Protein AF-A0A2P4XG79-F1 (afdb_monomer_lite)

Structure (mmCIF, N/CA/C/O backbone):
data_AF-A0A2P4XG79-F1
#
_entry.id   AF-A0A2P4XG79-F1
#
loop_
_atom_site.group_PDB
_atom_site.id
_atom_site.type_symbol
_atom_site.label_atom_id
_atom_site.label_alt_id
_atom_site.label_comp_id
_atom_site.label_asym_id
_atom_site.label_entity_id
_atom_site.label_seq_id
_atom_site.pdbx_PDB_ins_code
_atom_site.Cartn_x
_atom_site.Cartn_y
_atom_site.Cartn_z
_atom_site.occupancy
_atom_site.B_iso_or_equiv
_atom_site.auth_seq_id
_atom_site.auth_comp_id
_atom_site.auth_asym_id
_atom_site.auth_atom_id
_atom_site.pdbx_PDB_model_num
ATOM 1 N N . MET A 1 1 ? -3.242 -30.220 -2.449 1.00 25.08 1 MET A N 1
ATOM 2 C CA . MET A 1 1 ? -3.967 -30.212 -3.731 1.00 25.08 1 MET A CA 1
ATOM 3 C C . MET A 1 1 ? -5.156 -29.301 -3.514 1.00 25.08 1 MET A C 1
ATOM 5 O O . MET A 1 1 ? -6.070 -29.704 -2.811 1.00 25.08 1 MET A O 1
ATOM 9 N N . ALA A 1 2 ? -5.052 -28.040 -3.925 1.00 27.78 2 ALA A N 1
ATOM 10 C CA . ALA A 1 2 ? -6.202 -27.147 -3.954 1.00 27.78 2 ALA A CA 1
ATOM 11 C C . ALA A 1 2 ? -6.843 -27.362 -5.325 1.00 27.78 2 ALA A C 1
ATOM 13 O O . ALA A 1 2 ? -6.155 -27.193 -6.330 1.00 27.78 2 ALA A O 1
ATOM 14 N N . ASP A 1 3 ? -8.083 -27.846 -5.364 1.00 34.84 3 ASP A N 1
ATOM 15 C CA . ASP A 1 3 ? -8.841 -27.911 -6.612 1.00 34.84 3 ASP A CA 1
ATOM 16 C C . ASP A 1 3 ? -8.908 -26.494 -7.196 1.00 34.84 3 ASP A C 1
ATOM 18 O O . ASP A 1 3 ? -9.234 -25.538 -6.491 1.00 34.84 3 ASP A O 1
ATOM 22 N N . ALA A 1 4 ? -8.489 -26.351 -8.454 1.00 43.00 4 ALA A N 1
ATOM 23 C CA . ALA A 1 4 ? -8.434 -25.067 -9.138 1.00 43.00 4 ALA A CA 1
ATOM 24 C C . ALA A 1 4 ? -9.844 -24.464 -9.207 1.00 43.00 4 ALA A C 1
ATOM 26 O O . ALA A 1 4 ? -10.765 -25.119 -9.701 1.00 43.00 4 ALA A O 1
ATOM 27 N N . SER A 1 5 ? -10.004 -23.231 -8.717 1.00 53.38 5 SER A N 1
ATOM 28 C CA . SER A 1 5 ? -11.285 -22.523 -8.762 1.00 53.38 5 SER A CA 1
ATOM 29 C C . SER A 1 5 ? -11.792 -22.435 -10.217 1.00 53.38 5 SER A C 1
ATOM 31 O O . SER A 1 5 ? -10.999 -22.201 -11.141 1.00 53.38 5 SER A O 1
ATOM 33 N N . PRO A 1 6 ? -13.110 -22.580 -10.460 1.00 52.94 6 PRO A N 1
ATOM 34 C CA . PRO A 1 6 ? -13.722 -22.338 -11.770 1.00 52.94 6 PRO A CA 1
ATOM 35 C C . PRO A 1 6 ? -13.435 -20.934 -12.329 1.00 52.94 6 PRO A C 1
ATOM 37 O O . PRO A 1 6 ? -13.559 -20.706 -13.535 1.00 52.94 6 PRO A O 1
ATOM 40 N N . VAL A 1 7 ? -13.056 -19.990 -11.463 1.00 62.22 7 VAL A N 1
ATOM 41 C CA . VAL A 1 7 ? -12.706 -18.611 -11.814 1.00 62.22 7 VAL A CA 1
ATOM 42 C C . VAL A 1 7 ? -11.246 -18.501 -12.267 1.00 62.22 7 VAL A C 1
ATOM 44 O O . VAL A 1 7 ? -10.981 -17.816 -13.256 1.00 62.22 7 VAL A O 1
ATOM 47 N N . THR A 1 8 ? -10.325 -19.241 -11.634 1.00 62.41 8 THR A N 1
ATOM 48 C CA . THR A 1 8 ? -8.873 -19.192 -11.914 1.00 62.41 8 THR A CA 1
ATOM 49 C C . THR A 1 8 ? -8.403 -20.144 -13.004 1.00 62.41 8 THR A C 1
ATOM 51 O O . THR A 1 8 ? -7.348 -19.926 -13.604 1.00 62.41 8 THR A O 1
ATOM 54 N N . ASN A 1 9 ? -9.175 -21.184 -13.335 1.00 71.62 9 ASN A N 1
ATOM 55 C CA . ASN A 1 9 ? -8.841 -22.106 -14.426 1.00 71.62 9 ASN A CA 1
ATOM 56 C C . ASN A 1 9 ? -9.218 -21.539 -15.810 1.00 71.62 9 ASN A C 1
ATOM 58 O O . ASN A 1 9 ? -9.887 -22.184 -16.623 1.00 71.62 9 ASN A O 1
ATOM 62 N N . ARG A 1 10 ? -8.800 -20.298 -16.071 1.00 81.06 10 ARG A N 1
ATOM 63 C CA . ARG A 1 10 ? -8.982 -19.591 -17.341 1.00 81.06 10 ARG A CA 1
ATOM 64 C C . ARG A 1 10 ? -7.660 -19.479 -18.087 1.00 81.06 10 ARG A C 1
ATOM 66 O O . ARG A 1 10 ? -6.574 -19.563 -17.512 1.00 81.06 10 ARG A O 1
ATOM 73 N N . LYS A 1 11 ? -7.764 -19.263 -19.398 1.00 89.50 11 LYS A N 1
ATOM 74 C CA . LYS A 1 11 ? -6.614 -18.849 -20.200 1.00 89.50 11 LYS A CA 1
ATOM 75 C C . LYS A 1 11 ? -6.128 -17.493 -19.711 1.00 89.50 11 LYS A C 1
ATOM 77 O O . LYS A 1 11 ? -6.941 -16.578 -19.596 1.00 89.50 11 LYS A O 1
ATOM 82 N N . GLN A 1 12 ? -4.835 -17.372 -19.436 1.00 91.31 12 GLN A N 1
ATOM 83 C CA . GLN A 1 12 ? -4.330 -16.221 -18.701 1.00 91.31 12 GLN A CA 1
ATOM 84 C C . GLN A 1 12 ? -2.966 -15.719 -19.160 1.00 91.31 12 GLN A C 1
ATOM 86 O O . GLN A 1 12 ? -2.131 -16.479 -19.653 1.00 91.31 12 GLN A O 1
ATOM 91 N N . VAL A 1 13 ? -2.729 -14.428 -18.933 1.00 96.38 13 VAL A N 1
ATOM 92 C CA . VAL A 1 13 ? -1.397 -13.822 -19.025 1.00 96.38 13 VAL A CA 1
ATOM 93 C C . VAL A 1 13 ? -0.741 -13.850 -17.645 1.00 96.38 13 VAL A C 1
ATOM 95 O O . VAL A 1 13 ? -1.297 -13.301 -16.695 1.00 96.38 13 VAL A O 1
ATOM 98 N N . ALA A 1 14 ? 0.450 -14.441 -17.538 1.00 95.88 14 ALA A N 1
ATOM 99 C CA . ALA A 1 14 ? 1.232 -14.413 -16.302 1.00 95.88 14 ALA A CA 1
ATOM 100 C C . ALA A 1 14 ? 2.112 -13.157 -16.253 1.00 95.88 14 ALA A C 1
ATOM 102 O O . ALA A 1 14 ? 2.848 -12.868 -17.198 1.00 95.88 14 ALA A O 1
ATOM 103 N N . ILE A 1 15 ? 2.058 -12.409 -15.153 1.00 95.81 15 ILE A N 1
ATOM 104 C CA . ILE A 1 15 ? 2.887 -11.220 -14.927 1.00 95.81 15 ILE A CA 1
ATOM 105 C C . ILE A 1 15 ? 3.924 -11.563 -13.860 1.00 95.81 15 ILE A C 1
ATOM 107 O O . ILE A 1 15 ? 3.564 -11.760 -12.706 1.00 95.81 15 ILE A O 1
ATOM 111 N N . LEU A 1 16 ? 5.201 -11.639 -14.232 1.00 95.06 16 LEU A N 1
ATOM 112 C CA . LEU A 1 16 ? 6.293 -11.938 -13.306 1.00 95.06 16 LEU A CA 1
ATOM 113 C C . LEU A 1 16 ? 6.845 -10.640 -12.712 1.00 95.06 16 LEU A C 1
ATOM 115 O O . LEU A 1 16 ? 7.353 -9.786 -13.444 1.00 95.06 16 LEU A O 1
ATOM 119 N N . ASP A 1 17 ? 6.734 -10.503 -11.393 1.00 91.00 17 ASP A N 1
ATOM 120 C CA . ASP A 1 17 ? 7.102 -9.307 -10.644 1.00 91.00 17 ASP A CA 1
ATOM 121 C C . ASP A 1 17 ? 8.540 -9.366 -10.103 1.00 91.00 17 ASP A C 1
ATOM 123 O O . ASP A 1 17 ? 8.885 -10.216 -9.276 1.00 91.00 17 ASP A O 1
ATOM 127 N N . PHE A 1 18 ? 9.363 -8.412 -10.540 1.00 87.25 18 PHE A N 1
ATOM 128 C CA . PHE A 1 18 ? 10.739 -8.171 -10.077 1.00 87.25 18 PHE A CA 1
ATOM 129 C C . PHE A 1 18 ? 10.813 -7.079 -8.991 1.00 87.25 18 PHE A C 1
ATOM 131 O O . PHE A 1 18 ? 11.879 -6.535 -8.696 1.00 87.25 18 PHE A O 1
ATOM 138 N N . GLY A 1 19 ? 9.673 -6.724 -8.390 1.00 78.38 19 GLY A N 1
ATOM 139 C CA . GLY A 1 19 ? 9.556 -5.735 -7.320 1.00 78.38 19 GLY A CA 1
ATOM 140 C C . GLY A 1 19 ? 9.383 -4.303 -7.813 1.00 78.38 19 GLY A C 1
ATOM 141 O O . GLY A 1 19 ? 9.798 -3.364 -7.126 1.00 78.38 19 GLY A O 1
ATOM 142 N N . SER A 1 20 ? 8.794 -4.110 -8.995 1.00 76.00 20 SER A N 1
ATOM 143 C CA . SER A 1 20 ? 8.408 -2.771 -9.443 1.00 76.00 20 SER A CA 1
ATOM 144 C C . SER A 1 20 ? 7.226 -2.256 -8.631 1.00 76.00 20 SER A C 1
ATOM 146 O O . SER A 1 20 ? 6.219 -2.932 -8.436 1.00 76.00 20 SER A O 1
ATOM 148 N N . GLN A 1 21 ? 7.299 -0.982 -8.251 1.00 68.50 21 GLN A N 1
ATOM 149 C CA . GLN A 1 21 ? 6.168 -0.263 -7.664 1.00 68.50 21 GLN A CA 1
ATOM 150 C C . GLN A 1 21 ? 4.936 -0.205 -8.591 1.00 68.50 21 GLN A C 1
ATOM 152 O O . GLN A 1 21 ? 3.844 0.096 -8.124 1.00 68.50 21 GLN A O 1
ATOM 157 N N . TYR A 1 22 ? 5.089 -0.501 -9.887 1.00 76.44 22 TYR A N 1
ATOM 158 C CA . TYR A 1 22 ? 4.033 -0.436 -10.901 1.00 76.44 22 TYR A CA 1
ATOM 159 C C . TYR A 1 22 ? 3.485 -1.804 -11.338 1.00 76.44 22 TYR A C 1
ATOM 161 O O . TYR A 1 22 ? 2.579 -1.842 -12.166 1.00 76.44 22 TYR A O 1
ATOM 169 N N . SER A 1 23 ? 3.975 -2.931 -10.807 1.00 83.44 23 SER A N 1
ATOM 170 C CA . SER A 1 23 ? 3.573 -4.267 -11.290 1.00 83.44 23 SER A CA 1
ATOM 171 C C . SER A 1 23 ? 2.062 -4.519 -11.185 1.00 83.44 23 SER A C 1
ATOM 173 O O . SER A 1 23 ? 1.446 -5.046 -12.110 1.00 83.44 23 SER A O 1
ATOM 175 N N . HIS A 1 24 ? 1.425 -4.026 -10.119 1.00 81.56 24 HIS A N 1
ATOM 176 C CA . HIS A 1 24 ? -0.030 -4.083 -9.952 1.00 81.56 24 HIS A CA 1
ATOM 177 C C . HIS A 1 24 ? -0.798 -3.265 -11.011 1.00 81.56 24 HIS A C 1
ATOM 179 O O . HIS A 1 24 ? -1.916 -3.628 -11.381 1.00 81.56 24 HIS A O 1
ATOM 185 N N . LEU A 1 25 ? -0.208 -2.183 -11.539 1.00 85.62 25 LEU A N 1
ATOM 186 C CA . LEU A 1 25 ? -0.809 -1.399 -12.620 1.00 85.62 25 LEU A CA 1
ATOM 187 C C . LEU A 1 25 ? -0.797 -2.172 -13.939 1.00 85.62 25 LEU A C 1
ATOM 189 O O . LEU A 1 25 ? -1.752 -2.046 -14.700 1.00 85.62 25 LEU A O 1
ATOM 193 N N . ILE A 1 26 ? 0.227 -2.996 -14.202 1.00 91.69 26 ILE A N 1
ATOM 194 C CA . ILE A 1 26 ? 0.252 -3.878 -15.381 1.00 91.69 26 ILE A CA 1
ATOM 195 C C . ILE A 1 26 ? -0.964 -4.805 -15.333 1.00 91.69 26 ILE A C 1
ATOM 197 O O . ILE A 1 26 ? -1.758 -4.810 -16.272 1.00 91.69 26 ILE A O 1
ATOM 201 N N . ALA A 1 27 ? -1.152 -5.516 -14.215 1.00 90.69 27 ALA A N 1
ATOM 202 C CA . ALA A 1 27 ? -2.290 -6.414 -14.023 1.00 90.69 27 ALA A CA 1
ATOM 203 C C . ALA A 1 27 ? -3.618 -5.679 -14.231 1.00 90.69 27 ALA A C 1
ATOM 205 O O . ALA A 1 27 ? -4.449 -6.103 -15.033 1.00 90.69 27 ALA A O 1
ATOM 206 N N . ARG A 1 28 ? -3.776 -4.504 -13.615 1.00 87.31 28 ARG A N 1
ATOM 207 C CA . ARG A 1 28 ? -4.966 -3.668 -13.800 1.00 87.31 28 ARG A CA 1
ATOM 208 C C . ARG A 1 28 ? -5.218 -3.305 -15.268 1.00 87.31 28 ARG A C 1
ATOM 210 O O . ARG A 1 28 ? -6.340 -3.438 -15.744 1.00 87.31 28 ARG A O 1
ATOM 217 N N . ARG A 1 29 ? -4.196 -2.869 -16.014 1.00 90.06 29 ARG A N 1
ATOM 218 C CA . ARG A 1 29 ? -4.350 -2.501 -17.434 1.00 90.06 29 ARG A CA 1
ATOM 219 C C . ARG A 1 29 ? -4.697 -3.685 -18.326 1.00 90.06 29 ARG A C 1
ATOM 221 O O . ARG A 1 29 ? -5.415 -3.492 -19.303 1.00 90.06 29 ARG A O 1
ATOM 228 N N . VAL A 1 30 ? -4.210 -4.880 -18.002 1.00 93.12 30 VAL A N 1
ATOM 229 C CA . VAL A 1 30 ? -4.591 -6.110 -18.709 1.00 93.12 30 VAL A CA 1
ATOM 230 C C . VAL A 1 30 ? -6.056 -6.462 -18.419 1.00 93.12 30 VAL A C 1
ATOM 232 O O . VAL A 1 30 ? -6.813 -6.703 -19.361 1.00 93.12 30 VAL A O 1
ATOM 235 N N . ARG A 1 31 ? -6.501 -6.361 -17.159 1.00 89.31 31 ARG A N 1
ATOM 236 C CA . ARG A 1 31 ? -7.913 -6.561 -16.779 1.00 89.31 31 ARG A CA 1
ATOM 237 C C . ARG A 1 31 ? -8.864 -5.546 -17.425 1.00 89.31 31 ARG A C 1
ATOM 239 O O . ARG A 1 31 ? -9.925 -5.928 -17.903 1.00 89.31 31 ARG A O 1
ATOM 246 N N . GLU A 1 32 ? -8.458 -4.281 -17.564 1.00 88.62 32 GLU A N 1
ATOM 247 C CA . GLU A 1 32 ? -9.214 -3.246 -18.301 1.00 88.62 32 GLU A CA 1
ATOM 248 C C . GLU A 1 32 ? -9.403 -3.542 -19.804 1.00 88.62 32 GLU A C 1
ATOM 250 O O . GLU A 1 32 ? -10.140 -2.829 -20.495 1.00 88.62 32 GLU A O 1
ATOM 255 N N . LEU A 1 33 ? -8.668 -4.514 -20.345 1.00 91.94 33 LEU A N 1
ATOM 256 C CA . LEU A 1 33 ? -8.818 -5.014 -21.712 1.00 91.94 33 LEU A CA 1
ATOM 257 C C . LEU A 1 33 ? -9.677 -6.286 -21.762 1.00 91.94 33 LEU A C 1
ATOM 259 O O . LEU A 1 33 ? -9.745 -6.931 -22.806 1.00 91.94 33 LEU A O 1
ATOM 263 N N . HIS A 1 34 ? -10.337 -6.621 -20.650 1.00 90.69 34 HIS A N 1
ATOM 264 C CA . HIS A 1 34 ? -11.144 -7.820 -20.448 1.00 90.69 34 HIS A CA 1
ATOM 265 C C . HIS A 1 34 ? -10.364 -9.131 -20.612 1.00 90.69 34 HIS A C 1
ATOM 267 O O . HIS A 1 34 ? -10.954 -10.157 -20.941 1.00 90.69 34 HIS A O 1
ATOM 273 N N . VAL A 1 35 ? -9.050 -9.110 -20.370 1.00 92.12 35 VAL A N 1
ATOM 274 C CA . VAL A 1 35 ? -8.187 -10.298 -20.396 1.00 92.12 35 VAL A CA 1
ATOM 275 C C . VAL A 1 35 ? -7.839 -10.694 -18.966 1.00 92.12 35 VAL A C 1
ATOM 277 O O . VAL A 1 35 ? -7.390 -9.852 -18.189 1.00 92.12 35 VAL A O 1
ATOM 280 N N . PHE A 1 36 ? -8.013 -11.971 -18.621 1.00 90.88 36 PHE A N 1
ATOM 281 C CA . PHE A 1 36 ? -7.607 -12.483 -17.313 1.00 90.88 36 PHE A CA 1
ATOM 282 C C . PHE A 1 36 ? -6.079 -12.581 -17.202 1.00 90.88 36 PHE A C 1
ATOM 284 O O . PHE A 1 36 ? -5.375 -12.969 -18.139 1.00 90.88 36 PHE A O 1
ATOM 291 N N . CYS A 1 37 ? -5.564 -12.217 -16.034 1.00 92.12 37 CYS A N 1
ATOM 292 C CA . CYS A 1 37 ? -4.143 -12.264 -15.723 1.00 92.12 37 CYS A CA 1
ATOM 293 C C . CYS A 1 37 ? -3.926 -12.440 -14.227 1.00 92.12 37 CYS A C 1
ATOM 295 O O . CYS A 1 37 ? -4.733 -11.950 -13.427 1.00 92.12 37 CYS A O 1
ATOM 297 N N . GLU A 1 38 ? -2.795 -13.035 -13.871 1.00 89.75 38 GLU A N 1
ATOM 298 C CA . GLU A 1 38 ? -2.332 -13.152 -12.493 1.00 89.75 38 GLU A CA 1
ATOM 299 C C . GLU A 1 38 ? -0.892 -12.649 -12.362 1.00 89.75 38 GLU A C 1
ATOM 301 O O . GLU A 1 38 ? -0.089 -12.708 -13.298 1.00 89.75 38 GLU A O 1
ATOM 306 N N . LEU A 1 39 ? -0.586 -12.101 -11.190 1.00 89.44 39 LEU A N 1
ATOM 307 C CA . LEU A 1 39 ? 0.726 -11.604 -10.818 1.00 89.44 39 LEU A CA 1
ATOM 308 C C . LEU A 1 39 ? 1.440 -12.656 -9.966 1.00 89.44 39 LEU A C 1
ATOM 310 O O . LEU A 1 39 ? 0.925 -13.091 -8.939 1.00 89.44 39 LEU A O 1
ATOM 314 N N . TYR A 1 40 ? 2.635 -13.033 -10.399 1.00 90.31 40 TYR A N 1
ATOM 315 C CA . TYR A 1 40 ? 3.494 -14.031 -9.777 1.00 90.31 40 TYR A CA 1
ATOM 316 C C . TYR A 1 40 ? 4.815 -13.387 -9.365 1.00 90.31 40 TYR A C 1
ATOM 318 O O . TYR A 1 40 ? 5.276 -12.430 -9.985 1.00 90.31 40 TYR A O 1
ATOM 326 N N . SER A 1 41 ? 5.476 -13.949 -8.356 1.00 89.19 41 SER A N 1
ATOM 327 C CA . SER A 1 41 ? 6.882 -13.629 -8.096 1.00 89.19 41 SER A CA 1
ATOM 328 C C . SER A 1 41 ? 7.743 -14.010 -9.308 1.00 89.19 41 SER A C 1
ATOM 330 O O . SER A 1 41 ? 7.517 -15.049 -9.927 1.00 89.19 41 SER A O 1
ATOM 332 N N . CYS A 1 42 ? 8.778 -13.228 -9.624 1.00 88.75 42 CYS A N 1
ATOM 333 C CA . CYS A 1 42 ? 9.787 -13.619 -10.621 1.00 88.75 42 CYS A CA 1
ATOM 334 C C . CYS A 1 42 ? 10.492 -14.954 -10.298 1.00 88.75 42 CYS A C 1
ATOM 336 O O . CYS A 1 42 ? 11.014 -15.604 -11.202 1.00 88.75 42 CYS A O 1
ATOM 338 N N . LEU A 1 43 ? 10.455 -15.390 -9.032 1.00 88.75 43 LEU A N 1
ATOM 339 C CA . LEU A 1 43 ? 11.012 -16.661 -8.558 1.00 88.75 43 LEU A CA 1
ATOM 340 C C . LEU A 1 43 ? 10.027 -17.842 -8.664 1.00 88.75 43 LEU A C 1
ATOM 342 O O . LEU A 1 43 ? 10.310 -18.918 -8.134 1.00 88.75 43 LEU A O 1
ATOM 346 N N . VAL A 1 44 ? 8.865 -17.648 -9.298 1.00 91.00 44 VAL A N 1
ATOM 347 C CA . VAL A 1 44 ? 7.854 -18.697 -9.487 1.00 91.00 44 VAL A CA 1
ATOM 348 C C . VAL A 1 44 ? 8.455 -19.934 -10.156 1.00 91.00 44 VAL A C 1
ATOM 350 O O . VAL A 1 44 ? 9.295 -19.850 -11.057 1.00 91.00 44 VAL A O 1
ATOM 353 N N . SER A 1 45 ? 8.024 -21.113 -9.711 1.00 92.69 45 SER A N 1
ATOM 354 C CA . SER A 1 45 ? 8.484 -22.370 -10.299 1.00 92.69 45 SER A CA 1
ATOM 355 C C . SER A 1 45 ? 7.776 -22.661 -11.626 1.00 92.69 45 SER A C 1
ATOM 357 O O . SER A 1 45 ? 6.611 -22.318 -11.828 1.00 92.69 45 SER A O 1
ATOM 359 N N . ALA A 1 46 ? 8.452 -23.374 -12.528 1.00 92.94 46 ALA A N 1
ATOM 360 C CA . ALA A 1 46 ? 7.827 -23.826 -13.771 1.00 92.94 46 ALA A CA 1
ATOM 361 C C . ALA A 1 46 ? 6.641 -24.779 -13.519 1.00 92.94 46 ALA A C 1
ATOM 363 O O . ALA A 1 46 ? 5.692 -24.789 -14.296 1.00 92.94 46 ALA A O 1
ATOM 364 N N . ASP A 1 47 ? 6.674 -25.562 -12.437 1.00 91.62 47 ASP A N 1
ATOM 365 C CA . ASP A 1 47 ? 5.603 -26.505 -12.090 1.00 91.62 47 ASP A CA 1
ATOM 366 C C . ASP A 1 47 ? 4.333 -25.812 -11.600 1.00 91.62 47 ASP A C 1
ATOM 368 O O . ASP A 1 47 ? 3.236 -26.319 -11.821 1.00 91.62 47 ASP A O 1
ATOM 372 N N . GLU A 1 48 ? 4.468 -24.652 -10.965 1.00 89.44 48 GLU A N 1
ATOM 373 C CA . GLU A 1 48 ? 3.336 -23.803 -10.602 1.00 89.44 48 GLU A CA 1
ATOM 374 C C . GLU A 1 48 ? 2.704 -23.192 -11.854 1.00 89.44 48 GLU A C 1
ATOM 376 O O . GLU A 1 48 ? 1.517 -23.381 -12.099 1.00 89.44 48 GLU A O 1
ATOM 381 N N . LEU A 1 49 ? 3.509 -22.593 -12.738 1.00 91.00 49 LEU A N 1
ATOM 382 C CA . LEU A 1 49 ? 3.017 -22.037 -14.004 1.00 91.00 49 LEU A CA 1
ATOM 383 C C . LEU A 1 49 ? 2.364 -23.089 -14.920 1.00 91.00 49 LEU A C 1
ATOM 385 O O . LEU A 1 49 ? 1.387 -22.788 -15.604 1.00 91.00 49 LEU A O 1
ATOM 389 N N . ARG A 1 50 ? 2.852 -24.339 -14.913 1.00 90.75 50 ARG A N 1
ATOM 390 C CA . ARG A 1 50 ? 2.264 -25.461 -15.676 1.00 90.75 50 ARG A CA 1
ATOM 391 C C . ARG A 1 50 ? 0.847 -25.833 -15.243 1.00 90.75 50 ARG A C 1
ATOM 393 O O . ARG A 1 50 ? 0.150 -26.486 -16.017 1.00 90.75 50 ARG A O 1
ATOM 400 N N . GLN A 1 51 ? 0.428 -25.460 -14.034 1.00 88.00 51 GLN A N 1
ATOM 401 C CA . GLN A 1 51 ? -0.929 -25.734 -13.548 1.00 88.00 51 GLN A CA 1
ATOM 402 C C . GLN A 1 51 ? -1.977 -24.846 -14.229 1.00 88.00 51 GLN A C 1
ATOM 404 O O . GLN A 1 51 ? -3.170 -25.127 -14.129 1.00 88.00 51 GLN A O 1
ATOM 409 N N . HIS A 1 52 ? -1.542 -23.819 -14.963 1.00 88.56 52 HIS A N 1
ATOM 410 C CA . HIS A 1 52 ? -2.406 -22.834 -15.593 1.00 88.56 52 HIS A CA 1
ATOM 411 C C . HIS A 1 52 ? -2.303 -22.859 -17.124 1.00 88.56 52 HIS A C 1
ATOM 413 O O . HIS A 1 52 ? -1.305 -23.277 -17.715 1.00 88.56 52 HIS A O 1
ATOM 419 N N . GLN A 1 53 ? -3.353 -22.379 -17.795 1.00 91.19 53 GLN A N 1
ATOM 420 C CA . GLN A 1 53 ? -3.387 -22.261 -19.255 1.00 91.19 53 GLN A CA 1
ATOM 421 C C . GLN A 1 53 ? -2.820 -20.905 -19.695 1.00 91.19 53 GLN A C 1
ATOM 423 O O . GLN A 1 53 ? -3.565 -19.951 -19.918 1.00 91.19 53 GLN A O 1
ATOM 428 N N . LEU A 1 54 ? -1.498 -20.804 -19.818 1.00 95.31 54 LEU A N 1
ATOM 429 C CA . LEU A 1 54 ? -0.843 -19.546 -20.181 1.00 95.31 54 LEU A CA 1
ATOM 430 C C . LEU A 1 54 ? -1.039 -19.189 -21.666 1.00 95.31 54 LEU A C 1
ATOM 432 O O . LEU A 1 54 ? -0.914 -20.039 -22.547 1.00 95.31 54 LEU A O 1
ATOM 436 N N . THR A 1 55 ? -1.318 -17.916 -21.951 1.00 97.00 55 THR A N 1
ATOM 437 C CA . THR A 1 55 ? -1.377 -17.349 -23.315 1.00 97.00 55 THR A CA 1
ATOM 438 C C . THR A 1 55 ? -0.199 -16.431 -23.626 1.00 97.00 55 THR A C 1
ATOM 440 O O . THR A 1 55 ? 0.111 -16.210 -24.795 1.00 97.00 55 THR A O 1
ATOM 443 N N . GLY A 1 56 ? 0.478 -15.913 -22.600 1.00 97.38 56 GLY A N 1
ATOM 444 C CA . GLY A 1 56 ? 1.675 -15.087 -22.718 1.00 97.38 56 GLY A CA 1
ATOM 445 C C . GLY A 1 56 ? 2.227 -14.679 -21.355 1.00 97.38 56 GLY A C 1
ATOM 446 O O . GLY A 1 56 ? 1.580 -14.892 -20.327 1.00 97.38 56 GLY A O 1
ATOM 447 N N . ILE A 1 57 ? 3.423 -14.093 -21.355 1.00 98.12 57 ILE A N 1
ATOM 448 C CA . ILE A 1 57 ? 4.124 -13.657 -20.143 1.00 98.12 57 ILE A CA 1
ATOM 449 C C . ILE A 1 57 ? 4.519 -12.183 -20.247 1.00 98.12 57 ILE A C 1
ATOM 451 O O . ILE A 1 57 ? 5.015 -11.731 -21.279 1.00 98.12 57 ILE A O 1
ATOM 455 N N . ILE A 1 58 ? 4.328 -11.431 -19.164 1.00 98.25 58 ILE A N 1
ATOM 456 C CA . ILE A 1 58 ? 4.861 -10.075 -19.003 1.00 98.25 58 ILE A CA 1
ATOM 457 C C . ILE A 1 58 ? 5.887 -10.091 -17.871 1.00 98.25 58 ILE A C 1
ATOM 459 O O . ILE A 1 58 ? 5.580 -10.512 -16.763 1.00 98.25 58 ILE A O 1
ATOM 463 N N . LEU A 1 59 ? 7.098 -9.611 -18.135 1.00 97.00 59 LEU A N 1
ATOM 464 C CA . LEU A 1 59 ? 8.146 -9.412 -17.137 1.00 97.00 59 LEU A CA 1
ATOM 465 C C . LEU A 1 59 ? 8.118 -7.946 -16.701 1.00 97.00 59 LEU A C 1
ATOM 467 O O . LEU A 1 59 ? 8.297 -7.051 -17.534 1.00 97.00 59 LEU A O 1
ATOM 471 N N . SER A 1 60 ? 7.852 -7.688 -15.420 1.00 93.75 60 SER A N 1
ATOM 472 C CA . SER A 1 60 ? 7.726 -6.325 -14.900 1.00 93.75 60 SER A CA 1
ATOM 473 C C . SER A 1 60 ? 9.069 -5.591 -14.832 1.00 93.75 60 SER A C 1
ATOM 475 O O . SER A 1 60 ? 10.142 -6.165 -15.012 1.00 93.75 60 SER A O 1
ATOM 477 N N . GLY A 1 61 ? 9.013 -4.304 -14.483 1.00 85.00 61 GLY A N 1
ATOM 478 C CA . GLY A 1 61 ? 10.198 -3.574 -14.035 1.00 85.00 61 GLY A CA 1
ATOM 479 C C . GLY A 1 61 ? 10.693 -4.037 -12.657 1.00 85.00 61 GLY A C 1
ATOM 480 O O . GLY A 1 61 ? 10.029 -4.825 -11.982 1.00 85.00 61 GLY A O 1
ATOM 481 N N . GLY A 1 62 ? 11.798 -3.447 -12.206 1.00 80.44 62 GLY A N 1
ATOM 482 C CA . GLY A 1 62 ? 12.413 -3.675 -10.901 1.00 80.44 62 GLY A CA 1
ATOM 483 C C . GLY A 1 62 ? 13.402 -2.545 -10.571 1.00 80.44 62 GLY A C 1
ATOM 484 O O . GLY A 1 62 ? 13.835 -1.841 -11.486 1.00 80.44 62 GLY A O 1
ATOM 485 N N . PRO A 1 63 ? 13.718 -2.306 -9.285 1.00 69.81 63 PRO A N 1
ATOM 486 C CA . PRO A 1 63 ? 14.594 -1.209 -8.865 1.00 69.81 63 PRO A CA 1
ATOM 487 C C . PRO A 1 63 ? 16.096 -1.534 -8.946 1.00 69.81 63 PRO A C 1
ATOM 489 O O . PRO A 1 63 ? 16.907 -0.624 -8.802 1.00 69.81 63 PRO A O 1
ATOM 492 N N . GLN A 1 64 ? 16.464 -2.807 -9.110 1.00 75.06 64 GLN A N 1
ATOM 493 C CA . GLN A 1 64 ? 17.854 -3.283 -9.135 1.00 75.06 64 GLN A CA 1
ATOM 494 C C . GLN A 1 64 ? 18.447 -3.243 -10.548 1.00 75.06 64 GLN A C 1
ATOM 496 O O . GLN A 1 64 ? 17.701 -3.162 -11.524 1.00 75.06 64 GLN A O 1
ATOM 501 N N . SER A 1 65 ? 19.774 -3.337 -10.667 1.00 80.31 65 SER A N 1
ATOM 502 C CA . SER A 1 65 ? 20.408 -3.695 -11.938 1.00 80.31 65 SER A CA 1
ATOM 503 C C . SER A 1 65 ? 20.299 -5.202 -12.164 1.00 80.31 65 SER A C 1
ATOM 505 O O . SER A 1 65 ? 20.392 -5.988 -11.222 1.00 80.31 65 SER A O 1
ATOM 507 N N . VAL A 1 66 ? 20.139 -5.632 -13.417 1.00 83.19 66 VAL A N 1
ATOM 508 C CA . VAL A 1 66 ? 20.139 -7.064 -13.775 1.00 83.19 66 VAL A CA 1
ATOM 509 C C . VAL A 1 66 ? 21.489 -7.747 -13.515 1.00 83.19 66 VAL A C 1
ATOM 511 O O . VAL A 1 66 ? 21.551 -8.965 -13.434 1.00 83.19 66 VAL A O 1
ATOM 514 N N . PHE A 1 67 ? 22.577 -6.986 -13.372 1.00 76.44 67 PHE A N 1
ATOM 515 C CA . PHE A 1 67 ? 23.918 -7.531 -13.128 1.00 76.44 67 PHE A CA 1
ATOM 516 C C . PHE A 1 67 ? 24.372 -7.453 -11.665 1.00 76.44 67 PHE A C 1
ATOM 518 O O . PHE A 1 67 ? 25.487 -7.887 -11.364 1.00 76.44 67 PHE A O 1
ATOM 525 N N . ASP A 1 68 ? 23.550 -6.902 -10.768 1.00 79.56 68 ASP A N 1
ATOM 526 C CA . ASP A 1 68 ? 23.892 -6.820 -9.348 1.00 79.56 68 ASP A CA 1
ATOM 527 C C . ASP A 1 68 ? 23.995 -8.226 -8.727 1.00 79.56 68 ASP A C 1
ATOM 529 O O . ASP A 1 68 ? 23.248 -9.147 -9.068 1.00 79.56 68 ASP A O 1
ATOM 533 N N . GLU A 1 69 ? 24.911 -8.409 -7.772 1.00 73.06 69 GLU A N 1
ATOM 534 C CA . GLU A 1 69 ? 25.030 -9.676 -7.045 1.00 73.06 69 GLU A CA 1
ATOM 535 C C . GLU A 1 69 ? 23.745 -9.937 -6.236 1.00 73.06 69 GLU A C 1
ATOM 537 O O . GLU A 1 69 ? 23.378 -9.162 -5.352 1.00 73.06 69 GLU A O 1
ATOM 542 N N . GLY A 1 70 ? 23.042 -11.031 -6.551 1.00 79.94 70 GLY A N 1
ATOM 543 C CA . GLY A 1 70 ? 21.749 -11.367 -5.942 1.00 79.94 70 GLY A CA 1
ATOM 544 C C . GLY A 1 70 ? 20.532 -10.716 -6.610 1.00 79.94 70 GLY A C 1
ATOM 545 O O . GLY A 1 70 ? 19.451 -10.718 -6.016 1.00 79.94 70 GLY A O 1
ATOM 546 N N . ALA A 1 71 ? 20.685 -10.168 -7.819 1.00 82.81 71 ALA A N 1
ATOM 547 C CA . ALA A 1 71 ? 19.569 -9.687 -8.622 1.00 82.81 71 ALA A CA 1
ATOM 548 C C . ALA A 1 71 ? 18.548 -10.816 -8.931 1.00 82.81 71 ALA A C 1
ATOM 550 O O . ALA A 1 71 ? 18.932 -11.978 -9.103 1.00 82.81 71 ALA A O 1
ATOM 551 N N . PRO A 1 72 ? 17.236 -10.515 -8.951 1.00 84.69 72 PRO A N 1
ATOM 552 C CA . PRO A 1 72 ? 16.189 -11.490 -9.203 1.00 84.69 72 PRO A CA 1
ATOM 553 C C . PRO A 1 72 ? 16.163 -11.889 -10.675 1.00 84.69 72 PRO A C 1
ATOM 555 O O . PRO A 1 72 ? 15.951 -11.055 -11.550 1.00 84.69 72 PRO A O 1
ATOM 558 N N . HIS A 1 73 ? 16.288 -13.186 -10.930 1.00 90.50 73 HIS A N 1
ATOM 559 C CA . HIS A 1 73 ? 16.232 -13.752 -12.273 1.00 90.50 73 HIS A CA 1
ATOM 560 C C . HIS A 1 73 ? 15.134 -14.798 -12.381 1.00 90.50 73 HIS A C 1
ATOM 562 O O . HIS A 1 73 ? 14.826 -15.510 -11.418 1.00 90.50 73 HIS A O 1
ATOM 568 N N . VAL A 1 74 ? 14.578 -14.924 -13.582 1.00 92.94 74 VAL A N 1
ATOM 569 C CA . VAL A 1 74 ? 13.595 -15.964 -13.885 1.00 92.94 74 VAL A CA 1
ATOM 570 C C . VAL A 1 74 ? 14.303 -17.311 -13.921 1.00 92.94 74 VAL A C 1
ATOM 572 O O . VAL A 1 74 ? 15.351 -17.477 -14.549 1.00 92.94 74 VAL A O 1
ATOM 575 N N . HIS A 1 75 ? 13.716 -18.305 -13.257 1.00 91.44 75 HIS A N 1
ATOM 576 C CA . HIS A 1 75 ? 14.318 -19.630 -13.173 1.00 91.44 75 HIS A CA 1
ATOM 577 C C . HIS A 1 75 ? 14.501 -20.250 -14.580 1.00 91.44 75 HIS A C 1
ATOM 579 O O . HIS A 1 75 ? 13.569 -20.202 -15.387 1.00 91.44 75 HIS A O 1
ATOM 585 N N . PRO A 1 76 ? 15.638 -20.905 -14.897 1.00 92.44 76 PRO A N 1
ATOM 586 C CA . PRO A 1 76 ? 15.891 -21.467 -16.233 1.00 92.44 76 PRO A CA 1
ATOM 587 C C . PRO A 1 76 ? 14.800 -22.418 -16.753 1.00 92.44 76 PRO A C 1
ATOM 589 O O . PRO A 1 76 ? 14.479 -22.428 -17.940 1.00 92.44 76 PRO A O 1
ATOM 592 N N . GLU A 1 77 ? 14.178 -23.191 -15.861 1.00 94.56 77 GLU A N 1
ATOM 593 C CA . GLU A 1 77 ? 13.057 -24.077 -16.216 1.00 94.56 77 GLU A CA 1
ATOM 594 C C . GLU A 1 77 ? 11.796 -23.320 -16.667 1.00 94.56 77 GLU A C 1
ATOM 596 O O . GLU A 1 77 ? 11.018 -23.854 -17.456 1.00 94.56 77 GLU A O 1
ATOM 601 N N . VAL A 1 78 ? 11.589 -22.079 -16.213 1.00 95.06 78 VAL A N 1
ATOM 602 C CA . VAL A 1 78 ? 10.488 -21.226 -16.687 1.00 95.06 78 VAL A CA 1
ATOM 603 C C . VAL A 1 78 ? 10.766 -20.764 -18.116 1.00 95.06 78 VAL A C 1
ATOM 605 O O . VAL A 1 78 ? 9.881 -20.843 -18.961 1.00 95.06 78 VAL A O 1
ATOM 608 N N . TRP A 1 79 ? 12.006 -20.384 -18.442 1.00 95.62 79 TRP A N 1
ATOM 609 C CA . TRP A 1 79 ? 12.395 -20.087 -19.827 1.00 95.62 79 TRP A CA 1
ATOM 610 C C . TRP A 1 79 ? 12.195 -21.279 -20.759 1.00 95.62 79 TRP A C 1
ATOM 612 O O . TRP A 1 79 ? 11.680 -21.133 -21.867 1.00 95.62 79 TRP A O 1
ATOM 622 N N . LYS A 1 80 ? 12.541 -22.478 -20.291 1.00 94.62 80 LYS A N 1
ATOM 623 C CA . LYS A 1 80 ? 12.291 -23.714 -21.031 1.00 94.62 80 LYS A CA 1
ATOM 624 C C . LYS A 1 80 ? 10.794 -23.949 -21.265 1.00 94.62 80 LYS A C 1
ATOM 626 O O . LYS A 1 80 ? 10.412 -24.270 -22.385 1.00 94.62 80 LYS A O 1
ATOM 631 N N . LEU A 1 81 ? 9.952 -23.729 -20.253 1.00 95.50 81 LEU A N 1
ATOM 632 C CA . LEU A 1 81 ? 8.493 -23.802 -20.384 1.00 95.50 81 LEU A CA 1
ATOM 633 C C . LEU A 1 81 ? 7.957 -22.814 -21.435 1.00 95.50 81 LEU A C 1
ATOM 635 O O . LEU A 1 81 ? 7.140 -23.200 -22.272 1.00 95.50 81 LEU A O 1
ATOM 639 N N . ILE A 1 82 ? 8.434 -21.563 -21.410 1.00 96.06 82 ILE A N 1
ATOM 640 C CA . ILE A 1 82 ? 8.068 -20.514 -22.376 1.00 96.06 82 ILE A CA 1
ATOM 641 C C . ILE A 1 82 ? 8.352 -20.975 -23.807 1.00 96.06 82 ILE A C 1
ATOM 643 O O . ILE A 1 82 ? 7.489 -20.854 -24.676 1.00 96.06 82 ILE A O 1
ATOM 647 N N . GLU A 1 83 ? 9.536 -21.538 -24.046 1.00 94.44 83 GLU A N 1
ATOM 648 C CA . GLU A 1 83 ? 9.947 -22.039 -25.361 1.00 94.44 83 GLU A CA 1
ATOM 649 C C . GLU A 1 83 ? 9.151 -23.282 -25.789 1.00 94.44 83 GLU A C 1
ATOM 651 O O . GLU A 1 83 ? 8.676 -23.358 -26.925 1.00 94.44 83 GLU A O 1
ATOM 656 N N . GLU A 1 84 ? 8.948 -24.244 -24.881 1.00 94.44 84 GLU A N 1
ATOM 657 C CA . GLU A 1 84 ? 8.172 -25.469 -25.132 1.00 94.44 84 GLU A CA 1
ATOM 658 C C . GLU A 1 84 ? 6.728 -25.156 -25.548 1.00 94.44 84 GLU A C 1
ATOM 660 O O . GLU A 1 84 ? 6.197 -25.765 -26.481 1.00 94.44 84 GLU A O 1
ATOM 665 N N . GLN A 1 85 ? 6.105 -24.181 -24.883 1.00 94.56 85 GLN A N 1
ATOM 666 C CA . GLN A 1 85 ? 4.734 -23.749 -25.155 1.00 94.56 85 GLN A CA 1
ATOM 667 C C . GLN A 1 85 ? 4.638 -22.631 -26.205 1.00 94.56 85 GLN A C 1
ATOM 669 O O . GLN A 1 85 ? 3.532 -22.283 -26.621 1.00 94.56 85 GLN A O 1
ATOM 674 N N . LYS A 1 86 ? 5.774 -22.097 -26.677 1.00 96.00 86 LYS A N 1
ATOM 675 C CA . LYS A 1 86 ? 5.859 -20.970 -27.624 1.00 96.00 86 LYS A CA 1
ATOM 676 C C . LYS A 1 86 ? 5.074 -19.739 -27.151 1.00 96.00 86 LYS A C 1
ATOM 678 O O . LYS A 1 86 ? 4.369 -19.102 -27.941 1.00 96.00 86 LYS A O 1
ATOM 683 N N . LEU A 1 87 ? 5.176 -19.432 -25.859 1.00 97.38 87 LEU A N 1
ATOM 684 C CA . LEU A 1 87 ? 4.485 -18.303 -25.239 1.00 97.38 87 LEU A CA 1
ATOM 685 C C . LEU A 1 87 ? 5.152 -16.978 -25.649 1.00 97.38 87 LEU A C 1
ATOM 687 O O . LEU A 1 87 ? 6.372 -16.859 -25.533 1.00 97.38 87 LEU A O 1
ATOM 691 N N . PRO A 1 88 ? 4.390 -15.961 -26.089 1.00 98.25 88 PRO A N 1
ATOM 692 C CA . PRO A 1 88 ? 4.924 -14.616 -26.281 1.00 98.25 88 PRO A CA 1
ATOM 693 C C . PRO A 1 88 ? 5.373 -13.992 -24.956 1.00 98.25 88 PRO A C 1
ATOM 695 O O . PRO A 1 88 ? 4.734 -14.203 -23.923 1.00 98.25 88 PRO A O 1
ATOM 698 N N . VAL A 1 89 ? 6.430 -13.175 -24.998 1.00 98.44 89 VAL A N 1
ATOM 699 C CA . VAL A 1 89 ? 6.995 -12.512 -23.809 1.00 98.44 89 VAL A CA 1
ATOM 700 C C . VAL A 1 89 ? 7.134 -11.011 -24.042 1.00 98.44 89 VAL A C 1
ATOM 702 O O . VAL A 1 89 ? 7.687 -10.603 -25.062 1.00 98.44 89 VAL A O 1
ATOM 705 N N . LEU A 1 90 ? 6.679 -10.193 -23.091 1.00 98.44 90 LEU A N 1
ATOM 706 C CA . LEU A 1 90 ? 6.912 -8.746 -23.056 1.00 98.44 90 LEU A CA 1
ATOM 707 C C . LEU A 1 90 ? 7.716 -8.372 -21.810 1.00 98.44 90 LEU A C 1
ATOM 709 O O . LEU A 1 90 ? 7.212 -8.482 -20.698 1.00 98.44 90 LEU A O 1
ATOM 713 N N . GLY A 1 91 ? 8.939 -7.884 -21.987 1.00 96.88 91 GLY A N 1
ATOM 714 C CA . GLY A 1 91 ? 9.753 -7.329 -20.910 1.00 96.88 91 GLY A CA 1
ATOM 715 C C . GLY A 1 91 ? 9.631 -5.815 -20.804 1.00 96.88 91 GLY A C 1
ATOM 716 O O . GLY A 1 91 ? 9.845 -5.107 -21.786 1.00 96.88 91 GLY A O 1
ATOM 717 N N . ILE A 1 92 ? 9.317 -5.314 -19.609 1.00 95.44 92 ILE A N 1
ATOM 718 C CA . ILE A 1 92 ? 9.158 -3.883 -19.321 1.00 95.44 92 ILE A CA 1
ATOM 719 C C . ILE A 1 92 ? 10.295 -3.427 -18.406 1.00 95.44 92 ILE A C 1
ATOM 721 O O . ILE A 1 92 ? 10.432 -3.921 -17.291 1.00 95.44 92 ILE A O 1
ATOM 725 N N . CYS A 1 93 ? 11.091 -2.453 -18.848 1.00 91.50 93 CYS A N 1
ATOM 726 C CA . CYS A 1 93 ? 12.218 -1.891 -18.101 1.00 91.50 93 CYS A CA 1
ATOM 727 C C . CYS A 1 93 ? 13.206 -2.980 -17.627 1.00 91.50 93 CYS A C 1
ATOM 729 O O . CYS A 1 93 ? 13.952 -3.505 -18.448 1.00 91.50 93 CYS A O 1
ATOM 731 N N . TYR A 1 94 ? 13.195 -3.380 -16.351 1.00 90.94 94 TYR A N 1
ATOM 732 C CA . TYR A 1 94 ? 13.990 -4.518 -15.867 1.00 90.94 94 TYR A CA 1
ATOM 733 C C . TYR A 1 94 ? 13.679 -5.813 -16.630 1.00 90.94 94 TYR A C 1
ATOM 735 O O . TYR A 1 94 ? 14.592 -6.536 -17.001 1.00 90.94 94 TYR A O 1
ATOM 743 N N . GLY A 1 95 ? 12.417 -6.078 -16.978 1.00 93.88 95 GLY A N 1
ATOM 744 C CA . GLY A 1 95 ? 12.056 -7.243 -17.786 1.00 93.88 95 GLY A CA 1
ATOM 745 C C . GLY A 1 95 ? 12.699 -7.250 -19.181 1.00 93.88 95 GLY A C 1
ATOM 746 O O . GLY A 1 95 ? 13.009 -8.314 -19.712 1.00 93.88 95 GLY A O 1
ATOM 747 N N . LEU A 1 96 ? 12.944 -6.074 -19.777 1.00 93.94 96 LEU A N 1
ATOM 748 C CA . LEU A 1 96 ? 13.739 -5.947 -21.008 1.00 93.94 96 LEU A CA 1
ATOM 749 C C . LEU A 1 96 ? 15.210 -6.312 -20.745 1.00 93.94 96 LEU A C 1
ATOM 751 O O . LEU A 1 96 ? 15.844 -6.958 -21.576 1.00 93.94 96 LEU A O 1
ATOM 755 N N . GLN A 1 97 ? 15.751 -5.900 -19.600 1.00 91.38 97 GLN A N 1
ATOM 756 C CA . GLN A 1 97 ? 17.126 -6.199 -19.205 1.00 91.38 97 GLN A CA 1
ATOM 757 C C . GLN A 1 97 ? 17.317 -7.689 -18.914 1.00 91.38 97 GLN A C 1
ATOM 759 O O . GLN A 1 97 ? 18.307 -8.256 -19.359 1.00 91.38 97 GLN A O 1
ATOM 764 N N . GLU A 1 98 ? 16.351 -8.333 -18.260 1.00 93.19 98 GLU A N 1
ATOM 765 C CA . GLU A 1 98 ? 16.328 -9.780 -18.038 1.00 93.19 98 GLU A CA 1
ATOM 766 C C . GLU A 1 98 ? 16.269 -10.537 -19.371 1.00 93.19 98 GLU A C 1
ATOM 768 O O . GLU A 1 98 ? 17.094 -11.415 -19.624 1.00 93.19 98 GLU A O 1
ATOM 773 N N . LEU A 1 99 ? 15.381 -10.131 -20.292 1.00 92.81 99 LEU A N 1
ATOM 774 C CA . LEU A 1 99 ? 15.367 -10.673 -21.656 1.00 92.81 99 LEU A CA 1
ATOM 775 C C . LEU A 1 99 ? 16.732 -10.537 -22.330 1.00 92.81 99 LEU A C 1
ATOM 777 O O . LEU A 1 99 ? 17.170 -11.455 -23.026 1.00 92.81 99 LEU A O 1
ATOM 781 N N . ALA A 1 100 ? 17.410 -9.408 -22.135 1.00 91.12 100 ALA A N 1
ATOM 782 C CA . ALA A 1 100 ? 18.726 -9.203 -22.702 1.00 91.12 100 ALA A CA 1
ATOM 783 C C . ALA A 1 100 ? 19.793 -10.084 -22.056 1.00 91.12 100 ALA A C 1
ATOM 785 O O . ALA A 1 100 ? 20.556 -10.728 -22.776 1.00 91.12 100 ALA A O 1
ATOM 786 N N . PHE A 1 101 ? 19.805 -10.166 -20.730 1.00 89.06 101 PHE A N 1
ATOM 787 C CA . PHE A 1 101 ? 20.729 -10.978 -19.951 1.00 89.06 101 PHE A CA 1
ATOM 788 C C . PHE A 1 101 ? 20.665 -12.456 -20.354 1.00 89.06 101 PHE A C 1
ATOM 790 O O . PHE A 1 101 ? 21.691 -13.057 -20.672 1.00 89.06 101 PHE A O 1
ATOM 797 N N . THR A 1 102 ? 19.461 -13.027 -20.449 1.00 88.50 102 THR A N 1
ATOM 798 C CA . THR A 1 102 ? 19.272 -14.440 -20.816 1.00 88.50 102 THR A CA 1
ATOM 799 C C . THR A 1 102 ? 19.650 -14.744 -22.275 1.00 88.50 102 THR A C 1
ATOM 801 O O . THR A 1 102 ? 19.899 -15.897 -22.619 1.00 88.50 102 THR A O 1
ATOM 804 N N . ASN A 1 103 ? 19.706 -13.733 -23.152 1.00 88.44 103 ASN A N 1
ATOM 805 C CA . ASN A 1 103 ? 19.920 -13.901 -24.596 1.00 88.44 103 ASN A CA 1
ATOM 806 C C . ASN A 1 103 ? 21.211 -13.220 -25.102 1.00 88.44 103 ASN A C 1
ATOM 808 O O . ASN A 1 103 ? 21.259 -12.759 -26.243 1.00 88.44 103 ASN A O 1
ATOM 812 N N . ASN A 1 104 ? 22.256 -13.160 -24.266 1.00 84.88 104 ASN A N 1
ATOM 813 C CA . ASN A 1 104 ? 23.592 -12.618 -24.585 1.00 84.88 104 ASN A CA 1
ATOM 814 C C . ASN A 1 104 ? 23.635 -11.126 -24.987 1.00 84.88 104 ASN A C 1
ATOM 816 O O . ASN A 1 104 ? 24.582 -10.679 -25.638 1.00 84.88 104 ASN A O 1
ATOM 820 N N . GLY A 1 105 ? 22.634 -10.336 -24.603 1.00 83.06 105 GLY A N 1
ATOM 821 C CA . GLY A 1 105 ? 22.678 -8.879 -24.718 1.00 83.06 105 GLY A CA 1
ATOM 822 C C . GLY A 1 105 ? 23.622 -8.247 -23.689 1.00 83.06 105 GLY A C 1
ATOM 823 O O . GLY A 1 105 ? 24.089 -8.900 -22.755 1.00 83.06 105 GLY A O 1
ATOM 824 N N . LYS A 1 106 ? 23.892 -6.944 -23.834 1.00 82.06 106 LYS A N 1
ATOM 825 C CA . LYS A 1 106 ? 24.648 -6.173 -22.829 1.00 82.06 106 LYS A CA 1
ATOM 826 C C . LYS A 1 106 ? 23.822 -5.011 -22.316 1.00 82.06 106 LYS A C 1
ATOM 828 O O . LYS A 1 106 ? 23.450 -4.129 -23.090 1.00 82.06 106 LYS A O 1
ATOM 833 N N . VAL A 1 107 ? 23.596 -4.987 -21.010 1.00 81.38 107 VAL A N 1
ATOM 834 C CA . VAL A 1 107 ? 23.016 -3.849 -20.286 1.00 81.38 107 VAL A CA 1
ATOM 835 C C . VAL A 1 107 ? 24.161 -3.081 -19.621 1.00 81.38 107 VAL A C 1
ATOM 837 O O . VAL A 1 107 ? 25.149 -3.674 -19.191 1.00 81.38 107 VAL A O 1
ATOM 840 N N . ALA A 1 108 ? 24.080 -1.756 -19.605 1.00 77.31 108 ALA A N 1
ATOM 841 C CA . ALA A 1 108 ? 25.075 -0.919 -18.950 1.00 77.31 108 ALA A CA 1
ATOM 842 C C . ALA A 1 108 ? 24.389 0.209 -18.166 1.00 77.31 108 ALA A C 1
ATOM 844 O O . ALA A 1 108 ? 23.347 0.714 -18.609 1.00 77.31 108 ALA A O 1
ATOM 845 N N . PRO A 1 109 ? 24.984 0.655 -17.047 1.00 69.12 109 PRO A N 1
ATOM 846 C CA . PRO A 1 109 ? 24.535 1.858 -16.363 1.00 69.12 109 PRO A CA 1
ATOM 847 C C . PRO A 1 109 ? 24.620 3.070 -17.293 1.00 69.12 109 PRO A C 1
ATOM 849 O O . PRO A 1 109 ? 25.629 3.280 -17.974 1.00 69.12 109 PRO A O 1
ATOM 852 N N . SER A 1 110 ? 23.572 3.890 -17.336 1.00 65.06 110 SER A N 1
ATOM 853 C CA . SER A 1 110 ? 23.593 5.135 -18.108 1.00 65.06 110 SER A CA 1
ATOM 854 C C . SER A 1 110 ? 24.215 6.268 -17.284 1.00 65.06 110 SER A C 1
ATOM 856 O O . SER A 1 110 ? 23.851 6.470 -16.128 1.00 65.06 110 SER A O 1
ATOM 858 N N . GLN A 1 111 ? 25.110 7.067 -17.885 1.00 49.75 111 GLN A N 1
ATOM 859 C CA . GLN A 1 111 ? 25.632 8.298 -17.257 1.00 49.75 111 GLN A CA 1
ATOM 860 C C . GLN A 1 111 ? 24.540 9.367 -17.063 1.00 49.75 111 GLN A C 1
ATOM 862 O O . GLN A 1 111 ? 24.637 10.201 -16.166 1.00 49.75 111 GLN A O 1
ATOM 867 N N . HIS A 1 112 ? 23.485 9.316 -17.883 1.00 56.97 112 HIS A N 1
ATOM 868 C CA . HIS A 1 112 ? 22.298 10.159 -17.777 1.00 56.97 112 HIS A CA 1
ATOM 869 C C . HIS A 1 112 ? 21.100 9.276 -17.436 1.00 56.97 112 HIS A C 1
ATOM 871 O O . HIS A 1 112 ? 20.704 8.432 -18.244 1.00 56.97 112 HIS A O 1
ATOM 877 N N . ARG A 1 113 ? 20.540 9.441 -16.236 1.00 58.22 113 ARG A N 1
ATOM 878 C CA . ARG A 1 113 ? 19.301 8.759 -15.851 1.00 58.22 113 ARG A CA 1
ATOM 879 C C . ARG A 1 113 ? 18.115 9.509 -16.462 1.00 58.22 113 ARG A C 1
ATOM 881 O O . ARG A 1 113 ? 17.990 10.715 -16.256 1.00 58.22 113 ARG A O 1
ATOM 888 N N . GLU A 1 114 ? 17.264 8.809 -17.210 1.00 62.84 114 GLU A N 1
ATOM 889 C CA . GLU A 1 114 ? 16.064 9.385 -17.826 1.00 62.84 114 GLU A CA 1
ATOM 890 C C . GLU A 1 114 ? 14.846 9.034 -16.962 1.00 62.84 114 GLU A C 1
ATOM 892 O O . GLU A 1 114 ? 14.342 7.907 -16.969 1.00 62.84 114 GLU A O 1
ATOM 897 N N . TYR A 1 115 ? 14.395 10.017 -16.182 1.00 66.56 115 TYR A N 1
ATOM 898 C CA . TYR A 1 115 ? 13.165 9.938 -15.400 1.00 66.56 115 TYR A CA 1
ATOM 899 C C . TYR A 1 115 ? 12.188 10.983 -15.922 1.00 66.56 115 TYR A C 1
ATOM 901 O O . TYR A 1 115 ? 12.435 12.184 -15.801 1.00 66.56 115 TYR A O 1
ATOM 909 N N . GLY A 1 116 ? 11.071 10.537 -16.490 1.00 75.25 116 GLY A N 1
ATOM 910 C CA . GLY A 1 116 ? 10.003 11.430 -16.918 1.00 75.25 116 GLY A CA 1
ATOM 911 C C . GLY A 1 116 ? 9.446 11.133 -18.302 1.00 75.25 116 GLY A C 1
ATOM 912 O O . GLY A 1 116 ? 9.512 10.017 -18.812 1.00 75.25 116 GLY A O 1
ATOM 913 N N . LYS A 1 117 ? 8.836 12.158 -18.900 1.00 81.38 117 LYS A N 1
ATOM 914 C CA . LYS A 1 117 ? 8.231 12.073 -20.233 1.00 81.38 117 LYS A CA 1
ATOM 915 C C . LYS A 1 117 ? 9.325 12.009 -21.296 1.00 81.38 117 LYS A C 1
ATOM 917 O O . LYS A 1 117 ? 10.184 12.882 -21.320 1.00 81.38 117 LYS A O 1
ATOM 922 N N . ALA A 1 118 ? 9.219 11.048 -22.205 1.00 87.19 118 ALA A N 1
ATOM 923 C CA . ALA A 1 118 ? 10.076 10.935 -23.379 1.00 87.19 118 ALA A CA 1
ATOM 924 C C . ALA A 1 118 ? 9.234 10.719 -24.642 1.00 87.19 118 ALA A C 1
ATOM 926 O O . ALA A 1 118 ? 8.135 10.157 -24.584 1.00 87.19 118 ALA A O 1
ATOM 927 N N . ILE A 1 119 ? 9.757 11.161 -25.786 1.00 93.62 119 ILE A N 1
ATOM 928 C CA . ILE A 1 119 ? 9.177 10.868 -27.098 1.00 93.62 119 ILE A CA 1
ATOM 929 C C . ILE A 1 119 ? 9.861 9.624 -27.657 1.00 93.62 119 ILE A C 1
ATOM 931 O O . ILE A 1 119 ? 11.075 9.597 -27.859 1.00 93.62 119 ILE A O 1
ATOM 935 N N . VAL A 1 120 ? 9.065 8.585 -27.884 1.00 95.12 120 VAL A N 1
ATOM 936 C CA . VAL A 1 120 ? 9.486 7.340 -28.520 1.00 95.12 120 VAL A CA 1
ATOM 937 C C . VAL A 1 120 ? 9.297 7.495 -30.022 1.00 95.12 120 VAL A C 1
ATOM 939 O O . VAL A 1 120 ? 8.187 7.768 -30.475 1.00 95.12 120 VAL A O 1
ATOM 942 N N . THR A 1 121 ? 10.377 7.311 -30.778 1.00 96.19 121 THR A N 1
ATOM 943 C CA . THR A 1 121 ? 10.399 7.377 -32.245 1.00 96.19 121 THR A CA 1
ATOM 944 C C . THR A 1 121 ? 10.552 5.973 -32.813 1.00 96.19 121 THR A C 1
ATOM 946 O O . THR A 1 121 ? 11.504 5.262 -32.483 1.00 96.19 121 THR A O 1
ATOM 949 N N . ARG A 1 122 ? 9.620 5.548 -33.666 1.00 94.38 122 ARG A N 1
ATOM 950 C CA . ARG A 1 122 ? 9.656 4.236 -34.326 1.00 94.38 122 ARG A CA 1
ATOM 951 C C . ARG A 1 122 ? 10.752 4.196 -35.391 1.00 94.38 122 ARG A C 1
ATOM 953 O O . ARG A 1 122 ? 10.940 5.153 -36.139 1.00 94.38 122 ARG A O 1
ATOM 960 N N . LYS A 1 123 ? 11.457 3.066 -35.508 1.00 91.81 123 LYS A N 1
ATOM 961 C CA . LYS A 1 123 ? 12.418 2.857 -36.602 1.00 91.81 123 LYS A CA 1
ATOM 962 C C . LYS A 1 123 ? 11.672 2.515 -37.897 1.00 91.81 123 LYS A C 1
ATOM 964 O O . LYS A 1 123 ? 10.930 1.537 -37.969 1.00 91.81 123 LYS A O 1
ATOM 969 N N . ASN A 1 124 ? 11.895 3.320 -38.934 1.00 86.81 124 ASN A N 1
ATOM 970 C CA . ASN A 1 124 ? 11.272 3.134 -40.244 1.00 86.81 124 ASN A CA 1
ATOM 971 C C . ASN A 1 124 ? 11.739 1.842 -40.927 1.00 86.81 124 ASN A C 1
ATOM 973 O O . ASN A 1 124 ? 12.926 1.525 -40.930 1.00 86.81 124 ASN A O 1
ATOM 977 N N . GLY A 1 125 ? 10.804 1.127 -41.562 1.00 84.44 125 GLY A N 1
ATOM 978 C CA . GLY A 1 125 ? 11.100 -0.074 -42.352 1.00 84.44 125 GLY A CA 1
ATOM 979 C C . GLY A 1 125 ? 11.452 -1.326 -41.539 1.00 84.44 125 GLY A C 1
ATOM 980 O O . GLY A 1 125 ? 11.874 -2.314 -42.135 1.00 84.44 125 GLY A O 1
ATOM 981 N N . VAL A 1 126 ? 11.278 -1.304 -40.212 1.00 89.12 126 VAL A N 1
ATOM 982 C CA . VAL A 1 126 ? 11.509 -2.461 -39.334 1.00 89.12 126 VAL A CA 1
ATOM 983 C C . VAL A 1 126 ? 10.179 -3.100 -38.934 1.00 89.12 126 VAL A C 1
ATOM 985 O O . VAL A 1 126 ? 9.244 -2.412 -38.518 1.00 89.12 126 VAL A O 1
ATOM 988 N N . ASP A 1 127 ? 10.095 -4.427 -39.041 1.00 90.56 127 ASP A N 1
ATOM 989 C CA . ASP A 1 127 ? 8.940 -5.180 -38.556 1.00 90.56 127 ASP A CA 1
ATOM 990 C C . ASP A 1 127 ? 8.885 -5.142 -37.022 1.00 90.56 127 ASP A C 1
ATOM 992 O O . ASP A 1 127 ? 9.760 -5.664 -36.333 1.00 90.56 127 ASP A O 1
ATOM 996 N N . CYS A 1 128 ? 7.837 -4.513 -36.489 1.00 91.88 128 CYS A N 1
ATOM 997 C CA . CYS A 1 128 ? 7.601 -4.393 -35.052 1.00 91.88 128 CYS A CA 1
ATOM 998 C C . CYS A 1 128 ? 6.881 -5.615 -34.453 1.00 91.88 128 CYS A C 1
ATOM 1000 O O . CYS A 1 128 ? 6.495 -5.577 -33.283 1.00 91.88 128 CYS A O 1
ATOM 1002 N N . GLY A 1 129 ? 6.611 -6.659 -35.248 1.00 91.44 129 GLY A N 1
ATOM 1003 C CA . GLY A 1 129 ? 5.902 -7.860 -34.808 1.00 91.44 129 GLY A CA 1
ATOM 1004 C C . GLY A 1 129 ? 4.510 -7.565 -34.240 1.00 91.44 129 GLY A C 1
ATOM 1005 O O . GLY A 1 129 ? 4.091 -8.235 -33.302 1.00 91.44 129 GLY A O 1
ATOM 1006 N N . GLY A 1 130 ? 3.835 -6.522 -34.737 1.00 94.31 130 GLY A N 1
ATOM 1007 C CA . GLY A 1 130 ? 2.501 -6.089 -34.294 1.00 94.31 130 GLY A CA 1
ATOM 1008 C C . GLY A 1 130 ? 2.445 -5.234 -33.017 1.00 94.31 130 GLY A C 1
ATOM 1009 O O . GLY A 1 130 ? 1.408 -4.637 -32.747 1.00 94.31 130 GLY A O 1
ATOM 1010 N N . LEU A 1 131 ? 3.535 -5.088 -32.247 1.00 96.62 131 LEU A N 1
ATOM 1011 C CA . LEU A 1 131 ? 3.488 -4.401 -30.941 1.00 96.62 131 LEU A CA 1
ATOM 1012 C C . LEU A 1 131 ? 3.056 -2.923 -31.042 1.00 96.62 131 LEU A C 1
ATOM 1014 O O . LEU A 1 131 ? 2.324 -2.424 -30.188 1.00 96.62 131 LEU A O 1
ATOM 1018 N N . PHE A 1 132 ? 3.476 -2.227 -32.103 1.00 96.25 132 PHE A N 1
ATOM 1019 C CA . PHE A 1 132 ? 3.168 -0.809 -32.356 1.00 96.25 132 PHE A CA 1
ATOM 1020 C C . PHE A 1 132 ? 2.095 -0.588 -33.430 1.00 96.25 132 PHE A C 1
ATOM 1022 O O . PHE A 1 132 ? 2.014 0.487 -34.028 1.00 96.25 132 PHE A O 1
ATOM 1029 N N . GLU A 1 133 ? 1.268 -1.596 -33.704 1.00 94.56 133 GLU A N 1
ATOM 1030 C CA . GLU A 1 133 ? 0.157 -1.458 -34.643 1.00 94.56 133 GLU A CA 1
ATOM 1031 C C . GLU A 1 133 ? -0.821 -0.355 -34.191 1.00 94.56 133 GLU A C 1
ATOM 1033 O O . GLU A 1 133 ? -1.162 -0.244 -33.013 1.00 94.56 133 GLU A O 1
ATOM 1038 N N . GLY A 1 134 ? -1.228 0.516 -35.123 1.00 92.88 134 GLY A N 1
ATOM 1039 C CA . GLY A 1 134 ? -2.119 1.652 -34.843 1.00 92.88 134 GLY A CA 1
ATOM 1040 C C . GLY A 1 134 ? -1.487 2.829 -34.077 1.00 92.88 134 GLY A C 1
ATOM 1041 O O . GLY A 1 134 ? -2.184 3.802 -33.763 1.00 92.88 134 GLY A O 1
ATOM 1042 N N . LEU A 1 135 ? -0.185 2.782 -33.775 1.00 94.44 135 LEU A N 1
ATOM 1043 C CA . LEU A 1 135 ? 0.545 3.901 -33.172 1.00 94.44 135 LEU A CA 1
ATOM 1044 C C . LEU A 1 135 ? 1.155 4.823 -34.246 1.00 94.44 135 LEU A C 1
ATOM 1046 O O . LEU A 1 135 ? 1.572 4.334 -35.297 1.00 94.44 135 LEU A O 1
ATOM 1050 N N . PRO A 1 136 ? 1.238 6.144 -34.003 1.00 93.62 136 PRO A N 1
ATOM 1051 C CA . PRO A 1 136 ? 1.975 7.075 -34.858 1.00 93.62 136 PRO A CA 1
ATOM 1052 C C . PRO A 1 136 ? 3.483 6.782 -34.834 1.00 93.62 136 PRO A C 1
ATOM 1054 O O . PRO A 1 136 ? 3.958 6.021 -33.990 1.00 93.62 136 PRO A O 1
ATOM 1057 N N . ASP A 1 137 ? 4.229 7.409 -35.745 1.00 92.44 137 ASP A N 1
ATOM 1058 C CA . ASP A 1 137 ? 5.692 7.271 -35.830 1.00 92.44 137 ASP A CA 1
ATOM 1059 C C . ASP A 1 137 ? 6.405 7.805 -34.579 1.00 92.44 137 ASP A C 1
ATOM 1061 O O . ASP A 1 137 ? 7.410 7.240 -34.156 1.00 92.44 137 ASP A O 1
ATOM 1065 N N . GLU A 1 138 ? 5.836 8.830 -33.942 1.00 95.44 138 GLU A N 1
ATOM 1066 C CA . GLU A 1 138 ? 6.297 9.385 -32.670 1.00 95.44 138 GLU A CA 1
ATOM 1067 C C . GLU A 1 138 ? 5.159 9.432 -31.647 1.00 95.44 138 GLU A C 1
ATOM 1069 O O . GLU A 1 138 ? 4.044 9.868 -31.951 1.00 95.44 138 GLU A O 1
ATOM 1074 N N . PHE A 1 139 ? 5.427 9.005 -30.413 1.00 95.44 139 PHE A N 1
ATOM 1075 C CA . PHE A 1 139 ? 4.456 9.062 -29.319 1.00 95.44 139 PHE A CA 1
ATOM 1076 C C . PHE A 1 139 ? 5.123 9.264 -27.957 1.00 95.44 139 PHE A C 1
ATOM 1078 O O . PHE A 1 139 ? 6.248 8.839 -27.716 1.00 95.44 139 PHE A O 1
ATOM 1085 N N . GLN A 1 140 ? 4.405 9.913 -27.038 1.00 92.56 140 GLN A N 1
ATOM 1086 C CA . GLN A 1 140 ? 4.887 10.163 -25.679 1.00 92.56 140 GLN A CA 1
ATOM 1087 C C . GLN A 1 140 ? 4.727 8.920 -24.795 1.00 92.56 140 GLN A C 1
ATOM 1089 O O . GLN A 1 140 ? 3.632 8.360 -24.721 1.00 92.56 140 GLN A O 1
ATOM 1094 N N . MET A 1 141 ? 5.779 8.571 -24.054 1.00 93.06 141 MET A N 1
ATOM 1095 C CA . MET A 1 141 ? 5.776 7.536 -23.015 1.00 93.06 141 MET A CA 1
ATOM 1096 C C . MET A 1 141 ? 6.492 8.014 -21.746 1.00 93.06 141 MET A C 1
ATOM 1098 O O . MET A 1 141 ? 7.155 9.053 -21.736 1.00 93.06 141 MET A O 1
ATOM 1102 N N . TRP A 1 142 ? 6.345 7.253 -20.664 1.00 87.06 142 TRP A N 1
ATOM 1103 C CA . TRP A 1 142 ? 7.036 7.481 -19.399 1.00 87.06 142 TRP A CA 1
ATOM 1104 C C . TRP A 1 142 ? 8.266 6.579 -19.249 1.00 87.06 142 TRP A C 1
ATOM 1106 O O . TRP A 1 142 ? 8.152 5.351 -19.274 1.00 87.06 142 TRP A O 1
ATOM 1116 N N . MET A 1 143 ? 9.426 7.201 -19.054 1.00 82.75 143 MET A N 1
ATOM 1117 C CA . MET A 1 143 ? 10.719 6.562 -18.809 1.00 82.75 143 MET A CA 1
ATOM 1118 C C . MET A 1 143 ? 11.063 6.638 -17.320 1.00 82.75 143 MET A C 1
ATOM 1120 O O . MET A 1 143 ? 10.804 7.643 -16.655 1.00 82.75 143 MET A O 1
ATOM 1124 N N . SER A 1 144 ? 11.627 5.560 -16.779 1.00 68.81 144 SER A N 1
ATOM 1125 C CA . SER A 1 144 ? 12.066 5.507 -15.383 1.00 68.81 144 SER A CA 1
ATOM 1126 C C . SER A 1 144 ? 13.168 4.465 -15.214 1.00 68.81 144 SER A C 1
ATOM 1128 O O . SER A 1 144 ? 12.959 3.441 -14.564 1.00 68.81 144 SER A O 1
ATOM 1130 N N . HIS A 1 145 ? 14.331 4.697 -15.822 1.00 66.19 145 HIS A N 1
ATOM 1131 C CA . HIS A 1 145 ? 15.422 3.724 -15.780 1.00 66.19 145 HIS A CA 1
ATOM 1132 C C . HIS A 1 145 ? 16.780 4.369 -15.471 1.00 66.19 145 HIS A C 1
ATOM 1134 O O . HIS A 1 145 ? 17.100 5.465 -15.933 1.00 66.19 145 HIS A O 1
ATOM 1140 N N . GLY A 1 146 ? 17.573 3.671 -14.652 1.00 64.00 146 GLY A N 1
ATOM 1141 C CA . GLY A 1 146 ? 18.988 3.984 -14.426 1.00 64.00 146 GLY A CA 1
ATOM 1142 C C . GLY A 1 146 ? 19.890 3.285 -15.444 1.00 64.00 146 GLY A C 1
ATOM 1143 O O . GLY A 1 146 ? 20.776 3.906 -16.031 1.00 64.00 146 GLY A O 1
ATOM 1144 N N . ASP A 1 147 ? 19.588 2.018 -15.714 1.00 76.06 147 ASP A N 1
ATOM 1145 C CA . ASP A 1 147 ? 20.320 1.181 -16.658 1.00 76.06 147 ASP A CA 1
ATOM 1146 C C . ASP A 1 147 ? 19.615 1.136 -18.006 1.00 76.06 147 ASP A C 1
ATOM 1148 O O . ASP A 1 147 ? 18.387 1.234 -18.084 1.00 76.06 147 ASP A O 1
ATOM 1152 N N . LYS A 1 148 ? 20.388 0.990 -19.081 1.00 80.81 148 LYS A N 1
ATOM 1153 C CA . LYS A 1 148 ? 19.853 0.880 -20.438 1.00 80.81 148 LYS A CA 1
ATOM 1154 C C . LYS A 1 148 ? 20.510 -0.256 -21.200 1.00 80.81 148 LYS A C 1
ATOM 1156 O O . LYS A 1 148 ? 21.664 -0.614 -20.954 1.00 80.81 148 LYS A O 1
ATOM 1161 N N . LEU A 1 149 ? 19.772 -0.809 -22.154 1.00 84.69 149 LEU A N 1
ATOM 1162 C CA . LEU A 1 149 ? 20.325 -1.760 -23.104 1.00 84.69 149 LEU A CA 1
ATOM 1163 C C . LEU A 1 149 ? 21.374 -1.048 -23.974 1.00 84.69 149 LEU A C 1
ATOM 1165 O O . LEU A 1 149 ? 21.104 0.022 -24.515 1.00 84.69 149 LEU A O 1
ATOM 1169 N N . HIS A 1 150 ? 22.577 -1.617 -24.065 1.00 84.25 150 HIS A N 1
ATOM 1170 C CA . HIS A 1 150 ? 23.699 -1.076 -24.840 1.00 84.25 150 HIS A CA 1
ATOM 1171 C C . HIS A 1 150 ? 24.019 -1.920 -26.078 1.00 84.25 150 HIS A C 1
ATOM 1173 O O . HIS A 1 150 ? 24.533 -1.408 -27.065 1.00 84.25 150 HIS A O 1
ATOM 1179 N N . GLN A 1 151 ? 23.731 -3.221 -26.022 1.00 86.69 151 GLN A N 1
ATOM 1180 C CA . GLN A 1 151 ? 23.855 -4.121 -27.161 1.00 86.69 151 GLN A CA 1
ATOM 1181 C C . GLN A 1 151 ? 22.635 -5.031 -27.216 1.00 86.69 151 GLN A C 1
ATOM 1183 O O . GLN A 1 151 ? 22.302 -5.673 -26.215 1.00 86.69 151 GLN A O 1
ATOM 1188 N N . ASN A 1 152 ? 22.025 -5.122 -28.398 1.00 88.56 152 ASN A N 1
ATOM 1189 C CA . ASN A 1 152 ? 20.889 -6.005 -28.615 1.00 88.56 152 ASN A CA 1
ATOM 1190 C C . ASN A 1 152 ? 21.231 -7.476 -28.350 1.00 88.56 152 ASN A C 1
ATOM 1192 O O . ASN A 1 152 ? 22.331 -7.912 -28.700 1.00 88.56 152 ASN A O 1
ATOM 1196 N N . PRO A 1 153 ? 20.289 -8.242 -27.776 1.00 89.62 153 PRO A N 1
ATOM 1197 C CA . PRO A 1 153 ? 20.444 -9.680 -27.600 1.00 89.62 153 PRO A CA 1
ATOM 1198 C C . PRO A 1 153 ? 20.377 -10.421 -28.939 1.00 89.62 153 PRO A C 1
ATOM 1200 O O . PRO A 1 153 ? 19.867 -9.899 -29.938 1.00 89.62 153 PRO A O 1
ATOM 1203 N N . ASP A 1 154 ? 20.850 -11.664 -28.958 1.00 87.19 154 ASP A N 1
ATOM 1204 C CA . ASP A 1 154 ? 20.927 -12.458 -30.183 1.00 87.19 154 ASP A CA 1
ATOM 1205 C C . ASP A 1 154 ? 19.539 -12.652 -30.827 1.00 87.19 154 ASP A C 1
ATOM 1207 O O . ASP A 1 154 ? 18.576 -13.112 -30.207 1.00 87.19 154 ASP A O 1
ATOM 1211 N N . GLY A 1 155 ? 19.432 -12.296 -32.110 1.00 89.62 155 GLY A N 1
ATOM 1212 C CA . GLY A 1 155 ? 18.195 -12.418 -32.888 1.00 89.62 155 GLY A CA 1
ATOM 1213 C C . GLY A 1 155 ? 17.142 -11.333 -32.628 1.00 89.62 155 GLY A C 1
ATOM 1214 O O . GLY A 1 155 ? 16.042 -11.439 -33.171 1.00 89.62 155 GLY A O 1
ATOM 1215 N N . PHE A 1 156 ? 17.452 -10.304 -31.834 1.00 94.50 156 PHE A N 1
ATOM 1216 C CA . PHE A 1 156 ? 16.581 -9.142 -31.644 1.00 94.50 156 PHE A CA 1
ATOM 1217 C C . PHE A 1 156 ? 16.944 -7.989 -32.586 1.00 94.50 156 PHE A C 1
ATOM 1219 O O . PHE A 1 156 ? 18.110 -7.762 -32.913 1.00 94.50 156 PHE A O 1
ATOM 1226 N N . VAL A 1 157 ? 15.929 -7.225 -32.988 1.00 94.62 157 VAL A N 1
ATOM 1227 C CA . VAL A 1 157 ? 16.062 -5.996 -33.778 1.00 94.62 157 VAL A CA 1
ATOM 1228 C C . VAL A 1 157 ? 15.447 -4.815 -33.037 1.00 94.62 157 VAL A C 1
ATOM 1230 O O . VAL A 1 157 ? 14.443 -4.965 -32.343 1.00 94.62 157 VAL A O 1
ATOM 1233 N N . ASP A 1 158 ? 16.036 -3.631 -33.200 1.00 94.56 158 ASP A N 1
ATOM 1234 C CA . ASP A 1 158 ? 15.480 -2.396 -32.644 1.00 94.56 158 ASP A CA 1
ATOM 1235 C C . ASP A 1 158 ? 14.265 -1.929 -33.422 1.00 94.56 158 ASP A C 1
ATOM 1237 O O . ASP A 1 158 ? 14.319 -1.802 -34.645 1.00 94.56 158 ASP A O 1
ATOM 1241 N N . ILE A 1 159 ? 13.220 -1.545 -32.700 1.00 95.81 159 ILE A N 1
ATOM 1242 C CA . ILE A 1 159 ? 11.974 -1.051 -33.292 1.00 95.81 159 ILE A CA 1
ATOM 1243 C C . ILE A 1 159 ? 11.634 0.377 -32.870 1.00 95.81 159 ILE A C 1
ATOM 1245 O O . ILE A 1 159 ? 10.839 1.028 -33.548 1.00 95.81 159 ILE A O 1
ATOM 1249 N N . ALA A 1 160 ? 12.250 0.901 -31.807 1.00 95.25 160 ALA A N 1
ATOM 1250 C CA . ALA A 1 160 ? 12.132 2.311 -31.444 1.00 95.25 160 ALA A CA 1
ATOM 1251 C C . ALA A 1 160 ? 13.334 2.844 -30.655 1.00 95.25 160 ALA A C 1
ATOM 1253 O O . ALA A 1 160 ? 14.063 2.084 -30.015 1.00 95.25 160 ALA A O 1
ATOM 1254 N N . THR A 1 161 ? 13.490 4.167 -30.678 1.00 93.94 161 THR A N 1
ATOM 1255 C CA . THR A 1 161 ? 14.522 4.933 -29.965 1.00 93.94 161 THR A CA 1
ATOM 1256 C C . THR A 1 161 ? 13.903 6.101 -29.192 1.00 93.94 161 THR A C 1
ATOM 1258 O O . THR A 1 161 ? 12.804 6.554 -29.515 1.00 93.94 161 THR A O 1
ATOM 1261 N N . THR A 1 162 ? 14.616 6.620 -28.196 1.00 90.81 162 THR A N 1
ATOM 1262 C CA . THR A 1 162 ? 14.373 7.944 -27.592 1.00 90.81 162 THR A CA 1
ATOM 1263 C C . THR A 1 162 ? 15.625 8.809 -27.744 1.00 90.81 162 THR A C 1
ATOM 1265 O O . THR A 1 162 ? 16.634 8.353 -28.279 1.00 90.81 162 THR A O 1
ATOM 1268 N N . GLU A 1 163 ? 15.581 10.053 -27.264 1.00 85.44 163 GLU A N 1
ATOM 1269 C CA . GLU A 1 163 ? 16.754 10.938 -27.226 1.00 85.44 163 GLU A CA 1
ATOM 1270 C C . GLU A 1 163 ? 17.917 10.338 -26.410 1.00 85.44 163 GLU A C 1
ATOM 1272 O O . GLU A 1 163 ? 19.074 10.459 -26.806 1.00 85.44 163 GLU A O 1
ATOM 1277 N N . ASN A 1 164 ? 17.619 9.635 -25.308 1.00 78.38 164 ASN A N 1
ATOM 1278 C CA . ASN A 1 164 ? 18.628 9.105 -24.381 1.00 78.38 164 ASN A CA 1
ATOM 1279 C C . ASN A 1 164 ? 18.835 7.575 -24.461 1.00 78.38 164 ASN A C 1
ATOM 1281 O O . ASN A 1 164 ? 19.784 7.043 -23.859 1.00 78.38 164 ASN A O 1
ATOM 1285 N N . SER A 1 165 ? 17.983 6.858 -25.206 1.00 83.25 165 SER A N 1
ATOM 1286 C CA . SER A 1 165 ? 18.024 5.399 -25.357 1.00 83.25 165 SER A CA 1
ATOM 1287 C C . SER A 1 165 ? 17.947 4.963 -26.825 1.00 83.25 165 SER A C 1
ATOM 1289 O O . SER A 1 165 ? 16.900 5.033 -27.472 1.00 83.25 165 SER A O 1
ATOM 1291 N N . GLU A 1 166 ? 19.068 4.454 -27.341 1.00 84.69 166 GLU A N 1
ATOM 1292 C CA . GLU A 1 166 ? 19.195 3.923 -28.710 1.00 84.69 166 GLU A CA 1
ATOM 1293 C C . GLU A 1 166 ? 18.396 2.627 -28.927 1.00 84.69 166 GLU A C 1
ATOM 1295 O O . GLU A 1 166 ? 18.024 2.303 -30.055 1.00 84.69 166 GLU A O 1
ATOM 1300 N N . HIS A 1 167 ? 18.109 1.916 -27.836 1.00 89.81 167 HIS A N 1
ATOM 1301 C CA . HIS A 1 167 ? 17.430 0.625 -27.801 1.00 89.81 167 HIS A CA 1
ATOM 1302 C C . HIS A 1 167 ? 16.175 0.720 -26.920 1.00 89.81 167 HIS A C 1
ATOM 1304 O O . HIS A 1 167 ? 15.997 -0.031 -25.960 1.00 89.81 167 HIS A O 1
ATOM 1310 N N . ALA A 1 168 ? 15.313 1.704 -27.198 1.00 92.06 168 ALA A N 1
ATOM 1311 C CA . ALA A 1 168 ? 14.128 1.969 -26.380 1.00 92.06 168 ALA A CA 1
ATOM 1312 C C . ALA A 1 168 ? 13.066 0.864 -26.489 1.00 92.06 168 ALA A C 1
ATOM 1314 O O . ALA A 1 168 ? 12.301 0.650 -25.546 1.00 92.06 168 ALA A O 1
ATOM 1315 N N . ALA A 1 169 ? 13.019 0.165 -27.624 1.00 95.69 169 ALA A N 1
ATOM 1316 C CA . ALA A 1 169 ? 12.246 -1.056 -27.784 1.00 95.69 169 ALA A CA 1
ATOM 1317 C C . ALA A 1 169 ? 12.906 -2.011 -28.785 1.00 95.69 169 ALA A C 1
ATOM 1319 O O . ALA A 1 169 ? 13.379 -1.577 -29.840 1.00 95.69 169 ALA A O 1
ATOM 1320 N N . ILE A 1 170 ? 12.870 -3.307 -28.474 1.00 96.31 170 ILE A N 1
ATOM 1321 C CA . ILE A 1 170 ? 13.440 -4.396 -29.275 1.00 96.31 170 ILE A CA 1
ATOM 1322 C C . ILE A 1 170 ? 12.418 -5.513 -29.495 1.00 96.31 170 ILE A C 1
ATOM 1324 O O . ILE A 1 170 ? 11.500 -5.703 -28.691 1.00 96.31 170 ILE A O 1
ATOM 1328 N N . VAL A 1 171 ? 12.599 -6.293 -30.559 1.00 97.19 171 VAL A N 1
ATOM 1329 C CA . VAL A 1 171 ? 11.754 -7.456 -30.855 1.00 97.19 171 VAL A CA 1
ATOM 1330 C C . VAL A 1 171 ? 12.546 -8.610 -31.459 1.00 97.19 171 VAL A C 1
ATOM 1332 O O . VAL A 1 171 ? 13.437 -8.407 -32.278 1.00 97.19 171 VAL A O 1
ATOM 1335 N N . ASN A 1 172 ? 12.165 -9.833 -31.108 1.00 96.81 172 ASN A N 1
ATOM 1336 C CA . ASN A 1 172 ? 12.460 -11.047 -31.856 1.00 96.81 172 ASN A CA 1
ATOM 1337 C C . ASN A 1 172 ? 11.133 -11.601 -32.392 1.00 96.81 172 ASN A C 1
ATOM 1339 O O . ASN A 1 172 ? 10.380 -12.255 -31.668 1.00 96.81 172 ASN A O 1
ATOM 1343 N N . VAL A 1 173 ? 10.832 -11.316 -33.663 1.00 94.75 173 VAL A N 1
ATOM 1344 C CA . VAL A 1 173 ? 9.536 -11.651 -34.285 1.00 94.75 173 VAL A CA 1
ATOM 1345 C C . VAL A 1 173 ? 9.312 -13.165 -34.344 1.00 94.75 173 VAL A C 1
ATOM 1347 O O . VAL A 1 173 ? 8.196 -13.630 -34.128 1.00 94.75 173 VAL A O 1
ATOM 1350 N N . ALA A 1 174 ? 10.371 -13.948 -34.576 1.00 93.50 174 ALA A N 1
ATOM 1351 C CA . ALA A 1 174 ? 10.277 -15.403 -34.684 1.00 93.50 174 ALA A CA 1
ATOM 1352 C C . ALA A 1 174 ? 9.869 -16.063 -33.357 1.00 93.50 174 ALA A C 1
ATOM 1354 O O . ALA A 1 174 ? 9.053 -16.984 -33.357 1.00 93.50 174 ALA A O 1
ATOM 1355 N N . ARG A 1 175 ? 10.413 -15.573 -32.234 1.00 95.00 175 ARG A N 1
ATOM 1356 C CA . ARG A 1 175 ? 10.092 -16.055 -30.878 1.00 95.00 175 ARG A CA 1
ATOM 1357 C C . ARG A 1 175 ? 8.920 -15.314 -30.232 1.00 95.00 175 ARG A C 1
ATOM 1359 O O . ARG A 1 175 ? 8.435 -15.752 -29.199 1.00 95.00 175 ARG A O 1
ATOM 1366 N N . LYS A 1 176 ? 8.449 -14.214 -30.834 1.00 97.00 176 LYS A N 1
ATOM 1367 C CA . LYS A 1 176 ? 7.465 -13.280 -30.253 1.00 97.00 176 LYS A CA 1
ATOM 1368 C C . LYS A 1 176 ? 7.913 -12.731 -28.893 1.00 97.00 176 LYS A C 1
ATOM 1370 O O . LYS A 1 176 ? 7.125 -12.653 -27.949 1.00 97.00 176 LYS A O 1
ATOM 1375 N N . PHE A 1 177 ? 9.194 -12.383 -28.789 1.00 97.94 177 PHE A N 1
ATOM 1376 C CA . PHE A 1 177 ? 9.753 -11.751 -27.595 1.00 97.94 177 PHE A CA 1
ATOM 1377 C C . PHE A 1 177 ? 9.915 -10.260 -27.854 1.00 97.94 177 PHE A C 1
ATOM 1379 O O . PHE A 1 177 ? 10.498 -9.857 -28.859 1.00 97.94 177 PHE A O 1
ATOM 1386 N N . TYR A 1 178 ? 9.408 -9.448 -26.941 1.00 98.19 178 TYR A N 1
ATOM 1387 C CA . TYR A 1 178 ? 9.359 -8.000 -27.045 1.00 98.19 178 TYR A CA 1
ATOM 1388 C C . TYR A 1 178 ? 9.961 -7.406 -25.783 1.00 98.19 178 TYR A C 1
ATOM 1390 O O . TYR A 1 178 ? 9.692 -7.883 -24.684 1.00 98.19 178 TYR A O 1
ATOM 1398 N N . GLY A 1 179 ? 10.750 -6.351 -25.921 1.00 96.81 179 GLY A N 1
ATOM 1399 C CA . GLY A 1 179 ? 11.297 -5.630 -24.782 1.00 96.81 179 GLY A CA 1
ATOM 1400 C C . GLY A 1 179 ? 11.130 -4.130 -24.973 1.00 96.81 179 GLY A C 1
ATOM 1401 O O . GLY A 1 179 ? 11.399 -3.621 -26.058 1.00 96.81 179 GLY A O 1
ATOM 1402 N N . ILE A 1 180 ? 10.676 -3.427 -23.939 1.00 95.94 180 ILE A N 1
ATOM 1403 C CA . ILE A 1 180 ? 10.466 -1.975 -23.944 1.00 95.94 180 ILE A CA 1
ATOM 1404 C C . ILE A 1 180 ? 11.091 -1.340 -22.702 1.00 95.94 180 ILE A C 1
ATOM 1406 O O . ILE A 1 180 ? 11.018 -1.887 -21.604 1.00 95.94 180 ILE A O 1
ATOM 1410 N N . GLN A 1 181 ? 11.707 -0.172 -22.867 1.00 92.12 181 GLN A N 1
ATOM 1411 C CA . GLN A 1 181 ? 12.399 0.533 -21.783 1.00 92.12 181 GLN A CA 1
ATOM 1412 C C . GLN A 1 181 ? 11.469 1.465 -20.980 1.00 92.12 181 GLN A C 1
ATOM 1414 O O . GLN A 1 181 ? 11.794 1.856 -19.859 1.00 92.12 181 GLN A O 1
ATOM 1419 N N . PHE A 1 182 ? 10.311 1.805 -21.546 1.00 91.69 182 PHE A N 1
ATOM 1420 C CA . PHE A 1 182 ? 9.287 2.671 -20.958 1.00 91.69 182 PHE A CA 1
ATOM 1421 C C . PHE A 1 182 ? 8.147 1.872 -20.314 1.00 91.69 182 PHE A C 1
ATOM 1423 O O . PHE A 1 182 ? 7.936 0.703 -20.626 1.00 91.69 182 PHE A O 1
ATOM 1430 N N . HIS A 1 183 ? 7.364 2.544 -19.467 1.00 92.06 183 HIS A N 1
ATOM 1431 C CA . HIS A 1 183 ? 6.242 1.964 -18.725 1.00 92.06 183 HIS A CA 1
ATOM 1432 C C . HIS A 1 183 ? 4.899 2.217 -19.438 1.00 92.06 183 HIS A C 1
ATOM 1434 O O . HIS A 1 183 ? 4.387 3.343 -19.388 1.00 92.06 183 HIS A O 1
ATOM 1440 N N . PRO A 1 184 ? 4.298 1.232 -20.133 1.00 94.25 184 PRO A N 1
ATOM 1441 C CA . PRO A 1 184 ? 2.977 1.382 -20.749 1.00 94.25 184 PRO A CA 1
ATOM 1442 C C . PRO A 1 184 ? 1.812 1.347 -19.743 1.00 94.25 184 PRO A C 1
ATOM 1444 O O . PRO A 1 184 ? 0.693 1.720 -20.085 1.00 94.25 184 PRO A O 1
ATOM 1447 N N . GLU A 1 185 ? 2.042 0.904 -18.512 1.00 91.44 185 GLU A N 1
ATOM 1448 C CA . GLU A 1 185 ? 1.011 0.714 -17.492 1.00 91.44 185 GLU A CA 1
ATOM 1449 C C . GLU A 1 185 ? 0.557 2.022 -16.816 1.00 91.44 185 GLU A C 1
ATOM 1451 O O . GLU A 1 185 ? -0.574 2.124 -16.319 1.00 91.44 185 GLU A O 1
ATOM 1456 N N . VAL A 1 186 ? 1.412 3.050 -16.832 1.00 84.62 186 VAL A N 1
ATOM 1457 C CA . VAL A 1 186 ? 1.170 4.331 -16.154 1.00 84.62 186 VAL A CA 1
ATOM 1458 C C . VAL A 1 186 ? 0.349 5.304 -17.006 1.00 84.62 186 VAL A C 1
ATOM 1460 O O . VAL A 1 186 ? 0.472 5.369 -18.226 1.00 84.62 186 VAL A O 1
ATOM 1463 N N . THR A 1 187 ? -0.456 6.144 -16.352 1.00 78.88 187 THR A N 1
ATOM 1464 C CA . THR A 1 187 ? -1.294 7.172 -17.006 1.00 78.88 187 THR A CA 1
ATOM 1465 C C . THR A 1 187 ? -0.491 8.229 -17.768 1.00 78.88 187 THR A C 1
ATOM 1467 O O . THR A 1 187 ? -1.001 8.832 -18.709 1.00 78.88 187 THR A O 1
ATOM 1470 N N . HIS A 1 188 ? 0.772 8.436 -17.393 1.00 80.38 188 HIS A N 1
ATOM 1471 C CA . HIS A 1 188 ? 1.695 9.348 -18.071 1.00 80.38 188 HIS A CA 1
ATOM 1472 C C . HIS A 1 188 ? 2.095 8.893 -19.486 1.00 80.38 188 HIS A C 1
ATOM 1474 O O . HIS A 1 188 ? 2.679 9.691 -20.224 1.00 80.38 188 HIS A O 1
ATOM 1480 N N . SER A 1 189 ? 1.767 7.650 -19.856 1.00 88.88 189 SER A N 1
ATOM 1481 C CA . SER A 1 189 ? 1.962 7.044 -21.174 1.00 88.88 189 SER A CA 1
ATOM 1482 C C . SER A 1 189 ? 0.619 6.962 -21.918 1.00 88.88 189 SER A C 1
ATOM 1484 O O . SER A 1 189 ? -0.062 5.937 -21.833 1.00 88.88 189 SER A O 1
ATOM 1486 N N . PRO A 1 190 ? 0.197 7.994 -22.680 1.00 87.50 190 PRO A N 1
ATOM 1487 C CA . PRO A 1 190 ? -1.157 8.061 -23.240 1.00 87.50 190 PRO A CA 1
ATOM 1488 C C . PRO A 1 190 ? -1.487 6.917 -24.207 1.00 87.50 190 PRO A C 1
ATOM 1490 O O . PRO A 1 190 ? -2.652 6.570 -24.375 1.00 87.50 190 PRO A O 1
ATOM 1493 N N . ARG A 1 191 ? -0.464 6.326 -24.840 1.00 93.94 191 ARG A N 1
ATOM 1494 C CA . ARG A 1 191 ? -0.585 5.193 -25.775 1.00 93.94 191 ARG A CA 1
ATOM 1495 C C . ARG A 1 191 ? -0.237 3.840 -25.147 1.00 93.94 191 ARG A C 1
ATOM 1497 O O . ARG A 1 191 ? -0.222 2.827 -25.839 1.00 93.94 191 ARG A O 1
ATOM 1504 N N . GLY A 1 192 ? 0.008 3.793 -23.838 1.00 93.81 192 GLY A N 1
ATOM 1505 C CA . GLY A 1 192 ? 0.396 2.566 -23.144 1.00 93.81 192 GLY A CA 1
ATOM 1506 C C . GLY A 1 192 ? -0.667 1.463 -23.199 1.00 93.81 192 GLY A C 1
ATOM 1507 O O . GLY A 1 192 ? -0.340 0.305 -23.457 1.00 93.81 192 GLY A O 1
ATOM 1508 N N . LYS A 1 193 ? -1.954 1.826 -23.089 1.00 94.12 193 LYS A N 1
ATOM 1509 C CA . LYS A 1 193 ? -3.077 0.880 -23.223 1.00 94.12 193 LYS A CA 1
ATOM 1510 C C . LYS A 1 193 ? -3.146 0.228 -24.609 1.00 94.12 193 LYS A C 1
ATOM 1512 O O . LYS A 1 193 ? -3.523 -0.935 -24.706 1.00 94.12 193 LYS A O 1
ATOM 1517 N N . ASP A 1 194 ? -2.765 0.946 -25.664 1.00 96.62 194 ASP A N 1
ATOM 1518 C CA . ASP A 1 194 ? -2.740 0.397 -27.024 1.00 96.62 194 ASP A CA 1
ATOM 1519 C C . ASP A 1 194 ? -1.613 -0.633 -27.186 1.00 96.62 194 ASP A C 1
ATOM 1521 O O . ASP A 1 194 ? -1.845 -1.703 -27.739 1.00 96.62 194 ASP A O 1
ATOM 1525 N N . ILE A 1 195 ? -0.425 -0.359 -26.630 1.00 97.38 195 ILE A N 1
ATOM 1526 C CA . ILE A 1 195 ? 0.712 -1.298 -26.629 1.00 97.38 195 ILE A CA 1
ATOM 1527 C C . ILE A 1 195 ? 0.350 -2.581 -25.880 1.00 97.38 195 ILE A C 1
ATOM 1529 O O . ILE A 1 195 ? 0.548 -3.681 -26.398 1.00 97.38 195 ILE A O 1
ATOM 1533 N N . LEU A 1 196 ? -0.221 -2.448 -24.677 1.00 97.69 196 LEU A N 1
ATOM 1534 C CA . LEU A 1 196 ? -0.658 -3.604 -23.897 1.00 97.69 196 LEU A CA 1
ATOM 1535 C C . LEU A 1 196 ? -1.752 -4.384 -24.627 1.00 97.69 196 LEU A C 1
ATOM 1537 O O . LEU A 1 196 ? -1.659 -5.605 -24.673 1.00 97.69 196 LEU A O 1
ATOM 1541 N N . ARG A 1 197 ? -2.722 -3.713 -25.269 1.00 97.62 197 ARG A N 1
ATOM 1542 C CA . ARG A 1 197 ? -3.748 -4.366 -26.103 1.00 97.62 197 ARG A CA 1
ATOM 1543 C C . ARG A 1 197 ? -3.128 -5.166 -27.243 1.00 97.62 197 ARG A C 1
ATOM 1545 O O . ARG A 1 197 ? -3.483 -6.329 -27.411 1.00 97.62 197 ARG A O 1
ATOM 1552 N N . ASN A 1 198 ? -2.204 -4.572 -27.994 1.00 97.94 198 ASN A N 1
ATOM 1553 C CA . ASN A 1 198 ? -1.526 -5.259 -29.090 1.00 97.94 198 ASN A CA 1
ATOM 1554 C C . ASN A 1 198 ? -0.814 -6.521 -28.589 1.00 97.94 198 ASN A C 1
ATOM 1556 O O . ASN A 1 198 ? -0.913 -7.572 -29.217 1.00 97.94 198 ASN A O 1
ATOM 1560 N N . PHE A 1 199 ? -0.163 -6.448 -27.425 1.00 98.44 199 PHE A N 1
ATOM 1561 C CA . PHE A 1 199 ? 0.480 -7.611 -26.826 1.00 98.44 199 PHE A CA 1
ATOM 1562 C C . PHE A 1 199 ? -0.530 -8.665 -26.343 1.00 98.44 199 PHE A C 1
ATOM 1564 O O . PHE A 1 199 ? -0.557 -9.778 -26.866 1.00 98.44 199 PHE A O 1
ATOM 1571 N N . VAL A 1 200 ? -1.398 -8.337 -25.383 1.00 97.69 200 VAL A N 1
ATOM 1572 C CA . VAL A 1 200 ? -2.229 -9.351 -24.709 1.00 97.69 200 VAL A CA 1
ATOM 1573 C C . VAL A 1 200 ? -3.381 -9.866 -25.568 1.00 97.69 200 VAL A C 1
ATOM 1575 O O . VAL A 1 200 ? -3.706 -11.051 -25.488 1.00 97.69 200 VAL A O 1
ATOM 1578 N N . VAL A 1 201 ? -3.978 -9.017 -26.410 1.00 96.88 201 VAL A N 1
ATOM 1579 C CA . VAL A 1 201 ? -5.110 -9.404 -27.264 1.00 96.88 201 VAL A CA 1
ATOM 1580 C C . VAL A 1 201 ? -4.611 -9.945 -28.599 1.00 96.88 201 VAL A C 1
ATOM 1582 O O . VAL A 1 201 ? -4.945 -11.068 -28.951 1.00 96.88 201 VAL A O 1
ATOM 1585 N N . ASN A 1 202 ? -3.780 -9.200 -29.332 1.00 96.69 202 ASN A N 1
ATOM 1586 C CA . ASN A 1 202 ? -3.460 -9.567 -30.720 1.00 96.69 202 ASN A CA 1
ATOM 1587 C C . ASN A 1 202 ? -2.303 -10.579 -30.811 1.00 96.69 202 ASN A C 1
ATOM 1589 O O . ASN A 1 202 ? -2.375 -11.553 -31.561 1.00 96.69 202 ASN A O 1
ATOM 1593 N N . ILE A 1 203 ? -1.225 -10.373 -30.048 1.00 97.56 203 ILE A N 1
ATOM 1594 C CA . ILE A 1 203 ? -0.021 -11.217 -30.114 1.00 97.56 203 ILE A CA 1
ATOM 1595 C C . ILE A 1 203 ? -0.215 -12.516 -29.319 1.00 97.56 203 ILE A C 1
ATOM 1597 O O . ILE A 1 203 ? 0.014 -13.607 -29.859 1.00 97.56 203 ILE A O 1
ATOM 1601 N N . CYS A 1 204 ? -0.668 -12.408 -28.066 1.00 97.25 204 CYS A N 1
ATOM 1602 C CA . CYS A 1 204 ? -0.961 -13.551 -27.196 1.00 97.25 204 CYS A CA 1
ATOM 1603 C C . CYS A 1 204 ? -2.262 -14.270 -27.573 1.00 97.25 204 CYS A C 1
ATOM 1605 O O . CYS A 1 204 ? -2.429 -15.433 -27.217 1.00 97.25 204 CYS A O 1
ATOM 1607 N N . ASN A 1 205 ? -3.166 -13.622 -28.323 1.00 95.56 205 ASN A N 1
ATOM 1608 C CA . ASN A 1 205 ? -4.497 -14.160 -28.639 1.00 95.56 205 ASN A CA 1
ATOM 1609 C C . ASN A 1 205 ? -5.268 -14.567 -27.373 1.00 95.56 205 ASN A C 1
ATOM 1611 O O . ASN A 1 205 ? -5.947 -15.598 -27.344 1.00 95.56 205 ASN A O 1
ATOM 1615 N N . SER A 1 206 ? -5.123 -13.776 -26.306 1.00 95.25 206 SER A N 1
ATOM 1616 C CA . SER A 1 206 ? -5.802 -14.055 -25.043 1.00 95.25 206 SER A CA 1
ATOM 1617 C C . SER A 1 206 ? -7.302 -13.787 -25.191 1.00 95.25 206 SER A C 1
ATOM 1619 O O . SER A 1 206 ? -7.674 -12.786 -25.810 1.00 95.25 206 SER A O 1
ATOM 1621 N N . PRO A 1 207 ? -8.176 -14.642 -24.631 1.00 91.25 207 PRO A N 1
ATOM 1622 C CA . PRO A 1 207 ? -9.610 -14.389 -24.640 1.00 91.25 207 PRO A CA 1
ATOM 1623 C C . PRO A 1 207 ? -9.950 -13.083 -23.923 1.00 91.25 207 PRO A C 1
ATOM 1625 O O . PRO A 1 207 ? -9.432 -12.807 -22.842 1.00 91.25 207 PRO A O 1
ATOM 1628 N N . THR A 1 208 ? -10.852 -12.301 -24.511 1.00 90.88 208 THR A N 1
ATOM 1629 C CA . THR A 1 208 ? -11.426 -11.107 -23.883 1.00 90.88 208 THR A CA 1
ATOM 1630 C C . THR A 1 208 ? -12.771 -11.452 -23.230 1.00 90.88 208 THR A C 1
ATOM 1632 O O . THR A 1 208 ? -13.798 -10.861 -23.566 1.00 90.88 208 THR A O 1
ATOM 1635 N N . ASP A 1 209 ? -12.796 -12.504 -22.407 1.00 84.50 209 ASP A N 1
ATOM 1636 C CA . ASP A 1 209 ? -14.002 -13.087 -21.793 1.00 84.50 209 ASP A CA 1
ATOM 1637 C C . ASP A 1 209 ? -14.111 -12.798 -20.285 1.00 84.50 209 ASP A C 1
ATOM 1639 O O . ASP A 1 209 ? -14.914 -13.404 -19.564 1.00 84.50 209 ASP A O 1
ATOM 1643 N N . TRP A 1 210 ? -13.315 -11.839 -19.808 1.00 84.06 210 TRP A N 1
ATOM 1644 C CA . TRP A 1 210 ? -13.370 -11.326 -18.448 1.00 84.06 210 TRP A CA 1
ATOM 1645 C C . TRP A 1 210 ? -14.539 -10.338 -18.285 1.00 84.06 210 TRP A C 1
ATOM 1647 O O . TRP A 1 210 ? -14.370 -9.115 -18.252 1.00 84.06 210 TRP A O 1
ATOM 1657 N N . ASP A 1 211 ? -15.753 -10.896 -18.250 1.00 83.38 211 ASP A N 1
ATOM 1658 C CA . ASP A 1 211 ? -17.023 -10.185 -18.070 1.00 83.38 211 ASP A CA 1
ATOM 1659 C C . ASP A 1 211 ? -17.599 -10.405 -16.662 1.00 83.38 211 ASP A C 1
ATOM 1661 O O . ASP A 1 211 ? -17.769 -11.543 -16.214 1.00 83.38 211 ASP A O 1
ATOM 1665 N N . MET A 1 212 ? -17.971 -9.313 -15.986 1.00 86.19 212 MET A N 1
ATOM 1666 C CA . MET A 1 212 ? -18.382 -9.329 -14.577 1.00 86.19 212 MET A CA 1
ATOM 1667 C C . MET A 1 212 ? -19.661 -10.125 -14.297 1.00 86.19 212 MET A C 1
ATOM 1669 O O . MET A 1 212 ? -19.823 -10.613 -13.180 1.00 86.19 212 MET A O 1
ATOM 1673 N N . ARG A 1 213 ? -20.566 -10.306 -15.271 1.00 84.44 213 ARG A N 1
ATOM 1674 C CA . ARG A 1 213 ? -21.752 -11.159 -15.061 1.00 84.44 213 ARG A CA 1
ATOM 1675 C C . ARG A 1 213 ? -21.351 -12.624 -15.021 1.00 84.44 213 ARG A C 1
ATOM 1677 O O . ARG A 1 213 ? -21.733 -13.327 -14.095 1.00 84.44 213 ARG A O 1
ATOM 1684 N N . SER A 1 214 ? -20.533 -13.053 -15.982 1.00 82.50 214 SER A N 1
ATOM 1685 C CA . SER A 1 214 ? -20.021 -14.428 -16.007 1.00 82.50 214 SER A CA 1
ATOM 1686 C C . SER A 1 214 ? -19.191 -14.760 -14.761 1.00 82.50 214 SER A C 1
ATOM 1688 O O . SER A 1 214 ? -19.273 -15.867 -14.234 1.00 82.50 214 SER A O 1
ATOM 1690 N N . ILE A 1 215 ? -18.426 -13.784 -14.262 1.00 83.81 215 ILE A N 1
ATOM 1691 C CA . ILE A 1 215 ? -17.619 -13.910 -13.044 1.00 83.81 215 ILE A CA 1
ATOM 1692 C C . ILE A 1 215 ? -18.517 -14.014 -11.806 1.00 83.81 215 ILE A C 1
ATOM 1694 O O . ILE A 1 215 ? -18.257 -14.845 -10.940 1.00 83.81 215 ILE A O 1
ATOM 1698 N N . ALA A 1 216 ? -19.597 -13.227 -11.734 1.00 88.00 216 ALA A N 1
ATOM 1699 C CA . ALA A 1 216 ? -20.567 -13.318 -10.644 1.00 88.00 216 ALA A CA 1
ATOM 1700 C C . ALA A 1 216 ? -21.157 -14.728 -10.516 1.00 88.00 216 ALA A C 1
ATOM 1702 O O . ALA A 1 216 ? -21.204 -15.274 -9.415 1.00 88.00 216 ALA A O 1
ATOM 1703 N N . ASP A 1 217 ? -21.587 -15.310 -11.640 1.00 87.31 217 ASP A N 1
ATOM 1704 C CA . ASP A 1 217 ? -22.167 -16.653 -11.673 1.00 87.31 217 ASP A CA 1
ATOM 1705 C C . ASP A 1 217 ? -21.131 -17.711 -11.261 1.00 87.31 217 ASP A C 1
ATOM 1707 O O . ASP A 1 217 ? -21.432 -18.585 -10.450 1.00 87.31 217 ASP A O 1
ATOM 1711 N N . ALA A 1 218 ? -19.886 -17.587 -11.735 1.00 85.56 218 ALA A N 1
ATOM 1712 C CA . ALA A 1 218 ? -18.801 -18.489 -11.355 1.00 85.56 218 ALA A CA 1
ATOM 1713 C C . ALA A 1 218 ? -18.472 -18.422 -9.850 1.00 85.56 218 ALA A C 1
ATOM 1715 O O . ALA A 1 218 ? -18.361 -19.466 -9.209 1.00 85.56 218 ALA A O 1
ATOM 1716 N N . PHE A 1 219 ? -18.405 -17.221 -9.257 1.00 87.94 219 PHE A N 1
ATOM 1717 C CA . PHE A 1 219 ? -18.215 -17.070 -7.808 1.00 87.94 219 PHE A CA 1
ATOM 1718 C C . PHE A 1 219 ? -19.377 -17.647 -7.000 1.00 87.94 219 PHE A C 1
ATOM 1720 O O . PHE A 1 219 ? -19.163 -18.210 -5.928 1.00 87.94 219 PHE A O 1
ATOM 1727 N N . ILE A 1 220 ? -20.612 -17.510 -7.488 1.00 90.69 220 ILE A N 1
ATOM 1728 C CA . ILE A 1 220 ? -21.789 -18.077 -6.822 1.00 90.69 220 ILE A CA 1
ATOM 1729 C C . ILE A 1 220 ? -21.681 -19.605 -6.744 1.00 90.69 220 ILE A C 1
ATOM 1731 O O . ILE A 1 220 ? -21.943 -20.168 -5.678 1.00 90.69 220 ILE A O 1
ATOM 1735 N N . GLU A 1 221 ? -21.284 -20.271 -7.830 1.00 89.81 221 GLU A N 1
ATOM 1736 C CA . GLU A 1 221 ? -21.087 -21.725 -7.817 1.00 89.81 221 GLU A CA 1
ATOM 1737 C C . GLU A 1 221 ? -19.893 -22.137 -6.946 1.00 89.81 221 GLU A C 1
ATOM 1739 O O . GLU A 1 221 ? -20.031 -23.043 -6.126 1.00 89.81 221 GLU A O 1
ATOM 1744 N N . GLU A 1 222 ? -18.766 -21.423 -7.013 1.00 87.50 222 GLU A N 1
ATOM 1745 C CA . GLU A 1 222 ? -17.594 -21.697 -6.165 1.00 87.50 222 GLU A CA 1
ATOM 1746 C C . GLU A 1 222 ? -17.930 -21.610 -4.667 1.00 87.50 222 GLU A C 1
ATOM 1748 O O . GLU A 1 222 ? -17.528 -22.466 -3.872 1.00 87.50 222 GLU A O 1
ATOM 1753 N N . VAL A 1 223 ? -18.716 -20.605 -4.267 1.00 90.62 223 VAL A N 1
ATOM 1754 C CA . VAL A 1 223 ? -19.191 -20.474 -2.883 1.00 90.62 223 VAL A CA 1
ATOM 1755 C C . VAL A 1 223 ? -20.081 -21.659 -2.500 1.00 90.62 223 VAL A C 1
ATOM 1757 O O . VAL A 1 223 ? -19.942 -22.182 -1.392 1.00 90.62 223 VAL A O 1
ATOM 1760 N N . ARG A 1 224 ? -20.974 -22.119 -3.387 1.00 91.94 224 ARG A N 1
ATOM 1761 C CA . ARG A 1 224 ? -21.830 -23.290 -3.119 1.00 91.94 224 ARG A CA 1
ATOM 1762 C C . ARG A 1 224 ? -21.020 -24.568 -2.947 1.00 91.94 224 ARG A C 1
ATOM 1764 O O . ARG A 1 224 ? -21.317 -25.338 -2.035 1.00 91.94 224 ARG A O 1
ATOM 1771 N N . GLU A 1 225 ? -20.010 -24.780 -3.783 1.00 90.56 225 GLU A N 1
ATOM 1772 C CA . GLU A 1 225 ? -19.122 -25.943 -3.705 1.00 90.56 225 GLU A CA 1
ATOM 1773 C C . GLU A 1 225 ? -18.272 -25.916 -2.430 1.00 90.56 225 GLU A C 1
ATOM 1775 O O . GLU A 1 225 ? -18.224 -26.904 -1.697 1.00 90.56 225 GLU A O 1
ATOM 1780 N N . THR A 1 226 ? -17.671 -24.765 -2.116 1.00 89.44 226 THR A N 1
ATOM 1781 C CA . THR A 1 226 ? -16.780 -24.596 -0.956 1.00 89.44 226 THR A CA 1
ATOM 1782 C C . THR A 1 226 ? -17.519 -24.748 0.374 1.00 89.44 226 THR A C 1
ATOM 1784 O O . THR A 1 226 ? -17.019 -25.391 1.299 1.00 89.44 226 THR A O 1
ATOM 1787 N N . VAL A 1 227 ? -18.712 -24.154 0.486 1.00 90.94 227 VAL A N 1
ATOM 1788 C CA . VAL A 1 227 ? -19.535 -24.209 1.708 1.00 90.94 227 VAL A CA 1
ATOM 1789 C C . VAL A 1 227 ? -20.271 -25.542 1.825 1.00 90.94 227 VAL A C 1
ATOM 1791 O O . VAL A 1 227 ? -20.557 -26.009 2.930 1.00 90.94 227 VAL A O 1
ATOM 1794 N N . GLY A 1 228 ? -20.580 -26.170 0.692 1.00 90.44 228 GLY A N 1
ATOM 1795 C CA . GLY A 1 228 ? -21.371 -27.386 0.633 1.00 90.44 228 GLY A CA 1
ATOM 1796 C C . GLY A 1 228 ? -22.860 -27.160 0.946 1.00 90.44 228 GLY A C 1
ATOM 1797 O O . GLY A 1 228 ? -23.326 -26.023 1.106 1.00 90.44 228 GLY A O 1
ATOM 1798 N N . PRO A 1 229 ? -23.643 -28.250 1.028 1.00 88.94 229 PRO A N 1
ATOM 1799 C CA . PRO A 1 229 ? -25.101 -28.183 1.150 1.00 88.94 229 PRO A CA 1
ATOM 1800 C C . PRO A 1 229 ? -25.596 -27.712 2.528 1.00 88.94 229 PRO A C 1
ATOM 1802 O O . PRO A 1 229 ? -26.617 -27.036 2.593 1.00 88.94 229 PRO A O 1
ATOM 1805 N N . GLU A 1 230 ? -24.859 -28.012 3.603 1.00 88.31 230 GLU A N 1
ATOM 1806 C CA . GLU A 1 230 ? -25.279 -27.750 4.994 1.00 88.31 230 GLU A CA 1
ATOM 1807 C C . GLU A 1 230 ? -24.479 -26.630 5.680 1.00 88.31 230 GLU A C 1
ATOM 1809 O O . GLU A 1 230 ? -24.831 -26.202 6.775 1.00 88.31 230 GLU A O 1
ATOM 1814 N N . GLY A 1 231 ? -23.390 -26.155 5.066 1.00 89.38 231 GLY A N 1
ATOM 1815 C CA . GLY A 1 231 ? -22.517 -25.160 5.687 1.00 89.38 231 GLY A CA 1
ATOM 1816 C C . GLY A 1 231 ? -23.198 -23.800 5.847 1.00 89.38 231 GLY A C 1
ATOM 1817 O O . GLY A 1 231 ? -24.005 -23.385 5.006 1.00 89.38 231 GLY A O 1
ATOM 1818 N N . HIS A 1 232 ? -22.840 -23.090 6.915 1.00 91.50 232 HIS A N 1
ATOM 1819 C CA . HIS A 1 232 ? -23.311 -21.735 7.196 1.00 91.50 232 HIS A CA 1
ATOM 1820 C C . HIS A 1 232 ? -22.161 -20.732 7.175 1.00 91.50 232 HIS A C 1
ATOM 1822 O O . HIS A 1 232 ? -21.049 -21.025 7.624 1.00 91.50 232 HIS A O 1
ATOM 1828 N N . VAL A 1 233 ? -22.457 -19.527 6.687 1.00 91.31 233 VAL A N 1
ATOM 1829 C CA . VAL A 1 233 ? -21.484 -18.436 6.589 1.00 91.31 233 VAL A CA 1
ATOM 1830 C C . VAL A 1 233 ? -22.007 -17.228 7.344 1.00 91.31 233 VAL A C 1
ATOM 1832 O O . VAL A 1 233 ? -23.144 -16.816 7.129 1.00 91.31 233 VAL A O 1
ATOM 1835 N N . ILE A 1 234 ? -21.174 -16.626 8.186 1.00 89.50 234 ILE A N 1
ATOM 1836 C CA . ILE A 1 234 ? -21.452 -15.328 8.806 1.00 89.50 234 ILE A CA 1
ATOM 1837 C C . ILE A 1 234 ? -20.589 -14.250 8.146 1.00 89.50 234 ILE A C 1
ATOM 1839 O O . ILE A 1 234 ? -19.444 -14.505 7.775 1.00 89.50 234 ILE A O 1
ATOM 1843 N N . GLY A 1 235 ? -21.114 -13.039 7.975 1.00 88.81 235 GLY A N 1
ATOM 1844 C CA . GLY A 1 235 ? -20.368 -11.947 7.352 1.00 88.81 235 GLY A CA 1
ATOM 1845 C C . GLY A 1 235 ? -20.626 -10.593 7.986 1.00 88.81 235 GLY A C 1
ATOM 1846 O O . GLY A 1 235 ? -21.770 -10.220 8.228 1.00 88.81 235 GLY A O 1
ATOM 1847 N N . ALA A 1 236 ? -19.555 -9.830 8.207 1.00 85.00 236 ALA A N 1
ATOM 1848 C CA . ALA A 1 236 ? -19.637 -8.435 8.620 1.00 85.00 236 ALA A CA 1
ATOM 1849 C C . ALA A 1 236 ? -19.965 -7.541 7.413 1.00 85.00 236 ALA A C 1
ATOM 1851 O O . ALA A 1 236 ? -19.126 -7.311 6.540 1.00 85.00 236 ALA A O 1
ATOM 1852 N N . VAL A 1 237 ? -21.186 -7.007 7.365 1.00 87.25 237 VAL A N 1
ATOM 1853 C CA . VAL A 1 237 ? -21.673 -6.196 6.244 1.00 87.25 237 VAL A CA 1
ATOM 1854 C C . VAL A 1 237 ? -21.786 -4.738 6.667 1.00 87.25 237 VAL A C 1
ATOM 1856 O O . VAL A 1 237 ? -22.830 -4.261 7.094 1.00 87.25 237 VAL A O 1
ATOM 1859 N N . SER A 1 238 ? -20.678 -4.011 6.522 1.00 81.38 238 SER A N 1
ATOM 1860 C CA . SER A 1 238 ? -20.551 -2.594 6.899 1.00 81.38 238 SER A CA 1
ATOM 1861 C C . SER A 1 238 ? -21.342 -1.612 6.023 1.00 81.38 238 SER A C 1
ATOM 1863 O O . SER A 1 238 ? -21.418 -0.429 6.338 1.00 81.38 238 SER A O 1
ATOM 1865 N N . GLY A 1 239 ? -21.874 -2.061 4.882 1.00 78.31 239 GLY A N 1
ATOM 1866 C CA . GLY A 1 239 ? -22.493 -1.189 3.880 1.00 78.31 239 GLY A CA 1
ATOM 1867 C C . GLY A 1 239 ? -21.500 -0.493 2.939 1.00 78.31 239 GLY A C 1
ATOM 1868 O O . GLY A 1 239 ? -21.918 0.262 2.054 1.00 78.31 239 GLY A O 1
ATOM 1869 N N . GLY A 1 240 ? -20.199 -0.767 3.074 1.00 83.88 240 GLY A N 1
ATOM 1870 C CA . GLY A 1 240 ? -19.212 -0.470 2.037 1.00 83.88 240 GLY A CA 1
ATOM 1871 C C . GLY A 1 240 ? -19.488 -1.259 0.752 1.00 83.88 240 GLY A C 1
ATOM 1872 O O . GLY A 1 240 ? -20.215 -2.251 0.766 1.00 83.88 240 GLY A O 1
ATOM 1873 N N . VAL A 1 241 ? -18.913 -0.815 -0.368 1.00 86.25 241 VAL A N 1
ATOM 1874 C CA . VAL A 1 241 ? -19.128 -1.449 -1.683 1.00 86.25 241 VAL A CA 1
ATOM 1875 C C . VAL A 1 241 ? -18.713 -2.921 -1.649 1.00 86.25 241 VAL A C 1
ATOM 1877 O O . VAL A 1 241 ? -19.516 -3.775 -1.996 1.00 86.25 241 VAL A O 1
ATOM 1880 N N . ASP A 1 242 ? -17.516 -3.222 -1.143 1.00 88.12 242 ASP A N 1
ATOM 1881 C CA . ASP A 1 242 ? -16.952 -4.581 -1.171 1.00 88.12 242 ASP A CA 1
ATOM 1882 C C . ASP A 1 242 ? -17.784 -5.547 -0.327 1.00 88.12 242 ASP A C 1
ATOM 1884 O O . ASP A 1 242 ? -18.198 -6.598 -0.805 1.00 88.12 242 ASP A O 1
ATOM 1888 N N . SER A 1 243 ? -18.105 -5.156 0.912 1.00 87.50 243 SER A N 1
ATOM 1889 C CA . SER A 1 243 ? -18.924 -5.977 1.807 1.00 87.50 243 SER A CA 1
ATOM 1890 C C . SER A 1 243 ? -20.353 -6.144 1.291 1.00 87.50 243 SER A C 1
ATOM 1892 O O . SER A 1 243 ? -20.930 -7.212 1.465 1.00 87.50 243 SER A O 1
ATOM 1894 N N . SER A 1 244 ? -20.913 -5.140 0.606 1.00 89.00 244 SER A N 1
ATOM 1895 C CA . SER A 1 244 ? -22.246 -5.242 -0.005 1.00 89.00 244 SER A CA 1
ATOM 1896 C C . SER A 1 244 ? -22.246 -6.169 -1.223 1.00 89.00 244 SER A C 1
ATOM 1898 O O . SER A 1 244 ? -23.124 -7.016 -1.334 1.00 89.00 244 SER A O 1
ATOM 1900 N N . VAL A 1 245 ? -21.259 -6.050 -2.119 1.00 91.25 245 VAL A N 1
ATOM 1901 C CA . VAL A 1 245 ? -21.117 -6.925 -3.298 1.00 91.25 245 VAL A CA 1
ATOM 1902 C C . VAL A 1 245 ? -20.914 -8.372 -2.862 1.00 91.25 245 VAL A C 1
ATOM 1904 O O . VAL A 1 245 ? -21.630 -9.261 -3.321 1.00 91.25 245 VAL A O 1
ATOM 1907 N N . ALA A 1 246 ? -20.004 -8.599 -1.914 1.00 91.69 246 ALA A N 1
ATOM 1908 C CA . ALA A 1 246 ? -19.756 -9.917 -1.350 1.00 91.69 246 ALA A CA 1
ATOM 1909 C C . ALA A 1 246 ? -21.013 -10.490 -0.668 1.00 91.69 246 ALA A C 1
ATOM 1911 O O . ALA A 1 246 ? -21.361 -11.648 -0.889 1.00 91.69 246 ALA A O 1
ATOM 1912 N N . ALA A 1 247 ? -21.754 -9.671 0.088 1.00 91.12 247 ALA A N 1
ATOM 1913 C CA . ALA A 1 247 ? -23.012 -10.086 0.705 1.00 91.12 247 ALA A CA 1
ATOM 1914 C C . ALA A 1 247 ? -24.085 -10.471 -0.327 1.00 91.12 247 ALA A C 1
ATOM 1916 O O . ALA A 1 247 ? -24.781 -11.463 -0.126 1.00 91.12 247 ALA A O 1
ATOM 1917 N N . VAL A 1 248 ? -24.207 -9.742 -1.444 1.00 91.62 248 VAL A N 1
ATOM 1918 C CA . VAL A 1 248 ? -25.145 -10.104 -2.524 1.00 91.62 248 VAL A CA 1
ATOM 1919 C C . VAL A 1 248 ? -24.757 -11.436 -3.170 1.00 91.62 248 VAL A C 1
ATOM 1921 O O . VAL A 1 248 ? -25.638 -12.261 -3.416 1.00 91.62 248 VAL A O 1
ATOM 1924 N N . LEU A 1 249 ? -23.463 -11.674 -3.419 1.00 92.44 249 LEU A N 1
ATOM 1925 C CA . LEU A 1 249 ? -22.985 -12.959 -3.943 1.00 92.44 249 LEU A CA 1
ATOM 1926 C C . LEU A 1 249 ? -23.351 -14.109 -2.998 1.00 92.44 249 LEU A C 1
ATOM 1928 O O . LEU A 1 249 ? -23.957 -15.088 -3.433 1.00 92.44 249 LEU A O 1
ATOM 1932 N N . LEU A 1 250 ? -23.062 -13.968 -1.701 1.00 93.06 250 LEU A N 1
ATOM 1933 C CA . LEU A 1 250 ? -23.356 -15.011 -0.717 1.00 93.06 250 LEU A CA 1
ATOM 1934 C C . LEU A 1 250 ? -24.859 -15.219 -0.511 1.00 93.06 250 LEU A C 1
ATOM 1936 O O . LEU A 1 250 ? -25.297 -16.364 -0.419 1.00 93.06 250 LEU A O 1
ATOM 1940 N N . GLN A 1 251 ? -25.665 -14.154 -0.513 1.00 92.88 251 GLN A N 1
ATOM 1941 C CA . GLN A 1 251 ? -27.125 -14.262 -0.439 1.00 92.88 251 GLN A CA 1
ATOM 1942 C C . GLN A 1 251 ? -27.690 -15.045 -1.636 1.00 92.88 251 GLN A C 1
ATOM 1944 O O . GLN A 1 251 ? -28.578 -15.877 -1.459 1.00 92.88 251 GLN A O 1
ATOM 1949 N N . ARG A 1 252 ? -27.166 -14.831 -2.853 1.00 92.25 252 ARG A N 1
ATOM 1950 C CA . ARG A 1 252 ? -27.569 -15.591 -4.055 1.00 92.25 252 ARG A CA 1
ATOM 1951 C C . ARG A 1 252 ? -27.054 -17.032 -4.055 1.00 92.25 252 ARG A C 1
ATOM 1953 O O . ARG A 1 252 ? -27.714 -17.924 -4.593 1.00 92.25 252 ARG A O 1
ATOM 1960 N N . ALA A 1 253 ? -25.877 -17.265 -3.482 1.00 92.69 253 ALA A N 1
ATOM 1961 C CA . ALA A 1 253 ? -25.279 -18.591 -3.400 1.00 92.69 253 ALA A CA 1
ATOM 1962 C C . ALA A 1 253 ? -25.963 -19.474 -2.349 1.00 92.69 253 ALA A C 1
ATOM 1964 O O . ALA A 1 253 ? -26.260 -20.635 -2.633 1.00 92.69 253 ALA A O 1
ATOM 1965 N N . LEU A 1 254 ? -26.240 -18.923 -1.165 1.00 93.31 254 LEU A N 1
ATOM 1966 C CA . LEU A 1 254 ? -26.566 -19.689 0.041 1.00 93.31 254 LEU A CA 1
ATOM 1967 C C . LEU A 1 254 ? -27.962 -19.404 0.614 1.00 93.31 254 LEU A C 1
ATOM 1969 O O . LEU A 1 254 ? -28.443 -20.191 1.432 1.00 93.31 254 LEU A O 1
ATOM 1973 N N . GLY A 1 255 ? -28.616 -18.313 0.203 1.00 91.94 255 GLY A N 1
ATOM 1974 C CA . GLY A 1 255 ? -29.909 -17.900 0.750 1.00 91.94 255 GLY A CA 1
ATOM 1975 C C . GLY A 1 255 ? -29.839 -17.663 2.261 1.00 91.94 255 GLY A C 1
ATOM 1976 O O . GLY A 1 255 ? -28.928 -16.998 2.749 1.00 91.94 255 GLY A O 1
ATOM 1977 N N . ASP A 1 256 ? -30.768 -18.263 3.006 1.00 90.06 256 ASP A N 1
ATOM 1978 C CA . ASP A 1 256 ? -30.892 -18.119 4.467 1.00 90.06 256 ASP A CA 1
ATOM 1979 C C . ASP A 1 256 ? -29.709 -18.701 5.264 1.00 90.06 256 ASP A C 1
ATOM 1981 O O . ASP A 1 256 ? -29.608 -18.488 6.473 1.00 90.06 256 ASP A O 1
ATOM 1985 N N . ARG A 1 257 ? -28.797 -19.437 4.612 1.00 92.00 257 ARG A N 1
ATOM 1986 C CA . ARG A 1 257 ? -27.576 -19.951 5.255 1.00 92.00 257 ARG A CA 1
ATOM 1987 C C . ARG A 1 257 ? -26.466 -18.905 5.367 1.00 92.00 257 ARG A C 1
ATOM 1989 O O . ARG A 1 257 ? -25.477 -19.154 6.061 1.00 92.00 257 ARG A O 1
ATOM 1996 N N . PHE A 1 258 ? -26.621 -17.760 4.703 1.00 93.25 258 PHE A N 1
ATOM 1997 C CA . PHE A 1 258 ? -25.752 -16.606 4.878 1.00 93.25 258 PHE A CA 1
ATOM 1998 C C . PHE A 1 258 ? -26.327 -15.648 5.929 1.00 93.25 258 PHE A C 1
ATOM 2000 O O . PHE A 1 258 ? -27.416 -15.099 5.775 1.00 93.25 258 PHE A O 1
ATOM 2007 N N . HIS A 1 259 ? -25.554 -15.420 6.987 1.00 91.25 259 HIS A N 1
ATOM 2008 C CA . HIS A 1 259 ? -25.909 -14.580 8.125 1.00 91.25 259 HIS A CA 1
ATOM 2009 C C . HIS A 1 259 ? -25.152 -13.255 8.043 1.00 91.25 259 HIS A C 1
ATOM 2011 O O . HIS A 1 259 ? -24.016 -13.129 8.510 1.00 91.25 259 HIS A O 1
ATOM 2017 N N . ALA A 1 260 ? -25.769 -12.256 7.416 1.00 91.94 260 ALA A N 1
ATOM 2018 C CA . ALA A 1 260 ? -25.200 -10.919 7.322 1.00 91.94 260 ALA A CA 1
ATOM 2019 C C . ALA A 1 260 ? -25.417 -10.147 8.631 1.00 91.94 260 ALA A C 1
ATOM 2021 O O . ALA A 1 260 ? -26.543 -10.032 9.117 1.00 91.94 260 ALA A O 1
ATOM 2022 N N . VAL A 1 261 ? -24.354 -9.561 9.180 1.00 90.94 261 VAL A N 1
ATOM 2023 C CA . VAL A 1 261 ? -24.391 -8.798 10.432 1.00 90.94 261 VAL A CA 1
ATOM 2024 C C . VAL A 1 261 ? -23.829 -7.394 10.217 1.00 90.94 261 VAL A C 1
ATOM 2026 O O . VAL A 1 261 ? -22.704 -7.228 9.747 1.00 90.94 261 VAL A O 1
ATOM 2029 N N . LEU A 1 262 ? -24.601 -6.377 10.598 1.00 91.31 262 LEU A N 1
ATOM 2030 C CA . LEU A 1 262 ? -24.158 -4.990 10.720 1.00 91.31 262 LEU A CA 1
ATOM 2031 C C . LEU A 1 262 ? -24.059 -4.636 12.206 1.00 91.31 262 LEU A C 1
ATOM 2033 O O . LEU A 1 262 ? -25.054 -4.686 12.925 1.00 91.31 262 LEU A O 1
ATOM 2037 N N . ILE A 1 263 ? -22.870 -4.244 12.658 1.00 91.06 263 ILE A N 1
ATOM 2038 C CA . ILE A 1 263 ? -22.656 -3.728 14.014 1.00 91.06 263 ILE A CA 1
ATOM 2039 C C . ILE A 1 263 ? -22.662 -2.201 13.942 1.00 91.06 263 ILE A C 1
ATOM 2041 O O . ILE A 1 263 ? -21.728 -1.599 13.410 1.00 91.06 263 ILE A O 1
ATOM 2045 N N . ASP A 1 264 ? -23.700 -1.576 14.495 1.00 93.38 264 ASP A N 1
ATOM 2046 C CA . ASP A 1 264 ? -23.700 -0.142 14.758 1.00 93.38 264 ASP A CA 1
ATOM 2047 C C . ASP A 1 264 ? -22.881 0.122 16.022 1.00 93.38 264 ASP A C 1
ATOM 2049 O O . ASP A 1 264 ? -23.318 -0.100 17.155 1.00 93.38 264 ASP A O 1
ATOM 2053 N N . ASN A 1 265 ? -21.644 0.551 15.797 1.00 92.19 265 ASN A N 1
ATOM 2054 C CA . ASN A 1 265 ? -20.671 0.860 16.834 1.00 92.19 265 ASN A CA 1
ATOM 2055 C C . ASN A 1 265 ? -20.813 2.289 17.384 1.00 92.19 265 ASN A C 1
ATOM 2057 O O . ASN A 1 265 ? -19.984 2.713 18.187 1.00 92.19 265 ASN A O 1
ATOM 2061 N N . GLY A 1 266 ? -21.812 3.060 16.942 1.00 93.19 266 GLY A N 1
ATOM 2062 C CA . GLY A 1 266 ? -21.990 4.448 17.360 1.00 93.19 266 GLY A CA 1
ATOM 2063 C C . GLY A 1 266 ? -20.931 5.403 16.805 1.00 93.19 266 GLY A C 1
ATOM 2064 O O . GLY A 1 266 ? -20.860 6.550 17.248 1.00 93.19 266 GLY A O 1
ATOM 2065 N N . LEU A 1 267 ? -20.121 4.969 15.832 1.00 94.62 267 LEU A N 1
ATOM 2066 C CA . LEU A 1 267 ? -19.058 5.738 15.167 1.00 94.62 267 LEU A CA 1
ATOM 2067 C C . LEU A 1 267 ? -19.309 5.881 13.658 1.00 94.62 267 LEU A C 1
ATOM 2069 O O . LEU A 1 267 ? -18.414 6.282 12.916 1.00 94.62 267 LEU A O 1
ATOM 2073 N N . LEU A 1 268 ? -20.512 5.547 13.192 1.00 93.81 268 LEU A N 1
ATOM 2074 C CA . LEU A 1 268 ? -20.928 5.691 11.798 1.00 93.81 268 LEU A CA 1
ATOM 2075 C C . LEU A 1 268 ? -21.351 7.136 11.478 1.00 93.81 268 LEU A C 1
ATOM 2077 O O . LEU A 1 268 ? -21.558 7.959 12.385 1.00 93.81 268 LEU A O 1
ATOM 2081 N N . ARG A 1 269 ? -21.486 7.447 10.182 1.00 94.19 269 ARG A N 1
ATOM 2082 C CA . ARG A 1 269 ? -22.055 8.715 9.698 1.00 94.19 269 ARG A CA 1
ATOM 2083 C C . ARG A 1 269 ? -23.508 8.863 10.145 1.00 94.19 269 ARG A C 1
ATOM 2085 O O . ARG A 1 269 ? -24.145 7.913 10.601 1.00 94.19 269 ARG A O 1
ATOM 2092 N N . LYS A 1 270 ? -24.030 10.082 10.007 1.00 94.00 270 LYS A N 1
ATOM 2093 C CA . LYS A 1 270 ? -25.429 10.384 10.305 1.00 94.00 270 LYS A CA 1
ATOM 2094 C C . LYS A 1 270 ? -26.352 9.423 9.547 1.00 94.00 270 LYS A C 1
ATOM 2096 O O . LYS A 1 270 ? -26.169 9.241 8.349 1.00 94.00 270 LYS A O 1
ATOM 2101 N N . ASP A 1 271 ? -27.274 8.798 10.278 1.00 91.81 271 ASP A N 1
ATOM 2102 C CA . ASP A 1 271 ? -28.292 7.863 9.778 1.00 91.81 271 ASP A CA 1
ATOM 2103 C C . ASP A 1 271 ? -27.756 6.640 8.996 1.00 91.81 271 ASP A C 1
ATOM 2105 O O . ASP A 1 271 ? -28.526 5.887 8.401 1.00 91.81 271 ASP A O 1
ATOM 2109 N N . GLU A 1 272 ? -26.444 6.374 9.040 1.00 90.31 272 GLU A N 1
ATOM 2110 C CA . GLU A 1 272 ? -25.796 5.379 8.179 1.00 90.31 272 GLU A CA 1
ATOM 2111 C C . GLU A 1 272 ? -26.267 3.949 8.442 1.00 90.31 272 GLU A C 1
ATOM 2113 O O . GLU A 1 272 ? -26.513 3.218 7.485 1.00 90.31 272 GLU A O 1
ATOM 2118 N N . ALA A 1 273 ? -26.429 3.543 9.705 1.00 91.00 273 ALA A N 1
ATOM 2119 C CA . ALA A 1 273 ? -26.927 2.205 10.021 1.00 91.00 273 ALA A CA 1
ATOM 2120 C C . ALA A 1 273 ? -28.323 1.979 9.419 1.00 91.00 273 ALA A C 1
ATOM 2122 O O . ALA A 1 273 ? -28.552 0.985 8.733 1.00 91.00 273 ALA A O 1
ATOM 2123 N N . THR A 1 274 ? -29.227 2.943 9.605 1.00 90.62 274 THR A N 1
ATOM 2124 C CA . THR A 1 274 ? -30.596 2.898 9.080 1.00 90.62 274 THR A CA 1
ATOM 2125 C C . THR A 1 274 ? -30.616 2.866 7.553 1.00 90.62 274 THR A C 1
ATOM 2127 O O . THR A 1 274 ? -31.312 2.038 6.969 1.00 90.62 274 THR A O 1
ATOM 2130 N N . GLU A 1 275 ? -29.818 3.713 6.894 1.00 88.56 275 GLU A N 1
ATOM 2131 C CA . GLU A 1 275 ? -29.697 3.725 5.431 1.00 88.56 275 GLU A CA 1
ATOM 2132 C C . GLU A 1 275 ? -29.154 2.402 4.877 1.00 88.56 275 GLU A C 1
ATOM 2134 O O . GLU A 1 275 ? -29.622 1.914 3.845 1.00 88.56 275 GLU A O 1
ATOM 2139 N N . VAL A 1 276 ? -28.147 1.818 5.536 1.00 88.25 276 VAL A N 1
ATOM 2140 C CA . VAL A 1 276 ? -27.563 0.536 5.123 1.00 88.25 276 VAL A CA 1
ATOM 2141 C C . VAL A 1 276 ? -28.584 -0.585 5.284 1.00 88.25 276 VAL A C 1
ATOM 2143 O O . VAL A 1 276 ? -28.718 -1.392 4.365 1.00 88.25 276 VAL A O 1
ATOM 2146 N N . VAL A 1 277 ? -29.322 -0.612 6.395 1.00 89.88 277 VAL A N 1
ATOM 2147 C CA . VAL A 1 277 ? -30.387 -1.593 6.639 1.00 89.88 277 VAL A CA 1
ATOM 2148 C C . VAL A 1 277 ? -31.479 -1.493 5.581 1.00 89.88 277 VAL A C 1
ATOM 2150 O O . VAL A 1 277 ? -31.737 -2.491 4.912 1.00 89.88 277 VAL A O 1
ATOM 2153 N N . ASP A 1 278 ? -32.055 -0.307 5.359 1.00 87.69 278 ASP A N 1
ATOM 2154 C CA . ASP A 1 278 ? -33.101 -0.122 4.344 1.00 87.69 278 ASP A CA 1
ATOM 2155 C C . ASP A 1 278 ? -32.609 -0.534 2.953 1.00 87.69 278 ASP A C 1
ATOM 2157 O O . ASP A 1 278 ? -33.262 -1.282 2.229 1.00 87.69 278 ASP A O 1
ATOM 2161 N N . ARG A 1 279 ? -31.401 -0.118 2.578 1.00 84.81 279 ARG A N 1
ATOM 2162 C CA . ARG A 1 279 ? -30.857 -0.469 1.270 1.00 84.81 279 ARG A CA 1
ATOM 2163 C C . ARG A 1 279 ? -30.641 -1.976 1.115 1.00 84.81 279 ARG A C 1
ATOM 2165 O O . ARG A 1 279 ? -31.055 -2.542 0.106 1.00 84.81 279 ARG A O 1
ATOM 2172 N N . LEU A 1 280 ? -29.943 -2.615 2.051 1.00 85.62 280 LEU A N 1
ATOM 2173 C CA . LEU A 1 280 ? -29.535 -4.012 1.892 1.00 85.62 280 LEU A CA 1
ATOM 2174 C C . LEU A 1 280 ? -30.708 -4.976 2.111 1.00 85.62 280 LEU A C 1
ATOM 2176 O O . LEU A 1 280 ? -30.844 -5.930 1.348 1.00 85.62 280 LEU A O 1
ATOM 2180 N N . GLN A 1 281 ? -31.587 -4.706 3.080 1.00 86.81 281 GLN A N 1
ATOM 2181 C CA . GLN A 1 281 ? -32.777 -5.528 3.309 1.00 86.81 281 GLN A CA 1
ATOM 2182 C C . GLN A 1 281 ? -33.872 -5.241 2.277 1.00 86.81 281 GLN A C 1
ATOM 2184 O O . GLN A 1 281 ? -34.297 -6.153 1.571 1.00 86.81 281 GLN A O 1
ATOM 2189 N N . THR A 1 282 ? -34.319 -3.986 2.150 1.00 79.56 282 THR A N 1
ATOM 2190 C CA . THR A 1 282 ? -35.503 -3.643 1.342 1.00 79.56 282 THR A CA 1
ATOM 2191 C C . THR A 1 282 ? -35.226 -3.738 -0.156 1.00 79.56 282 THR A C 1
ATOM 2193 O O . THR A 1 282 ? -36.075 -4.224 -0.903 1.00 79.56 282 THR A O 1
ATOM 2196 N N . LYS A 1 283 ? -34.058 -3.273 -0.627 1.00 78.06 283 LYS A N 1
ATOM 2197 C CA . LYS A 1 283 ? -33.767 -3.201 -2.075 1.00 78.06 283 LYS A CA 1
ATOM 2198 C C . LYS A 1 283 ? -33.037 -4.425 -2.617 1.00 78.06 283 LYS A C 1
ATOM 2200 O O . LYS A 1 283 ? -33.243 -4.768 -3.777 1.00 78.06 283 LYS A O 1
ATOM 2205 N N . LEU A 1 284 ? -32.183 -5.057 -1.809 1.00 80.44 284 LEU A N 1
ATOM 2206 C CA . LEU A 1 284 ? -31.349 -6.187 -2.241 1.00 80.44 284 LEU A CA 1
ATOM 2207 C C . LEU A 1 284 ? -31.770 -7.534 -1.638 1.00 80.44 284 LEU A C 1
ATOM 2209 O O . LEU A 1 284 ? -31.221 -8.559 -2.036 1.00 80.44 284 LEU A O 1
ATOM 2213 N N . GLY A 1 285 ? -32.743 -7.552 -0.720 1.00 81.94 285 GLY A N 1
ATOM 2214 C CA . GLY A 1 285 ? -33.270 -8.785 -0.132 1.00 81.94 285 GLY A CA 1
ATOM 2215 C C . GLY A 1 285 ? -32.263 -9.542 0.737 1.00 81.94 285 GLY A C 1
ATOM 2216 O O . GLY A 1 285 ? -32.391 -10.753 0.892 1.00 81.94 285 GLY A O 1
ATOM 2217 N N . ILE A 1 286 ? -31.244 -8.861 1.270 1.00 85.44 286 ILE A N 1
ATOM 2218 C CA . ILE A 1 286 ? -30.243 -9.476 2.148 1.00 85.44 286 ILE A CA 1
ATOM 2219 C C . ILE A 1 286 ? -30.833 -9.607 3.550 1.00 85.44 286 ILE A C 1
ATOM 2221 O O . ILE A 1 286 ? -31.318 -8.622 4.114 1.00 85.44 286 ILE A O 1
ATOM 2225 N N . ASN A 1 287 ? -30.732 -10.794 4.149 1.00 83.69 287 ASN A N 1
ATOM 2226 C CA . ASN A 1 287 ? -31.116 -11.011 5.543 1.00 83.69 287 ASN A CA 1
ATOM 2227 C C . ASN A 1 287 ? -30.066 -10.406 6.496 1.00 83.69 287 ASN A C 1
ATOM 2229 O O . ASN A 1 287 ? -29.203 -11.099 7.032 1.00 83.69 287 ASN A O 1
ATOM 2233 N N . LEU A 1 288 ? -30.099 -9.079 6.648 1.00 90.25 288 LEU A N 1
ATOM 2234 C CA . LEU A 1 288 ? -29.139 -8.323 7.450 1.00 90.25 288 LEU A CA 1
ATOM 2235 C C . LEU A 1 288 ? -29.620 -8.160 8.893 1.00 90.25 288 LEU A C 1
ATOM 2237 O O . LEU A 1 288 ? -30.630 -7.511 9.141 1.00 90.25 288 LEU A O 1
ATOM 2241 N N . LYS A 1 289 ? -28.859 -8.639 9.871 1.00 90.88 289 LYS A N 1
ATOM 2242 C CA . LYS A 1 289 ? -29.108 -8.356 11.286 1.00 90.88 289 LYS A CA 1
ATOM 2243 C C . LYS A 1 289 ? -28.333 -7.114 11.719 1.00 90.88 289 LYS A C 1
ATOM 2245 O O . LYS A 1 289 ? -27.106 -7.119 11.704 1.00 90.88 289 LYS A O 1
ATOM 2250 N N . CYS A 1 290 ? -29.037 -6.061 12.128 1.00 92.31 290 CYS A N 1
ATOM 2251 C CA . CYS A 1 290 ? -28.416 -4.859 12.687 1.00 92.31 290 CYS A CA 1
ATOM 2252 C C . CYS A 1 290 ? -28.358 -4.936 14.215 1.00 92.31 290 CYS A C 1
ATOM 2254 O O . CYS A 1 290 ? -29.379 -5.151 14.870 1.00 92.31 290 CYS A O 1
ATOM 2256 N N . ILE A 1 291 ? -27.174 -4.727 14.783 1.00 92.12 291 ILE A N 1
ATOM 2257 C CA . ILE A 1 291 ? -26.920 -4.782 16.223 1.00 92.12 291 ILE A CA 1
ATOM 2258 C C . ILE A 1 291 ? -26.480 -3.407 16.675 1.00 92.12 291 ILE A C 1
ATOM 2260 O O . ILE A 1 291 ? -25.427 -2.924 16.266 1.00 92.12 291 ILE A O 1
ATOM 2264 N N . ASN A 1 292 ? -27.271 -2.791 17.547 1.00 94.19 292 ASN A N 1
ATOM 2265 C CA . ASN A 1 292 ? -26.869 -1.549 18.182 1.00 94.19 292 ASN A CA 1
ATOM 2266 C C . ASN A 1 292 ? -25.956 -1.850 19.374 1.00 94.19 292 ASN A C 1
ATOM 2268 O O . ASN A 1 292 ? -26.409 -2.349 20.404 1.00 94.19 292 ASN A O 1
ATOM 2272 N N . ALA A 1 293 ? -24.672 -1.540 19.219 1.00 94.75 293 ALA A N 1
ATOM 2273 C CA . ALA A 1 293 ? -23.653 -1.661 20.252 1.00 94.75 293 ALA A CA 1
ATOM 2274 C C . ALA A 1 293 ? -23.037 -0.303 20.628 1.00 94.75 293 ALA A C 1
ATOM 2276 O O . ALA A 1 293 ? -22.023 -0.269 21.328 1.00 94.75 293 ALA A O 1
ATOM 2277 N N . SER A 1 294 ? -23.648 0.807 20.202 1.00 93.94 294 SER A N 1
ATOM 2278 C CA . SER A 1 294 ? -23.133 2.170 20.379 1.00 93.94 294 SER A CA 1
ATOM 2279 C C . SER A 1 294 ? -22.677 2.448 21.812 1.00 93.94 294 SER A C 1
ATOM 2281 O O . SER A 1 294 ? -21.541 2.862 22.029 1.00 93.94 294 SER A O 1
ATOM 2283 N N . ASP A 1 295 ? -23.508 2.129 22.808 1.00 95.12 295 ASP A N 1
ATOM 2284 C CA . ASP A 1 295 ? -23.187 2.375 24.220 1.00 95.12 295 ASP A CA 1
ATOM 2285 C C . ASP A 1 295 ? -21.957 1.588 24.699 1.00 95.12 295 ASP A C 1
ATOM 2287 O O . ASP A 1 295 ? -21.152 2.117 25.470 1.00 95.12 295 ASP A O 1
ATOM 2291 N N . ARG A 1 296 ? -21.766 0.347 24.221 1.00 95.12 296 ARG A N 1
ATOM 2292 C CA . ARG A 1 296 ? -20.593 -0.481 24.564 1.00 95.12 296 ARG A CA 1
ATOM 2293 C C . ARG A 1 296 ? -19.313 0.158 24.030 1.00 95.12 296 ARG A C 1
ATOM 2295 O O . ARG A 1 296 ? -18.356 0.323 24.785 1.00 95.12 296 ARG A O 1
ATOM 2302 N N . PHE A 1 297 ? -19.312 0.561 22.759 1.00 95.19 297 PHE A N 1
ATOM 2303 C CA . PHE A 1 297 ? -18.155 1.205 22.131 1.00 95.19 297 PHE A CA 1
ATOM 2304 C C . PHE A 1 297 ? -17.841 2.563 22.758 1.00 95.19 297 PHE A C 1
ATOM 2306 O O . PHE A 1 297 ? -16.692 2.816 23.118 1.00 95.19 297 PHE A O 1
ATOM 2313 N N . LEU A 1 298 ? -18.846 3.424 22.947 1.00 94.88 298 LEU A N 1
ATOM 2314 C CA . LEU A 1 298 ? -18.647 4.749 23.540 1.00 94.88 298 LEU A CA 1
ATOM 2315 C C . LEU A 1 298 ? -18.169 4.662 24.995 1.00 94.88 298 LEU A C 1
ATOM 2317 O O . LEU A 1 298 ? -17.319 5.449 25.407 1.00 94.88 298 LEU A O 1
ATOM 2321 N N . THR A 1 299 ? -18.652 3.678 25.759 1.00 95.56 299 THR A N 1
ATOM 2322 C CA . THR A 1 299 ? -18.165 3.431 27.125 1.00 95.56 299 THR A CA 1
ATOM 2323 C C . THR A 1 299 ? -16.697 3.013 27.127 1.00 95.56 299 THR A C 1
ATOM 2325 O O . THR A 1 299 ? -15.922 3.529 27.930 1.00 95.56 299 THR A O 1
ATOM 2328 N N . ALA A 1 300 ? -16.296 2.120 26.220 1.00 93.62 300 ALA A N 1
ATOM 2329 C CA . ALA A 1 300 ? -14.917 1.642 26.135 1.00 93.62 300 ALA A CA 1
ATOM 2330 C C . ALA A 1 300 ? -13.929 2.687 25.589 1.00 93.62 300 ALA A C 1
ATOM 2332 O O . ALA A 1 300 ? -12.743 2.637 25.905 1.00 93.62 300 ALA A O 1
ATOM 2333 N N . LEU A 1 301 ? -14.406 3.640 24.784 1.00 93.56 301 LEU A N 1
ATOM 2334 C CA . LEU A 1 301 ? -13.597 4.726 24.221 1.00 93.56 301 LEU A CA 1
ATOM 2335 C C . LEU A 1 301 ? -13.511 5.965 25.123 1.00 93.56 301 LEU A C 1
ATOM 2337 O O . LEU A 1 301 ? -12.777 6.904 24.809 1.00 93.56 301 LEU A O 1
ATOM 2341 N N . LYS A 1 302 ? -14.234 5.983 26.246 1.00 94.06 302 LYS A N 1
ATOM 2342 C CA . LYS A 1 302 ? -14.239 7.109 27.180 1.00 94.06 302 LYS A CA 1
ATOM 2343 C C . LYS A 1 302 ? -12.833 7.371 27.730 1.00 94.06 302 LYS A C 1
ATOM 2345 O O . LYS A 1 302 ? -12.200 6.473 28.278 1.00 94.06 302 LYS A O 1
ATOM 2350 N N . GLY A 1 303 ? -12.355 8.611 27.614 1.00 89.12 303 GLY A N 1
ATOM 2351 C CA . GLY A 1 303 ? -11.006 9.001 28.035 1.00 89.12 303 GLY A CA 1
ATOM 2352 C C . GLY A 1 303 ? -9.866 8.486 27.145 1.00 89.12 303 GLY A C 1
ATOM 2353 O O . GLY A 1 303 ? -8.705 8.778 27.432 1.00 89.12 303 GLY A O 1
ATOM 2354 N N . VAL A 1 304 ? -10.156 7.752 26.063 1.00 89.00 304 VAL A N 1
ATOM 2355 C CA . VAL A 1 304 ? -9.137 7.266 25.122 1.00 89.00 304 VAL A CA 1
ATOM 2356 C C . VAL A 1 304 ? -8.849 8.348 24.085 1.00 89.00 304 VAL A C 1
ATOM 2358 O O . VAL A 1 304 ? -9.701 8.701 23.270 1.00 89.00 304 VAL A O 1
ATOM 2361 N N . THR A 1 305 ? -7.628 8.873 24.106 1.00 84.25 305 THR A N 1
ATOM 2362 C CA . THR A 1 305 ? -7.166 9.913 23.174 1.00 84.25 305 THR A CA 1
ATOM 2363 C C . THR A 1 305 ? -6.178 9.384 22.141 1.00 84.25 305 THR A C 1
ATOM 2365 O O . THR A 1 305 ? -6.120 9.913 21.034 1.00 84.25 305 THR A O 1
ATOM 2368 N N . GLU A 1 306 ? -5.419 8.343 22.489 1.00 81.62 306 GLU A N 1
ATOM 2369 C CA . GLU A 1 306 ? -4.362 7.792 21.646 1.00 81.62 306 GLU A CA 1
ATOM 2370 C C . GLU A 1 306 ? -4.959 6.965 20.484 1.00 81.62 306 GLU A C 1
ATOM 2372 O O . GLU A 1 306 ? -5.790 6.083 20.734 1.00 81.62 306 GLU A O 1
ATOM 2377 N N . PRO A 1 307 ? -4.590 7.237 19.215 1.00 76.44 307 PRO A N 1
ATOM 2378 C CA . PRO A 1 307 ? -5.319 6.711 18.054 1.00 76.44 307 PRO A CA 1
ATOM 2379 C C . PRO A 1 307 ? -5.256 5.191 17.902 1.00 76.44 307 PRO A C 1
ATOM 2381 O O . PRO A 1 307 ? -6.240 4.566 17.504 1.00 76.44 307 PRO A O 1
ATOM 2384 N N . GLU A 1 308 ? -4.128 4.568 18.231 1.00 73.50 308 GLU A N 1
ATOM 2385 C CA . GLU A 1 308 ? -3.962 3.118 18.096 1.00 73.50 308 GLU A CA 1
ATOM 2386 C C . GLU A 1 308 ? -4.725 2.353 19.173 1.00 73.50 308 GLU A C 1
ATOM 2388 O O . GLU A 1 308 ? -5.318 1.308 18.910 1.00 73.50 308 GLU A O 1
ATOM 2393 N N . THR A 1 309 ? -4.809 2.917 20.371 1.00 81.69 309 THR A N 1
ATOM 2394 C CA . THR A 1 309 ? -5.639 2.425 21.463 1.00 81.69 309 THR A CA 1
ATOM 2395 C C . THR A 1 309 ? -7.106 2.500 21.060 1.00 81.69 309 THR A C 1
ATOM 2397 O O . THR A 1 309 ? -7.819 1.516 21.244 1.00 81.69 309 THR A O 1
ATOM 2400 N N . LYS A 1 310 ? -7.560 3.589 20.411 1.00 84.06 310 LYS A N 1
ATOM 2401 C CA . LYS A 1 310 ? -8.920 3.638 19.837 1.00 84.06 310 LYS A CA 1
ATOM 2402 C C . LYS A 1 310 ? -9.139 2.483 18.855 1.00 84.06 310 LYS A C 1
ATOM 2404 O O . LYS A 1 310 ? -10.140 1.778 18.962 1.00 84.06 310 LYS A O 1
ATOM 2409 N N . ARG A 1 311 ? -8.205 2.264 17.918 1.00 80.31 311 ARG A N 1
ATOM 2410 C CA . ARG A 1 311 ? -8.301 1.198 16.901 1.00 80.31 311 ARG A CA 1
ATOM 2411 C C . ARG A 1 311 ? -8.356 -0.193 17.521 1.00 80.31 311 ARG A C 1
ATOM 2413 O O . ARG A 1 311 ? -9.245 -0.960 17.161 1.00 80.31 311 ARG A O 1
ATOM 2420 N N . LYS A 1 312 ? -7.453 -0.504 18.457 1.00 79.75 312 LYS A N 1
ATOM 2421 C CA . LYS A 1 312 ? -7.412 -1.794 19.166 1.00 79.75 312 LYS A CA 1
ATOM 2422 C C . LYS A 1 312 ? -8.694 -2.036 19.955 1.00 79.75 312 LYS A C 1
ATOM 2424 O O . LYS A 1 312 ? -9.284 -3.102 19.828 1.00 79.75 312 LYS A O 1
ATOM 2429 N N . THR A 1 313 ? -9.165 -1.039 20.704 1.00 85.25 313 THR A N 1
ATOM 2430 C CA . THR A 1 313 ? -10.418 -1.136 21.465 1.00 85.25 313 THR A CA 1
ATOM 2431 C C . THR A 1 313 ? -11.614 -1.393 20.550 1.00 85.25 313 THR A C 1
ATOM 2433 O O . THR A 1 313 ? -12.417 -2.279 20.833 1.00 85.25 313 THR A O 1
ATOM 2436 N N . ILE A 1 314 ? -11.718 -0.668 19.428 1.00 86.25 314 ILE A N 1
ATOM 2437 C CA . ILE A 1 314 ? -12.801 -0.868 18.454 1.00 86.25 314 ILE A CA 1
ATOM 2438 C C . ILE A 1 314 ? -12.705 -2.256 17.806 1.00 86.25 314 ILE A C 1
ATOM 2440 O O . ILE A 1 314 ? -13.714 -2.948 17.717 1.00 86.25 314 ILE A O 1
ATOM 2444 N N . GLY A 1 315 ? -11.514 -2.680 17.376 1.00 82.06 315 GLY A N 1
ATOM 2445 C CA . GLY A 1 315 ? -11.304 -3.991 16.753 1.00 82.06 315 GLY A CA 1
ATOM 2446 C C . GLY A 1 315 ? -11.676 -5.149 17.680 1.00 82.06 315 GLY A C 1
ATOM 2447 O O . GLY A 1 315 ? -12.456 -6.016 17.293 1.00 82.06 315 GLY A O 1
ATOM 2448 N N . ASN A 1 316 ? -11.205 -5.112 18.930 1.00 82.81 316 ASN A N 1
ATOM 2449 C CA . ASN A 1 316 ? -11.489 -6.152 19.921 1.00 82.81 316 ASN A CA 1
ATOM 2450 C C . ASN A 1 316 ? -12.992 -6.270 20.206 1.00 82.81 316 ASN A C 1
ATOM 2452 O O . ASN A 1 316 ? -13.554 -7.356 20.093 1.00 82.81 316 ASN A O 1
ATOM 2456 N N . LEU A 1 317 ? -13.666 -5.149 20.492 1.00 87.19 317 LEU A N 1
ATOM 2457 C CA . LEU A 1 317 ? -15.111 -5.145 20.750 1.00 87.19 317 LEU A CA 1
ATOM 2458 C C . LEU A 1 317 ? -15.926 -5.611 19.547 1.00 87.19 317 LEU A C 1
ATOM 2460 O O . LEU A 1 317 ? -16.941 -6.285 19.711 1.00 87.19 317 LEU A O 1
ATOM 2464 N N . PHE A 1 318 ? -15.498 -5.243 18.338 1.00 85.62 318 PHE A N 1
ATOM 2465 C CA . PHE A 1 318 ? -16.152 -5.687 17.115 1.00 85.62 318 PHE A CA 1
ATOM 2466 C C . PHE A 1 318 ? -16.131 -7.213 17.006 1.00 85.62 318 PHE A C 1
ATOM 2468 O O . PHE A 1 318 ? -17.149 -7.820 16.686 1.00 85.62 318 PHE A O 1
ATOM 2475 N N . ILE A 1 319 ? -14.994 -7.832 17.317 1.00 79.38 319 ILE A N 1
ATOM 2476 C CA . ILE A 1 319 ? -14.830 -9.285 17.250 1.00 79.38 319 ILE A CA 1
ATOM 2477 C C . ILE A 1 319 ? -15.607 -9.990 18.353 1.00 79.38 319 ILE A C 1
ATOM 2479 O O . ILE A 1 319 ? -16.271 -10.981 18.067 1.00 79.38 319 ILE A O 1
ATOM 2483 N N . GLU A 1 320 ? -15.568 -9.470 19.580 1.00 84.44 320 GLU A N 1
ATOM 2484 C CA . GLU A 1 320 ? -16.364 -9.996 20.693 1.00 84.44 320 GLU A CA 1
ATOM 2485 C C . GLU A 1 320 ? -17.852 -10.039 20.327 1.00 84.44 320 GLU A C 1
ATOM 2487 O O . GLU A 1 320 ? -18.487 -11.086 20.422 1.00 84.44 320 GLU A O 1
ATOM 2492 N N . LEU A 1 321 ? -18.395 -8.929 19.819 1.00 86.25 321 LEU A N 1
ATOM 2493 C CA . LEU A 1 321 ? -19.789 -8.845 19.378 1.00 86.25 321 LEU A CA 1
ATOM 2494 C C . LEU A 1 321 ? -20.096 -9.798 18.226 1.00 86.25 321 LEU A C 1
ATOM 2496 O O . LEU A 1 321 ? -21.165 -10.398 18.184 1.00 86.25 321 LEU A O 1
ATOM 2500 N N . PHE A 1 322 ? -19.170 -9.941 17.284 1.00 81.38 322 PHE A N 1
ATOM 2501 C CA . PHE A 1 322 ? -19.355 -10.833 16.152 1.00 81.38 322 PHE A CA 1
ATOM 2502 C C . PHE A 1 322 ? -19.361 -12.308 16.584 1.00 81.38 322 PHE A C 1
ATOM 2504 O O . PHE A 1 322 ? -20.167 -13.094 16.087 1.00 81.38 322 PHE A O 1
ATOM 2511 N N . GLN A 1 323 ? -18.520 -12.675 17.554 1.00 79.31 323 GLN A N 1
ATOM 2512 C CA . GLN A 1 323 ? -18.507 -14.008 18.150 1.00 79.31 323 GLN A CA 1
ATOM 2513 C C . GLN A 1 323 ? -19.780 -14.283 18.963 1.00 79.31 323 GLN A C 1
ATOM 2515 O O . GLN A 1 323 ? -20.390 -15.336 18.786 1.00 79.31 323 GLN A O 1
ATOM 2520 N N . GLU A 1 324 ? -20.230 -13.323 19.781 1.00 86.50 324 GLU A N 1
ATOM 2521 C CA . GLU A 1 324 ? -21.505 -13.415 20.513 1.00 86.50 324 GLU A CA 1
ATOM 2522 C C . GLU A 1 324 ? -22.682 -13.705 19.564 1.00 86.50 324 GLU A C 1
ATOM 2524 O O . GLU A 1 324 ? -23.625 -14.411 19.920 1.00 86.50 324 GLU A O 1
ATOM 2529 N N . GLU A 1 325 ? -22.647 -13.161 18.349 1.00 86.25 325 GLU A N 1
ATOM 2530 C CA . GLU A 1 325 ? -23.694 -13.369 17.349 1.00 86.25 325 GLU A CA 1
ATOM 2531 C C . GLU A 1 325 ? -23.557 -14.674 16.588 1.00 86.25 325 GLU A C 1
ATOM 2533 O O . GLU A 1 325 ? -24.569 -15.333 16.352 1.00 86.25 325 GLU A O 1
ATOM 2538 N N . ALA A 1 326 ? -22.330 -15.084 16.266 1.00 82.12 326 ALA A N 1
ATOM 2539 C CA . ALA A 1 326 ? -22.072 -16.404 15.707 1.00 82.12 326 ALA A CA 1
ATOM 2540 C C . ALA A 1 326 ? -22.617 -17.510 16.628 1.00 82.12 326 ALA A C 1
ATOM 2542 O O . ALA A 1 326 ? -23.278 -18.436 16.161 1.00 82.12 326 ALA A O 1
ATOM 2543 N N . GLU A 1 327 ? -22.438 -17.367 17.945 1.00 83.81 327 GLU A N 1
ATOM 2544 C CA . GLU A 1 327 ? -22.954 -18.304 18.952 1.00 83.81 327 GLU A CA 1
ATOM 2545 C C . GLU A 1 327 ? -24.496 -18.295 19.059 1.00 83.81 327 GLU A C 1
ATOM 2547 O O . GLU A 1 327 ? -25.103 -19.312 19.401 1.00 83.81 327 GLU A O 1
ATOM 2552 N N . ARG A 1 328 ? -25.163 -17.179 18.725 1.00 86.38 328 ARG A N 1
ATOM 2553 C CA . ARG A 1 328 ? -26.636 -17.041 18.775 1.00 86.38 328 ARG A CA 1
ATOM 2554 C C . ARG A 1 328 ? -27.369 -17.651 17.585 1.00 86.38 328 ARG A C 1
ATOM 2556 O O . ARG A 1 328 ? -28.575 -17.871 17.690 1.00 86.38 328 ARG A O 1
ATOM 2563 N N . ILE A 1 329 ? -26.685 -17.906 16.470 1.00 82.19 329 ILE A N 1
ATOM 2564 C CA . ILE A 1 329 ? -27.299 -18.418 15.233 1.00 82.19 329 ILE A CA 1
ATOM 2565 C C . ILE A 1 329 ? -27.906 -19.822 15.429 1.00 82.19 329 ILE A C 1
ATOM 2567 O O . ILE A 1 329 ? -28.763 -20.233 14.653 1.00 82.19 329 ILE A O 1
ATOM 2571 N N . GLY A 1 330 ? -27.536 -20.546 16.494 1.00 71.62 330 GLY A N 1
ATOM 2572 C CA . GLY A 1 330 ? -28.138 -21.840 16.853 1.00 71.62 330 GLY A CA 1
ATOM 2573 C C . GLY A 1 330 ? -27.740 -22.997 15.929 1.00 71.62 330 GLY A C 1
ATOM 2574 O O . GLY A 1 330 ? -28.123 -24.139 16.176 1.00 71.62 330 GLY A O 1
ATOM 2575 N N . HIS A 1 331 ? -26.932 -22.707 14.909 1.00 73.06 331 HIS A N 1
ATOM 2576 C CA . HIS A 1 331 ? -26.297 -23.648 13.997 1.00 73.06 331 HIS A CA 1
ATOM 2577 C C . HIS A 1 331 ? -24.781 -23.427 14.040 1.00 73.06 331 HIS A C 1
ATOM 2579 O O . HIS A 1 331 ? -24.350 -22.283 14.211 1.00 73.06 331 HIS A O 1
ATOM 2585 N N . PRO A 1 332 ? -23.964 -24.485 13.895 1.00 77.81 332 PRO A N 1
ATOM 2586 C CA . PRO A 1 332 ? -22.527 -24.313 13.751 1.00 77.81 332 PRO A CA 1
ATOM 2587 C C . PRO A 1 332 ? -22.256 -23.463 12.507 1.00 77.81 332 PRO A C 1
ATOM 2589 O O . PRO A 1 332 ? -22.681 -23.794 11.402 1.00 77.81 332 PRO A O 1
ATOM 2592 N N . VAL A 1 333 ? -21.593 -22.330 12.710 1.00 81.75 333 VAL A N 1
ATOM 2593 C CA . VAL A 1 333 ? -21.078 -21.508 11.621 1.00 81.75 333 VAL A CA 1
ATOM 2594 C C . VAL A 1 333 ? -19.678 -22.015 11.322 1.00 81.75 333 VAL A C 1
ATOM 2596 O O . VAL A 1 333 ? -18.841 -22.057 12.219 1.00 81.75 333 VAL A O 1
ATOM 2599 N N . ASP A 1 334 ? -19.433 -22.415 10.078 1.00 81.50 334 ASP A N 1
ATOM 2600 C CA . ASP A 1 334 ? -18.152 -22.995 9.660 1.00 81.50 334 ASP A CA 1
ATOM 2601 C C . ASP A 1 334 ? -17.260 -21.964 8.962 1.00 81.50 334 ASP A C 1
ATOM 2603 O O . ASP A 1 334 ? -16.043 -22.154 8.872 1.00 81.50 334 ASP A O 1
ATOM 2607 N N . PHE A 1 335 ? -17.859 -20.874 8.465 1.00 86.88 335 PHE A N 1
ATOM 2608 C CA . PHE A 1 335 ? -17.192 -19.922 7.589 1.00 86.88 335 PHE A CA 1
ATOM 2609 C C . PHE A 1 335 ? -17.448 -18.454 7.947 1.00 86.88 335 PHE A C 1
ATOM 2611 O O . PHE A 1 335 ? -18.544 -18.070 8.361 1.00 86.88 335 PHE A O 1
ATOM 2618 N N . LEU A 1 336 ? -16.439 -17.622 7.695 1.00 86.50 336 LEU A N 1
ATOM 2619 C CA . LEU A 1 336 ? -16.461 -16.170 7.816 1.00 86.50 336 LEU A CA 1
ATOM 2620 C C . LEU A 1 336 ? -16.253 -15.525 6.440 1.00 86.50 336 LEU A C 1
ATOM 2622 O O . LEU A 1 336 ? -15.258 -15.790 5.767 1.00 86.50 336 LEU A O 1
ATOM 2626 N N . LEU A 1 337 ? -17.164 -14.636 6.047 1.00 86.38 337 LEU A N 1
ATOM 2627 C CA . LEU A 1 337 ? -17.001 -13.795 4.864 1.00 86.38 337 LEU A CA 1
ATOM 2628 C C . LEU A 1 337 ? -15.991 -12.673 5.124 1.00 86.38 337 LEU A C 1
ATOM 2630 O O . LEU A 1 337 ? -16.168 -11.882 6.055 1.00 86.38 337 LEU A O 1
ATOM 2634 N N . GLN A 1 338 ? -15.022 -12.522 4.223 1.00 78.56 338 GLN A N 1
ATOM 2635 C CA . GLN A 1 338 ? -14.122 -11.375 4.185 1.00 78.56 338 GLN A CA 1
ATOM 2636 C C . GLN A 1 338 ? -14.107 -10.747 2.784 1.00 78.56 338 GLN A C 1
ATOM 2638 O O . GLN A 1 338 ? -13.973 -11.416 1.764 1.00 78.56 338 GLN A O 1
ATOM 2643 N N . GLY A 1 339 ? -14.274 -9.424 2.726 1.00 74.62 339 GLY A N 1
ATOM 2644 C CA . GLY A 1 339 ? -14.263 -8.652 1.478 1.00 74.62 339 GLY A CA 1
ATOM 2645 C C . GLY A 1 339 ? -12.854 -8.280 1.014 1.00 74.62 339 GLY A C 1
ATOM 2646 O O . GLY A 1 339 ? -12.627 -7.107 0.728 1.00 74.62 339 GLY A O 1
ATOM 2647 N N . THR A 1 340 ? -11.914 -9.227 1.037 1.00 74.50 340 THR A N 1
ATOM 2648 C CA . THR A 1 340 ? -10.521 -9.031 0.593 1.00 74.50 340 THR A CA 1
ATOM 2649 C C . THR A 1 340 ? -10.477 -8.805 -0.912 1.00 74.50 340 THR A C 1
ATOM 2651 O O . THR A 1 340 ? -11.176 -9.502 -1.646 1.00 74.50 340 THR A O 1
ATOM 2654 N N . LEU A 1 341 ? -9.670 -7.843 -1.368 1.00 80.75 341 LEU A N 1
ATOM 2655 C CA . LEU A 1 341 ? -9.507 -7.520 -2.788 1.00 80.75 341 LEU A CA 1
ATOM 2656 C C . LEU A 1 341 ? -8.131 -7.948 -3.308 1.00 80.75 341 LEU A C 1
ATOM 2658 O O . LEU A 1 341 ? -7.201 -8.175 -2.535 1.00 80.75 341 LEU A O 1
ATOM 2662 N N . TYR A 1 342 ? -7.965 -7.973 -4.631 1.00 76.50 342 TYR A N 1
ATOM 2663 C CA . TYR A 1 342 ? -6.708 -8.386 -5.266 1.00 76.50 342 TYR A CA 1
ATOM 2664 C C . TYR A 1 342 ? -5.467 -7.576 -4.849 1.00 76.50 342 TYR A C 1
ATOM 2666 O O . TYR A 1 342 ? -4.423 -8.186 -4.613 1.00 76.50 342 TYR A O 1
ATOM 2674 N N . PRO A 1 343 ? -5.533 -6.239 -4.659 1.00 67.38 343 PRO A N 1
ATOM 2675 C CA . PRO A 1 343 ? -4.398 -5.485 -4.123 1.00 67.38 343 PRO A CA 1
ATOM 2676 C C . PRO A 1 343 ? -3.918 -5.978 -2.750 1.00 67.38 343 PRO A C 1
ATOM 2678 O O . PRO A 1 343 ? -2.717 -5.966 -2.493 1.00 67.38 343 PRO A O 1
ATOM 2681 N N . ASP A 1 344 ? -4.830 -6.440 -1.889 1.00 66.81 344 ASP A N 1
ATOM 2682 C CA . ASP A 1 344 ? -4.481 -6.951 -0.558 1.00 66.81 344 ASP A CA 1
ATOM 2683 C C . ASP A 1 344 ? -3.771 -8.313 -0.657 1.00 66.81 344 ASP A C 1
ATOM 2685 O O . ASP A 1 344 ? -2.860 -8.605 0.116 1.00 66.81 344 ASP A O 1
ATOM 2689 N N . VAL A 1 345 ? -4.130 -9.121 -1.661 1.00 66.31 345 VAL A N 1
ATOM 2690 C CA . VAL A 1 345 ? -3.461 -10.393 -1.972 1.00 66.31 345 VAL A CA 1
ATOM 2691 C C . VAL A 1 345 ? -2.054 -10.151 -2.524 1.00 66.31 345 VAL A C 1
ATOM 2693 O O . VAL A 1 345 ? -1.105 -10.784 -2.063 1.00 66.31 345 VAL A O 1
ATOM 2696 N N . ILE A 1 346 ? -1.885 -9.209 -3.458 1.00 62.69 346 ILE A N 1
ATOM 2697 C CA . ILE A 1 346 ? -0.577 -8.895 -4.063 1.00 62.69 346 ILE A CA 1
ATOM 2698 C C . ILE A 1 346 ? 0.440 -8.457 -3.001 1.00 62.69 346 ILE A C 1
ATOM 2700 O O . ILE A 1 346 ? 1.584 -8.915 -3.016 1.00 62.69 346 ILE A O 1
ATOM 2704 N N . GLU A 1 347 ? 0.031 -7.612 -2.048 1.00 55.28 347 GLU A N 1
ATOM 2705 C CA . GLU A 1 347 ? 0.913 -7.154 -0.963 1.00 55.28 347 GLU A CA 1
ATOM 2706 C C . GLU A 1 347 ? 1.466 -8.319 -0.116 1.00 55.28 347 GLU A C 1
ATOM 2708 O O . GLU A 1 347 ? 2.574 -8.223 0.419 1.00 55.28 347 GLU A O 1
ATOM 2713 N N . SER A 1 348 ? 0.759 -9.453 -0.067 1.00 49.03 348 SER A N 1
ATOM 2714 C CA . SER A 1 348 ? 1.181 -10.651 0.665 1.00 49.03 348 SER A CA 1
ATOM 2715 C C . SER A 1 348 ? 2.178 -11.563 -0.083 1.00 49.03 348 SER A C 1
ATOM 2717 O O . SER A 1 348 ? 2.844 -12.364 0.573 1.00 49.03 348 SER A O 1
ATOM 2719 N N . ILE A 1 349 ? 2.339 -11.422 -1.412 1.00 49.03 349 ILE A N 1
ATOM 2720 C CA . ILE A 1 349 ? 3.061 -12.375 -2.302 1.00 49.03 349 ILE A CA 1
ATOM 2721 C C . ILE A 1 349 ? 4.433 -11.846 -2.809 1.00 49.03 349 ILE A C 1
ATOM 2723 O O . ILE A 1 349 ? 5.159 -12.554 -3.501 1.00 49.03 349 ILE A O 1
ATOM 2727 N N . SER A 1 350 ? 4.836 -10.620 -2.451 1.00 44.44 350 SER A N 1
ATOM 2728 C CA . SER A 1 350 ? 6.058 -9.952 -2.960 1.00 44.44 350 SER A CA 1
ATOM 2729 C C . SER A 1 350 ? 7.347 -10.813 -2.966 1.00 44.44 350 SER A C 1
ATOM 2731 O O . SER A 1 350 ? 7.609 -11.583 -2.042 1.00 44.44 350 SER A O 1
ATOM 2733 N N . TYR A 1 351 ? 8.207 -10.643 -3.990 1.00 44.72 351 TYR A N 1
ATOM 2734 C CA . TYR A 1 351 ? 9.441 -11.434 -4.185 1.00 44.72 351 TYR A CA 1
ATOM 2735 C C . TYR A 1 351 ? 10.491 -11.254 -3.072 1.00 44.72 351 TYR A C 1
ATOM 2737 O O . TYR A 1 351 ? 11.352 -12.113 -2.887 1.00 44.72 351 TYR A O 1
ATOM 2745 N N . LYS A 1 352 ? 10.403 -10.172 -2.284 1.00 39.59 352 LYS A N 1
ATOM 2746 C CA . LYS A 1 352 ? 11.271 -9.912 -1.118 1.00 39.59 352 LYS A CA 1
ATOM 2747 C C . LYS A 1 352 ? 10.869 -10.723 0.131 1.00 39.59 352 LYS A C 1
ATOM 2749 O O . LYS A 1 352 ? 11.221 -10.349 1.249 1.00 39.59 352 LYS A O 1
ATOM 2754 N N . GLY A 1 353 ? 10.145 -11.830 -0.053 1.00 33.09 353 GLY A N 1
ATOM 2755 C CA . GLY A 1 353 ? 9.381 -12.497 1.000 1.00 33.09 353 GLY A CA 1
ATOM 2756 C C . GLY A 1 353 ? 8.055 -11.771 1.258 1.00 33.09 353 GLY A C 1
ATOM 2757 O O . GLY A 1 353 ? 7.847 -10.688 0.702 1.00 33.09 353 GLY A O 1
ATOM 2758 N N . PRO A 1 354 ? 7.151 -12.328 2.096 1.00 26.41 354 PRO A N 1
ATOM 2759 C CA . PRO A 1 354 ? 5.909 -11.646 2.454 1.00 26.41 354 PRO A CA 1
ATOM 2760 C C . PRO A 1 354 ? 6.283 -10.237 2.888 1.00 26.41 354 PRO A C 1
ATOM 2762 O O . PRO A 1 354 ? 7.069 -10.087 3.822 1.00 26.41 354 PRO A O 1
ATOM 2765 N N . SER A 1 355 ? 5.801 -9.229 2.160 1.00 25.20 355 SER A N 1
ATOM 2766 C CA . SER A 1 355 ? 6.182 -7.832 2.348 1.00 25.20 355 SER A CA 1
ATOM 2767 C C . SER A 1 355 ? 5.806 -7.433 3.771 1.00 25.20 355 SER A C 1
ATOM 2769 O O . SER A 1 355 ? 4.658 -7.100 4.015 1.00 25.20 355 SER A O 1
ATOM 2771 N N . ALA A 1 356 ? 6.708 -7.630 4.735 1.00 26.48 356 ALA A N 1
ATOM 2772 C CA . ALA A 1 356 ? 6.529 -7.466 6.176 1.00 26.48 356 ALA A CA 1
ATOM 2773 C C . ALA A 1 356 ? 5.068 -7.535 6.687 1.00 26.48 356 ALA A C 1
ATOM 2775 O O . ALA A 1 356 ? 4.631 -6.629 7.387 1.00 26.48 356 ALA A O 1
ATOM 2776 N N . THR A 1 357 ? 4.265 -8.564 6.365 1.00 28.09 357 THR A N 1
ATOM 2777 C CA . THR A 1 357 ? 2.828 -8.630 6.752 1.00 28.09 357 THR A CA 1
ATOM 2778 C C . THR A 1 357 ? 2.067 -7.298 6.573 1.00 28.09 357 THR A C 1
ATOM 2780 O O . THR A 1 357 ? 1.225 -6.936 7.401 1.00 28.09 357 THR A O 1
ATOM 2783 N N . ILE A 1 358 ? 2.405 -6.500 5.562 1.00 30.66 358 ILE A N 1
ATOM 2784 C CA . ILE A 1 358 ? 1.735 -5.233 5.295 1.00 30.66 358 ILE A CA 1
ATOM 2785 C C . ILE A 1 358 ? 0.318 -5.599 4.844 1.00 30.66 358 ILE A C 1
ATOM 2787 O O . ILE A 1 358 ? 0.128 -6.369 3.912 1.00 30.66 358 ILE A O 1
ATOM 2791 N N . LYS A 1 359 ? -0.644 -5.104 5.632 1.00 31.70 359 LYS A N 1
ATOM 2792 C CA . LYS A 1 359 ? -2.087 -5.398 5.637 1.00 31.70 359 LYS A CA 1
ATOM 2793 C C . LYS A 1 359 ? -2.512 -6.795 6.115 1.00 31.70 359 LYS A C 1
ATOM 2795 O O . LYS A 1 359 ? -3.135 -7.562 5.399 1.00 31.70 359 LYS A O 1
ATOM 2800 N N . THR A 1 360 ? -2.403 -7.042 7.421 1.00 26.52 360 THR A N 1
ATOM 2801 C CA . THR A 1 360 ? -3.332 -7.975 8.100 1.00 26.52 360 THR A CA 1
ATOM 2802 C C . THR A 1 360 ? -4.742 -7.400 8.288 1.00 26.52 360 THR A C 1
ATOM 2804 O O . THR A 1 360 ? -5.600 -8.067 8.860 1.00 26.52 360 THR A O 1
ATOM 2807 N N . HIS A 1 361 ? -5.010 -6.149 7.900 1.00 38.34 361 HIS A N 1
ATOM 2808 C CA . HIS A 1 361 ? -6.158 -5.413 8.430 1.00 38.34 361 HIS A CA 1
ATOM 2809 C C . HIS A 1 361 ? -6.866 -4.567 7.374 1.00 38.34 361 HIS A C 1
ATOM 2811 O O . HIS A 1 361 ? -6.776 -3.342 7.393 1.00 38.34 361 HIS A O 1
ATOM 2817 N N . HIS A 1 362 ? -7.660 -5.215 6.523 1.00 33.84 362 HIS A N 1
ATOM 2818 C CA . HIS A 1 362 ? -8.872 -4.586 6.015 1.00 33.84 362 HIS A CA 1
ATOM 2819 C C . HIS A 1 362 ? -10.097 -5.482 6.238 1.00 33.84 362 HIS A C 1
ATOM 2821 O O . HIS A 1 362 ? -10.075 -6.693 6.070 1.00 33.84 362 HIS A O 1
ATOM 2827 N N . ASN A 1 363 ? -11.158 -4.812 6.685 1.00 33.34 363 ASN A N 1
ATOM 2828 C CA . ASN A 1 363 ? -12.509 -5.258 7.028 1.00 33.34 363 ASN A CA 1
ATOM 2829 C C . ASN A 1 363 ? -12.774 -6.018 8.335 1.00 33.34 363 ASN A C 1
ATOM 2831 O O . ASN A 1 363 ? -13.890 -5.867 8.819 1.00 33.34 363 ASN A O 1
ATOM 2835 N N . VAL A 1 364 ? -11.804 -6.649 9.006 1.00 33.16 364 VAL A N 1
ATOM 2836 C CA . VAL A 1 364 ? -11.934 -6.992 10.443 1.00 33.16 364 VAL A CA 1
ATOM 2837 C C . VAL A 1 364 ? -10.544 -7.021 11.093 1.00 33.16 364 VAL A C 1
ATOM 2839 O O . VAL A 1 364 ? -9.796 -7.987 10.973 1.00 33.16 364 VAL A O 1
ATOM 2842 N N . GLY A 1 365 ? -10.142 -5.925 11.737 1.00 27.33 365 GLY A N 1
ATOM 2843 C CA . GLY A 1 365 ? -8.860 -5.860 12.439 1.00 27.33 365 GLY A CA 1
ATOM 2844 C C . GLY A 1 365 ? -8.904 -6.668 13.734 1.00 27.33 365 GLY A C 1
ATOM 2845 O O . GLY A 1 365 ? -9.648 -6.303 14.637 1.00 27.33 365 GLY A O 1
ATOM 2846 N N . GLY A 1 366 ? -8.079 -7.715 13.827 1.00 35.34 366 GLY A N 1
ATOM 2847 C CA . GLY A 1 366 ? -7.724 -8.342 15.104 1.00 35.34 366 GLY A CA 1
ATOM 2848 C C . GLY A 1 366 ? -8.304 -9.725 15.383 1.00 35.34 366 GLY A C 1
ATOM 2849 O O . GLY A 1 366 ? -8.491 -10.034 16.556 1.00 35.34 366 GLY A O 1
ATOM 2850 N N . LEU A 1 367 ? -8.615 -10.547 14.368 1.00 40.09 367 LEU A N 1
ATOM 2851 C CA . LEU A 1 367 ? -9.131 -11.897 14.626 1.00 40.09 367 LEU A CA 1
ATOM 2852 C C . LEU A 1 367 ? -8.194 -12.644 15.602 1.00 40.09 367 LEU A C 1
ATOM 2854 O O . LEU A 1 367 ? -6.989 -12.691 15.345 1.00 40.09 367 LEU A O 1
ATOM 2858 N N . PRO A 1 368 ? -8.698 -13.184 16.728 1.00 40.56 368 PRO A N 1
ATOM 2859 C CA . PRO A 1 368 ? -7.875 -13.915 17.682 1.00 40.56 368 PRO A CA 1
ATOM 2860 C C . PRO A 1 368 ? -7.189 -15.093 16.983 1.00 40.56 368 PRO A C 1
ATOM 2862 O O . PRO A 1 368 ? -7.777 -15.712 16.099 1.00 40.56 368 PRO A O 1
ATOM 2865 N N . GLU A 1 369 ? -5.981 -15.463 17.426 1.00 39.41 369 GLU A N 1
ATOM 2866 C CA . GLU A 1 369 ? -5.202 -16.610 16.900 1.00 39.41 369 GLU A CA 1
ATOM 2867 C C . GLU A 1 369 ? -5.972 -17.949 16.908 1.00 39.41 369 GLU A C 1
ATOM 2869 O O . GLU A 1 369 ? -5.532 -18.939 16.327 1.00 39.41 369 GLU A O 1
ATOM 2874 N N . LYS A 1 370 ? -7.135 -17.990 17.568 1.00 40.59 370 LYS A N 1
ATOM 2875 C CA . LYS A 1 370 ? -8.052 -19.125 17.645 1.00 40.59 370 LYS A CA 1
ATOM 2876 C C . LYS A 1 370 ? -9.442 -18.737 17.146 1.00 40.59 370 LYS A C 1
ATOM 2878 O O . LYS A 1 370 ? -10.394 -18.729 17.920 1.00 40.59 370 LYS A O 1
ATOM 2883 N N . MET A 1 371 ? -9.577 -18.423 15.863 1.00 53.38 371 MET A N 1
ATOM 2884 C CA . MET A 1 371 ? -10.893 -18.445 15.229 1.00 53.38 371 MET A CA 1
ATOM 2885 C C . MET A 1 371 ? -11.124 -19.827 14.610 1.00 53.38 371 MET A C 1
ATOM 2887 O O . MET A 1 371 ? -10.339 -20.288 13.789 1.00 53.38 371 MET A O 1
ATOM 2891 N N . HIS A 1 372 ? -12.201 -20.503 15.011 1.00 63.69 372 HIS A N 1
ATOM 2892 C CA . HIS A 1 372 ? -12.574 -21.827 14.497 1.00 63.69 372 HIS A CA 1
ATOM 2893 C C . HIS A 1 372 ? -13.284 -21.781 13.123 1.00 63.69 372 HIS A C 1
ATOM 2895 O O . HIS A 1 372 ? -13.776 -22.808 12.666 1.00 63.69 372 HIS A O 1
ATOM 2901 N N . LEU A 1 373 ? -13.336 -20.611 12.470 1.00 70.69 373 LEU A N 1
ATOM 2902 C CA . LEU A 1 373 ? -14.041 -20.367 11.206 1.00 70.69 373 LEU A CA 1
ATOM 2903 C C . LEU A 1 373 ? -13.068 -20.361 10.020 1.00 70.69 373 LEU A C 1
ATOM 2905 O O . LEU A 1 373 ? -11.979 -19.794 10.103 1.00 70.69 373 LEU A O 1
ATOM 2909 N N . LYS A 1 374 ? -13.477 -20.949 8.894 1.00 82.50 374 LYS A N 1
ATOM 2910 C CA . LYS A 1 374 ? -12.758 -20.894 7.611 1.00 82.50 374 LYS A CA 1
ATOM 2911 C C . LYS A 1 374 ? -13.109 -19.607 6.855 1.00 82.50 374 LYS A C 1
ATOM 2913 O O . LYS A 1 374 ? -14.245 -19.156 6.908 1.00 82.50 374 LYS A O 1
ATOM 2918 N N . LEU A 1 375 ? -12.170 -19.010 6.129 1.00 82.81 375 LEU A N 1
ATOM 2919 C CA . LEU A 1 375 ? -12.431 -17.770 5.384 1.00 82.81 375 LEU A CA 1
ATOM 2920 C C . LEU A 1 375 ? -13.071 -18.041 4.015 1.00 82.81 375 LEU A C 1
ATOM 2922 O O . LEU A 1 375 ? -12.724 -19.014 3.348 1.00 82.81 375 LEU A O 1
ATOM 2926 N N . ILE A 1 376 ? -13.974 -17.150 3.596 1.00 85.25 376 ILE A N 1
ATOM 2927 C CA . ILE A 1 376 ? -14.514 -17.062 2.232 1.00 85.25 376 ILE A CA 1
ATOM 2928 C C . ILE A 1 376 ? -14.247 -15.653 1.709 1.00 85.25 376 ILE A C 1
ATOM 2930 O O . ILE A 1 376 ? -14.736 -14.673 2.272 1.00 85.25 376 ILE A O 1
ATOM 2934 N N . GLU A 1 377 ? -13.484 -15.562 0.622 1.00 86.62 377 GLU A N 1
ATOM 2935 C CA . GLU A 1 377 ? -12.974 -14.303 0.067 1.00 86.62 377 GLU A CA 1
ATOM 2936 C C . GLU A 1 377 ? -13.334 -14.183 -1.422 1.00 86.62 377 GLU A C 1
ATOM 2938 O O . GLU A 1 377 ? -12.464 -14.294 -2.284 1.00 86.62 377 GLU A O 1
ATOM 2943 N N . PRO A 1 378 ? -14.615 -13.965 -1.767 1.00 84.94 378 PRO A N 1
ATOM 2944 C CA . PRO A 1 378 ? -15.088 -14.089 -3.147 1.00 84.94 378 PRO A CA 1
ATOM 2945 C C . PRO A 1 378 ? -14.592 -12.956 -4.055 1.00 84.94 378 PRO A C 1
ATOM 2947 O O . PRO A 1 378 ? -14.709 -13.041 -5.266 1.00 84.94 378 PRO A O 1
ATOM 2950 N N . LEU A 1 379 ? -14.063 -11.868 -3.488 1.00 87.31 379 LEU A N 1
ATOM 2951 C CA . LEU A 1 379 ? -13.578 -10.706 -4.242 1.00 87.31 379 LEU A CA 1
ATOM 2952 C C . LEU A 1 379 ? -12.049 -10.672 -4.360 1.00 87.31 379 LEU A C 1
ATOM 2954 O O . LEU A 1 379 ? -11.500 -9.705 -4.891 1.00 87.31 379 LEU A O 1
ATOM 2958 N N . ARG A 1 380 ? -11.363 -11.722 -3.888 1.00 83.00 380 ARG A N 1
ATOM 2959 C CA . ARG A 1 380 ? -9.900 -11.761 -3.759 1.00 83.00 380 ARG A CA 1
ATOM 2960 C C . ARG A 1 380 ? -9.149 -11.583 -5.076 1.00 83.00 380 ARG A C 1
ATOM 2962 O O . ARG A 1 380 ? -7.972 -11.269 -5.034 1.00 83.00 380 ARG A O 1
ATOM 2969 N N . GLU A 1 381 ? -9.802 -11.786 -6.219 1.00 81.19 381 GLU A N 1
ATOM 2970 C CA . GLU A 1 381 ? -9.205 -11.715 -7.567 1.00 81.19 381 GLU A CA 1
ATOM 2971 C C . GLU A 1 381 ? -9.603 -10.459 -8.345 1.00 81.19 381 GLU A C 1
ATOM 2973 O O . GLU A 1 381 ? -9.260 -10.320 -9.524 1.00 81.19 381 GLU A O 1
ATOM 2978 N N . LEU A 1 382 ? -10.350 -9.560 -7.695 1.00 84.69 382 LEU A N 1
ATOM 2979 C CA . LEU A 1 382 ? -10.883 -8.351 -8.302 1.00 84.69 382 LEU A CA 1
ATOM 2980 C C . LEU A 1 382 ? -10.206 -7.090 -7.765 1.00 84.69 382 LEU A C 1
ATOM 2982 O O . LEU A 1 382 ? -9.964 -6.926 -6.564 1.00 84.69 382 LEU A O 1
ATOM 2986 N N . PHE A 1 383 ? -9.963 -6.154 -8.674 1.00 83.75 383 PHE A N 1
ATOM 2987 C CA . PHE A 1 383 ? -9.664 -4.766 -8.367 1.00 83.75 383 PHE A CA 1
ATOM 2988 C C . PHE A 1 383 ? -10.933 -3.995 -7.980 1.00 83.75 383 PHE A C 1
ATOM 2990 O O . PHE A 1 383 ? -12.069 -4.410 -8.202 1.00 83.75 383 PHE A O 1
ATOM 2997 N N . LYS A 1 384 ? -10.746 -2.820 -7.376 1.00 82.31 384 LYS A N 1
ATOM 2998 C CA . LYS A 1 384 ? -11.844 -2.009 -6.832 1.00 82.31 384 LYS A CA 1
ATOM 2999 C C . LYS A 1 384 ? -12.839 -1.529 -7.896 1.00 82.31 384 LYS A C 1
ATOM 3001 O O . LYS A 1 384 ? -14.025 -1.400 -7.608 1.00 82.31 384 LYS A O 1
ATOM 3006 N N . ASP A 1 385 ? -12.359 -1.203 -9.088 1.00 82.62 385 ASP A N 1
ATOM 3007 C CA . ASP A 1 385 ? -13.179 -0.857 -10.252 1.00 82.62 385 ASP A CA 1
ATOM 3008 C C . ASP A 1 385 ? -13.982 -2.061 -10.754 1.00 82.62 385 ASP A C 1
ATOM 3010 O O . ASP A 1 385 ? -15.187 -1.930 -10.955 1.00 82.62 385 ASP A O 1
ATOM 3014 N N . GLU A 1 386 ? -13.372 -3.241 -10.823 1.00 87.44 386 GLU A N 1
ATOM 3015 C CA . GLU A 1 386 ? -14.069 -4.489 -11.165 1.00 87.44 386 GLU A CA 1
ATOM 3016 C C . GLU A 1 386 ? -15.154 -4.838 -10.138 1.00 87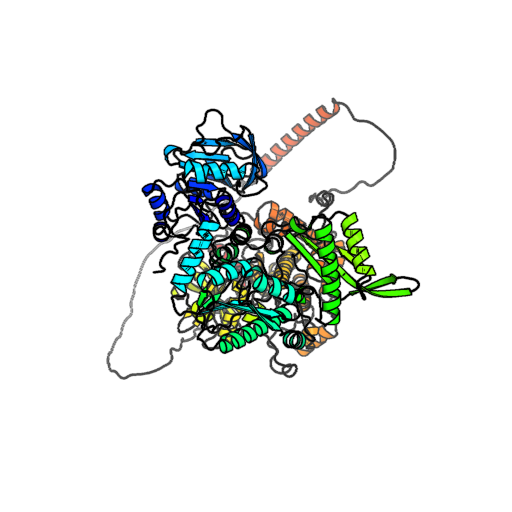.44 386 GLU A C 1
ATOM 3018 O O . GLU A 1 386 ? -16.272 -5.176 -10.512 1.00 87.44 386 GLU A O 1
ATOM 3023 N N . VAL A 1 387 ? -14.890 -4.665 -8.837 1.00 89.56 387 VAL A N 1
ATOM 3024 C CA . VAL A 1 387 ? -15.910 -4.844 -7.787 1.00 89.56 387 VAL A CA 1
ATOM 3025 C C . VAL A 1 387 ? -17.081 -3.876 -7.968 1.00 89.56 387 VAL A C 1
ATOM 3027 O O . VAL A 1 387 ? -18.230 -4.235 -7.702 1.00 89.56 387 VAL A O 1
ATOM 3030 N N . ARG A 1 388 ? -16.826 -2.650 -8.442 1.00 89.56 388 ARG A N 1
ATOM 3031 C CA . ARG A 1 388 ? -17.897 -1.693 -8.745 1.00 89.56 388 ARG A CA 1
ATOM 3032 C C . ARG A 1 388 ? -18.730 -2.144 -9.940 1.00 89.56 388 ARG A C 1
ATOM 3034 O O . ARG A 1 388 ? -19.957 -2.140 -9.856 1.00 89.56 388 ARG A O 1
ATOM 3041 N N . GLU A 1 389 ? -18.082 -2.550 -11.027 1.00 88.62 389 GLU A N 1
ATOM 3042 C CA . GLU A 1 389 ? -18.759 -3.084 -12.213 1.00 88.62 389 GLU A CA 1
ATOM 3043 C C . GLU A 1 389 ? -19.567 -4.344 -11.885 1.00 88.62 389 GLU A C 1
ATOM 3045 O O . GLU A 1 389 ? -20.729 -4.456 -12.280 1.00 88.62 389 GLU A O 1
ATOM 3050 N N . LEU A 1 390 ? -19.001 -5.239 -11.074 1.00 90.69 390 LEU A N 1
ATOM 3051 C CA . LEU A 1 390 ? -19.672 -6.413 -10.531 1.00 90.69 390 LEU A CA 1
ATOM 3052 C C . LEU A 1 390 ? -20.895 -6.028 -9.691 1.00 90.69 390 LEU A C 1
ATOM 3054 O O . LEU A 1 390 ? -21.969 -6.592 -9.880 1.00 90.69 390 LEU A O 1
ATOM 3058 N N . GLY A 1 391 ? -20.781 -5.032 -8.810 1.00 91.31 391 GLY A N 1
ATOM 3059 C CA . GLY A 1 391 ? -21.917 -4.530 -8.035 1.00 91.31 391 GLY A CA 1
ATOM 3060 C C . GLY A 1 391 ? -23.064 -4.031 -8.915 1.00 91.31 391 GLY A C 1
ATOM 3061 O O . GLY A 1 391 ? -24.219 -4.390 -8.681 1.00 91.31 391 GLY A O 1
ATOM 3062 N N . MET A 1 392 ? -22.748 -3.280 -9.973 1.00 90.19 392 MET A N 1
ATOM 3063 C CA . MET A 1 392 ? -23.740 -2.839 -10.961 1.00 90.19 392 MET A CA 1
ATOM 3064 C C . MET A 1 392 ? -24.365 -4.025 -11.708 1.00 90.19 392 MET A C 1
ATOM 3066 O O . MET A 1 392 ? -25.582 -4.066 -11.898 1.00 90.19 392 MET A O 1
ATOM 3070 N N . ALA A 1 393 ? -23.559 -5.016 -12.099 1.00 88.62 393 ALA A N 1
ATOM 3071 C CA . ALA A 1 393 ? -24.030 -6.241 -12.744 1.00 88.62 393 ALA A CA 1
ATOM 3072 C C . ALA A 1 393 ? -24.953 -7.073 -11.832 1.00 88.62 393 ALA A C 1
ATOM 3074 O O . ALA A 1 393 ? -25.903 -7.695 -12.309 1.00 88.62 393 ALA A O 1
ATOM 3075 N N . LEU A 1 394 ? -24.724 -7.026 -10.517 1.00 88.50 394 LEU A N 1
ATOM 3076 C CA . LEU A 1 394 ? -25.557 -7.644 -9.486 1.00 88.50 394 LEU A CA 1
ATOM 3077 C C . LEU A 1 394 ? -26.811 -6.819 -9.130 1.00 88.50 394 LEU A C 1
ATOM 3079 O O . LEU A 1 394 ? -27.594 -7.245 -8.281 1.00 88.50 394 LEU A O 1
ATOM 3083 N N . GLY A 1 395 ? -27.049 -5.680 -9.785 1.00 86.31 395 GLY A N 1
ATOM 3084 C CA . GLY A 1 395 ? -28.238 -4.851 -9.568 1.00 86.31 395 GLY A CA 1
ATOM 3085 C C . GLY A 1 395 ? -28.163 -3.940 -8.340 1.00 86.31 395 GLY A C 1
ATOM 3086 O O . GLY A 1 395 ? -29.193 -3.425 -7.906 1.00 86.31 395 GLY A O 1
ATOM 3087 N N . ILE A 1 396 ? -26.969 -3.723 -7.781 1.00 88.56 396 ILE A N 1
ATOM 3088 C CA . ILE A 1 396 ? -26.748 -2.692 -6.762 1.00 88.56 396 ILE A CA 1
ATOM 3089 C C . ILE A 1 396 ? -26.849 -1.321 -7.440 1.00 88.56 396 ILE A C 1
ATOM 3091 O O . ILE A 1 396 ? -26.313 -1.111 -8.528 1.00 88.56 396 ILE A O 1
ATOM 3095 N N . ASP A 1 397 ? -27.551 -0.381 -6.808 1.00 85.25 397 ASP A N 1
ATOM 3096 C CA . ASP A 1 397 ? -27.763 0.949 -7.370 1.00 85.25 397 ASP A CA 1
ATOM 3097 C C . ASP A 1 397 ? -26.455 1.748 -7.494 1.00 85.25 397 ASP A C 1
ATOM 3099 O O . ASP A 1 397 ? -25.543 1.643 -6.671 1.00 85.25 397 ASP A O 1
ATOM 3103 N N . GLU A 1 398 ? -26.372 2.599 -8.517 1.00 86.12 398 GLU A N 1
ATOM 3104 C CA . GLU A 1 398 ? -25.160 3.368 -8.810 1.00 86.12 398 GLU A CA 1
ATOM 3105 C C . GLU A 1 398 ? -24.663 4.213 -7.609 1.00 86.12 398 GLU A C 1
ATOM 3107 O O . GLU A 1 398 ? -23.473 4.132 -7.285 1.00 86.12 398 GLU A O 1
ATOM 3112 N N . PRO A 1 399 ? -25.507 4.977 -6.881 1.00 84.44 399 PRO A N 1
ATOM 3113 C CA . PRO A 1 399 ? -25.064 5.722 -5.696 1.00 84.44 399 PRO A CA 1
ATOM 3114 C C . PRO A 1 399 ? -24.378 4.857 -4.629 1.00 84.44 399 PRO A C 1
ATOM 3116 O O . PRO A 1 399 ? -23.449 5.312 -3.958 1.00 84.44 399 PRO A O 1
ATOM 3119 N N . SER A 1 400 ? -24.816 3.609 -4.487 1.00 83.56 400 SER A N 1
ATOM 3120 C CA . SER A 1 400 ? -24.257 2.642 -3.546 1.00 83.56 400 SER A CA 1
ATOM 3121 C C . SER A 1 400 ? -22.891 2.121 -3.956 1.00 83.56 400 SER A C 1
ATOM 3123 O O . SER A 1 400 ? -22.019 1.981 -3.099 1.00 83.56 400 SER A O 1
ATOM 3125 N N . VAL A 1 401 ? -22.700 1.877 -5.251 1.00 86.25 401 VAL A N 1
ATOM 3126 C CA . VAL A 1 401 ? -21.444 1.393 -5.837 1.00 86.25 401 VAL A CA 1
ATOM 3127 C C . VAL A 1 401 ? -20.354 2.470 -5.827 1.00 86.25 401 VAL A C 1
ATOM 3129 O O . VAL A 1 401 ? -19.178 2.182 -5.602 1.00 86.25 401 VAL A O 1
ATOM 3132 N N . TRP A 1 402 ? -20.729 3.733 -6.026 1.00 85.56 402 TRP A N 1
ATOM 3133 C CA . TRP A 1 402 ? -19.788 4.860 -6.050 1.00 85.56 402 TRP A CA 1
ATOM 3134 C C . TRP A 1 402 ? -19.580 5.525 -4.684 1.00 85.56 402 TRP A C 1
ATOM 3136 O O . TRP A 1 402 ? -18.952 6.581 -4.597 1.00 85.56 402 TRP A O 1
ATOM 3146 N N . ARG A 1 403 ? -20.077 4.914 -3.602 1.00 86.44 403 ARG A N 1
ATOM 3147 C CA . ARG A 1 403 ? -19.886 5.407 -2.233 1.00 86.44 403 ARG A CA 1
ATOM 3148 C C . ARG A 1 403 ? -18.394 5.445 -1.889 1.00 86.44 403 ARG A C 1
ATOM 3150 O O . ARG A 1 403 ? -17.655 4.489 -2.137 1.00 86.44 403 ARG A O 1
ATOM 3157 N N . HIS A 1 404 ? -17.950 6.548 -1.288 1.00 88.81 404 HIS A N 1
ATOM 3158 C CA . HIS A 1 404 ? -16.570 6.666 -0.810 1.00 88.81 404 HIS A CA 1
ATOM 3159 C C . HIS A 1 404 ? -16.262 5.624 0.273 1.00 88.81 404 HIS A C 1
ATOM 3161 O O . HIS A 1 404 ? -17.137 5.345 1.105 1.00 88.81 404 HIS A O 1
ATOM 3167 N N . PRO A 1 405 ? -15.025 5.090 0.309 1.00 83.94 405 PRO A N 1
ATOM 3168 C CA . PRO A 1 405 ? -14.580 4.227 1.395 1.00 83.94 405 PRO A CA 1
ATOM 3169 C C . PRO A 1 405 ? -14.762 4.894 2.760 1.00 83.94 405 PRO A C 1
ATOM 3171 O O . PRO A 1 405 ? -14.526 6.097 2.928 1.00 83.94 405 PRO A O 1
ATOM 3174 N N . PHE A 1 406 ? -15.174 4.092 3.738 1.00 85.06 406 PHE A N 1
ATOM 3175 C CA . PHE A 1 406 ? -15.331 4.508 5.124 1.00 85.06 406 PHE A CA 1
ATOM 3176 C C . PHE A 1 406 ? -14.422 3.647 6.010 1.00 85.06 406 PHE A C 1
ATOM 3178 O O . PHE A 1 406 ? -14.419 2.424 5.842 1.00 85.06 406 PHE A O 1
ATOM 3185 N N . PRO A 1 407 ? -13.614 4.248 6.898 1.00 82.38 407 PRO A N 1
ATOM 3186 C CA . PRO A 1 407 ? -12.667 3.501 7.715 1.00 82.38 407 PRO A CA 1
ATOM 3187 C C . PRO A 1 407 ? -13.389 2.607 8.731 1.00 82.38 407 PRO A C 1
ATOM 3189 O O . PRO A 1 407 ? -14.431 2.984 9.256 1.00 82.38 407 PRO A O 1
ATOM 3192 N N . GLY A 1 408 ? -12.805 1.449 9.062 1.00 79.12 408 GLY A N 1
ATOM 3193 C CA . GLY A 1 408 ? -13.363 0.517 10.058 1.00 79.12 408 GLY A CA 1
ATOM 3194 C C . GLY A 1 408 ? -13.615 1.154 11.437 1.00 79.12 408 GLY A C 1
ATOM 3195 O O . GLY A 1 408 ? -14.727 1.048 11.949 1.00 79.12 408 GLY A O 1
ATOM 3196 N N . PRO A 1 409 ? -12.648 1.901 12.011 1.00 83.69 409 PRO A N 1
ATOM 3197 C CA . PRO A 1 409 ? -12.859 2.700 13.226 1.00 83.69 409 PRO A CA 1
ATOM 3198 C C . PRO A 1 409 ? -13.877 3.848 13.088 1.00 83.69 409 PRO A C 1
ATOM 3200 O O . PRO A 1 409 ? -14.170 4.538 14.064 1.00 83.69 409 PRO A O 1
ATOM 3203 N N . GLY A 1 410 ? -14.387 4.095 11.880 1.00 90.12 410 GLY A N 1
ATOM 3204 C CA . GLY A 1 410 ? -15.357 5.136 11.578 1.00 90.12 410 GLY A CA 1
ATOM 3205 C C . GLY A 1 410 ? -14.890 6.533 11.971 1.00 90.12 410 GLY A C 1
ATOM 3206 O O . GLY A 1 410 ? -13.745 6.927 11.743 1.00 90.12 410 GLY A O 1
ATOM 3207 N N . LEU A 1 411 ? -15.790 7.294 12.586 1.00 94.38 411 LEU A N 1
ATOM 3208 C CA . LEU A 1 411 ? -15.538 8.663 13.026 1.00 94.38 411 LEU A CA 1
ATOM 3209 C C . LEU A 1 411 ? -14.512 8.765 14.167 1.00 94.38 411 LEU A C 1
ATOM 3211 O O . LEU A 1 411 ? -14.016 9.862 14.416 1.00 94.38 411 LEU A O 1
ATOM 3215 N N . ALA A 1 412 ? -14.131 7.665 14.832 1.00 91.88 412 ALA A N 1
ATOM 3216 C CA . ALA A 1 412 ? -13.155 7.717 15.927 1.00 91.88 412 ALA A CA 1
ATOM 3217 C C . ALA A 1 412 ? -11.762 8.195 15.484 1.00 91.88 412 ALA A C 1
ATOM 3219 O O . ALA A 1 412 ? -11.045 8.793 16.282 1.00 91.88 412 ALA A O 1
ATOM 3220 N N . ILE A 1 413 ? -11.404 7.973 14.214 1.00 89.06 413 ILE A N 1
ATOM 3221 C CA . ILE A 1 413 ? -10.150 8.463 13.614 1.00 89.06 413 ILE A CA 1
ATOM 3222 C C . ILE A 1 413 ? -10.325 9.794 12.861 1.00 89.06 413 ILE A C 1
ATOM 3224 O O . ILE A 1 413 ? -9.436 10.251 12.146 1.00 89.06 413 ILE A O 1
ATOM 3228 N N . ARG A 1 414 ? -11.505 10.407 12.978 1.00 94.19 414 ARG A N 1
ATOM 3229 C CA . ARG A 1 414 ? -11.830 11.726 12.416 1.00 94.19 414 ARG A CA 1
ATOM 3230 C C . ARG A 1 414 ? -12.185 12.740 13.498 1.00 94.19 414 ARG A C 1
ATOM 3232 O O . ARG A 1 414 ? -12.241 13.932 13.223 1.00 94.19 414 ARG A O 1
ATOM 3239 N N . VAL A 1 415 ? -12.385 12.291 14.733 1.00 94.44 415 VAL A N 1
ATOM 3240 C CA . VAL A 1 415 ? -12.371 13.133 15.929 1.00 94.44 415 VAL A CA 1
ATOM 3241 C C . VAL A 1 415 ? -10.990 13.007 16.562 1.00 94.44 415 VAL A C 1
ATOM 3243 O O . VAL A 1 415 ? -10.654 11.980 17.154 1.00 94.44 415 VAL A O 1
ATOM 3246 N N . LEU A 1 416 ? -10.181 14.055 16.430 1.00 90.25 416 LEU A N 1
ATOM 3247 C CA . LEU A 1 416 ? -8.860 14.089 17.047 1.00 90.25 416 LEU A CA 1
ATOM 3248 C C . LEU A 1 416 ? -8.982 14.314 18.559 1.00 90.25 416 LEU A C 1
ATOM 3250 O O . LEU A 1 416 ? -9.676 15.227 19.007 1.00 90.25 416 LEU A O 1
ATOM 3254 N N . GLY A 1 417 ? -8.270 13.501 19.341 1.00 87.12 417 GLY A N 1
ATOM 3255 C CA . GLY A 1 417 ? -8.377 13.487 20.802 1.00 87.12 417 GLY A CA 1
ATOM 3256 C C . GLY A 1 417 ? -9.495 12.574 21.313 1.00 87.12 417 GLY A C 1
ATOM 3257 O O . GLY A 1 417 ? -9.727 11.506 20.750 1.00 87.12 417 GLY A O 1
ATOM 3258 N N . GLU A 1 418 ? -10.139 12.965 22.414 1.00 89.25 418 GLU A N 1
ATOM 3259 C CA . GLU A 1 418 ? -11.162 12.157 23.093 1.00 89.25 418 GLU A CA 1
ATOM 3260 C C . GLU A 1 418 ? -12.461 12.060 22.279 1.00 89.25 418 GLU A C 1
ATOM 3262 O O . GLU A 1 418 ? -12.942 13.047 21.713 1.00 89.25 418 GLU A O 1
ATOM 3267 N N . ILE A 1 419 ? -13.062 10.869 22.268 1.00 93.50 419 ILE A N 1
ATOM 3268 C CA . ILE A 1 419 ? -14.345 10.611 21.613 1.00 93.50 419 ILE A CA 1
ATOM 3269 C C . ILE A 1 419 ? -15.488 10.871 22.595 1.00 93.50 419 ILE A C 1
ATOM 3271 O O . ILE A 1 419 ? -15.668 10.125 23.555 1.00 93.50 419 ILE A O 1
ATOM 3275 N N . THR A 1 420 ? -16.294 11.903 22.331 1.00 93.19 420 THR A N 1
ATOM 3276 C CA . THR A 1 420 ? -17.511 12.196 23.108 1.00 93.19 420 THR A CA 1
ATOM 3277 C C . THR A 1 420 ? -18.754 12.209 22.214 1.00 93.19 420 THR A C 1
ATOM 3279 O O . THR A 1 420 ? -18.636 12.508 21.018 1.00 93.19 420 THR A O 1
ATOM 3282 N N . PRO A 1 421 ? -19.956 11.931 22.758 1.00 93.81 421 PRO A N 1
ATOM 3283 C CA . PRO A 1 421 ? -21.205 12.014 21.999 1.00 93.81 421 PRO A CA 1
ATOM 3284 C C . PRO A 1 421 ? -21.400 13.373 21.317 1.00 93.81 421 PRO A C 1
ATOM 3286 O O . PRO A 1 421 ? -21.795 13.436 20.156 1.00 93.81 421 PRO A O 1
ATOM 3289 N N . GLU A 1 422 ? -21.046 14.468 21.996 1.00 93.06 422 GLU A N 1
ATOM 3290 C CA . GLU A 1 422 ? -21.158 15.821 21.447 1.00 93.06 422 GLU A CA 1
ATOM 3291 C C . GLU A 1 422 ? -20.181 16.040 20.291 1.00 93.06 422 GLU A C 1
ATOM 3293 O O . GLU A 1 422 ? -20.531 16.664 19.294 1.00 93.06 422 GLU A O 1
ATOM 3298 N N . ALA A 1 423 ? -18.947 15.534 20.406 1.00 93.81 423 ALA A N 1
ATOM 3299 C CA . ALA A 1 423 ? -17.954 15.632 19.342 1.00 93.81 423 ALA A CA 1
ATOM 3300 C C . ALA A 1 423 ? -18.380 14.846 18.092 1.00 93.81 423 ALA A C 1
ATOM 3302 O O . ALA A 1 423 ? -18.252 15.358 16.978 1.00 93.81 423 ALA A O 1
ATOM 3303 N N . LEU A 1 424 ? -18.922 13.641 18.280 1.00 95.69 424 LEU A N 1
ATOM 3304 C CA . LEU A 1 424 ? -19.448 12.819 17.192 1.00 95.69 424 LEU A CA 1
ATOM 3305 C C . LEU A 1 424 ? -20.635 13.491 16.505 1.00 95.69 424 LEU A C 1
ATOM 3307 O O . LEU A 1 424 ? -20.673 13.524 15.279 1.00 95.69 424 LEU A O 1
ATOM 3311 N N . GLU A 1 425 ? -21.563 14.074 17.265 1.00 95.38 425 GLU A N 1
ATOM 3312 C CA . GLU A 1 425 ? -22.732 14.740 16.688 1.00 95.38 425 GLU A CA 1
ATOM 3313 C C . GLU A 1 425 ? -22.354 16.000 15.903 1.00 95.38 425 GLU A C 1
ATOM 3315 O O . GLU A 1 425 ? -22.798 16.186 14.767 1.00 95.38 425 GLU A O 1
ATOM 3320 N N . THR A 1 426 ? -21.449 16.820 16.451 1.00 96.19 426 THR A N 1
ATOM 3321 C CA . THR A 1 426 ? -20.868 17.958 15.725 1.00 96.19 426 THR A CA 1
ATOM 3322 C C . THR A 1 426 ? -20.236 17.504 14.406 1.00 96.19 426 THR A C 1
ATOM 3324 O O . THR A 1 426 ? -20.491 18.105 13.361 1.00 96.19 426 THR A O 1
ATOM 3327 N N . LEU A 1 427 ? -19.431 16.436 14.436 1.00 97.19 427 LEU A N 1
ATOM 3328 C CA . LEU A 1 427 ? -18.755 15.939 13.242 1.00 97.19 427 LEU A CA 1
ATOM 3329 C C . LEU A 1 427 ? -19.737 15.351 12.219 1.00 97.19 427 LEU A C 1
ATOM 3331 O O . LEU A 1 427 ? -19.610 15.649 11.036 1.00 97.19 427 LEU A O 1
ATOM 3335 N N . ARG A 1 428 ? -20.737 14.571 12.651 1.00 97.38 428 ARG A N 1
ATOM 3336 C CA . ARG A 1 428 ? -21.785 14.008 11.779 1.00 97.38 428 ARG A CA 1
ATOM 3337 C C . ARG A 1 428 ? -22.552 15.086 11.031 1.00 97.38 428 ARG A C 1
ATOM 3339 O O . ARG A 1 428 ? -22.807 14.935 9.840 1.00 97.38 428 ARG A O 1
ATOM 3346 N N . HIS A 1 429 ? -22.913 16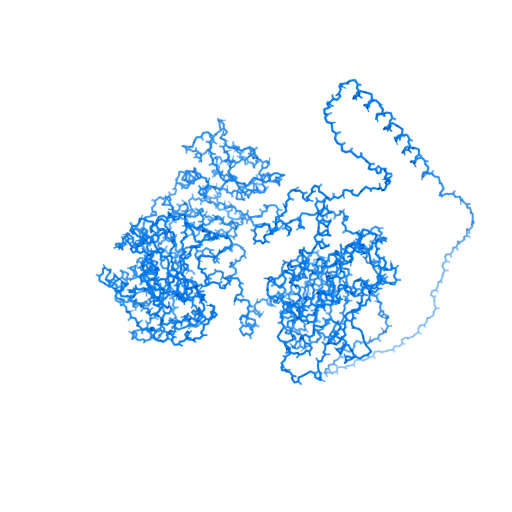.166 11.719 1.00 97.31 429 HIS A N 1
ATOM 3347 C CA . HIS A 1 429 ? -23.611 17.292 11.106 1.00 97.31 429 HIS A CA 1
ATOM 3348 C C . HIS A 1 429 ? -22.734 18.009 10.075 1.00 97.31 429 HIS A C 1
ATOM 3350 O O . HIS A 1 429 ? -23.182 18.240 8.952 1.00 97.31 429 HIS A O 1
ATOM 3356 N N . ALA A 1 430 ? -21.475 18.296 10.417 1.00 97.69 430 ALA A N 1
ATOM 3357 C CA . ALA A 1 430 ? -20.541 18.921 9.484 1.00 97.69 430 ALA A CA 1
ATOM 3358 C C . ALA A 1 430 ? -20.259 18.036 8.254 1.00 97.69 430 ALA A C 1
ATOM 3360 O O . ALA A 1 430 ? -20.274 18.529 7.128 1.00 97.69 430 ALA A O 1
ATOM 3361 N N . ASP A 1 431 ? -20.031 16.733 8.455 1.00 97.44 431 ASP A N 1
ATOM 3362 C CA . ASP A 1 431 ? -19.803 15.757 7.380 1.00 97.44 431 ASP A CA 1
ATOM 3363 C C . ASP A 1 431 ? -21.034 15.633 6.470 1.00 97.44 431 ASP A C 1
ATOM 3365 O O . ASP A 1 431 ? -20.902 15.675 5.250 1.00 97.44 431 ASP A O 1
ATOM 3369 N N . SER A 1 432 ? -22.244 15.596 7.040 1.00 97.25 432 SER A N 1
ATOM 3370 C CA . SER A 1 432 ? -23.496 15.553 6.272 1.00 97.25 432 SER A CA 1
ATOM 3371 C C . SER A 1 432 ? -23.639 16.748 5.326 1.00 97.25 432 SER A C 1
ATOM 3373 O O . SER A 1 432 ? -23.939 16.550 4.150 1.00 97.25 432 SER A O 1
ATOM 3375 N N . ILE A 1 433 ? -23.402 17.972 5.812 1.00 97.75 433 ILE A N 1
ATOM 3376 C CA . ILE A 1 433 ? -23.466 19.195 4.990 1.00 97.75 433 ILE A CA 1
ATOM 3377 C C . ILE A 1 433 ? -22.406 19.155 3.888 1.00 97.75 433 ILE A C 1
ATOM 3379 O O . ILE A 1 433 ? -22.688 19.464 2.730 1.00 97.75 433 ILE A O 1
ATOM 3383 N N . PHE A 1 434 ? -21.182 18.751 4.232 1.00 97.19 434 PHE A N 1
ATOM 3384 C CA . PHE A 1 434 ? -20.087 18.677 3.273 1.00 97.19 434 PHE A CA 1
ATOM 3385 C C . PHE A 1 434 ? -20.386 17.694 2.133 1.00 97.19 434 PHE A C 1
ATOM 3387 O O . PHE A 1 434 ? -20.249 18.044 0.959 1.00 97.19 434 PHE A O 1
ATOM 3394 N N . ILE A 1 435 ? -20.845 16.485 2.464 1.00 95.62 435 ILE A N 1
ATOM 3395 C CA . ILE A 1 435 ? -21.192 15.462 1.473 1.00 95.62 435 ILE A CA 1
ATOM 3396 C C . ILE A 1 435 ? -22.408 15.878 0.632 1.00 95.62 435 ILE A C 1
ATOM 3398 O O . ILE A 1 435 ? -22.437 15.594 -0.568 1.00 95.62 435 ILE A O 1
ATOM 3402 N N . GLU A 1 436 ? -23.389 16.568 1.218 1.00 96.12 436 GLU A N 1
ATOM 3403 C CA . GLU A 1 436 ? -24.535 17.126 0.492 1.00 96.12 436 GLU A CA 1
ATOM 3404 C C . GLU A 1 436 ? -24.087 18.144 -0.570 1.00 96.12 436 GLU A C 1
ATOM 3406 O O . GLU A 1 436 ? -24.391 17.977 -1.752 1.00 96.12 436 GLU A O 1
ATOM 3411 N N . GLU A 1 437 ? -23.290 19.147 -0.189 1.00 97.06 437 GLU A N 1
ATOM 3412 C CA . GLU A 1 437 ? -22.756 20.149 -1.124 1.00 97.06 437 GLU A CA 1
ATOM 3413 C C . GLU A 1 437 ? -21.870 19.519 -2.206 1.00 97.06 437 GLU A C 1
ATOM 3415 O O . GLU A 1 437 ? -21.897 19.927 -3.372 1.00 97.06 437 GLU A O 1
ATOM 3420 N N . LEU A 1 438 ? -21.107 18.485 -1.848 1.00 95.50 438 LEU A N 1
ATOM 3421 C CA . LEU A 1 438 ? -20.255 17.754 -2.781 1.00 95.50 438 LEU A CA 1
ATOM 3422 C C . LEU A 1 438 ? -21.072 16.987 -3.838 1.00 95.50 438 LEU A C 1
ATOM 3424 O O . LEU A 1 438 ? -20.656 16.884 -4.995 1.00 95.50 438 LEU A O 1
ATOM 3428 N N . ARG A 1 439 ? -22.248 16.469 -3.463 1.00 94.62 439 ARG A N 1
ATOM 3429 C CA . ARG A 1 439 ? -23.200 15.842 -4.395 1.00 94.62 439 ARG A CA 1
ATOM 3430 C C . ARG A 1 439 ? -23.922 16.883 -5.245 1.00 94.62 439 ARG A C 1
ATOM 3432 O O . ARG A 1 439 ? -23.950 16.730 -6.463 1.00 94.62 439 ARG A O 1
ATOM 3439 N N . ASN A 1 440 ? -24.430 17.952 -4.631 1.00 95.31 440 ASN A N 1
ATOM 3440 C CA . ASN A 1 440 ? -25.163 19.024 -5.318 1.00 95.31 440 ASN A CA 1
ATOM 3441 C C . ASN A 1 440 ? -24.308 19.736 -6.376 1.00 95.31 440 ASN A C 1
ATOM 3443 O O . ASN A 1 440 ? -24.819 20.179 -7.400 1.00 95.31 440 ASN A O 1
ATOM 3447 N N . SER A 1 441 ? -22.997 19.818 -6.147 1.00 95.06 441 SER A N 1
ATOM 3448 C CA . SER A 1 441 ? -22.035 20.391 -7.093 1.00 95.06 441 SER A CA 1
ATOM 3449 C C . SER A 1 441 ? -21.520 19.405 -8.151 1.00 95.06 441 SER A C 1
ATOM 3451 O O . SER A 1 441 ? -20.769 19.804 -9.035 1.00 95.06 441 SER A O 1
ATOM 3453 N N . GLY A 1 442 ? -21.907 18.125 -8.089 1.00 94.44 442 GLY A N 1
ATOM 3454 C CA . GLY A 1 442 ? -21.480 17.092 -9.040 1.00 94.44 442 GLY A CA 1
ATOM 3455 C C . GLY A 1 442 ? -20.053 16.564 -8.832 1.00 94.44 442 GLY A C 1
ATOM 3456 O O . GLY A 1 442 ? -19.605 15.709 -9.595 1.00 94.44 442 GLY A O 1
ATOM 3457 N N . HIS A 1 443 ? -19.342 17.008 -7.792 1.00 94.31 443 HIS A N 1
ATOM 3458 C CA . HIS A 1 443 ? -17.940 16.640 -7.559 1.00 94.31 443 HIS A CA 1
ATOM 3459 C C . HIS A 1 443 ? -17.756 15.295 -6.834 1.00 94.31 443 HIS A C 1
ATOM 3461 O O . HIS A 1 443 ? -16.676 14.708 -6.916 1.00 94.31 443 HIS A O 1
ATOM 3467 N N . TYR A 1 444 ? -18.805 14.747 -6.205 1.00 93.06 444 TYR A N 1
ATOM 3468 C CA . TYR A 1 444 ? -18.739 13.508 -5.411 1.00 93.06 444 TYR A CA 1
ATOM 3469 C C . TYR A 1 444 ? -18.102 12.317 -6.148 1.00 93.06 444 TYR A C 1
ATOM 3471 O O . TYR A 1 444 ? -17.231 11.644 -5.597 1.00 93.06 444 TYR A O 1
ATOM 3479 N N . LYS A 1 445 ? -18.492 12.065 -7.407 1.00 87.56 445 LYS A N 1
ATOM 3480 C CA . LYS A 1 445 ? -17.955 10.941 -8.200 1.00 87.56 445 LYS A CA 1
ATOM 3481 C C . LYS A 1 445 ? -16.495 11.150 -8.616 1.00 87.56 445 LYS A C 1
ATOM 3483 O O . LYS A 1 445 ? -15.771 10.182 -8.813 1.00 87.56 445 LYS A O 1
ATOM 3488 N N . THR A 1 446 ? -16.072 12.405 -8.764 1.00 87.44 446 THR A N 1
ATOM 3489 C CA . THR A 1 446 ? -14.705 12.751 -9.191 1.00 87.44 446 THR A CA 1
ATOM 3490 C C . THR A 1 446 ? -13.710 12.791 -8.033 1.00 87.44 446 THR A C 1
ATOM 3492 O O . THR A 1 446 ? -12.510 12.668 -8.254 1.00 87.44 446 THR A O 1
ATOM 3495 N N . THR A 1 447 ? -14.194 12.939 -6.799 1.00 89.88 447 THR A N 1
ATOM 3496 C CA . THR A 1 447 ? -13.390 12.763 -5.584 1.00 89.88 447 THR A CA 1
ATOM 3497 C C . THR A 1 447 ? -13.258 11.279 -5.251 1.00 89.88 447 THR A C 1
ATOM 3499 O O . THR A 1 447 ? -14.263 10.573 -5.192 1.00 89.88 447 THR A O 1
ATOM 3502 N N . GLY A 1 448 ? -12.039 10.804 -4.988 1.00 86.62 448 GLY A N 1
ATOM 3503 C CA . GLY A 1 448 ? -11.796 9.421 -4.567 1.00 86.62 448 GLY A CA 1
ATOM 3504 C C . GLY A 1 448 ? -12.239 9.152 -3.125 1.00 86.62 448 GLY A C 1
ATOM 3505 O O . GLY A 1 448 ? -12.745 8.069 -2.817 1.00 86.62 448 GLY A O 1
ATOM 3506 N N . GLN A 1 449 ? -12.070 10.138 -2.241 1.00 91.19 449 GLN A N 1
ATOM 3507 C CA . GLN A 1 449 ? -12.596 10.124 -0.875 1.00 91.19 449 GLN A CA 1
ATOM 3508 C C . GLN A 1 449 ? -12.784 11.561 -0.381 1.00 91.19 449 GLN A C 1
ATOM 3510 O O . GLN A 1 449 ? -11.963 12.427 -0.693 1.00 91.19 449 GLN A O 1
ATOM 3515 N N . ALA A 1 450 ? -13.844 11.810 0.388 1.00 95.25 450 ALA A N 1
ATOM 3516 C CA . ALA A 1 450 ? -14.121 13.104 1.002 1.00 95.25 450 ALA A CA 1
ATOM 3517 C C . ALA A 1 450 ? -14.754 12.927 2.393 1.00 95.25 450 ALA A C 1
ATOM 3519 O O . ALA A 1 450 ? -15.617 12.064 2.564 1.00 95.25 450 ALA A O 1
ATOM 3520 N N . PHE A 1 451 ? -14.301 13.700 3.384 1.00 96.62 451 PHE A N 1
ATOM 3521 C CA . PHE A 1 451 ? -14.828 13.695 4.753 1.00 96.62 451 PHE A CA 1
ATOM 3522 C C . PHE A 1 451 ? -14.424 14.929 5.571 1.00 96.62 451 PHE A C 1
ATOM 3524 O O . PHE A 1 451 ? -13.489 15.652 5.221 1.00 96.62 451 PHE A O 1
ATOM 3531 N N . CYS A 1 452 ? -15.104 15.134 6.697 1.00 97.62 452 CYS A N 1
ATOM 3532 C CA . CYS A 1 452 ? -14.730 16.098 7.732 1.00 97.62 452 CYS A CA 1
ATOM 3533 C C . CYS A 1 452 ? -13.860 15.463 8.835 1.00 97.62 452 CYS A C 1
ATOM 3535 O O . CYS A 1 452 ? -13.980 14.276 9.142 1.00 97.62 452 CYS A O 1
ATOM 3537 N N . VAL A 1 453 ? -13.029 16.286 9.480 1.00 97.00 453 VAL A N 1
ATOM 3538 C CA . VAL A 1 453 ? -12.230 15.978 10.676 1.00 97.00 453 VAL A CA 1
ATOM 3539 C C . VAL A 1 453 ? -12.478 17.069 11.721 1.00 97.00 453 VAL A C 1
ATOM 3541 O O . VAL A 1 453 ? -12.403 18.260 11.418 1.00 97.00 453 VAL A O 1
ATOM 3544 N N . LEU A 1 454 ? -12.771 16.685 12.962 1.00 96.06 454 LEU A N 1
ATOM 3545 C CA . LEU A 1 454 ? -12.962 17.613 14.076 1.00 96.06 454 LEU A CA 1
ATOM 3546 C C . LEU A 1 454 ? -11.652 17.781 14.851 1.00 96.06 454 LEU A C 1
ATOM 3548 O O . LEU A 1 454 ? -11.096 16.803 15.356 1.00 96.06 454 LEU A O 1
ATOM 3552 N N . LEU A 1 455 ? -11.178 19.022 14.972 1.00 93.44 455 LEU A N 1
ATOM 3553 C CA . LEU A 1 455 ? -9.914 19.332 15.638 1.00 93.44 455 LEU A CA 1
ATOM 3554 C C . LEU A 1 455 ? -10.125 19.638 17.130 1.00 93.44 455 LEU A C 1
ATOM 3556 O O . LEU A 1 455 ? -11.115 20.286 17.487 1.00 93.44 455 LEU A O 1
ATOM 3560 N N . PRO A 1 456 ? -9.177 19.281 18.019 1.00 87.25 456 PRO A N 1
ATOM 3561 C CA . PRO A 1 456 ? -9.284 19.516 19.456 1.00 87.25 456 PRO A CA 1
ATOM 3562 C C . PRO A 1 456 ? -8.828 20.939 19.820 1.00 87.25 456 PRO A C 1
ATOM 3564 O O . PRO A 1 456 ? -8.304 21.187 20.903 1.00 87.25 456 PRO A O 1
ATOM 3567 N N . VAL A 1 457 ? -9.002 21.888 18.898 1.00 91.19 457 VAL A N 1
ATOM 3568 C CA . VAL A 1 457 ? -8.628 23.292 19.060 1.00 91.19 457 VAL A CA 1
ATOM 3569 C C . VAL A 1 457 ? -9.866 24.164 18.962 1.00 91.19 457 VAL A C 1
ATOM 3571 O O . VAL A 1 457 ? -10.812 23.863 18.232 1.00 91.19 457 VAL A O 1
ATOM 3574 N N . LYS A 1 458 ? -9.848 25.267 19.707 1.00 88.88 458 LYS A N 1
ATOM 3575 C CA . LYS A 1 458 ? -10.893 26.283 19.656 1.00 88.88 458 LYS A CA 1
ATOM 3576 C C . LYS A 1 458 ? -10.365 27.537 18.984 1.00 88.88 458 LYS A C 1
ATOM 3578 O O . LYS A 1 458 ? -9.199 27.893 19.145 1.00 88.88 458 LYS A O 1
ATOM 3583 N N . SER A 1 459 ? -11.230 28.217 18.249 1.00 88.81 459 SER A N 1
ATOM 3584 C CA . SER A 1 459 ? -10.915 29.483 17.605 1.00 88.81 459 SER A CA 1
ATOM 3585 C C . SER A 1 459 ? -11.836 30.585 18.101 1.00 88.81 459 SER A C 1
ATOM 3587 O O . SER A 1 459 ? -12.989 30.336 18.449 1.00 88.81 459 SER A O 1
ATOM 3589 N N . VAL A 1 460 ? -11.332 31.820 18.116 1.00 86.44 460 VAL A N 1
ATOM 3590 C CA . VAL A 1 460 ? -12.182 32.997 18.305 1.00 86.44 460 VAL A CA 1
ATOM 3591 C C . VAL A 1 460 ? -12.936 33.258 17.003 1.00 86.44 460 VAL A C 1
ATOM 3593 O O . VAL A 1 460 ? -12.333 33.312 15.925 1.00 86.44 460 VAL A O 1
ATOM 3596 N N . GLY A 1 461 ? -14.243 33.451 17.123 1.00 80.12 461 GLY A N 1
ATOM 3597 C CA . GLY A 1 461 ? -15.123 33.910 16.057 1.00 80.12 461 GLY A CA 1
ATOM 3598 C C . GLY A 1 461 ? -15.969 35.089 16.523 1.00 80.12 461 GLY A C 1
ATOM 3599 O O . GLY A 1 461 ? -16.077 35.369 17.720 1.00 80.12 461 GLY A O 1
ATOM 3600 N N . VAL A 1 462 ? -16.567 35.788 15.567 1.00 74.50 462 VAL A N 1
ATOM 3601 C CA . VAL A 1 462 ? -17.638 36.754 15.824 1.00 74.50 462 VAL A CA 1
ATOM 3602 C C . VAL A 1 462 ? -18.860 36.213 15.106 1.00 74.50 462 VAL A C 1
ATOM 3604 O O . VAL A 1 462 ? -18.844 36.090 13.884 1.00 74.50 462 VAL A O 1
ATOM 3607 N N . MET A 1 463 ? -19.875 35.819 15.869 1.00 69.62 463 MET A N 1
ATOM 3608 C CA . MET A 1 463 ? -21.134 35.304 15.330 1.00 69.62 463 MET A CA 1
ATOM 3609 C C . MET A 1 463 ? -22.270 36.120 15.948 1.00 69.62 463 MET A C 1
ATOM 3611 O O . MET A 1 463 ? -22.439 36.125 17.168 1.00 69.62 463 MET A O 1
ATOM 3615 N N . GLY A 1 464 ? -22.997 36.871 15.113 1.00 69.19 464 GLY A N 1
ATOM 3616 C CA . GLY A 1 464 ? -23.885 37.943 15.578 1.00 69.19 464 GLY A CA 1
ATOM 3617 C C . GLY A 1 464 ? -23.103 39.074 16.263 1.00 69.19 464 GLY A C 1
ATOM 3618 O O . GLY A 1 464 ? -22.027 39.449 15.802 1.00 69.19 464 GLY A O 1
ATOM 3619 N N . ASP A 1 465 ? -23.616 39.575 17.389 1.00 54.91 465 ASP A N 1
ATOM 3620 C CA . ASP A 1 465 ? -23.008 40.676 18.161 1.00 54.91 465 ASP A CA 1
ATOM 3621 C C . ASP A 1 465 ? -22.020 40.202 19.254 1.00 54.91 465 ASP A C 1
ATOM 3623 O O . ASP A 1 465 ? -21.500 41.005 20.032 1.00 54.91 465 ASP A O 1
ATOM 3627 N N . GLY A 1 466 ? -21.761 38.890 19.352 1.00 66.12 466 GLY A N 1
ATOM 3628 C CA . GLY A 1 466 ? -20.962 38.274 20.416 1.00 66.12 466 GLY A CA 1
ATOM 3629 C C . GLY A 1 466 ? -19.682 37.591 19.926 1.00 66.12 466 GLY A C 1
ATOM 3630 O O . GLY A 1 466 ? -19.609 37.065 18.814 1.00 66.12 466 GLY A O 1
ATOM 3631 N N . ARG A 1 467 ? -18.659 37.549 20.793 1.00 77.88 467 ARG A N 1
ATOM 3632 C CA . ARG A 1 467 ? -17.469 36.707 20.581 1.00 77.88 467 ARG A CA 1
ATOM 3633 C C . ARG A 1 467 ? -17.797 35.257 20.922 1.00 77.88 467 ARG A C 1
ATOM 3635 O O . ARG A 1 467 ? -18.321 34.982 21.999 1.00 77.88 467 ARG A O 1
ATOM 3642 N N . THR A 1 468 ? -17.421 34.338 20.045 1.00 81.75 468 THR A N 1
ATOM 3643 C CA . THR A 1 468 ? -17.578 32.893 20.240 1.00 81.75 468 THR A CA 1
ATOM 3644 C C . THR A 1 468 ? -16.215 32.215 20.344 1.00 81.75 468 THR A C 1
ATOM 3646 O O . THR A 1 468 ? -15.226 32.695 19.785 1.00 81.75 468 THR A O 1
ATOM 3649 N N . TYR A 1 469 ? -16.149 31.109 21.089 1.00 87.44 469 TYR A N 1
ATOM 3650 C CA . TYR A 1 469 ? -14.938 30.301 21.252 1.00 87.44 469 TYR A CA 1
ATOM 3651 C C . TYR A 1 469 ? -15.276 28.827 21.018 1.00 87.44 469 TYR A C 1
ATOM 3653 O O . TYR A 1 469 ? -15.577 28.076 21.949 1.00 87.44 469 TYR A O 1
ATOM 3661 N N . GLU A 1 470 ? -15.299 28.443 19.746 1.00 90.31 470 GLU A N 1
ATOM 3662 C CA . GLU A 1 470 ? -15.852 27.174 19.266 1.00 90.31 470 GLU A CA 1
ATOM 3663 C C . GLU A 1 470 ? -14.814 26.352 18.493 1.00 90.31 470 GLU A C 1
ATOM 3665 O O . GLU A 1 470 ? -13.695 26.815 18.271 1.00 90.31 470 GLU A O 1
ATOM 3670 N N . LYS A 1 471 ? -15.144 25.097 18.167 1.00 93.06 471 LYS A N 1
ATOM 3671 C CA . LYS A 1 471 ? -14.215 24.136 17.559 1.00 93.06 471 LYS A CA 1
ATOM 3672 C C . LYS A 1 471 ? -13.941 24.471 16.090 1.00 93.06 471 LYS A C 1
ATOM 3674 O O . LYS A 1 471 ? -14.688 25.207 15.443 1.00 93.06 471 LYS A O 1
ATOM 3679 N N . VAL A 1 472 ? -12.869 23.883 15.568 1.00 96.00 472 VAL A N 1
ATOM 3680 C CA . VAL A 1 472 ? -12.486 23.969 14.154 1.00 96.00 472 VAL A CA 1
ATOM 3681 C C . VAL A 1 472 ? -12.764 22.634 13.463 1.00 96.00 472 VAL A C 1
ATOM 3683 O O . VAL A 1 472 ? -12.407 21.579 13.991 1.00 96.00 472 VAL A O 1
ATOM 3686 N N . VAL A 1 473 ? -13.369 22.684 12.275 1.00 97.62 473 VAL A N 1
ATOM 3687 C CA . VAL A 1 473 ? -13.540 21.521 11.391 1.00 97.62 473 VAL A CA 1
ATOM 3688 C C . VAL A 1 473 ? -12.584 21.642 10.209 1.00 97.62 473 VAL A C 1
ATOM 3690 O O . VAL A 1 473 ? -12.535 22.677 9.548 1.00 97.62 473 VAL A O 1
ATOM 3693 N N . ALA A 1 474 ? -11.831 20.585 9.928 1.00 97.50 474 ALA A N 1
ATOM 3694 C CA . ALA A 1 474 ? -11.092 20.444 8.684 1.00 97.50 474 ALA A CA 1
ATOM 3695 C C . ALA A 1 474 ? -11.913 19.612 7.693 1.00 97.50 474 ALA A C 1
ATOM 3697 O O . ALA A 1 474 ? -12.432 18.559 8.048 1.00 97.50 474 ALA A O 1
ATOM 3698 N N . ILE A 1 475 ? -12.033 20.072 6.453 1.00 97.25 475 ILE A N 1
ATOM 3699 C CA . ILE A 1 475 ? -12.550 19.274 5.339 1.00 97.25 475 ILE A CA 1
ATOM 3700 C C . ILE A 1 475 ? -11.375 18.682 4.557 1.00 97.25 475 ILE A C 1
ATOM 3702 O O . ILE A 1 475 ? -10.383 19.363 4.286 1.00 97.25 475 ILE A O 1
ATOM 3706 N N . ARG A 1 476 ? -11.492 17.406 4.190 1.00 96.62 476 ARG A N 1
ATOM 3707 C CA . ARG A 1 476 ? -10.502 16.643 3.426 1.00 96.62 476 ARG A CA 1
ATOM 3708 C C . ARG A 1 476 ? -11.174 16.055 2.195 1.00 96.62 476 ARG A C 1
ATOM 3710 O O . ARG A 1 476 ? -12.183 15.366 2.316 1.00 96.62 476 ARG A O 1
ATOM 3717 N N . ALA A 1 477 ? -10.606 16.291 1.017 1.00 96.06 477 ALA A N 1
ATOM 3718 C CA . ALA A 1 477 ? -10.986 15.593 -0.206 1.00 96.06 477 ALA A CA 1
ATOM 3719 C C . ALA A 1 477 ? -9.742 15.269 -1.033 1.00 96.06 477 ALA A C 1
ATOM 3721 O O . ALA A 1 477 ? -8.828 16.089 -1.129 1.00 96.06 477 ALA A O 1
ATOM 3722 N N . VAL A 1 478 ? -9.704 14.073 -1.618 1.00 91.75 478 VAL A N 1
ATOM 3723 C CA . VAL A 1 478 ? -8.545 13.574 -2.369 1.00 91.75 478 VAL A CA 1
ATOM 3724 C C . VAL A 1 478 ? -8.937 13.000 -3.727 1.00 91.75 478 VAL A C 1
ATOM 3726 O O . VAL A 1 478 ? -10.003 12.395 -3.884 1.00 91.75 478 VAL A O 1
ATOM 3729 N N . SER A 1 479 ? -8.042 13.158 -4.697 1.00 86.69 479 SER A N 1
ATOM 3730 C CA . SER A 1 479 ? -8.056 12.498 -6.001 1.00 86.69 479 SER A CA 1
ATOM 3731 C C . SER A 1 479 ? -7.068 11.340 -5.974 1.00 86.69 479 SER A C 1
ATOM 3733 O O . SER A 1 479 ? -5.881 11.533 -5.718 1.00 86.69 479 SER A O 1
ATOM 3735 N N . THR A 1 480 ? -7.537 10.124 -6.237 1.00 76.50 480 THR A N 1
ATOM 3736 C CA . THR A 1 480 ? -6.673 8.940 -6.258 1.00 76.50 480 THR A CA 1
ATOM 3737 C C . THR A 1 480 ? -7.241 7.861 -7.167 1.00 76.50 480 THR A C 1
ATOM 3739 O O . THR A 1 480 ? -8.456 7.765 -7.347 1.00 76.50 480 THR A O 1
ATOM 3742 N N . SER A 1 481 ? -6.349 7.053 -7.740 1.00 63.50 481 SER A N 1
ATOM 3743 C CA . SER A 1 481 ? -6.711 5.893 -8.558 1.00 63.50 481 SER A CA 1
ATOM 3744 C C . SER A 1 481 ? -6.439 4.549 -7.870 1.00 63.50 481 SER A C 1
ATOM 3746 O O . SER A 1 481 ? -7.021 3.550 -8.290 1.00 63.50 481 SER A O 1
ATOM 3748 N N . ASP A 1 482 ? -5.603 4.526 -6.825 1.00 59.62 482 ASP A N 1
ATOM 3749 C CA . ASP A 1 482 ? -5.107 3.315 -6.149 1.00 59.62 482 ASP A CA 1
ATOM 3750 C C . ASP A 1 482 ? -5.044 3.435 -4.609 1.00 59.62 482 ASP A C 1
ATOM 3752 O O . ASP A 1 482 ? -4.716 2.469 -3.928 1.00 59.62 482 ASP A O 1
ATOM 3756 N N . TYR A 1 483 ? -5.364 4.605 -4.041 1.00 66.38 483 TYR A N 1
ATOM 3757 C CA . TYR A 1 483 ? -5.209 4.968 -2.624 1.00 66.38 483 TYR A CA 1
ATOM 3758 C C . TYR A 1 483 ? -3.774 4.864 -2.068 1.00 66.38 483 TYR A C 1
ATOM 3760 O O . TYR A 1 483 ? -3.551 5.203 -0.900 1.00 66.38 483 TYR A O 1
ATOM 3768 N N . MET A 1 484 ? -2.786 4.476 -2.880 1.00 56.94 484 MET A N 1
ATOM 3769 C CA . MET A 1 484 ? -1.361 4.428 -2.538 1.00 56.94 484 MET A CA 1
ATOM 3770 C C . MET A 1 484 ? -0.717 5.796 -2.735 1.00 56.94 484 MET A C 1
ATOM 3772 O O . MET A 1 484 ? -0.007 6.268 -1.847 1.00 56.94 484 MET A O 1
ATOM 3776 N N . THR A 1 485 ? -1.074 6.475 -3.824 1.00 55.62 485 THR A N 1
ATOM 3777 C CA . THR A 1 485 ? -0.775 7.892 -4.058 1.00 55.62 485 THR A CA 1
ATOM 3778 C C . THR A 1 485 ? -2.078 8.676 -4.149 1.00 55.62 485 THR A C 1
ATOM 3780 O O . THR A 1 485 ? -3.088 8.186 -4.665 1.00 55.62 485 THR A O 1
ATOM 3783 N N . ALA A 1 486 ? -2.111 9.882 -3.589 1.00 73.38 486 ALA A N 1
ATOM 3784 C CA . ALA A 1 486 ? -3.311 10.709 -3.641 1.00 73.38 486 ALA A CA 1
ATOM 3785 C C . ALA A 1 486 ? -2.935 12.183 -3.644 1.00 73.38 486 ALA A C 1
ATOM 3787 O O . ALA A 1 486 ? -2.174 12.627 -2.789 1.00 73.38 486 ALA A O 1
ATOM 3788 N N . ASP A 1 487 ? -3.501 12.945 -4.567 1.00 78.69 487 ASP A N 1
ATOM 3789 C CA . ASP A 1 487 ? -3.412 14.398 -4.511 1.00 78.69 487 ASP A CA 1
ATOM 3790 C C . ASP A 1 487 ? -4.625 14.965 -3.769 1.00 78.69 487 ASP A C 1
ATOM 3792 O O . ASP A 1 487 ? -5.685 14.329 -3.719 1.00 78.69 487 ASP A O 1
ATOM 3796 N N . TRP A 1 488 ? -4.497 16.147 -3.174 1.00 91.69 488 TRP A N 1
ATOM 3797 C CA . TRP A 1 488 ? -5.665 16.832 -2.624 1.00 91.69 488 TRP A CA 1
ATOM 3798 C C . TRP A 1 488 ? -6.573 17.289 -3.775 1.00 91.69 488 TRP A C 1
ATOM 3800 O O . TRP A 1 488 ? -6.124 17.617 -4.871 1.00 91.69 488 TRP A O 1
ATOM 3810 N N . TYR A 1 489 ? -7.888 17.260 -3.569 1.00 95.25 489 TYR A N 1
ATOM 3811 C CA . TYR A 1 489 ? -8.824 17.582 -4.642 1.00 95.25 489 TYR A CA 1
ATOM 3812 C C . TYR A 1 489 ? -8.894 19.100 -4.856 1.00 95.25 489 TYR A C 1
ATOM 3814 O O . TYR A 1 489 ? -9.183 19.854 -3.925 1.00 95.25 489 TYR A O 1
ATOM 3822 N N . HIS A 1 490 ? -8.703 19.573 -6.085 1.00 93.31 490 HIS A N 1
ATOM 3823 C CA . HIS A 1 490 ? -8.818 20.995 -6.418 1.00 93.31 490 HIS A CA 1
ATOM 3824 C C . HIS A 1 490 ? -10.288 21.450 -6.457 1.00 93.31 490 HIS A C 1
ATOM 3826 O O . HIS A 1 490 ? -10.893 21.594 -7.519 1.00 93.31 490 HIS A O 1
ATOM 3832 N N . MET A 1 491 ? -10.881 21.659 -5.280 1.00 95.94 491 MET A N 1
ATOM 3833 C CA . MET A 1 491 ? -12.275 22.078 -5.139 1.00 95.94 491 MET A CA 1
ATOM 3834 C C . MET A 1 491 ? -12.465 23.535 -5.597 1.00 95.94 491 MET A C 1
ATOM 3836 O O . MET A 1 491 ? -11.688 24.398 -5.178 1.00 95.94 491 MET A O 1
ATOM 3840 N N . PRO A 1 492 ? -13.505 23.862 -6.391 1.00 96.81 492 PRO A N 1
ATOM 3841 C CA . PRO A 1 492 ? -13.792 25.249 -6.742 1.00 96.81 492 PRO A CA 1
ATOM 3842 C C . PRO A 1 492 ? -14.043 26.109 -5.498 1.00 96.81 492 PRO A C 1
ATOM 3844 O O . PRO A 1 492 ? -14.816 25.729 -4.615 1.00 96.81 492 PRO A O 1
ATOM 3847 N N . TYR A 1 493 ? -13.443 27.301 -5.451 1.00 96.19 493 TYR A N 1
ATOM 3848 C CA . TYR A 1 493 ? -13.535 28.199 -4.292 1.00 96.19 493 TYR A CA 1
ATOM 3849 C C . TYR A 1 493 ? -14.977 28.550 -3.904 1.00 96.19 493 TYR A C 1
ATOM 3851 O O . TYR A 1 493 ? -15.289 28.615 -2.721 1.00 96.19 493 TYR A O 1
ATOM 3859 N N . GLU A 1 494 ? -15.875 28.695 -4.880 1.00 95.62 494 GLU A N 1
ATOM 3860 C CA . GLU A 1 494 ? -17.300 28.957 -4.634 1.00 95.62 494 GLU A CA 1
ATOM 3861 C C . GLU A 1 494 ? -18.000 27.800 -3.905 1.00 95.62 494 GLU A C 1
ATOM 3863 O O . GLU A 1 494 ? -18.869 28.016 -3.060 1.00 95.62 494 GLU A O 1
ATOM 3868 N N . VAL A 1 495 ? -17.618 26.557 -4.213 1.00 96.12 495 VAL A N 1
ATOM 3869 C CA . VAL A 1 495 ? -18.148 25.360 -3.546 1.00 96.12 495 VAL A CA 1
ATOM 3870 C C . VAL A 1 495 ? -17.610 25.296 -2.112 1.00 96.12 495 VAL A C 1
ATOM 3872 O O . VAL A 1 495 ? -18.396 25.142 -1.179 1.00 96.12 495 VAL A O 1
ATOM 3875 N N . LEU A 1 496 ? -16.302 25.520 -1.921 1.00 96.81 496 LEU A N 1
ATOM 3876 C CA . LEU A 1 496 ? -15.677 25.603 -0.591 1.00 96.81 496 LEU A CA 1
ATOM 3877 C C . LEU A 1 496 ? -16.295 26.710 0.274 1.00 96.81 496 LEU A C 1
ATOM 3879 O O . LEU A 1 496 ? -16.552 26.498 1.459 1.00 96.81 496 LEU A O 1
ATOM 3883 N N . GLY A 1 497 ? -16.560 27.879 -0.313 1.00 96.88 497 GLY A N 1
ATOM 3884 C CA . GLY A 1 497 ? -17.191 29.008 0.366 1.00 96.88 497 GLY A CA 1
ATOM 3885 C C . GLY A 1 497 ? -18.592 28.668 0.871 1.00 96.88 497 GLY A C 1
ATOM 3886 O O . GLY A 1 497 ? -18.906 28.934 2.031 1.00 96.88 497 GLY A O 1
ATOM 3887 N N . ARG A 1 498 ? -19.416 28.009 0.042 1.00 97.06 498 ARG A N 1
ATOM 3888 C CA . ARG A 1 498 ? -20.745 27.530 0.461 1.00 97.06 498 ARG A CA 1
ATOM 3889 C C . ARG A 1 498 ? -20.665 26.483 1.566 1.00 97.06 498 ARG A C 1
ATOM 3891 O O . ARG A 1 498 ? -21.357 26.635 2.569 1.00 97.06 498 ARG A O 1
ATOM 3898 N N . MET A 1 499 ? -19.799 25.480 1.418 1.00 97.00 499 MET A N 1
ATOM 3899 C CA . MET A 1 499 ? -19.576 24.445 2.436 1.00 97.00 499 MET A CA 1
ATOM 3900 C C . MET A 1 499 ? -19.180 25.064 3.780 1.00 97.00 499 MET A C 1
ATOM 3902 O O . MET A 1 499 ? -19.801 24.775 4.800 1.00 97.00 499 MET A O 1
ATOM 3906 N N . SER A 1 500 ? -18.194 25.966 3.771 1.00 97.31 500 SER A N 1
ATOM 3907 C CA . SER A 1 500 ? -17.723 26.676 4.963 1.00 97.31 500 SER A CA 1
ATOM 3908 C C . SER A 1 500 ? -18.845 27.475 5.630 1.00 97.31 500 SER A C 1
ATOM 3910 O O . SER A 1 500 ? -19.093 27.318 6.826 1.00 97.31 500 SER A O 1
ATOM 3912 N N . ASN A 1 501 ? -19.586 28.269 4.849 1.00 96.56 501 ASN A N 1
ATOM 3913 C CA . ASN A 1 501 ? -20.684 29.088 5.361 1.00 96.56 501 ASN A CA 1
ATOM 3914 C C . ASN A 1 501 ? -21.802 28.242 5.975 1.00 96.56 501 ASN A C 1
ATOM 3916 O O . ASN A 1 501 ? -22.295 28.578 7.050 1.00 96.56 501 ASN A O 1
ATOM 3920 N N . ARG A 1 502 ? -22.209 27.150 5.320 1.00 97.75 502 ARG A N 1
ATOM 3921 C CA . ARG A 1 502 ? -23.245 26.256 5.852 1.00 97.75 502 ARG A CA 1
ATOM 3922 C C . ARG A 1 502 ? -22.785 25.573 7.134 1.00 97.75 502 ARG A C 1
ATOM 3924 O O . ARG A 1 502 ? -23.506 25.613 8.123 1.00 97.75 502 ARG A O 1
ATOM 3931 N N . ILE A 1 503 ? -21.565 25.031 7.162 1.00 97.12 503 ILE A N 1
ATOM 3932 C CA . ILE A 1 503 ? -21.023 24.379 8.363 1.00 97.12 503 ILE A CA 1
ATOM 3933 C C . ILE A 1 503 ? -20.981 25.360 9.546 1.00 97.12 503 ILE A C 1
ATOM 3935 O O . ILE A 1 503 ? -21.449 25.012 10.623 1.00 97.12 503 ILE A O 1
ATOM 3939 N N . ILE A 1 504 ? -20.489 26.589 9.358 1.00 95.44 504 ILE A N 1
ATOM 3940 C CA . ILE A 1 504 ? -20.398 27.588 10.441 1.00 95.44 504 ILE A CA 1
ATOM 3941 C C . ILE A 1 504 ? -21.786 28.022 10.944 1.00 95.44 504 ILE A C 1
ATOM 3943 O O . ILE A 1 504 ? -21.972 28.215 12.142 1.00 95.44 504 ILE A O 1
ATOM 3947 N N . ASN A 1 505 ? -22.765 28.185 10.050 1.00 93.50 505 ASN A N 1
ATOM 3948 C CA . ASN A 1 505 ? -24.084 28.707 10.425 1.00 93.50 505 ASN A CA 1
ATOM 3949 C C . ASN A 1 505 ? -25.052 27.631 10.945 1.00 93.50 505 ASN A C 1
ATOM 3951 O O . ASN A 1 505 ? -25.925 27.938 11.755 1.00 93.50 505 ASN A O 1
ATOM 3955 N N . GLU A 1 506 ? -24.931 26.387 10.474 1.00 95.19 506 GLU A N 1
ATOM 3956 C CA . GLU A 1 506 ? -25.865 25.295 10.784 1.00 95.19 506 GLU A CA 1
ATOM 3957 C C . GLU A 1 506 ? -25.328 24.352 11.880 1.00 95.19 506 GLU A C 1
ATOM 3959 O O . GLU A 1 506 ? -26.116 23.731 12.600 1.00 95.19 506 GLU A O 1
ATOM 3964 N N . VAL A 1 507 ? -24.001 24.240 12.052 1.00 95.44 507 VAL A N 1
ATOM 3965 C CA . VAL A 1 507 ? -23.383 23.315 13.018 1.00 95.44 507 VAL A CA 1
ATOM 3966 C C . VAL A 1 507 ? -23.005 24.041 14.303 1.00 95.44 507 VAL A C 1
ATOM 3968 O O . VAL A 1 507 ? -21.972 24.699 14.409 1.00 95.44 507 VAL A O 1
ATOM 3971 N N . ARG A 1 508 ? -23.822 23.853 15.342 1.00 89.88 508 ARG A N 1
ATOM 3972 C CA . ARG A 1 508 ? -23.545 24.403 16.674 1.00 89.88 508 ARG A CA 1
ATOM 3973 C C . ARG A 1 508 ? -22.196 23.909 17.213 1.00 89.88 508 ARG A C 1
ATOM 3975 O O . ARG A 1 508 ? -21.963 22.702 17.299 1.00 89.88 508 ARG A O 1
ATOM 3982 N N . GLY A 1 509 ? -21.360 24.837 17.680 1.00 88.50 509 GLY A N 1
ATOM 3983 C CA . GLY A 1 509 ? -20.063 24.517 18.273 1.00 88.50 509 GLY A CA 1
ATOM 3984 C C . GLY A 1 509 ? -18.902 24.503 17.277 1.00 88.50 509 GLY A C 1
ATOM 3985 O O . GLY A 1 509 ? -17.809 24.080 17.668 1.00 88.50 509 GLY A O 1
ATOM 3986 N N . VAL A 1 510 ? -19.114 24.971 16.041 1.00 93.94 510 VAL A N 1
ATOM 3987 C CA . VAL A 1 510 ? -18.090 25.180 15.011 1.00 93.94 510 VAL A CA 1
ATOM 3988 C C . VAL A 1 510 ? -18.150 26.625 14.525 1.00 93.94 510 VAL A C 1
ATOM 3990 O O . VAL A 1 510 ? -19.179 27.079 14.045 1.00 93.94 510 VAL A O 1
ATOM 3993 N N . ASN A 1 511 ? -17.022 27.335 14.568 1.00 93.50 511 ASN A N 1
ATOM 3994 C CA . ASN A 1 511 ? -16.946 28.716 14.066 1.00 93.50 511 ASN A CA 1
ATOM 3995 C C . ASN A 1 511 ? -15.856 28.941 13.015 1.00 93.50 511 ASN A C 1
ATOM 3997 O O . ASN A 1 511 ? -15.634 30.071 12.575 1.00 93.50 511 ASN A O 1
ATOM 4001 N N . ARG A 1 512 ? -15.144 27.880 12.635 1.00 95.50 512 ARG A N 1
ATOM 4002 C CA . ARG A 1 512 ? -14.088 27.939 11.631 1.00 95.50 512 ARG A CA 1
ATOM 4003 C C . ARG A 1 512 ? -13.988 26.621 10.886 1.00 95.50 512 ARG A C 1
ATOM 4005 O O . ARG A 1 512 ? -13.980 25.553 11.497 1.00 95.50 512 ARG A O 1
ATOM 4012 N N . VAL A 1 513 ? -13.841 26.735 9.572 1.00 97.44 513 VAL A N 1
ATOM 4013 C CA . VAL A 1 513 ? -13.609 25.616 8.662 1.00 97.44 513 VAL A CA 1
ATOM 4014 C C . VAL A 1 513 ? -12.281 25.834 7.942 1.00 97.44 513 VAL A C 1
ATOM 4016 O O . VAL A 1 513 ? -11.965 26.959 7.553 1.00 97.44 513 VAL A O 1
ATOM 4019 N N . VAL A 1 514 ? -11.492 24.773 7.793 1.00 97.56 514 VAL A N 1
ATOM 4020 C CA . VAL A 1 514 ? -10.221 24.763 7.049 1.00 97.56 514 VAL A CA 1
ATOM 4021 C C . VAL A 1 514 ? -10.227 23.638 6.014 1.00 97.56 514 VAL A C 1
ATOM 4023 O O . VAL A 1 514 ? -10.965 22.672 6.182 1.00 97.56 514 VAL A O 1
ATOM 4026 N N . TYR A 1 515 ? -9.420 23.747 4.956 1.00 97.94 515 TYR A N 1
ATOM 4027 C CA . TYR A 1 515 ? -9.299 22.724 3.910 1.00 97.94 515 TYR A CA 1
ATOM 4028 C C . TYR A 1 515 ? -7.885 22.149 3.862 1.00 97.94 515 TYR A C 1
ATOM 4030 O O . TYR A 1 515 ? -6.913 22.904 3.866 1.00 97.94 515 TYR A O 1
ATOM 4038 N N . ASP A 1 516 ? -7.776 20.821 3.831 1.00 95.56 516 ASP A N 1
ATOM 4039 C CA . ASP A 1 516 ? -6.493 20.123 3.769 1.00 95.56 516 ASP A CA 1
ATOM 4040 C C . ASP A 1 516 ? -5.975 20.002 2.332 1.00 95.56 516 ASP A C 1
ATOM 4042 O O . ASP A 1 516 ? -6.503 19.232 1.524 1.00 95.56 516 ASP A O 1
ATOM 4046 N N . ILE A 1 517 ? -4.888 20.720 2.062 1.00 94.31 517 ILE A N 1
ATOM 4047 C CA . ILE A 1 517 ? -4.206 20.799 0.765 1.00 94.31 517 ILE A CA 1
ATOM 4048 C C . ILE A 1 517 ? -2.906 19.975 0.720 1.00 94.31 517 ILE A C 1
ATOM 4050 O O . ILE A 1 517 ? -2.000 20.282 -0.049 1.00 94.31 517 ILE A O 1
ATOM 4054 N N . SER A 1 518 ? -2.783 18.949 1.567 1.00 75.25 518 SER A N 1
ATOM 4055 C CA . SER A 1 518 ? -1.579 18.106 1.650 1.00 75.25 518 SER A CA 1
ATOM 4056 C C . SER A 1 518 ? -1.705 16.858 0.767 1.00 75.25 518 SER A C 1
ATOM 4058 O O . SER A 1 518 ? -2.660 16.092 0.924 1.00 75.25 518 SER A O 1
ATOM 4060 N N . SER A 1 519 ? -0.755 16.602 -0.133 1.00 71.44 519 SER A N 1
ATOM 4061 C CA . SER A 1 519 ? -0.728 15.383 -0.966 1.00 71.44 519 SER A CA 1
ATOM 4062 C C . SER A 1 519 ? -0.147 14.176 -0.203 1.00 71.44 519 SER A C 1
ATOM 4064 O O . SER A 1 519 ? 0.536 14.326 0.813 1.00 71.44 519 SER A O 1
ATOM 4066 N N . LYS A 1 520 ? -0.436 12.961 -0.681 1.00 63.62 520 LYS A N 1
ATOM 4067 C CA . LYS A 1 520 ? 0.132 11.688 -0.218 1.00 63.62 520 LYS A CA 1
ATOM 4068 C C . LYS A 1 520 ? 1.081 11.129 -1.288 1.00 63.62 520 LYS A C 1
ATOM 4070 O O . LYS A 1 520 ? 0.583 10.737 -2.353 1.00 63.62 520 LYS A O 1
ATOM 4075 N N . PRO A 1 521 ? 2.385 10.962 -0.988 1.00 43.31 521 PRO A N 1
ATOM 4076 C CA . PRO A 1 521 ? 3.137 11.493 0.172 1.00 43.31 521 PRO A CA 1
ATOM 4077 C C . PRO A 1 521 ? 3.337 13.030 0.104 1.00 43.31 521 PRO A C 1
ATOM 4079 O O . PRO A 1 521 ? 3.170 13.588 -0.983 1.00 43.31 521 PRO A O 1
ATOM 4082 N N . PRO A 1 522 ? 3.677 13.728 1.218 1.00 57.62 522 PRO A N 1
ATOM 4083 C CA . PRO A 1 522 ? 4.149 13.213 2.518 1.00 57.62 522 PRO A CA 1
ATOM 4084 C C . PRO A 1 522 ? 3.058 12.940 3.570 1.00 57.62 522 PRO A C 1
ATOM 4086 O O . PRO A 1 522 ? 3.326 12.264 4.562 1.00 57.62 522 PRO A O 1
ATOM 4089 N N . ALA A 1 523 ? 1.830 13.434 3.382 1.00 70.75 523 ALA A N 1
ATOM 4090 C CA . ALA A 1 523 ? 0.732 13.229 4.329 1.00 70.75 523 ALA A CA 1
ATOM 4091 C C . ALA A 1 523 ? 0.030 11.873 4.121 1.00 70.75 523 ALA A C 1
ATOM 4093 O O . ALA A 1 523 ? 0.274 11.156 3.149 1.00 70.75 523 ALA A O 1
ATOM 4094 N N . THR A 1 524 ? -0.900 11.523 5.013 1.00 72.00 524 THR A N 1
ATOM 4095 C CA . THR A 1 524 ? -1.845 10.416 4.793 1.00 72.00 524 THR A CA 1
ATOM 4096 C C . THR A 1 524 ? -3.234 10.939 4.415 1.00 72.00 524 THR A C 1
ATOM 4098 O O . THR A 1 524 ? -3.495 12.140 4.456 1.00 72.00 524 THR A O 1
ATOM 4101 N N . ILE A 1 525 ? -4.139 10.050 3.982 1.00 80.56 525 ILE A N 1
ATOM 4102 C CA . ILE A 1 525 ? -5.505 10.468 3.622 1.00 80.56 525 ILE A CA 1
ATOM 4103 C C . ILE A 1 525 ? -6.287 10.866 4.882 1.00 80.56 525 ILE A C 1
ATOM 4105 O O . ILE A 1 525 ? -6.758 11.996 4.954 1.00 80.56 525 ILE A O 1
ATOM 4109 N N . GLU A 1 526 ? -6.390 9.966 5.866 1.00 85.56 526 GLU A N 1
ATOM 4110 C CA . GLU A 1 526 ? -7.000 10.228 7.183 1.00 85.56 526 GLU A CA 1
ATOM 4111 C C . GLU A 1 526 ? -6.014 10.992 8.092 1.00 85.56 526 GLU A C 1
ATOM 4113 O O . GLU A 1 526 ? -4.800 10.870 7.912 1.00 85.56 526 GLU A O 1
ATOM 4118 N N . TRP A 1 527 ? -6.529 11.770 9.055 1.00 82.50 527 TRP A N 1
ATOM 4119 C CA . TRP A 1 527 ? -5.724 12.618 9.957 1.00 82.50 527 TRP A CA 1
ATOM 4120 C C . TRP A 1 527 ? -5.248 11.881 11.213 1.00 82.50 527 TRP A C 1
ATOM 4122 O O . TRP A 1 527 ? -4.160 12.161 11.709 1.00 82.50 527 TRP A O 1
ATOM 4132 N N . ASP A 1 528 ? -6.035 10.924 11.713 1.00 62.16 528 ASP A N 1
ATOM 4133 C CA . ASP A 1 528 ? -5.685 10.129 12.893 1.00 62.16 528 ASP A CA 1
ATOM 4134 C C . ASP A 1 528 ? -5.044 8.802 12.450 1.00 62.16 528 ASP A C 1
ATOM 4136 O O . ASP A 1 528 ? -5.636 7.715 12.481 1.00 62.16 528 ASP A O 1
ATOM 4140 N N . ASN A 1 529 ? -3.814 8.915 11.946 1.00 43.38 529 ASN A N 1
ATOM 4141 C CA . ASN A 1 529 ? -2.905 7.788 11.785 1.00 43.38 529 ASN A CA 1
ATOM 4142 C C . ASN A 1 529 ? -1.645 8.068 12.603 1.00 43.38 529 ASN A C 1
ATOM 4144 O O . ASN A 1 529 ? -0.816 8.897 12.228 1.00 43.38 529 ASN A O 1
ATOM 4148 N N . VAL A 1 530 ? -1.449 7.299 13.674 1.00 36.50 530 VAL A N 1
ATOM 4149 C CA . VAL A 1 530 ? -0.086 6.929 14.035 1.00 36.50 530 VAL A CA 1
ATOM 4150 C C . VAL A 1 530 ? 0.380 6.007 12.917 1.00 36.50 530 VAL A C 1
ATOM 4152 O O . VAL A 1 530 ? -0.290 5.046 12.559 1.00 36.50 530 VAL A O 1
ATOM 4155 N N . LYS A 1 531 ? 1.489 6.382 12.294 1.00 31.78 531 LYS A N 1
ATOM 4156 C CA . LYS A 1 531 ? 2.404 5.528 11.540 1.00 31.78 531 LYS A CA 1
ATOM 4157 C C . LYS A 1 531 ? 1.981 4.057 11.454 1.00 31.78 531 LYS A C 1
ATOM 4159 O O . LYS A 1 531 ? 2.251 3.267 12.358 1.00 31.78 531 LYS A O 1
ATOM 4164 N N . LEU A 1 532 ? 1.504 3.666 10.275 1.00 31.69 532 LEU A N 1
ATOM 4165 C CA . LEU A 1 532 ? 1.429 2.263 9.850 1.00 31.69 532 LEU A CA 1
ATOM 4166 C C . LEU A 1 532 ? 2.805 1.554 9.835 1.00 31.69 532 LEU A C 1
ATOM 4168 O O . LEU A 1 532 ? 2.877 0.381 9.492 1.00 31.69 532 LEU A O 1
ATOM 4172 N N . ILE A 1 533 ? 3.883 2.235 10.242 1.00 29.83 533 ILE A N 1
ATOM 4173 C CA . ILE A 1 533 ? 5.240 1.693 10.362 1.00 29.83 533 ILE A CA 1
ATOM 4174 C C . ILE A 1 533 ? 5.702 1.547 11.833 1.00 29.83 533 ILE A C 1
ATOM 4176 O O . ILE A 1 533 ? 6.631 0.791 12.085 1.00 29.83 533 ILE A O 1
ATOM 4180 N N . GLU A 1 534 ? 5.051 2.152 12.842 1.00 27.48 534 GLU A N 1
ATOM 4181 C CA . GLU A 1 534 ? 5.682 2.268 14.179 1.00 27.48 534 GLU A CA 1
ATOM 4182 C C . GLU A 1 534 ? 5.001 1.632 15.389 1.00 27.48 534 GLU A C 1
ATOM 4184 O O . GLU A 1 534 ? 5.673 1.447 16.400 1.00 27.48 534 GLU A O 1
ATOM 4189 N N . GLN A 1 535 ? 3.740 1.200 15.335 1.00 25.86 535 GLN A N 1
ATOM 4190 C CA . GLN A 1 535 ? 3.144 0.514 16.499 1.00 25.86 535 GLN A CA 1
ATOM 4191 C C . GLN A 1 535 ? 3.139 -1.017 16.436 1.00 25.86 535 GLN A C 1
ATOM 4193 O O . GLN A 1 535 ? 2.812 -1.670 17.430 1.00 25.86 535 GLN A O 1
ATOM 4198 N N . ARG A 1 536 ? 3.640 -1.610 15.345 1.00 28.88 536 ARG A N 1
ATOM 4199 C CA . ARG A 1 536 ? 4.010 -3.037 15.330 1.00 28.88 536 ARG A CA 1
ATOM 4200 C C . ARG A 1 536 ? 5.341 -3.319 16.040 1.00 28.88 536 ARG A C 1
ATOM 4202 O O . ARG A 1 536 ? 5.584 -4.456 16.435 1.00 28.88 536 ARG A O 1
ATOM 4209 N N . TYR A 1 537 ? 6.165 -2.291 16.255 1.00 27.69 537 TYR A N 1
ATOM 4210 C CA . TYR A 1 537 ? 7.507 -2.443 16.820 1.00 27.69 537 TYR A CA 1
ATOM 4211 C C . TYR A 1 537 ? 7.571 -2.406 18.350 1.00 27.69 537 TYR A C 1
ATOM 4213 O O . TYR A 1 537 ? 8.471 -3.018 18.908 1.00 27.69 537 TYR A O 1
ATOM 4221 N N . LEU A 1 538 ? 6.632 -1.759 19.054 1.00 25.28 538 LEU A N 1
ATOM 4222 C CA . LEU A 1 538 ? 6.723 -1.653 20.522 1.00 25.28 538 LEU A CA 1
ATOM 4223 C C . LEU A 1 538 ? 5.871 -2.662 21.309 1.00 25.28 538 LEU A C 1
ATOM 4225 O O . LEU A 1 538 ? 6.262 -3.024 22.416 1.00 25.28 538 LEU A O 1
ATOM 4229 N N . HIS A 1 539 ? 4.742 -3.155 20.782 1.00 23.69 539 HIS A N 1
ATOM 4230 C CA . HIS A 1 539 ? 3.895 -4.095 21.544 1.00 23.69 539 HIS A CA 1
ATOM 4231 C C . HIS A 1 539 ? 4.325 -5.566 21.397 1.00 23.69 539 HIS A C 1
ATOM 4233 O O . HIS A 1 539 ? 4.162 -6.348 22.327 1.00 23.69 539 HIS A O 1
ATOM 4239 N N . THR A 1 540 ? 4.976 -5.917 20.286 1.00 25.81 540 THR A N 1
ATOM 4240 C CA . THR A 1 540 ? 5.537 -7.259 20.036 1.00 25.81 540 THR A CA 1
ATOM 4241 C C . THR A 1 540 ? 6.821 -7.530 20.841 1.00 25.81 540 THR A C 1
ATOM 4243 O O . THR A 1 540 ? 7.303 -8.656 20.896 1.00 25.81 540 THR A O 1
ATOM 4246 N N . VAL A 1 541 ? 7.395 -6.507 21.488 1.00 28.16 541 VAL A N 1
ATOM 4247 C CA . VAL A 1 541 ? 8.708 -6.595 22.157 1.00 28.16 541 VAL A CA 1
ATOM 4248 C C . VAL A 1 541 ? 8.604 -6.909 23.658 1.00 28.16 541 VAL A C 1
ATOM 4250 O O . VAL A 1 541 ? 9.622 -7.093 24.315 1.00 28.16 541 VAL A O 1
ATOM 4253 N N . THR A 1 542 ? 7.404 -7.044 24.239 1.00 28.22 542 THR A N 1
ATOM 4254 C CA . THR A 1 542 ? 7.301 -7.388 25.679 1.00 28.22 542 THR A CA 1
ATOM 4255 C C . THR A 1 542 ? 6.407 -8.560 26.049 1.00 28.22 542 THR A C 1
ATOM 4257 O O . THR A 1 542 ? 6.593 -9.103 27.134 1.00 28.22 542 THR A O 1
ATOM 4260 N N . VAL A 1 543 ? 5.513 -9.033 25.182 1.00 28.80 543 VAL A N 1
ATOM 4261 C CA . VAL A 1 543 ? 4.753 -10.266 25.431 1.00 28.80 543 VAL A CA 1
ATOM 4262 C C . VAL A 1 543 ? 4.421 -10.878 24.073 1.00 28.80 543 VAL A C 1
ATOM 4264 O O . VAL A 1 543 ? 3.908 -10.165 23.225 1.00 28.80 543 VAL A O 1
ATOM 4267 N N . GLN A 1 544 ? 4.677 -12.174 23.880 1.00 28.42 544 GLN A N 1
ATOM 4268 C CA . GLN A 1 544 ? 4.506 -12.941 22.628 1.00 28.42 544 GLN A CA 1
ATOM 4269 C C . GLN A 1 544 ? 5.695 -12.902 21.658 1.00 28.42 544 GLN A C 1
ATOM 4271 O O . GLN A 1 544 ? 5.597 -12.381 20.555 1.00 28.42 544 GLN A O 1
ATOM 4276 N N . ASN A 1 545 ? 6.818 -13.522 22.039 1.00 29.91 545 ASN A N 1
ATOM 4277 C CA . ASN A 1 545 ? 7.759 -14.057 21.048 1.00 29.91 545 ASN A CA 1
ATOM 4278 C C . ASN A 1 545 ? 8.673 -15.166 21.596 1.00 29.91 545 ASN A C 1
ATOM 4280 O O . ASN A 1 545 ? 9.844 -15.229 21.255 1.00 29.91 545 ASN A O 1
ATOM 4284 N N . GLU A 1 546 ? 8.154 -16.087 22.412 1.00 33.16 546 GLU A N 1
ATOM 4285 C CA . GLU A 1 546 ? 8.914 -17.313 22.722 1.00 33.16 546 GLU A CA 1
ATOM 4286 C C . GLU A 1 546 ? 8.918 -18.295 21.528 1.00 33.16 546 GLU A C 1
ATOM 4288 O O . GLU A 1 546 ? 9.902 -18.987 21.311 1.00 33.16 546 GLU A O 1
ATOM 4293 N N . GLY A 1 547 ? 7.884 -18.297 20.671 1.00 31.72 547 GLY A N 1
ATOM 4294 C CA . GLY A 1 547 ? 7.755 -19.271 19.570 1.00 31.72 547 GLY A CA 1
ATOM 4295 C C . GLY A 1 547 ? 8.362 -18.882 18.210 1.00 31.72 547 GLY A C 1
ATOM 4296 O O . GLY A 1 547 ? 8.626 -19.761 17.390 1.00 31.72 547 GLY A O 1
ATOM 4297 N N . LEU A 1 548 ? 8.579 -17.588 17.933 1.00 31.38 548 LEU A N 1
ATOM 4298 C CA . LEU A 1 548 ? 9.196 -17.129 16.674 1.00 31.38 548 LEU A CA 1
ATOM 4299 C C . LEU A 1 548 ? 10.731 -17.116 16.760 1.00 31.38 548 LEU A C 1
ATOM 4301 O O . LEU A 1 548 ? 11.408 -17.324 15.754 1.00 31.38 548 LEU A O 1
ATOM 4305 N N . ILE A 1 549 ? 11.264 -16.941 17.975 1.00 34.47 549 ILE A N 1
ATOM 4306 C CA . ILE A 1 549 ? 12.691 -17.072 18.286 1.00 34.47 549 ILE A CA 1
ATOM 4307 C C . ILE A 1 549 ? 13.144 -18.498 17.959 1.00 34.47 549 ILE A C 1
ATOM 4309 O O . ILE A 1 549 ? 14.077 -18.647 17.187 1.00 34.47 549 ILE A O 1
ATOM 4313 N N . ASP A 1 550 ? 12.411 -19.540 18.358 1.00 34.06 550 ASP A N 1
ATOM 4314 C CA . ASP A 1 550 ? 12.775 -20.932 18.031 1.00 34.06 550 ASP A CA 1
ATOM 4315 C C . ASP A 1 550 ? 12.803 -21.245 16.517 1.00 34.06 550 ASP A C 1
ATOM 4317 O O . ASP A 1 550 ? 13.570 -22.099 16.064 1.00 34.06 550 ASP A O 1
ATOM 4321 N N . LYS A 1 551 ? 11.999 -20.542 15.703 1.00 32.19 551 LYS A N 1
ATOM 4322 C CA . LYS A 1 551 ? 11.939 -20.753 14.242 1.00 32.19 551 LYS A CA 1
ATOM 4323 C C . LYS A 1 551 ? 12.945 -19.921 13.440 1.00 32.19 551 LYS A C 1
ATOM 4325 O O . LYS A 1 551 ? 13.337 -20.364 12.367 1.00 32.19 551 LYS A O 1
ATOM 4330 N N . LEU A 1 552 ? 13.373 -18.758 13.938 1.00 31.81 552 LEU A N 1
ATOM 4331 C CA . LEU A 1 552 ? 14.415 -17.925 13.311 1.00 31.81 552 LEU A CA 1
ATOM 4332 C C . LEU A 1 552 ? 15.822 -18.200 13.880 1.00 31.81 552 LEU A C 1
ATOM 4334 O O . LEU A 1 552 ? 16.807 -17.999 13.178 1.00 31.81 552 LEU A O 1
ATOM 4338 N N . CYS A 1 553 ? 15.930 -18.710 15.115 1.00 33.03 553 CYS A N 1
ATOM 4339 C CA . CYS A 1 553 ? 17.194 -19.074 15.782 1.00 33.03 553 CYS A CA 1
ATOM 4340 C C . CYS A 1 553 ? 17.739 -20.452 15.382 1.00 33.03 553 CYS A C 1
ATOM 4342 O O . CYS A 1 553 ? 18.730 -20.908 15.938 1.00 33.03 553 CYS A O 1
ATOM 4344 N N . THR A 1 554 ? 17.150 -21.116 14.387 1.00 32.91 554 THR A N 1
ATOM 4345 C CA . THR A 1 554 ? 17.677 -22.376 13.845 1.00 32.91 554 THR A CA 1
ATOM 4346 C C . THR A 1 554 ? 18.427 -22.179 12.525 1.00 32.91 554 THR A C 1
ATOM 4348 O O . THR A 1 554 ? 18.293 -22.974 11.601 1.00 32.91 554 THR A O 1
ATOM 4351 N N . MET A 1 555 ? 19.296 -21.164 12.441 1.00 38.88 555 MET A N 1
ATOM 4352 C CA . MET A 1 555 ? 20.443 -21.221 11.523 1.00 38.88 555 MET A CA 1
ATOM 4353 C C . MET A 1 555 ? 21.582 -21.959 12.228 1.00 38.88 555 MET A C 1
ATOM 4355 O O . MET A 1 555 ? 22.432 -21.384 12.904 1.00 38.88 555 MET A O 1
ATOM 4359 N N . ARG A 1 556 ? 21.517 -23.286 12.108 1.00 44.84 556 ARG A N 1
ATOM 4360 C CA . ARG A 1 556 ? 22.483 -24.239 12.649 1.00 44.84 556 ARG A CA 1
ATOM 4361 C C . ARG A 1 556 ? 23.721 -24.250 11.757 1.00 44.84 556 ARG A C 1
ATOM 4363 O O . ARG A 1 556 ? 23.698 -24.902 10.724 1.00 44.84 556 ARG A O 1
ATOM 4370 N N . ASP A 1 557 ? 24.756 -23.510 12.129 1.00 55.88 557 ASP A N 1
ATOM 4371 C CA . ASP A 1 557 ? 26.099 -24.095 12.219 1.00 55.88 557 ASP A CA 1
ATOM 4372 C C . ASP A 1 557 ? 27.101 -23.069 12.746 1.00 55.88 557 ASP A C 1
ATOM 4374 O O . ASP A 1 557 ? 27.544 -22.167 12.033 1.00 55.88 557 ASP A O 1
ATOM 4378 N N . ILE A 1 558 ? 27.534 -23.255 13.993 1.00 61.81 558 ILE A N 1
ATOM 4379 C CA . ILE A 1 558 ? 28.750 -22.609 14.503 1.00 61.81 558 ILE A CA 1
ATOM 4380 C C . ILE A 1 558 ? 29.969 -22.971 13.640 1.00 61.81 558 ILE A C 1
ATOM 4382 O O . ILE A 1 558 ? 30.873 -22.156 13.472 1.00 61.81 558 ILE A O 1
ATOM 4386 N N . ASP A 1 559 ? 29.923 -24.137 12.985 1.00 66.62 559 ASP A N 1
ATOM 4387 C CA . ASP A 1 559 ? 30.911 -24.626 12.022 1.00 66.62 559 ASP A CA 1
ATOM 4388 C C . ASP A 1 559 ? 31.001 -23.763 10.748 1.00 66.62 559 ASP A C 1
ATOM 4390 O O . ASP A 1 559 ? 31.964 -23.876 9.983 1.00 66.62 559 ASP A O 1
ATOM 4394 N N . ALA A 1 560 ? 30.055 -22.845 10.517 1.00 76.19 560 ALA A N 1
ATOM 4395 C CA . ALA A 1 560 ? 30.157 -21.852 9.451 1.00 76.19 560 ALA A CA 1
ATOM 4396 C C . ALA A 1 560 ? 31.191 -20.751 9.754 1.00 76.19 560 ALA A C 1
ATOM 4398 O O . ALA A 1 560 ? 31.562 -20.011 8.838 1.00 76.19 560 ALA A O 1
ATOM 4399 N N . TYR A 1 561 ? 31.675 -20.636 10.997 1.00 83.25 561 TYR A N 1
ATOM 4400 C CA . TYR A 1 561 ? 32.586 -19.580 11.435 1.00 83.25 561 TYR A CA 1
ATOM 4401 C C . TYR A 1 561 ? 33.836 -20.134 12.137 1.00 83.25 561 TYR A C 1
ATOM 4403 O O . TYR A 1 561 ? 33.776 -20.942 13.055 1.00 83.25 561 TYR A O 1
ATOM 4411 N N . GLU A 1 562 ? 35.005 -19.646 11.730 1.00 84.44 562 GLU A N 1
ATOM 4412 C CA . GLU A 1 562 ? 36.300 -19.936 12.343 1.00 84.44 562 GLU A CA 1
ATOM 4413 C C . GLU A 1 562 ? 36.687 -18.803 13.309 1.00 84.44 562 GLU A C 1
ATOM 4415 O O . GLU A 1 562 ? 36.920 -17.669 12.883 1.00 84.44 562 GLU A O 1
ATOM 4420 N N . THR A 1 563 ? 36.779 -19.089 14.610 1.00 83.69 563 THR A N 1
ATOM 4421 C CA . THR A 1 563 ? 37.221 -18.111 15.621 1.00 83.69 563 THR A CA 1
ATOM 4422 C C . THR A 1 563 ? 38.722 -17.847 15.515 1.00 83.69 563 THR A C 1
ATOM 4424 O O . THR A 1 563 ? 39.527 -18.773 15.602 1.00 83.69 563 THR A O 1
ATOM 4427 N N . LEU A 1 564 ? 39.106 -16.575 15.385 1.00 82.62 564 LEU A N 1
ATOM 4428 C CA . LEU A 1 564 ? 40.497 -16.153 15.202 1.00 82.62 564 LEU A CA 1
ATOM 4429 C C . LEU A 1 564 ? 41.133 -15.633 16.498 1.00 82.62 564 LEU A C 1
ATOM 4431 O O . LEU A 1 564 ? 42.146 -16.161 16.951 1.00 82.62 564 LEU A O 1
ATOM 4435 N N . THR A 1 565 ? 40.561 -14.586 17.101 1.00 83.25 565 THR A N 1
ATOM 4436 C CA . THR A 1 565 ? 41.112 -13.943 18.309 1.00 83.25 565 THR A CA 1
ATOM 4437 C C . THR A 1 565 ? 40.019 -13.295 19.153 1.00 83.25 565 THR A C 1
ATOM 4439 O O . THR A 1 565 ? 38.956 -12.955 18.646 1.00 83.25 565 THR A O 1
ATOM 4442 N N . VAL A 1 566 ? 40.278 -13.078 20.441 1.00 82.81 566 VAL A N 1
ATOM 4443 C CA . VAL A 1 566 ? 39.388 -12.303 21.318 1.00 82.81 566 VAL A CA 1
ATOM 4444 C C . VAL A 1 566 ? 39.639 -10.810 21.089 1.00 82.81 566 VAL A C 1
ATOM 4446 O O . VAL A 1 566 ? 40.780 -10.362 21.183 1.00 82.81 566 VAL A O 1
ATOM 4449 N N . LEU A 1 567 ? 38.580 -10.055 20.788 1.00 77.00 567 LEU A N 1
ATOM 4450 C CA . LEU A 1 567 ? 38.613 -8.601 20.588 1.00 77.00 567 LEU A CA 1
ATOM 4451 C C . LEU A 1 567 ? 38.397 -7.848 21.906 1.00 77.00 567 LEU A C 1
ATOM 4453 O O . LEU A 1 567 ? 39.037 -6.830 22.150 1.00 77.00 567 LEU A O 1
ATOM 4457 N N . GLY A 1 568 ? 37.538 -8.367 22.786 1.00 71.62 568 GLY A N 1
ATOM 4458 C CA . GLY A 1 568 ? 37.276 -7.768 24.092 1.00 71.62 568 GLY A CA 1
ATOM 4459 C C . GLY A 1 568 ? 36.482 -8.686 25.016 1.00 71.62 568 GLY A C 1
ATOM 4460 O O . GLY A 1 568 ? 35.782 -9.587 24.564 1.00 71.62 568 GLY A O 1
ATOM 4461 N N . SER A 1 569 ? 36.585 -8.459 26.325 1.00 70.00 569 SER A N 1
ATOM 4462 C CA . SER A 1 569 ? 35.808 -9.173 27.347 1.00 70.00 569 SER A CA 1
ATOM 4463 C C . SER A 1 569 ? 34.994 -8.172 28.165 1.00 70.00 569 SER A C 1
ATOM 4465 O O . SER A 1 569 ? 35.572 -7.312 28.834 1.00 70.00 569 SER A O 1
ATOM 4467 N N . GLY A 1 570 ? 33.667 -8.273 28.111 1.00 62.00 570 GLY A N 1
ATOM 4468 C CA . GLY A 1 570 ? 32.733 -7.425 28.850 1.00 62.00 570 GLY A CA 1
ATOM 4469 C C . GLY A 1 570 ? 32.005 -8.171 29.971 1.00 62.00 570 GLY A C 1
ATOM 4470 O O . GLY A 1 570 ? 32.193 -9.370 30.176 1.00 62.00 570 GLY A O 1
ATOM 4471 N N . GLN A 1 571 ? 31.134 -7.448 30.682 1.00 56.53 571 GLN A N 1
ATOM 4472 C CA . GLN A 1 571 ? 30.291 -7.990 31.759 1.00 56.53 571 GLN A CA 1
ATOM 4473 C C . GLN A 1 571 ? 29.298 -9.052 31.255 1.00 56.53 571 GLN A C 1
ATOM 4475 O O . GLN A 1 571 ? 28.979 -9.980 31.988 1.00 56.53 571 GLN A O 1
ATOM 4480 N N . PHE A 1 572 ? 28.841 -8.929 30.005 1.00 56.38 572 PHE A N 1
ATOM 4481 C CA . PHE A 1 572 ? 27.793 -9.772 29.418 1.00 56.38 572 PHE A CA 1
ATOM 4482 C C . PHE A 1 572 ? 28.317 -10.821 28.427 1.00 56.38 572 PHE A C 1
ATOM 4484 O O . PHE A 1 572 ? 27.516 -11.532 27.835 1.00 56.38 572 PHE A O 1
ATOM 4491 N N . GLY A 1 573 ? 29.634 -10.922 28.219 1.00 71.38 573 GLY A N 1
ATOM 4492 C CA . GLY A 1 573 ? 30.217 -11.876 27.271 1.00 71.38 573 GLY A CA 1
ATOM 4493 C C . GLY A 1 573 ? 31.594 -11.479 26.742 1.00 71.38 573 GLY A C 1
ATOM 4494 O O . GLY A 1 573 ? 32.112 -10.403 27.050 1.00 71.38 573 GLY A O 1
ATOM 4495 N N . ASN A 1 574 ? 32.179 -12.350 25.922 1.00 80.50 574 ASN A N 1
ATOM 4496 C CA . ASN A 1 574 ? 33.374 -12.069 25.130 1.00 80.50 574 ASN A CA 1
ATOM 4497 C C . ASN A 1 574 ? 32.980 -11.692 23.703 1.00 80.50 574 ASN A C 1
ATOM 4499 O O . ASN A 1 574 ? 32.119 -12.329 23.108 1.00 80.50 574 ASN A O 1
ATOM 4503 N N . VAL A 1 575 ? 33.649 -10.699 23.133 1.00 84.56 575 VAL A N 1
ATOM 4504 C CA . VAL A 1 575 ? 33.583 -10.397 21.703 1.00 84.56 575 VAL A CA 1
ATOM 4505 C C . VAL A 1 575 ? 34.819 -10.995 21.048 1.00 84.56 575 VAL A C 1
ATOM 4507 O O . VAL A 1 575 ? 35.947 -10.712 21.461 1.00 84.56 575 VAL A O 1
ATOM 4510 N N . VAL A 1 576 ? 34.620 -11.838 20.043 1.00 86.56 576 VAL A N 1
ATOM 4511 C CA . VAL A 1 576 ? 35.684 -12.525 19.310 1.00 86.56 576 VAL A CA 1
ATOM 4512 C C . VAL A 1 576 ? 35.610 -12.194 17.824 1.00 86.56 576 VAL A C 1
ATOM 4514 O O . VAL A 1 576 ? 34.533 -11.997 17.271 1.00 86.56 576 VAL A O 1
ATOM 4517 N N . LEU A 1 577 ? 36.764 -12.120 17.174 1.00 87.88 577 LEU A N 1
ATOM 4518 C CA . LEU A 1 577 ? 36.871 -12.014 15.727 1.00 87.88 577 LEU A CA 1
ATOM 4519 C C . LEU A 1 577 ? 36.655 -13.400 15.128 1.00 87.88 577 LEU A C 1
ATOM 4521 O O . LEU A 1 577 ? 37.369 -14.343 15.482 1.00 87.88 577 LEU A O 1
ATOM 4525 N N . VAL A 1 578 ? 35.709 -13.507 14.206 1.00 88.38 578 VAL A N 1
ATOM 4526 C CA . VAL A 1 578 ? 35.398 -14.744 13.490 1.00 88.38 578 VAL A CA 1
ATOM 4527 C C . VAL A 1 578 ? 35.532 -14.542 11.989 1.00 88.38 578 VAL A C 1
ATOM 4529 O O . VAL A 1 578 ? 35.351 -13.441 11.471 1.00 88.38 578 VAL A O 1
ATOM 4532 N N . ARG A 1 579 ? 35.840 -15.620 11.276 1.00 88.31 579 ARG A N 1
ATOM 4533 C CA . ARG A 1 579 ? 35.909 -15.655 9.819 1.00 88.31 579 ARG A CA 1
ATOM 4534 C C . ARG A 1 579 ? 34.868 -16.621 9.290 1.00 88.31 579 ARG A C 1
ATOM 4536 O O . ARG A 1 579 ? 34.896 -17.794 9.643 1.00 88.31 579 ARG A O 1
ATOM 4543 N N . ARG A 1 580 ? 33.971 -16.154 8.428 1.00 87.56 580 ARG A N 1
ATOM 4544 C CA . ARG A 1 580 ? 32.976 -17.035 7.811 1.00 87.56 580 ARG A CA 1
ATOM 4545 C C . ARG A 1 580 ? 33.651 -17.956 6.794 1.00 87.56 580 ARG A C 1
ATOM 4547 O O . ARG A 1 580 ? 34.439 -17.508 5.965 1.00 87.56 580 ARG A O 1
ATOM 4554 N N . ASN A 1 581 ? 33.357 -19.247 6.850 1.00 83.62 581 ASN A N 1
ATOM 4555 C CA . ASN A 1 581 ? 34.031 -20.261 6.042 1.00 83.62 581 ASN A CA 1
ATOM 4556 C C . ASN A 1 581 ? 33.659 -20.196 4.554 1.00 83.62 581 ASN A C 1
ATOM 4558 O O . ASN A 1 581 ? 34.503 -20.514 3.719 1.00 83.62 581 ASN A O 1
ATOM 4562 N N . SER A 1 582 ? 32.448 -19.740 4.215 1.00 78.94 582 SER A N 1
ATOM 4563 C CA . SER A 1 582 ? 31.955 -19.685 2.831 1.00 78.94 582 SER A CA 1
ATOM 4564 C C . SER A 1 582 ? 32.672 -18.653 1.956 1.00 78.94 582 SER A C 1
ATOM 4566 O O . SER A 1 582 ? 32.922 -18.920 0.786 1.00 78.94 582 SER A O 1
ATOM 4568 N N . ASP A 1 583 ? 33.007 -17.484 2.508 1.00 77.75 583 ASP A N 1
ATOM 4569 C CA . ASP A 1 583 ? 33.556 -16.345 1.755 1.00 77.75 583 ASP A CA 1
ATOM 4570 C C . ASP A 1 583 ? 34.797 -15.711 2.399 1.00 77.75 583 ASP A C 1
ATOM 4572 O O . ASP A 1 583 ? 35.348 -14.745 1.877 1.00 77.75 583 ASP A O 1
ATOM 4576 N N . ARG A 1 584 ? 35.256 -16.257 3.531 1.00 83.88 584 ARG A N 1
ATOM 4577 C CA . ARG A 1 584 ? 36.441 -15.810 4.279 1.00 83.88 584 ARG A CA 1
ATOM 4578 C C . ARG A 1 584 ? 36.353 -14.369 4.800 1.00 83.88 584 ARG A C 1
ATOM 4580 O O . ARG A 1 584 ? 37.375 -13.845 5.246 1.00 83.88 584 ARG A O 1
ATOM 4587 N N . LYS A 1 585 ? 35.160 -13.757 4.826 1.00 80.44 585 LYS A N 1
ATOM 4588 C CA . LYS A 1 585 ? 34.941 -12.418 5.402 1.00 80.44 585 LYS A CA 1
ATOM 4589 C C . LYS A 1 585 ? 35.030 -12.443 6.931 1.00 80.44 585 LYS A C 1
ATOM 4591 O O . LYS A 1 585 ? 34.696 -13.445 7.569 1.00 80.44 585 LYS A O 1
ATOM 4596 N N . LEU A 1 586 ? 35.507 -11.336 7.502 1.00 85.25 586 LEU A N 1
ATOM 4597 C CA . LEU A 1 586 ? 35.690 -11.150 8.942 1.00 85.25 586 LEU A CA 1
ATOM 4598 C C . LEU A 1 586 ? 34.455 -10.510 9.585 1.00 85.25 586 LEU A C 1
ATOM 4600 O O . LEU A 1 586 ? 33.884 -9.571 9.035 1.00 85.25 586 LEU A O 1
ATOM 4604 N N . PHE A 1 587 ? 34.089 -10.995 10.769 1.00 91.19 587 PHE A N 1
ATOM 4605 C CA . PHE A 1 587 ? 32.944 -10.537 11.556 1.00 91.19 587 PHE A CA 1
ATOM 4606 C C . PHE A 1 587 ? 33.287 -10.509 13.048 1.00 91.19 587 PHE A C 1
ATOM 4608 O O . PHE A 1 587 ? 34.201 -11.202 13.498 1.00 91.19 587 PHE A O 1
ATOM 4615 N N . ALA A 1 588 ? 32.543 -9.733 13.831 1.00 89.06 588 ALA A N 1
ATOM 4616 C CA . ALA A 1 588 ? 32.626 -9.761 15.287 1.00 89.06 588 ALA A CA 1
ATOM 4617 C C . ALA A 1 588 ? 31.502 -10.643 15.843 1.00 89.06 588 ALA A C 1
ATOM 4619 O O . ALA A 1 588 ? 30.338 -10.432 15.519 1.00 89.06 588 ALA A O 1
ATOM 4620 N N . ALA A 1 589 ? 31.828 -11.619 16.686 1.00 88.62 589 ALA A N 1
ATOM 4621 C CA . ALA A 1 589 ? 30.853 -12.462 17.368 1.00 88.62 589 ALA A CA 1
ATOM 4622 C C . ALA A 1 589 ? 30.863 -12.175 18.873 1.00 88.62 589 ALA A C 1
ATOM 4624 O O . ALA A 1 589 ? 31.884 -12.341 19.541 1.00 88.62 589 ALA A O 1
ATOM 4625 N N . LYS A 1 590 ? 29.724 -11.745 19.414 1.00 87.50 590 LYS A N 1
ATOM 4626 C CA . LYS A 1 590 ? 29.506 -11.529 20.847 1.00 87.50 590 LYS A CA 1
ATOM 4627 C C . LYS A 1 590 ? 28.921 -12.801 21.455 1.00 87.50 590 LYS A C 1
ATOM 4629 O O . LYS A 1 590 ? 27.813 -13.204 21.113 1.00 87.50 590 LYS A O 1
ATOM 4634 N N . ILE A 1 591 ? 29.688 -13.424 22.342 1.00 85.38 591 ILE A N 1
ATOM 4635 C CA . ILE A 1 591 ? 29.402 -14.715 22.973 1.00 85.38 591 ILE A CA 1
ATOM 4636 C C . ILE A 1 591 ? 29.171 -14.479 24.472 1.00 85.38 591 ILE A C 1
ATOM 4638 O O . ILE A 1 591 ? 30.117 -14.093 25.168 1.00 85.38 591 ILE A O 1
ATOM 4642 N N . PRO A 1 592 ? 27.952 -14.686 24.998 1.00 81.44 592 PRO A N 1
ATOM 4643 C CA . PRO A 1 592 ? 27.667 -14.602 26.425 1.00 81.44 592 PRO A CA 1
ATOM 4644 C C . PRO A 1 592 ? 28.528 -15.551 27.272 1.00 81.44 592 PRO A C 1
ATOM 4646 O O . PRO A 1 592 ? 28.963 -16.609 26.818 1.00 81.44 592 PRO A O 1
ATOM 4649 N N . HIS A 1 593 ? 28.802 -15.175 28.524 1.00 73.31 593 HIS A N 1
ATOM 4650 C CA . HIS A 1 593 ? 29.588 -16.018 29.434 1.00 73.31 593 HIS A CA 1
ATOM 4651 C C . HIS A 1 593 ? 28.741 -17.182 29.979 1.00 73.31 593 HIS A C 1
ATOM 4653 O O . HIS A 1 593 ? 27.984 -16.998 30.927 1.00 73.31 593 HIS A O 1
ATOM 4659 N N . GLY A 1 594 ? 28.928 -18.392 29.443 1.00 61.72 594 GLY A N 1
ATOM 4660 C CA . GLY A 1 594 ? 28.296 -19.623 29.953 1.00 61.72 594 GLY A CA 1
ATOM 4661 C C . GLY A 1 594 ? 26.767 -19.656 29.806 1.00 61.72 594 GLY A C 1
ATOM 4662 O O . GLY A 1 594 ? 26.205 -18.893 29.028 1.00 61.72 594 GLY A O 1
ATOM 4663 N N . ASP A 1 595 ? 26.093 -20.516 30.581 1.00 59.28 595 ASP A N 1
ATOM 4664 C CA . ASP A 1 595 ? 24.623 -20.683 30.585 1.00 59.28 595 ASP A CA 1
ATOM 4665 C C . ASP A 1 595 ? 23.876 -19.521 31.287 1.00 59.28 595 ASP A C 1
ATOM 4667 O O . ASP A 1 595 ? 22.837 -19.724 31.924 1.00 59.28 595 ASP A O 1
ATOM 4671 N N . ASP A 1 596 ? 24.405 -18.293 31.246 1.00 67.50 596 ASP A N 1
ATOM 4672 C CA . ASP A 1 596 ? 23.719 -17.133 31.820 1.00 67.50 596 ASP A CA 1
ATOM 4673 C C . ASP A 1 596 ? 22.510 -16.761 30.954 1.00 67.50 596 ASP A C 1
ATOM 4675 O O . ASP A 1 596 ? 22.603 -16.016 29.975 1.00 67.50 596 ASP A O 1
ATOM 4679 N N . ALA A 1 597 ? 21.344 -17.267 31.358 1.00 66.88 597 ALA A N 1
ATOM 4680 C CA . ALA A 1 597 ? 20.063 -17.000 30.718 1.00 66.88 597 ALA A CA 1
ATOM 4681 C C . ALA A 1 597 ? 19.779 -15.496 30.546 1.00 66.88 597 ALA A C 1
ATOM 4683 O O . ALA A 1 597 ? 19.138 -15.106 29.570 1.00 66.88 597 ALA A O 1
ATOM 4684 N N . THR A 1 598 ? 20.283 -14.641 31.444 1.00 64.25 598 THR A N 1
ATOM 4685 C CA . THR A 1 598 ? 20.094 -13.184 31.371 1.00 64.25 598 THR A CA 1
ATOM 4686 C C . THR A 1 598 ? 20.928 -12.578 30.247 1.00 64.25 598 THR A C 1
ATOM 4688 O O . THR A 1 598 ? 20.431 -11.751 29.482 1.00 64.25 598 THR A O 1
ATOM 4691 N N . ALA A 1 599 ? 22.184 -13.007 30.117 1.00 66.69 599 ALA A N 1
ATOM 4692 C CA . ALA A 1 599 ? 23.082 -12.550 29.062 1.00 66.69 599 ALA A CA 1
ATOM 4693 C C . ALA A 1 599 ? 22.662 -13.090 27.685 1.00 66.69 599 ALA A C 1
ATOM 4695 O O . ALA A 1 599 ? 22.679 -12.345 26.704 1.00 66.69 599 ALA A O 1
ATOM 4696 N N . CYS A 1 600 ? 22.193 -14.339 27.616 1.00 72.00 600 CYS A N 1
ATOM 4697 C CA . CYS A 1 600 ? 21.611 -14.906 26.399 1.00 72.00 600 CYS A CA 1
ATOM 4698 C C . CYS A 1 600 ? 20.332 -14.168 25.978 1.00 72.00 600 CYS A C 1
ATOM 4700 O O . CYS A 1 600 ? 20.168 -13.842 24.804 1.00 72.00 600 CYS A O 1
ATOM 4702 N N . LEU A 1 601 ? 19.442 -13.847 26.924 1.00 68.88 601 LEU A N 1
ATOM 4703 C CA . LEU A 1 601 ? 18.245 -13.051 26.642 1.00 68.88 601 LEU A CA 1
ATOM 4704 C C . LEU A 1 601 ? 18.606 -11.646 26.140 1.00 68.88 601 LEU A C 1
ATOM 4706 O O . LEU A 1 601 ? 18.030 -11.188 25.155 1.00 68.88 601 LEU A O 1
ATOM 4710 N N . ALA A 1 602 ? 19.587 -10.989 26.765 1.00 68.12 602 ALA A N 1
ATOM 4711 C CA . ALA A 1 602 ? 20.069 -9.681 26.329 1.00 68.12 602 ALA A CA 1
ATOM 4712 C C . ALA A 1 602 ? 20.657 -9.727 24.907 1.00 68.12 602 ALA A C 1
ATOM 4714 O O . ALA A 1 602 ? 20.336 -8.864 24.094 1.00 68.12 602 ALA A O 1
ATOM 4715 N N . ALA A 1 603 ? 21.448 -10.754 24.578 1.00 72.88 603 ALA A N 1
ATOM 4716 C CA . ALA A 1 603 ? 22.000 -10.939 23.235 1.00 72.88 603 ALA A CA 1
ATOM 4717 C C . ALA A 1 603 ? 20.908 -11.177 22.176 1.00 72.88 603 ALA A C 1
ATOM 4719 O O . ALA A 1 603 ? 20.993 -10.630 21.079 1.00 72.88 603 ALA A O 1
ATOM 4720 N N . ARG A 1 604 ? 19.846 -11.932 22.500 1.00 77.62 604 ARG A N 1
ATOM 4721 C CA . ARG A 1 604 ? 18.692 -12.112 21.597 1.00 77.62 604 ARG A CA 1
ATOM 4722 C C . ARG A 1 604 ? 17.901 -10.821 21.394 1.00 77.62 604 ARG A C 1
ATOM 4724 O O . ARG A 1 604 ? 17.503 -10.530 20.271 1.00 77.62 604 ARG A O 1
ATOM 4731 N N . GLN A 1 605 ? 17.694 -10.036 22.450 1.00 71.62 605 GLN A N 1
ATOM 4732 C CA . GLN A 1 605 ? 17.033 -8.728 22.354 1.00 71.62 605 GLN A CA 1
ATOM 4733 C C . GLN A 1 605 ? 17.850 -7.738 21.516 1.00 71.62 605 GLN A C 1
ATOM 4735 O O . GLN A 1 605 ? 17.298 -7.006 20.697 1.00 71.62 605 GLN A O 1
ATOM 4740 N N . GLU A 1 606 ? 19.171 -7.737 21.691 1.00 77.00 606 GLU A N 1
ATOM 4741 C CA . GLU A 1 606 ? 20.088 -6.932 20.888 1.00 77.00 606 GLU A CA 1
ATOM 4742 C C . GLU A 1 606 ? 20.069 -7.365 19.414 1.00 77.00 606 GLU A C 1
ATOM 4744 O O . GLU A 1 606 ? 19.940 -6.516 18.534 1.00 77.00 606 GLU A O 1
ATOM 4749 N N . ALA A 1 607 ? 20.080 -8.674 19.138 1.00 78.38 607 ALA A N 1
ATOM 4750 C CA . ALA A 1 607 ? 19.927 -9.216 17.788 1.00 78.38 607 ALA A CA 1
ATOM 4751 C C . ALA A 1 607 ? 18.618 -8.755 17.127 1.00 78.38 607 ALA A C 1
ATOM 4753 O O . ALA A 1 607 ? 18.638 -8.254 16.007 1.00 78.38 607 ALA A O 1
ATOM 4754 N N . GLN A 1 608 ? 17.488 -8.857 17.834 1.00 73.81 608 GLN A N 1
ATOM 4755 C CA . GLN A 1 608 ? 16.173 -8.430 17.337 1.00 73.81 608 GLN A CA 1
ATOM 4756 C C . GLN A 1 608 ? 16.128 -6.945 16.968 1.00 73.81 608 GLN A C 1
ATOM 4758 O O . GLN A 1 608 ? 15.502 -6.575 15.973 1.00 73.81 608 GLN A O 1
ATOM 4763 N N . LEU A 1 609 ? 16.787 -6.097 17.762 1.00 72.44 609 LEU A N 1
ATOM 4764 C CA . LEU A 1 609 ? 16.886 -4.670 17.478 1.00 72.44 609 LEU A CA 1
ATOM 4765 C C . LEU A 1 609 ? 17.762 -4.427 16.242 1.00 72.44 609 LEU A C 1
ATOM 4767 O O . LEU A 1 609 ? 17.321 -3.764 15.307 1.00 72.44 609 LEU A O 1
ATOM 4771 N N . LEU A 1 610 ? 18.961 -5.013 16.201 1.00 76.81 610 LEU A N 1
ATOM 4772 C CA . LEU A 1 610 ? 19.927 -4.816 15.116 1.00 76.81 610 LEU A CA 1
ATOM 4773 C C . LEU A 1 610 ? 19.468 -5.388 13.764 1.00 76.81 610 LEU A C 1
ATOM 4775 O O . LEU A 1 610 ? 19.841 -4.847 12.727 1.00 76.81 610 LEU A O 1
ATOM 4779 N N . MET A 1 611 ? 18.648 -6.446 13.756 1.00 73.62 611 MET A N 1
ATOM 4780 C CA . MET A 1 611 ? 18.087 -7.054 12.536 1.00 73.62 611 MET A CA 1
ATOM 4781 C C . MET A 1 611 ? 17.327 -6.064 11.647 1.00 73.62 611 MET A C 1
ATOM 4783 O O . MET A 1 611 ? 17.183 -6.309 10.453 1.00 73.62 611 MET A O 1
ATOM 4787 N N . HIS A 1 612 ? 16.830 -4.972 12.225 1.00 70.44 612 HIS A N 1
ATOM 4788 C CA . HIS A 1 612 ? 15.978 -4.001 11.542 1.00 70.44 612 HIS A CA 1
ATOM 4789 C C . HIS A 1 612 ? 16.647 -2.633 11.370 1.00 70.44 612 HIS A C 1
ATOM 4791 O O . HIS A 1 612 ? 15.990 -1.679 10.954 1.00 70.44 612 HIS A O 1
ATOM 4797 N N . LEU A 1 613 ? 17.941 -2.525 11.691 1.00 75.06 613 LEU A N 1
ATOM 4798 C CA . LEU A 1 613 ? 18.719 -1.302 11.520 1.00 75.06 613 LEU A CA 1
ATOM 4799 C C . LEU A 1 613 ? 19.668 -1.434 10.336 1.00 75.06 613 LEU A C 1
ATOM 4801 O O . LEU A 1 613 ? 20.472 -2.360 10.254 1.00 75.06 613 LEU A O 1
ATOM 4805 N N . HIS A 1 614 ? 19.574 -0.458 9.439 1.00 78.69 614 HIS A N 1
ATOM 4806 C CA . HIS A 1 614 ? 20.383 -0.330 8.237 1.00 78.69 614 HIS A CA 1
ATOM 4807 C C . HIS A 1 614 ? 20.813 1.124 8.085 1.00 78.69 614 HIS A C 1
ATOM 4809 O O . HIS A 1 614 ? 20.088 1.964 7.548 1.00 78.69 614 HIS A O 1
ATOM 4815 N N . HIS A 1 615 ? 22.003 1.431 8.589 1.00 79.56 615 HIS A N 1
ATOM 4816 C CA . HIS A 1 615 ? 22.601 2.752 8.471 1.00 79.56 615 HIS A CA 1
ATOM 4817 C C . HIS A 1 615 ? 24.119 2.626 8.438 1.00 79.56 615 HIS A C 1
ATOM 4819 O O . HIS A 1 615 ? 24.688 1.857 9.206 1.00 79.56 615 HIS A O 1
ATOM 4825 N N . VAL A 1 616 ? 24.786 3.422 7.595 1.00 78.06 616 VAL A N 1
ATOM 4826 C CA . VAL A 1 616 ? 26.250 3.355 7.427 1.00 78.06 616 VAL A CA 1
ATOM 4827 C C . VAL A 1 616 ? 26.995 3.543 8.750 1.00 78.06 616 VAL A C 1
ATOM 4829 O O . VAL A 1 616 ? 28.024 2.908 8.957 1.00 78.06 616 VAL A O 1
ATOM 4832 N N . ASN A 1 617 ? 26.437 4.355 9.659 1.00 88.88 617 ASN A N 1
ATOM 4833 C CA . ASN A 1 617 ? 27.009 4.641 10.973 1.00 88.88 617 ASN A CA 1
ATOM 4834 C C . ASN A 1 617 ? 26.435 3.831 12.152 1.00 88.88 617 ASN A C 1
ATOM 4836 O O . ASN A 1 617 ? 26.624 4.206 13.310 1.00 88.88 617 ASN A O 1
ATOM 4840 N N . VAL A 1 618 ? 25.715 2.741 11.888 1.00 88.31 618 VAL A N 1
ATOM 4841 C CA . VAL A 1 618 ? 25.221 1.800 12.908 1.00 88.31 618 VAL A CA 1
ATOM 4842 C C . VAL A 1 618 ? 25.811 0.423 12.614 1.00 88.31 618 VAL A C 1
ATOM 4844 O O . VAL A 1 618 ? 25.914 0.044 11.452 1.00 88.31 618 VAL A O 1
ATOM 4847 N N . ILE A 1 619 ? 26.231 -0.312 13.648 1.00 89.44 619 ILE A N 1
ATOM 4848 C CA . ILE A 1 619 ? 26.800 -1.653 13.470 1.00 89.44 619 ILE A CA 1
ATOM 4849 C C . ILE A 1 619 ? 25.759 -2.607 12.862 1.00 89.44 619 ILE A C 1
ATOM 4851 O O . ILE A 1 619 ? 24.633 -2.700 13.352 1.00 89.44 619 ILE A O 1
ATOM 4855 N N . GLN A 1 620 ? 26.116 -3.310 11.786 1.00 86.12 620 GLN A N 1
ATOM 4856 C CA . GLN A 1 620 ? 25.162 -4.158 11.066 1.00 86.12 620 GLN A CA 1
ATOM 4857 C C . GLN A 1 620 ? 25.037 -5.557 11.696 1.00 86.12 620 GLN A C 1
ATOM 4859 O O . GLN A 1 620 ? 26.038 -6.225 11.970 1.00 86.12 620 GLN A O 1
ATOM 4864 N N . PHE A 1 621 ? 23.799 -6.035 11.870 1.00 88.56 621 PHE A N 1
ATOM 4865 C CA . PHE A 1 621 ? 23.517 -7.438 12.195 1.00 88.56 621 PHE A CA 1
ATOM 4866 C C . PHE A 1 621 ? 23.870 -8.356 11.023 1.00 88.56 621 PHE A C 1
ATOM 4868 O O . PHE A 1 621 ? 23.509 -8.058 9.883 1.00 88.56 621 PHE A O 1
ATOM 4875 N N . VAL A 1 622 ? 24.510 -9.492 11.310 1.00 85.38 622 VAL A N 1
ATOM 4876 C CA . VAL A 1 622 ? 24.848 -10.506 10.299 1.00 85.38 622 VAL A CA 1
ATOM 4877 C C . VAL A 1 622 ? 24.105 -11.809 10.559 1.00 85.38 622 VAL A C 1
ATOM 4879 O O . VAL A 1 622 ? 23.448 -12.321 9.656 1.00 85.38 622 VAL A O 1
ATOM 4882 N N . ALA A 1 623 ? 24.212 -12.360 11.768 1.00 84.81 623 ALA A N 1
ATOM 4883 C CA . ALA A 1 623 ? 23.560 -13.615 12.125 1.00 84.81 623 ALA A CA 1
ATOM 4884 C C . ALA A 1 623 ? 23.441 -13.780 13.644 1.00 84.81 623 ALA A C 1
ATOM 4886 O O . ALA A 1 623 ? 24.203 -13.198 14.413 1.00 84.81 623 ALA A O 1
ATOM 4887 N N . LEU A 1 624 ? 22.518 -14.638 14.069 1.00 85.19 624 LEU A N 1
ATOM 4888 C CA . LEU A 1 624 ? 22.458 -15.167 15.427 1.00 85.19 624 LEU A CA 1
ATOM 4889 C C . LEU A 1 624 ? 22.666 -16.679 15.331 1.00 85.19 624 LEU A C 1
ATOM 4891 O O . LEU A 1 624 ? 21.889 -17.363 14.668 1.00 85.19 624 LEU A O 1
ATOM 4895 N N . VAL A 1 625 ? 23.740 -17.174 15.938 1.00 83.44 625 VAL A N 1
ATOM 4896 C CA . VAL A 1 625 ? 24.158 -18.579 15.877 1.00 83.44 625 VAL A CA 1
ATOM 4897 C C . VAL A 1 625 ? 23.965 -19.202 17.253 1.00 83.44 625 VAL A C 1
ATOM 4899 O O . VAL A 1 625 ? 24.394 -18.628 18.250 1.00 83.44 625 VAL A O 1
ATOM 4902 N N . GLU A 1 626 ? 23.327 -20.366 17.317 1.00 78.31 626 GLU A N 1
ATOM 4903 C CA . GLU A 1 626 ? 23.056 -21.075 18.569 1.00 78.31 626 GLU A CA 1
ATOM 4904 C C . GLU A 1 626 ? 23.355 -22.572 18.416 1.00 78.31 626 GLU A C 1
ATOM 4906 O O . GLU A 1 626 ? 22.915 -23.199 17.448 1.00 78.31 626 GLU A O 1
ATOM 4911 N N . ASP A 1 627 ? 24.106 -23.139 19.365 1.00 69.38 627 ASP A N 1
ATOM 4912 C CA . ASP A 1 627 ? 24.317 -24.583 19.516 1.00 69.38 627 ASP A CA 1
ATOM 4913 C C . ASP A 1 627 ? 23.990 -25.055 20.951 1.00 69.38 627 ASP A C 1
ATOM 4915 O O . ASP A 1 627 ? 23.697 -24.247 21.832 1.00 69.38 627 ASP A O 1
ATOM 4919 N N . ASP A 1 628 ? 24.056 -26.370 21.205 1.00 60.94 628 ASP A N 1
ATOM 4920 C CA . ASP A 1 628 ? 23.769 -26.984 22.519 1.00 60.94 628 ASP A CA 1
ATOM 4921 C C . ASP A 1 628 ? 24.674 -26.480 23.671 1.00 60.94 628 ASP A C 1
ATOM 4923 O O . ASP A 1 628 ? 24.517 -26.910 24.817 1.00 60.94 628 ASP A O 1
ATOM 4927 N N . LYS A 1 629 ? 25.680 -25.641 23.389 1.00 60.47 629 LYS A N 1
ATOM 4928 C CA . LYS A 1 629 ? 26.695 -25.187 24.345 1.00 60.47 629 LYS A CA 1
ATOM 4929 C C . LYS A 1 629 ? 26.814 -23.664 24.440 1.00 60.47 629 LYS A C 1
ATOM 4931 O O . LYS A 1 629 ? 27.273 -23.215 25.491 1.00 60.47 629 LYS A O 1
ATOM 4936 N N . GLN A 1 630 ? 26.501 -22.883 23.396 1.00 72.31 630 GLN A N 1
ATOM 4937 C CA . GLN A 1 630 ? 26.730 -21.430 23.318 1.00 72.31 630 GLN A CA 1
ATOM 4938 C C . GLN A 1 630 ? 25.801 -20.706 22.315 1.00 72.31 630 GLN A C 1
ATOM 4940 O O . GLN A 1 630 ? 25.471 -21.213 21.246 1.00 72.31 630 GLN A O 1
ATOM 4945 N N . LEU A 1 631 ? 25.454 -19.454 22.642 1.00 83.44 631 LEU A N 1
ATOM 4946 C CA . LEU A 1 631 ? 24.808 -18.476 21.754 1.00 83.44 631 LEU A CA 1
ATOM 4947 C C . LEU A 1 631 ? 25.858 -17.461 21.270 1.00 83.44 631 LEU A C 1
ATOM 4949 O O . LEU A 1 631 ? 26.688 -17.012 22.059 1.00 83.44 631 LEU A O 1
ATOM 4953 N N . ALA A 1 632 ? 25.814 -17.047 20.006 1.00 86.31 632 ALA A N 1
ATOM 4954 C CA . ALA A 1 632 ? 26.705 -16.037 19.446 1.00 86.31 632 ALA A CA 1
ATOM 4955 C C . ALA A 1 632 ? 25.950 -15.055 18.538 1.00 86.31 632 ALA A C 1
ATOM 4957 O O . ALA A 1 632 ? 25.355 -15.440 17.531 1.00 86.31 632 ALA A O 1
ATOM 4958 N N . LEU A 1 633 ? 26.015 -13.765 18.870 1.00 88.50 633 LEU A N 1
ATOM 4959 C CA . LEU A 1 633 ? 25.524 -12.673 18.026 1.00 88.50 633 LEU A CA 1
ATOM 4960 C C . LEU A 1 633 ? 26.646 -12.215 17.087 1.00 88.50 633 LEU A C 1
ATOM 4962 O O . LEU A 1 633 ? 27.623 -11.619 17.540 1.00 88.50 633 LEU A O 1
ATOM 4966 N N . VAL A 1 634 ? 26.509 -12.496 15.792 1.00 89.00 634 VAL A N 1
ATOM 4967 C CA . VAL A 1 634 ? 27.468 -12.134 14.742 1.00 89.00 634 VAL A CA 1
ATOM 4968 C C . VAL A 1 634 ? 27.069 -10.800 14.108 1.00 89.00 634 VAL A C 1
ATOM 4970 O O . VAL A 1 634 ? 25.943 -10.624 13.636 1.00 89.00 634 VAL A O 1
ATOM 4973 N N . MET A 1 635 ? 28.011 -9.863 14.079 1.00 90.94 635 MET A N 1
ATOM 4974 C CA . MET A 1 635 ? 27.851 -8.487 13.614 1.00 90.94 635 MET A CA 1
ATOM 4975 C C . MET A 1 635 ? 29.001 -8.094 12.681 1.00 90.94 635 MET A C 1
ATOM 4977 O O . MET A 1 635 ? 30.036 -8.767 12.611 1.00 90.94 635 MET A O 1
ATOM 4981 N N . GLU A 1 636 ? 28.826 -6.981 11.975 1.00 89.00 636 GLU A N 1
ATOM 4982 C CA . GLU A 1 636 ? 29.894 -6.304 11.239 1.00 89.00 636 GLU A CA 1
ATOM 4983 C C . GLU A 1 636 ? 31.149 -6.119 12.113 1.00 89.00 636 GLU A C 1
ATOM 4985 O O . GLU A 1 636 ? 31.064 -5.816 13.304 1.00 89.00 636 GLU A O 1
ATOM 4990 N N . TYR A 1 637 ? 32.333 -6.328 11.528 1.00 88.94 637 TYR A N 1
ATOM 4991 C CA . TYR A 1 637 ? 33.602 -6.097 12.213 1.00 88.94 637 TYR A CA 1
ATOM 4992 C C . TYR A 1 637 ? 34.138 -4.696 11.907 1.00 88.94 637 TYR A C 1
ATOM 4994 O O . TYR A 1 637 ? 34.563 -4.416 10.790 1.00 88.94 637 TYR A O 1
ATOM 5002 N N . ALA A 1 638 ? 34.174 -3.837 12.926 1.00 85.81 638 ALA A N 1
ATOM 5003 C CA . ALA A 1 638 ? 34.809 -2.526 12.863 1.00 85.81 638 ALA A CA 1
ATOM 5004 C C . ALA A 1 638 ? 36.310 -2.647 13.203 1.00 85.81 638 ALA A C 1
ATOM 5006 O O . ALA A 1 638 ? 36.698 -2.759 14.369 1.00 85.81 638 ALA A O 1
ATOM 5007 N N . SER A 1 639 ? 37.166 -2.676 12.177 1.00 80.50 639 SER A N 1
ATOM 5008 C CA . SER A 1 639 ? 38.600 -2.988 12.319 1.00 80.50 639 SER A CA 1
ATOM 5009 C C . SER A 1 639 ? 39.443 -1.920 13.026 1.00 80.50 639 SER A C 1
ATOM 5011 O O . SER A 1 639 ? 40.551 -2.219 13.467 1.00 80.50 639 SER A O 1
ATOM 5013 N N . GLY A 1 640 ? 38.941 -0.690 13.151 1.00 75.81 640 GLY A N 1
ATOM 5014 C CA . GLY A 1 640 ? 39.587 0.419 13.862 1.00 75.81 640 GLY A CA 1
ATOM 5015 C C . GLY A 1 640 ? 39.402 0.387 15.386 1.00 75.81 640 GLY A C 1
ATOM 5016 O O . GLY A 1 640 ? 40.065 1.147 16.090 1.00 75.81 640 GLY A O 1
ATOM 5017 N N . GLY A 1 641 ? 38.567 -0.517 15.913 1.00 84.69 641 GLY A N 1
ATOM 5018 C CA . GLY A 1 641 ? 38.322 -0.658 17.353 1.00 84.69 641 GLY A CA 1
ATOM 5019 C C . GLY A 1 641 ? 37.422 0.439 17.930 1.00 84.69 641 GLY A C 1
ATOM 5020 O O . GLY A 1 641 ? 36.742 1.148 17.194 1.00 84.69 641 GLY A O 1
ATOM 5021 N N . ASP A 1 642 ? 37.377 0.554 19.260 1.00 88.00 642 ASP A N 1
ATOM 5022 C CA . ASP A 1 642 ? 36.553 1.553 19.947 1.00 88.00 642 ASP A CA 1
ATOM 5023 C C . ASP A 1 642 ? 37.227 2.936 20.047 1.00 88.00 642 ASP A C 1
ATOM 5025 O O . ASP A 1 642 ? 38.455 3.071 20.106 1.00 88.00 642 ASP A O 1
ATOM 5029 N N . LEU A 1 643 ? 36.405 3.987 20.087 1.00 90.19 643 LEU A N 1
ATOM 5030 C CA . LEU A 1 643 ? 36.849 5.380 20.116 1.00 90.19 643 LEU A CA 1
ATOM 5031 C C . LEU A 1 643 ? 37.634 5.714 21.397 1.00 90.19 643 LEU A C 1
ATOM 5033 O O . LEU A 1 643 ? 38.539 6.543 21.362 1.00 90.19 643 LEU A O 1
ATOM 5037 N N . ASP A 1 644 ? 37.338 5.053 22.519 1.00 88.12 644 ASP A N 1
ATOM 5038 C CA . ASP A 1 644 ? 38.076 5.202 23.785 1.00 88.12 644 ASP A CA 1
ATOM 5039 C C . ASP A 1 644 ? 39.546 4.749 23.639 1.00 88.12 644 ASP A C 1
ATOM 5041 O O . ASP A 1 644 ? 40.476 5.438 24.072 1.00 88.12 644 ASP A O 1
ATOM 5045 N N . ALA A 1 645 ? 39.785 3.615 22.979 1.00 84.06 645 ALA A N 1
ATOM 5046 C CA . ALA A 1 645 ? 41.123 3.137 22.647 1.00 84.06 645 ALA A CA 1
ATOM 5047 C C . ALA A 1 645 ? 41.834 4.050 21.638 1.00 84.06 645 ALA A C 1
ATOM 5049 O O . ALA A 1 645 ? 43.016 4.354 21.832 1.00 84.06 645 ALA A O 1
ATOM 5050 N N . PHE A 1 646 ? 41.117 4.524 20.616 1.00 86.44 646 PHE A N 1
ATOM 5051 C CA . PHE A 1 646 ? 41.648 5.473 19.636 1.00 86.44 646 PHE A CA 1
ATOM 5052 C C . PHE A 1 646 ? 42.118 6.777 20.294 1.00 86.44 646 PHE A C 1
ATOM 5054 O O . PHE A 1 646 ? 43.238 7.223 20.045 1.00 86.44 646 PHE A O 1
ATOM 5061 N N . LEU A 1 647 ? 41.312 7.362 21.185 1.00 86.06 647 LEU A N 1
ATOM 5062 C CA . LEU A 1 647 ? 41.641 8.619 21.861 1.00 86.06 647 LEU A CA 1
ATOM 5063 C C . LEU A 1 647 ? 42.883 8.505 22.746 1.00 86.06 647 LEU A C 1
ATOM 5065 O O . LEU A 1 647 ? 43.745 9.382 22.698 1.00 86.06 647 LEU A O 1
ATOM 5069 N N . ARG A 1 648 ? 43.026 7.408 23.499 1.00 85.38 648 ARG A N 1
ATOM 5070 C CA . ARG A 1 648 ? 44.253 7.150 24.272 1.00 85.38 648 ARG A CA 1
ATOM 5071 C C . ARG A 1 648 ? 45.480 7.046 23.376 1.00 85.38 648 ARG A C 1
ATOM 5073 O O . ARG A 1 648 ? 46.495 7.682 23.646 1.00 85.38 648 ARG A O 1
ATOM 5080 N N . TRP A 1 649 ? 45.384 6.259 22.304 1.00 84.06 649 TRP A N 1
ATOM 5081 C CA . TRP A 1 649 ? 46.495 6.087 21.372 1.00 84.06 649 TRP A CA 1
ATOM 5082 C C . TRP A 1 649 ? 46.882 7.418 20.716 1.00 84.06 649 TRP A C 1
ATOM 5084 O O . TRP A 1 649 ? 48.066 7.748 20.650 1.00 84.06 649 TRP A O 1
ATOM 5094 N N . GLN A 1 650 ? 45.897 8.211 20.297 1.00 83.94 650 GLN A N 1
ATOM 5095 C CA . GLN A 1 650 ? 46.109 9.522 19.692 1.00 83.94 650 GLN A CA 1
ATOM 5096 C C . GLN A 1 650 ? 46.837 10.462 20.663 1.00 83.94 650 GLN A C 1
ATOM 5098 O O . GLN A 1 650 ? 47.852 11.050 20.290 1.00 83.94 650 GLN A O 1
ATOM 5103 N N . GLN A 1 651 ? 46.392 10.532 21.923 1.00 82.88 651 GLN A N 1
ATOM 5104 C CA . GLN A 1 651 ? 47.025 11.353 22.957 1.00 82.88 651 GLN A CA 1
ATOM 5105 C C . GLN A 1 651 ? 48.484 10.948 23.220 1.00 82.88 651 GLN A C 1
ATOM 5107 O O . GLN A 1 651 ? 49.341 11.812 23.401 1.00 82.88 651 GLN A O 1
ATOM 5112 N N . GLU A 1 652 ? 48.773 9.645 23.235 1.00 81.75 652 GLU A N 1
ATOM 5113 C CA . GLU A 1 652 ? 50.111 9.111 23.510 1.00 81.75 652 GLU A CA 1
ATOM 5114 C C . GLU A 1 652 ? 51.087 9.256 22.328 1.00 81.75 652 GLU A C 1
ATOM 5116 O O . GLU A 1 652 ? 52.289 9.397 22.556 1.00 81.75 652 GLU A O 1
ATOM 5121 N N . ASN A 1 653 ? 50.599 9.207 21.081 1.00 75.25 653 ASN A N 1
ATOM 5122 C CA . ASN A 1 653 ? 51.457 9.048 19.895 1.00 75.25 653 ASN A CA 1
ATOM 5123 C C . ASN A 1 653 ? 51.443 10.248 18.939 1.00 75.25 653 ASN A C 1
ATOM 5125 O O . ASN A 1 653 ? 52.457 10.532 18.305 1.00 75.25 653 ASN A O 1
ATOM 5129 N N . MET A 1 654 ? 50.307 10.934 18.815 1.00 71.56 654 MET A N 1
ATOM 5130 C CA . MET A 1 654 ? 50.048 11.912 17.749 1.00 71.56 654 MET A CA 1
ATOM 5131 C C . MET A 1 654 ? 49.612 13.285 18.283 1.00 71.56 654 MET A C 1
ATOM 5133 O O . MET A 1 654 ? 49.476 14.232 17.510 1.00 71.56 654 MET A O 1
ATOM 5137 N N . GLY A 1 655 ? 49.432 13.413 19.600 1.00 77.00 655 GLY A N 1
ATOM 5138 C CA . GLY A 1 655 ? 48.992 14.644 20.245 1.00 77.00 655 GLY A CA 1
ATOM 5139 C C . GLY A 1 655 ? 47.505 14.913 20.025 1.00 77.00 655 GLY A C 1
ATOM 5140 O O . GLY A 1 655 ? 46.688 13.999 19.948 1.00 77.00 655 GLY A O 1
ATOM 5141 N N . ASP A 1 656 ? 47.132 16.187 19.960 1.00 77.62 656 ASP A N 1
ATOM 5142 C CA . ASP A 1 656 ? 45.728 16.578 19.904 1.00 77.62 656 ASP A CA 1
ATOM 5143 C C . ASP A 1 656 ? 45.043 16.231 18.573 1.00 77.62 656 ASP A C 1
ATOM 5145 O O . ASP A 1 656 ? 45.657 16.289 17.509 1.00 77.62 656 ASP A O 1
ATOM 5149 N N . LEU A 1 657 ? 43.743 15.905 18.613 1.00 80.06 657 LEU A N 1
ATOM 5150 C CA . LEU A 1 657 ? 42.939 15.794 17.394 1.00 80.06 657 LEU A CA 1
ATOM 5151 C C . LEU A 1 657 ? 42.750 17.169 16.747 1.00 80.06 657 LEU A C 1
ATOM 5153 O O . LEU A 1 657 ? 42.459 18.157 17.426 1.00 80.06 657 LEU A O 1
ATOM 5157 N N . SER A 1 658 ? 42.859 17.213 15.419 1.00 79.25 658 SER A N 1
ATOM 5158 C CA . SER A 1 658 ? 42.516 18.405 14.648 1.00 79.25 658 SER A CA 1
ATOM 5159 C C . SER A 1 658 ? 41.007 18.663 14.687 1.00 79.25 658 SER A C 1
ATOM 5161 O O . SER A 1 658 ? 40.197 17.737 14.757 1.00 79.25 658 SER A O 1
ATOM 5163 N N . GLU A 1 659 ? 40.600 19.929 14.605 1.00 74.62 659 GLU A N 1
ATOM 5164 C CA . GLU A 1 659 ? 39.178 20.301 14.625 1.00 74.62 659 GLU A CA 1
ATOM 5165 C C . GLU A 1 659 ? 38.371 19.610 13.502 1.00 74.62 659 GLU A C 1
ATOM 5167 O O . GLU A 1 659 ? 37.295 19.078 13.790 1.00 74.62 659 GLU A O 1
ATOM 5172 N N . PRO A 1 660 ? 38.880 19.486 12.253 1.00 74.38 660 PRO A N 1
ATOM 5173 C CA . PRO A 1 660 ? 38.191 18.719 11.218 1.00 74.38 660 PRO A CA 1
ATOM 5174 C C . PRO A 1 660 ? 38.066 17.229 11.552 1.00 74.38 660 PRO A C 1
ATOM 5176 O O . PRO A 1 660 ? 37.101 16.592 11.142 1.00 74.38 660 PRO A O 1
ATOM 5179 N N . ALA A 1 661 ? 39.021 16.632 12.270 1.00 77.56 661 ALA A N 1
ATOM 5180 C CA . ALA A 1 661 ? 38.896 15.247 12.721 1.00 77.56 661 ALA A CA 1
ATOM 5181 C C . ALA A 1 661 ? 37.784 15.083 13.765 1.00 77.56 661 ALA A C 1
ATOM 5183 O O . ALA A 1 661 ? 36.944 14.195 13.621 1.00 77.56 661 ALA A O 1
ATOM 5184 N N . ILE A 1 662 ? 37.733 15.983 14.752 1.00 85.44 662 ILE A N 1
ATOM 5185 C CA . ILE A 1 662 ? 36.686 16.007 15.784 1.00 85.44 662 ILE A CA 1
ATOM 5186 C C . ILE A 1 662 ? 35.304 16.111 15.133 1.00 85.44 662 ILE A C 1
ATOM 5188 O O . ILE A 1 662 ? 34.422 15.305 15.422 1.00 85.44 662 ILE A O 1
ATOM 5192 N N . MET A 1 663 ? 35.130 17.059 14.208 1.00 83.75 663 MET A N 1
ATOM 5193 C CA . MET A 1 663 ? 33.844 17.296 13.550 1.00 83.75 663 MET A CA 1
ATOM 5194 C C . MET A 1 663 ? 33.398 16.135 12.669 1.00 83.75 663 MET A C 1
ATOM 5196 O O . MET A 1 663 ? 32.214 15.814 12.639 1.00 83.75 663 MET A O 1
ATOM 5200 N N . ARG A 1 664 ? 34.327 15.458 11.988 1.00 79.81 664 ARG A N 1
ATOM 5201 C CA . ARG A 1 664 ? 33.997 14.288 11.162 1.00 79.81 664 ARG A CA 1
ATOM 5202 C C . ARG A 1 664 ? 33.478 13.116 11.984 1.00 79.81 664 ARG A C 1
ATOM 5204 O O . ARG A 1 664 ? 32.522 12.471 11.565 1.00 79.81 664 ARG A O 1
ATOM 5211 N N . ILE A 1 665 ? 34.077 12.853 13.145 1.00 85.38 665 ILE A N 1
ATOM 5212 C CA . ILE A 1 665 ? 33.585 11.823 14.069 1.00 85.38 665 ILE A CA 1
ATOM 5213 C C . ILE A 1 665 ? 32.236 12.266 14.649 1.00 85.38 665 ILE A C 1
ATOM 5215 O O . ILE A 1 665 ? 31.263 11.516 14.608 1.00 85.38 665 ILE A O 1
ATOM 5219 N N . PHE A 1 666 ? 32.150 13.513 15.119 1.00 90.56 666 PHE A N 1
ATOM 5220 C CA . PHE A 1 666 ? 30.943 14.073 15.725 1.00 90.56 666 PHE A CA 1
ATOM 5221 C C . PHE A 1 666 ? 29.725 14.024 14.790 1.00 90.56 666 PHE A C 1
ATOM 5223 O O . PHE A 1 666 ? 28.677 13.521 15.186 1.00 90.56 666 PHE A O 1
ATOM 5230 N N . ILE A 1 667 ? 29.860 14.477 13.540 1.00 84.81 667 ILE A N 1
ATOM 5231 C CA . ILE A 1 667 ? 28.767 14.494 12.553 1.00 84.81 667 ILE A CA 1
ATOM 5232 C C . ILE A 1 667 ? 28.241 13.084 12.284 1.00 84.81 667 ILE A C 1
ATOM 5234 O O . ILE A 1 667 ? 27.030 12.882 12.264 1.00 84.81 667 ILE A O 1
ATOM 5238 N N . GLN A 1 668 ? 29.124 12.096 12.125 1.00 87.69 668 GLN A N 1
ATOM 5239 C CA . GLN A 1 668 ? 28.706 10.712 11.893 1.00 87.69 668 GLN A CA 1
ATOM 5240 C C . GLN A 1 668 ? 27.938 10.128 13.092 1.00 87.69 668 GLN A C 1
ATOM 5242 O O . GLN A 1 668 ? 26.952 9.417 12.901 1.00 87.69 668 GLN A O 1
ATOM 5247 N N . ILE A 1 669 ? 28.326 10.480 14.327 1.00 91.81 669 ILE A N 1
ATOM 5248 C CA . ILE A 1 669 ? 27.567 10.115 15.536 1.00 91.81 669 ILE A CA 1
ATOM 5249 C C . ILE A 1 669 ? 26.192 10.799 15.530 1.00 91.81 669 ILE A C 1
ATOM 5251 O O . ILE A 1 669 ? 25.191 10.148 15.823 1.00 91.81 669 ILE A O 1
ATOM 5255 N N . VAL A 1 670 ? 26.112 12.086 15.164 1.00 90.62 670 VAL A N 1
ATOM 5256 C CA . VAL A 1 670 ? 24.835 12.819 15.066 1.00 90.62 670 VAL A CA 1
ATOM 5257 C C . VAL A 1 670 ? 23.910 12.182 14.029 1.00 90.62 670 VAL A C 1
ATOM 5259 O O . VAL A 1 670 ? 22.728 12.000 14.313 1.00 90.62 670 VAL A O 1
ATOM 5262 N N . LEU A 1 671 ? 24.431 11.799 12.859 1.00 83.62 671 LEU A N 1
ATOM 5263 C CA . LEU A 1 671 ? 23.661 11.118 11.812 1.00 83.62 671 LEU A CA 1
ATOM 5264 C C . LEU A 1 671 ? 23.145 9.757 12.292 1.00 83.62 671 LEU A C 1
ATOM 5266 O O . LEU A 1 671 ? 21.964 9.458 12.124 1.00 83.62 671 LEU A O 1
ATOM 5270 N N . ALA A 1 672 ? 23.992 8.971 12.964 1.00 85.94 672 ALA A N 1
ATOM 5271 C CA . ALA A 1 672 ? 23.593 7.697 13.555 1.00 85.94 672 ALA A CA 1
ATOM 5272 C C . ALA A 1 672 ? 22.505 7.869 14.627 1.00 85.94 672 ALA A C 1
ATOM 5274 O O . ALA A 1 672 ? 21.495 7.171 14.594 1.00 85.94 672 ALA A O 1
ATOM 5275 N N . LEU A 1 673 ? 22.659 8.822 15.551 1.00 87.81 673 LEU A N 1
ATOM 5276 C CA . LEU A 1 673 ? 21.650 9.103 16.577 1.00 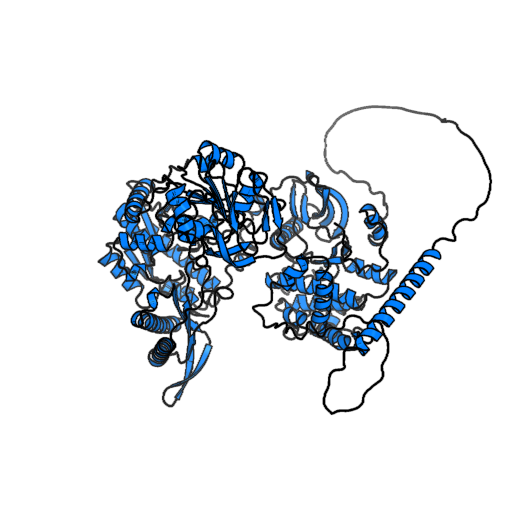87.81 673 LEU A CA 1
ATOM 5277 C C . LEU A 1 673 ? 20.352 9.633 15.972 1.00 87.81 673 LEU A C 1
ATOM 5279 O O . LEU A 1 673 ? 19.279 9.245 16.416 1.00 87.81 673 LEU A O 1
ATOM 5283 N N . GLN A 1 674 ? 20.424 10.474 14.939 1.00 85.81 674 GLN A N 1
ATOM 5284 C CA . GLN A 1 674 ? 19.231 10.973 14.263 1.00 85.81 674 GLN A CA 1
ATOM 5285 C C . GLN A 1 674 ? 18.499 9.845 13.534 1.00 85.81 674 GLN A C 1
ATOM 5287 O O . GLN A 1 674 ? 17.269 9.811 13.543 1.00 85.81 674 GLN A O 1
ATOM 5292 N N . TYR A 1 675 ? 19.243 8.915 12.930 1.00 82.19 675 TYR A N 1
ATOM 5293 C CA . TYR A 1 675 ? 18.689 7.693 12.365 1.00 82.19 675 TYR A CA 1
ATOM 5294 C C . TYR A 1 675 ? 17.989 6.865 13.452 1.00 82.19 675 TYR A C 1
ATOM 5296 O O . TYR A 1 675 ? 16.806 6.566 13.308 1.00 82.19 675 TYR A O 1
ATOM 5304 N N . LEU A 1 676 ? 18.662 6.576 14.568 1.00 79.44 676 LEU A N 1
ATOM 5305 C CA . LEU A 1 676 ? 18.103 5.794 15.679 1.00 79.44 676 LEU A CA 1
ATOM 5306 C C . LEU A 1 676 ? 16.863 6.458 16.291 1.00 79.44 676 LEU A C 1
ATOM 5308 O O . LEU A 1 676 ? 15.832 5.807 16.438 1.00 79.44 676 LEU A O 1
ATOM 5312 N N . HIS A 1 677 ? 16.917 7.763 16.571 1.00 80.38 677 HIS A N 1
ATOM 5313 C CA . HIS A 1 677 ? 15.783 8.530 17.099 1.00 80.38 677 HIS A CA 1
ATOM 5314 C C . HIS A 1 677 ? 14.632 8.597 16.092 1.00 80.38 677 HIS A C 1
ATOM 5316 O O . HIS A 1 677 ? 13.472 8.518 16.489 1.00 80.38 677 HIS A O 1
ATOM 5322 N N . GLY A 1 678 ? 14.934 8.664 14.791 1.00 65.94 678 GLY A N 1
ATOM 5323 C CA . GLY A 1 678 ? 13.948 8.528 13.716 1.00 65.94 678 GLY A CA 1
ATOM 5324 C C . GLY A 1 678 ? 13.245 7.166 13.705 1.00 65.94 678 GLY A C 1
ATOM 5325 O O . GLY A 1 678 ? 12.083 7.097 13.315 1.00 65.94 678 GLY A O 1
ATOM 5326 N N . HIS A 1 679 ? 13.916 6.123 14.205 1.00 66.94 679 HIS A N 1
ATOM 5327 C CA . HIS A 1 679 ? 13.383 4.772 14.418 1.00 66.94 679 HIS A CA 1
ATOM 5328 C C . HIS A 1 679 ? 12.886 4.542 15.864 1.00 66.94 679 HIS A C 1
ATOM 5330 O O . HIS A 1 679 ? 12.622 3.406 16.246 1.00 66.94 679 HIS A O 1
ATOM 5336 N N . HIS A 1 680 ? 12.738 5.600 16.680 1.00 67.06 680 HIS A N 1
ATOM 5337 C CA . HIS A 1 680 ? 12.303 5.562 18.099 1.00 67.06 680 HIS A CA 1
ATOM 5338 C C . HIS A 1 680 ? 13.193 4.722 19.009 1.00 67.06 680 HIS A C 1
ATOM 5340 O O . HIS A 1 680 ? 12.772 4.260 20.070 1.00 67.06 680 HIS A O 1
ATOM 5346 N N . ILE A 1 681 ? 14.450 4.555 18.616 1.00 69.69 681 ILE A N 1
ATOM 5347 C CA . ILE A 1 681 ? 15.462 3.860 19.394 1.00 69.69 681 ILE A CA 1
ATOM 5348 C C . ILE A 1 681 ? 16.318 4.905 20.086 1.00 69.69 681 ILE A C 1
ATOM 5350 O O . ILE A 1 681 ? 16.958 5.736 19.450 1.00 69.69 681 ILE A O 1
ATOM 5354 N N . LEU A 1 682 ? 16.334 4.842 21.413 1.00 78.62 682 LEU A N 1
ATOM 5355 C CA . LEU A 1 682 ? 17.283 5.584 22.233 1.00 78.62 682 LEU A CA 1
ATOM 5356 C C . LEU A 1 682 ? 18.517 4.712 22.448 1.00 78.62 682 LEU A C 1
ATOM 5358 O O . LEU A 1 682 ? 18.378 3.533 22.783 1.00 78.62 682 LEU A O 1
ATOM 5362 N N . HIS A 1 683 ? 19.709 5.283 22.310 1.00 84.44 683 HIS A N 1
ATOM 5363 C CA . HIS A 1 683 ? 20.949 4.539 22.517 1.00 84.44 683 HIS A CA 1
ATOM 5364 C C . HIS A 1 683 ? 21.155 4.197 24.003 1.00 84.44 683 HIS A C 1
ATOM 5366 O O . HIS A 1 683 ? 21.492 3.060 24.344 1.00 84.44 683 HIS A O 1
ATOM 5372 N N . ARG A 1 684 ? 20.914 5.165 24.903 1.00 79.00 684 ARG A N 1
ATOM 5373 C CA . ARG A 1 684 ? 20.917 5.048 26.382 1.00 79.00 684 ARG A CA 1
ATOM 5374 C C . ARG A 1 684 ? 22.261 4.749 27.056 1.00 79.00 684 ARG A C 1
ATOM 5376 O O . ARG A 1 684 ? 22.364 4.893 28.270 1.00 79.00 684 ARG A O 1
ATOM 5383 N N . ASP A 1 685 ? 23.282 4.334 26.312 1.00 82.50 685 ASP A N 1
ATOM 5384 C CA . ASP A 1 685 ? 24.643 4.104 26.835 1.00 82.50 685 ASP A CA 1
ATOM 5385 C C . ASP A 1 685 ? 25.724 4.672 25.900 1.00 82.50 685 ASP A C 1
ATOM 5387 O O . ASP A 1 685 ? 26.731 4.024 25.620 1.00 82.50 685 ASP A O 1
ATOM 5391 N N . LEU A 1 686 ? 25.483 5.864 25.340 1.00 89.88 686 LEU A N 1
ATOM 5392 C CA . LEU A 1 686 ? 26.412 6.480 24.392 1.00 89.88 686 LEU A CA 1
ATOM 5393 C C . LEU A 1 686 ? 27.680 6.943 25.122 1.00 89.88 686 LEU A C 1
ATOM 5395 O O . LEU A 1 686 ? 27.639 7.811 25.992 1.00 89.88 686 LEU A O 1
ATOM 5399 N N . LYS A 1 687 ? 28.815 6.353 24.753 1.00 90.06 687 LYS A N 1
ATOM 5400 C CA . LYS A 1 687 ? 30.150 6.639 25.297 1.00 90.06 687 LYS A CA 1
ATOM 5401 C C . LYS A 1 687 ? 31.212 6.165 24.304 1.00 90.06 687 LYS A C 1
ATOM 5403 O O . LYS A 1 687 ? 30.907 5.279 23.506 1.00 90.06 687 LYS A O 1
ATOM 5408 N N . PRO A 1 688 ? 32.465 6.641 24.380 1.00 90.62 688 PRO A N 1
ATOM 5409 C CA . PRO A 1 688 ? 33.491 6.283 23.398 1.00 90.62 688 PRO A CA 1
ATOM 5410 C C . PRO A 1 688 ? 33.769 4.773 23.272 1.00 90.62 688 PRO A C 1
ATOM 5412 O O . PRO A 1 688 ? 34.125 4.309 22.200 1.00 90.62 688 PRO A O 1
ATOM 5415 N N . LYS A 1 689 ? 33.518 3.969 24.314 1.00 86.94 689 LYS A N 1
ATOM 5416 C CA . LYS A 1 689 ? 33.629 2.497 24.233 1.00 86.94 689 LYS A CA 1
ATOM 5417 C C . LYS A 1 689 ? 32.569 1.811 23.362 1.00 86.94 689 LYS A C 1
ATOM 5419 O O . LYS A 1 689 ? 32.800 0.697 22.916 1.00 86.94 689 LYS A O 1
ATOM 5424 N N . ASN A 1 690 ? 31.427 2.462 23.150 1.00 90.81 690 ASN A N 1
ATOM 5425 C CA . ASN A 1 690 ? 30.303 1.955 22.355 1.00 90.81 690 ASN A CA 1
ATOM 5426 C C . ASN A 1 690 ? 30.246 2.629 20.967 1.00 90.81 690 ASN A C 1
ATOM 5428 O O . ASN A 1 690 ? 29.262 2.519 20.240 1.00 90.81 690 ASN A O 1
ATOM 5432 N N . ILE A 1 691 ? 31.293 3.381 20.617 1.00 92.94 691 ILE A N 1
ATOM 5433 C CA . ILE A 1 691 ? 31.459 4.036 19.325 1.00 92.94 691 ILE A CA 1
ATOM 5434 C C . ILE A 1 691 ? 32.668 3.377 18.672 1.00 92.94 691 ILE A C 1
ATOM 5436 O O . ILE A 1 691 ? 33.791 3.572 19.131 1.00 92.94 691 ILE A O 1
ATOM 5440 N N . LEU A 1 692 ? 32.441 2.577 17.637 1.00 90.25 692 LEU A N 1
ATOM 5441 C CA . LEU A 1 692 ? 33.501 1.866 16.929 1.00 90.25 692 LEU A CA 1
ATOM 5442 C C . LEU A 1 692 ? 33.927 2.635 15.675 1.00 90.25 692 LEU A C 1
ATOM 5444 O O . LEU A 1 692 ? 33.167 3.445 15.144 1.00 90.25 692 LEU A O 1
ATOM 5448 N N . LEU A 1 693 ? 35.138 2.368 15.201 1.00 83.38 693 LEU A N 1
ATOM 5449 C CA . LEU A 1 693 ? 35.687 2.880 13.949 1.00 83.38 693 LEU A CA 1
ATOM 5450 C C . LEU A 1 693 ? 36.048 1.696 13.049 1.00 83.38 693 LEU A C 1
ATOM 5452 O O . LEU A 1 693 ? 36.582 0.697 13.533 1.00 83.38 693 LEU A O 1
ATOM 5456 N N . ASP A 1 694 ? 35.775 1.780 11.751 1.00 76.94 694 ASP A N 1
ATOM 5457 C CA . ASP A 1 694 ? 36.324 0.830 10.777 1.00 76.94 694 ASP A CA 1
ATOM 5458 C C . ASP A 1 694 ? 37.702 1.278 10.248 1.00 76.94 694 ASP A C 1
ATOM 5460 O O . ASP A 1 694 ? 38.285 2.256 10.723 1.00 76.94 694 ASP A O 1
ATOM 5464 N N . GLY A 1 695 ? 38.264 0.520 9.300 1.00 64.81 695 GLY A N 1
ATOM 5465 C CA . GLY A 1 695 ? 39.581 0.798 8.715 1.00 64.81 695 GLY A CA 1
ATOM 5466 C C . GLY A 1 695 ? 39.651 2.093 7.900 1.00 64.81 695 GLY A C 1
ATOM 5467 O O . GLY A 1 695 ? 40.747 2.624 7.721 1.00 64.81 695 GLY A O 1
ATOM 5468 N N . ASP A 1 696 ? 38.502 2.617 7.473 1.00 59.69 696 ASP A N 1
ATOM 5469 C CA . ASP A 1 696 ? 38.370 3.858 6.709 1.00 59.69 696 ASP A CA 1
ATOM 5470 C C . ASP A 1 696 ? 38.009 5.057 7.609 1.00 59.69 696 ASP A C 1
ATOM 5472 O O . ASP A 1 696 ? 37.929 6.199 7.153 1.00 59.69 696 ASP A O 1
ATOM 5476 N N . GLY A 1 697 ? 37.832 4.825 8.914 1.00 66.75 697 GLY A N 1
ATOM 5477 C CA . GLY A 1 697 ? 37.459 5.853 9.884 1.00 66.75 697 GLY A CA 1
ATOM 5478 C C . GLY A 1 697 ? 35.963 6.184 9.886 1.00 66.75 697 GLY A C 1
ATOM 5479 O O . GLY A 1 697 ? 35.575 7.253 10.375 1.00 66.75 697 GLY A O 1
ATOM 5480 N N . ILE A 1 698 ? 35.119 5.289 9.362 1.00 75.94 698 ILE A N 1
ATOM 5481 C CA . ILE A 1 698 ? 33.666 5.388 9.485 1.00 75.94 698 ILE A CA 1
ATOM 5482 C C . ILE A 1 698 ? 33.258 4.989 10.900 1.00 75.94 698 ILE A C 1
ATOM 5484 O O . ILE A 1 698 ? 33.645 3.945 11.427 1.00 75.94 698 ILE A O 1
ATOM 5488 N N . VAL A 1 699 ? 32.446 5.841 11.519 1.00 85.56 699 VAL A N 1
ATOM 5489 C CA . VAL A 1 699 ? 31.892 5.614 12.858 1.00 85.56 699 VAL A CA 1
ATOM 5490 C C . VAL A 1 699 ? 30.795 4.561 12.780 1.00 85.56 699 VAL A C 1
ATOM 5492 O O . VAL A 1 699 ? 29.905 4.702 11.950 1.00 85.56 699 VAL A O 1
ATOM 5495 N N . LYS A 1 700 ? 30.795 3.576 13.680 1.00 86.62 700 LYS A N 1
ATOM 5496 C CA . LYS A 1 700 ? 29.732 2.576 13.865 1.00 86.62 700 LYS A CA 1
ATOM 5497 C C . LYS A 1 700 ? 29.245 2.606 15.315 1.00 86.62 700 LYS A C 1
ATOM 5499 O O . LYS A 1 700 ? 29.990 2.242 16.222 1.00 86.62 700 LYS A O 1
ATOM 5504 N N . LEU A 1 701 ? 28.006 3.036 15.557 1.00 91.31 701 LEU A N 1
ATOM 5505 C CA . LEU A 1 701 ? 27.398 2.923 16.889 1.00 91.31 701 LEU A CA 1
ATOM 5506 C C . LEU A 1 701 ? 27.054 1.462 17.201 1.00 91.31 701 LEU A C 1
ATOM 5508 O O . LEU A 1 701 ? 26.431 0.791 16.374 1.00 91.31 701 LEU A O 1
ATOM 5512 N N . SER A 1 702 ? 27.446 0.991 18.387 1.00 87.19 702 SER A N 1
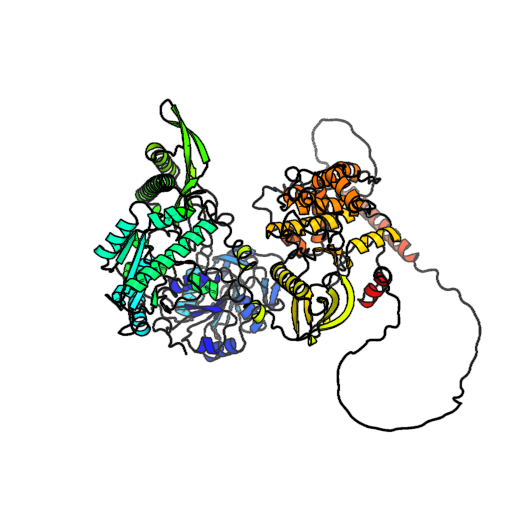ATOM 5513 C CA . SER A 1 702 ? 27.252 -0.385 18.860 1.00 87.19 702 SER A CA 1
ATOM 5514 C C . SER A 1 702 ? 26.752 -0.435 20.310 1.00 87.19 702 SER A C 1
ATOM 5516 O O . SER A 1 702 ? 26.788 0.564 21.019 1.00 87.19 702 SER A O 1
ATOM 5518 N N . ASP A 1 703 ? 26.344 -1.619 20.783 1.00 78.56 703 ASP A N 1
ATOM 5519 C CA . ASP A 1 703 ? 25.891 -1.866 22.164 1.00 78.56 703 ASP A CA 1
ATOM 5520 C C . ASP A 1 703 ? 24.696 -0.982 22.592 1.00 78.56 703 ASP A C 1
ATOM 5522 O O . ASP A 1 703 ? 24.790 -0.112 23.468 1.00 78.56 703 ASP A O 1
ATOM 5526 N N . PHE A 1 704 ? 23.534 -1.260 21.991 1.00 71.81 704 PHE A N 1
ATOM 5527 C CA . PHE A 1 704 ? 22.256 -0.620 22.314 1.00 71.81 704 PHE A CA 1
ATOM 5528 C C . PHE A 1 704 ? 21.721 -1.126 23.660 1.00 71.81 704 PHE A C 1
ATOM 5530 O O . PHE A 1 704 ? 21.596 -2.328 23.890 1.00 71.81 704 PHE A O 1
ATOM 5537 N N . GLY A 1 705 ? 21.386 -0.217 24.579 1.00 56.81 705 GLY A N 1
ATOM 5538 C CA . GLY A 1 705 ? 20.988 -0.556 25.950 1.00 56.81 705 GLY A CA 1
ATOM 5539 C C . GLY A 1 705 ? 19.574 -1.139 26.086 1.00 56.81 705 GLY A C 1
ATOM 5540 O O . GLY A 1 705 ? 18.729 -0.524 26.741 1.00 56.81 705 GLY A O 1
ATOM 5541 N N . VAL A 1 706 ? 19.303 -2.316 25.511 1.00 45.56 706 VAL A N 1
ATOM 5542 C CA . VAL A 1 706 ? 17.965 -2.949 25.525 1.00 45.56 706 VAL A CA 1
ATOM 5543 C C . VAL A 1 706 ? 17.581 -3.496 26.914 1.00 45.56 706 VAL A C 1
ATOM 5545 O O . VAL A 1 706 ? 16.406 -3.507 27.271 1.00 45.56 706 VAL A O 1
ATOM 5548 N N . SER A 1 707 ? 18.559 -3.868 27.751 1.00 42.00 707 SER A N 1
ATOM 5549 C CA . SER A 1 707 ? 18.336 -4.559 29.037 1.00 42.00 707 SER A CA 1
ATOM 5550 C C . SER A 1 707 ? 18.375 -3.676 30.298 1.00 42.00 707 SER A C 1
ATOM 5552 O O . SER A 1 707 ? 18.153 -4.173 31.401 1.00 42.00 707 SER A O 1
ATOM 5554 N N . LYS A 1 708 ? 18.606 -2.360 30.190 1.00 41.09 708 LYS A N 1
ATOM 5555 C CA . LYS A 1 708 ? 18.745 -1.460 31.359 1.00 41.09 708 LYS A CA 1
ATOM 5556 C C . LYS A 1 708 ? 17.414 -0.851 31.836 1.00 41.09 708 LYS A C 1
ATOM 5558 O O . LYS A 1 708 ? 17.346 0.338 32.144 1.00 41.09 708 LYS A O 1
ATOM 5563 N N . ILE A 1 709 ? 16.340 -1.644 31.911 1.00 35.69 709 ILE A N 1
ATOM 5564 C CA . ILE A 1 709 ? 15.095 -1.210 32.570 1.00 35.69 709 ILE A CA 1
ATOM 5565 C C . ILE A 1 709 ? 15.326 -1.253 34.084 1.00 35.69 709 ILE A C 1
ATOM 5567 O O . ILE A 1 709 ? 15.226 -2.307 34.712 1.00 35.69 709 ILE A O 1
ATOM 5571 N N . LEU A 1 710 ? 15.642 -0.100 34.673 1.00 30.78 710 LEU A N 1
ATOM 5572 C CA . LEU A 1 710 ? 15.641 0.084 36.123 1.00 30.78 710 LEU A CA 1
ATOM 5573 C C . LEU A 1 710 ? 14.210 -0.113 36.638 1.00 30.78 710 LEU A C 1
ATOM 5575 O O . LEU A 1 710 ? 13.327 0.720 36.430 1.00 30.78 710 LEU A O 1
ATOM 5579 N N . LYS A 1 711 ? 13.968 -1.247 37.298 1.00 29.50 711 LYS A N 1
ATOM 5580 C CA . LYS A 1 711 ? 12.742 -1.481 38.058 1.00 29.50 711 LYS A CA 1
ATOM 5581 C C . LYS A 1 711 ? 12.870 -0.729 39.385 1.00 29.50 711 LYS A C 1
ATOM 5583 O O . LYS A 1 711 ? 13.555 -1.184 40.286 1.00 29.50 711 LYS A O 1
ATOM 5588 N N . SER A 1 712 ? 12.143 0.382 39.508 1.00 30.12 712 SER A N 1
ATOM 5589 C CA . SER A 1 712 ? 11.923 1.178 40.731 1.00 30.12 712 SER A CA 1
ATOM 5590 C C . SER A 1 712 ? 13.044 2.129 41.186 1.00 30.12 712 SER A C 1
ATOM 5592 O O . SER A 1 712 ? 14.231 1.822 41.137 1.00 30.12 712 SER A O 1
ATOM 5594 N N . ALA A 1 713 ? 12.624 3.288 41.709 1.00 31.84 713 ALA A N 1
ATOM 5595 C CA . ALA A 1 713 ? 13.472 4.342 42.280 1.00 31.84 713 ALA A CA 1
ATOM 5596 C C . ALA A 1 713 ? 14.219 3.930 43.571 1.00 31.84 713 ALA A C 1
ATOM 5598 O O . ALA A 1 713 ? 15.015 4.701 44.103 1.00 31.84 713 ALA A O 1
ATOM 5599 N N . SER A 1 714 ? 13.969 2.724 44.090 1.00 29.03 714 SER A N 1
ATOM 5600 C CA . SER A 1 714 ? 14.571 2.193 45.319 1.00 29.03 714 SER A CA 1
ATOM 5601 C C . SER A 1 714 ? 15.897 1.444 45.113 1.00 29.03 714 SER A C 1
ATOM 5603 O O . SER A 1 714 ? 16.609 1.234 46.092 1.00 29.03 714 SER A O 1
ATOM 5605 N N . ASP A 1 715 ? 16.280 1.105 43.876 1.00 30.72 715 ASP A N 1
ATOM 5606 C CA . ASP A 1 715 ? 17.507 0.334 43.579 1.00 30.72 715 ASP A CA 1
ATOM 5607 C C . ASP A 1 715 ? 18.759 1.194 43.312 1.00 30.72 715 ASP A C 1
ATOM 5609 O O . ASP A 1 715 ? 19.837 0.675 43.004 1.00 30.72 715 ASP A O 1
ATOM 5613 N N . CYS A 1 716 ? 18.676 2.515 43.501 1.00 34.50 716 CYS A N 1
ATOM 5614 C CA . CYS A 1 716 ? 19.781 3.449 43.248 1.00 34.50 716 CYS A CA 1
ATOM 5615 C C . CYS A 1 716 ? 21.048 3.207 44.101 1.00 34.50 716 CYS A C 1
ATOM 5617 O O . CYS A 1 716 ? 22.074 3.835 43.850 1.00 34.50 716 CYS A O 1
ATOM 5619 N N . ALA A 1 717 ? 21.016 2.306 45.091 1.00 29.30 717 ALA A N 1
ATOM 5620 C CA . ALA A 1 717 ? 22.113 2.112 46.040 1.00 29.30 717 ALA A CA 1
ATOM 5621 C C . ALA A 1 717 ? 22.902 0.792 45.910 1.00 29.30 717 ALA A C 1
ATOM 5623 O O . ALA A 1 717 ? 23.905 0.656 46.611 1.00 29.30 717 ALA A O 1
ATOM 5624 N N . GLN A 1 718 ? 22.534 -0.162 45.040 1.00 32.91 718 GLN A N 1
ATOM 5625 C CA . GLN A 1 718 ? 23.313 -1.413 44.898 1.00 32.91 718 GLN A CA 1
ATOM 5626 C C . GLN A 1 718 ? 23.620 -1.885 43.467 1.00 32.91 718 GLN A C 1
ATOM 5628 O O . GLN A 1 718 ? 24.342 -2.869 43.313 1.00 32.91 718 GLN A O 1
ATOM 5633 N N . THR A 1 719 ? 23.216 -1.158 42.418 1.00 37.06 719 THR A N 1
ATOM 5634 C CA . THR A 1 719 ? 23.430 -1.646 41.037 1.00 37.06 719 THR A CA 1
ATOM 5635 C C . THR A 1 719 ? 23.687 -0.550 39.997 1.00 37.06 719 THR A C 1
ATOM 5637 O O . THR A 1 719 ? 23.267 -0.674 38.849 1.00 37.06 719 THR A O 1
ATOM 5640 N N . ILE A 1 720 ? 24.438 0.510 40.330 1.00 40.88 720 ILE A N 1
ATOM 5641 C CA . ILE A 1 720 ? 24.979 1.425 39.300 1.00 40.88 720 ILE A CA 1
ATOM 5642 C C . ILE A 1 720 ? 26.131 0.709 38.574 1.00 40.88 720 ILE A C 1
ATOM 5644 O O . ILE A 1 720 ? 27.310 0.905 38.858 1.00 40.88 720 ILE A O 1
ATOM 5648 N N . THR A 1 721 ? 25.785 -0.181 37.646 1.00 39.78 721 THR A N 1
ATOM 5649 C CA . THR A 1 721 ? 26.723 -0.792 36.698 1.00 39.78 721 THR A CA 1
ATOM 5650 C C . THR A 1 721 ? 26.832 0.122 35.478 1.00 39.78 721 THR A C 1
ATOM 5652 O O . THR A 1 721 ? 26.134 -0.019 34.476 1.00 39.78 721 THR A O 1
ATOM 5655 N N . GLY A 1 722 ? 27.691 1.136 35.591 1.00 50.28 722 GLY A N 1
ATOM 5656 C CA . GLY A 1 722 ? 27.958 2.089 34.519 1.00 50.28 722 GLY A CA 1
ATOM 5657 C C . GLY A 1 722 ? 29.063 3.081 34.873 1.00 50.28 722 GLY A C 1
ATOM 5658 O O . GLY A 1 722 ? 29.332 3.354 36.040 1.00 50.28 722 GLY A O 1
ATOM 5659 N N . THR A 1 723 ? 29.713 3.624 33.847 1.00 59.78 723 THR A N 1
ATOM 5660 C CA . THR A 1 723 ? 30.627 4.763 33.963 1.00 59.78 723 THR A CA 1
ATOM 5661 C C . THR A 1 723 ? 29.758 6.032 33.943 1.00 59.78 723 THR A C 1
ATOM 5663 O O . THR A 1 723 ? 29.323 6.421 32.864 1.00 59.78 723 THR A O 1
ATOM 5666 N N . PRO A 1 724 ? 29.469 6.692 35.085 1.00 73.62 724 PRO A N 1
ATOM 5667 C CA . PRO A 1 724 ? 28.451 7.759 35.180 1.00 73.62 724 PRO A CA 1
ATOM 5668 C C . PRO A 1 724 ? 28.796 9.030 34.391 1.00 73.62 724 PRO A C 1
ATOM 5670 O O . PRO A 1 724 ? 27.966 9.918 34.265 1.00 73.62 724 PRO A O 1
ATOM 5673 N N . HIS A 1 725 ? 30.024 9.123 33.880 1.00 84.44 725 HIS A N 1
ATOM 5674 C CA . HIS A 1 725 ? 30.622 10.309 33.270 1.00 84.44 725 HIS A CA 1
ATOM 5675 C C . HIS A 1 725 ? 29.858 10.833 32.039 1.00 84.44 725 HIS A C 1
ATOM 5677 O O . HIS A 1 725 ? 30.022 11.996 31.688 1.00 84.44 725 HIS A O 1
ATOM 5683 N N . TYR A 1 726 ? 29.013 9.998 31.420 1.00 88.81 726 TYR A N 1
ATOM 5684 C CA . TYR A 1 726 ? 28.200 10.336 30.242 1.00 88.81 726 TYR A CA 1
ATOM 5685 C C . TYR A 1 726 ? 26.690 10.332 30.529 1.00 88.81 726 TYR A C 1
ATOM 5687 O O . TYR A 1 726 ? 25.896 10.553 29.616 1.00 88.81 726 TYR A O 1
ATOM 5695 N N . MET A 1 727 ? 26.274 10.048 31.772 1.00 86.56 727 MET A N 1
ATOM 5696 C CA . MET A 1 727 ? 24.857 9.993 32.141 1.00 86.56 727 MET A CA 1
ATOM 5697 C C . MET A 1 727 ? 24.278 11.401 32.262 1.00 86.56 727 MET A C 1
ATOM 5699 O O . MET A 1 727 ? 24.891 12.283 32.864 1.00 86.56 727 MET A O 1
ATOM 5703 N N . ALA A 1 728 ? 23.082 11.587 31.711 1.00 87.69 728 ALA A N 1
ATOM 5704 C CA . ALA A 1 728 ? 22.362 12.848 31.788 1.00 87.69 728 ALA A CA 1
ATOM 5705 C C . ALA A 1 728 ? 21.827 13.119 33.214 1.00 87.69 728 ALA A C 1
ATOM 5707 O O . ALA A 1 728 ? 21.456 12.163 33.904 1.00 87.69 728 ALA A O 1
ATOM 5708 N N . PRO A 1 729 ? 21.754 14.387 33.667 1.00 87.19 729 PRO A N 1
ATOM 5709 C CA . PRO A 1 729 ? 21.238 14.761 34.985 1.00 87.19 729 PRO A CA 1
ATOM 5710 C C . PRO A 1 729 ? 19.875 14.138 35.303 1.00 87.19 729 PRO A C 1
ATOM 5712 O O . PRO A 1 729 ? 19.697 13.544 36.364 1.00 87.19 729 PRO A O 1
ATOM 5715 N N . GLU A 1 730 ? 18.946 14.165 34.346 1.00 83.31 730 GLU A N 1
ATOM 5716 C CA . GLU A 1 730 ? 17.590 13.644 34.515 1.00 83.31 730 GLU A CA 1
ATOM 5717 C C . GLU A 1 730 ? 17.547 12.123 34.737 1.00 83.31 730 GLU A C 1
ATOM 5719 O O . GLU A 1 730 ? 16.653 11.626 35.423 1.00 83.31 730 GLU A O 1
ATOM 5724 N N . LEU A 1 731 ? 18.537 11.383 34.217 1.00 76.94 731 LEU A N 1
ATOM 5725 C CA . LEU A 1 731 ? 18.682 9.944 34.458 1.00 76.94 731 LEU A CA 1
ATOM 5726 C C . LEU A 1 731 ? 19.183 9.656 35.879 1.00 76.94 731 LEU A C 1
ATOM 5728 O O . LEU A 1 731 ? 18.816 8.638 36.460 1.00 76.94 731 LEU A O 1
ATOM 5732 N N . LEU A 1 732 ? 20.010 10.542 36.441 1.00 77.44 732 LEU A N 1
ATOM 5733 C CA . LEU A 1 732 ? 20.522 10.431 37.813 1.00 77.44 732 LEU A CA 1
ATOM 5734 C C . LEU A 1 732 ? 19.465 10.830 38.854 1.00 77.44 732 LEU A C 1
ATOM 5736 O O . LEU A 1 732 ? 19.484 10.323 39.973 1.00 77.44 732 LEU A O 1
ATOM 5740 N N . GLU A 1 733 ? 18.534 11.707 38.475 1.00 70.50 733 GLU A N 1
ATOM 5741 C CA . GLU A 1 733 ? 17.415 12.165 39.309 1.00 70.50 733 GLU A CA 1
ATOM 5742 C C . GLU A 1 733 ? 16.176 11.251 39.235 1.00 70.50 733 GLU A C 1
ATOM 5744 O O . GLU A 1 733 ? 15.224 11.446 39.989 1.00 70.50 733 GLU A O 1
ATOM 5749 N N . GLY A 1 734 ? 16.172 10.241 38.354 1.00 58.66 734 GLY A N 1
ATOM 5750 C CA . GLY A 1 734 ? 15.053 9.302 38.189 1.00 58.66 734 GLY A CA 1
ATOM 5751 C C . GLY A 1 734 ? 13.841 9.881 37.445 1.00 58.66 734 GLY A C 1
ATOM 5752 O O . GLY A 1 734 ? 12.729 9.371 37.595 1.00 58.66 734 GLY A O 1
ATOM 5753 N N . SER A 1 735 ? 14.044 10.942 36.660 1.00 58.09 735 SER A N 1
ATOM 5754 C CA . SER A 1 735 ? 13.008 11.605 35.859 1.00 58.09 735 SER A CA 1
ATOM 5755 C C . SER A 1 735 ? 12.746 10.884 34.525 1.00 58.09 735 SER A C 1
ATOM 5757 O O . SER A 1 735 ? 13.492 9.998 34.107 1.00 58.09 735 SER A O 1
ATOM 5759 N N . ILE A 1 736 ? 11.660 11.259 33.837 1.00 52.75 736 ILE A N 1
ATOM 5760 C CA . ILE A 1 736 ? 11.311 10.714 32.514 1.00 52.75 736 ILE A CA 1
ATOM 5761 C C . ILE A 1 736 ? 12.390 11.124 31.501 1.00 52.75 736 ILE A C 1
ATOM 5763 O O . ILE A 1 736 ? 12.653 12.310 31.319 1.00 52.75 736 ILE A O 1
ATOM 5767 N N . TYR A 1 737 ? 12.988 10.141 30.829 1.00 63.34 737 TYR A N 1
ATOM 5768 C CA . TYR A 1 737 ? 14.054 10.331 29.845 1.00 63.34 737 TYR A CA 1
ATOM 5769 C C . TYR A 1 737 ? 13.533 10.170 28.410 1.00 63.34 737 TYR A C 1
ATOM 5771 O O . TYR A 1 737 ? 12.613 9.395 28.145 1.00 63.34 737 TYR A O 1
ATOM 5779 N N . ASN A 1 738 ? 14.123 10.905 27.468 1.00 69.81 738 ASN A N 1
ATOM 5780 C CA . ASN A 1 738 ? 13.784 10.889 26.041 1.00 69.81 738 ASN A CA 1
ATOM 5781 C C . ASN A 1 738 ? 15.068 11.053 25.195 1.00 69.81 738 ASN A C 1
ATOM 5783 O O . ASN A 1 738 ? 16.174 10.913 25.717 1.00 69.81 738 ASN A O 1
ATOM 5787 N N . GLY A 1 739 ? 14.953 11.364 23.898 1.00 78.25 739 GLY A N 1
ATOM 5788 C CA . GLY A 1 739 ? 16.110 11.591 23.013 1.00 78.25 739 GLY A CA 1
ATOM 5789 C C . GLY A 1 739 ? 17.130 12.613 23.535 1.00 78.25 739 GLY A C 1
ATOM 5790 O O . GLY A 1 739 ? 18.320 12.490 23.250 1.00 78.25 739 GLY A O 1
ATOM 5791 N N . LYS A 1 740 ? 16.711 13.567 24.378 1.00 87.69 740 LYS A N 1
ATOM 5792 C CA . LYS A 1 740 ? 17.585 14.600 24.957 1.00 87.69 740 LYS A CA 1
ATOM 5793 C C . LYS A 1 740 ? 18.646 14.034 25.904 1.00 87.69 740 LYS A C 1
ATOM 5795 O O . LYS A 1 740 ? 19.653 14.701 26.144 1.00 87.69 740 LYS A O 1
ATOM 5800 N N . SER A 1 741 ? 18.459 12.821 26.423 1.00 86.88 741 SER A N 1
ATOM 5801 C CA . SER A 1 741 ? 19.476 12.151 27.237 1.00 86.88 741 SER A CA 1
ATOM 5802 C C . SER A 1 741 ? 20.652 11.661 26.383 1.00 86.88 741 SER A C 1
ATOM 5804 O O . SER A 1 741 ? 21.798 11.829 26.787 1.00 86.88 741 SER A O 1
ATOM 5806 N N . ASP A 1 742 ? 20.400 11.161 25.165 1.00 89.44 742 ASP A N 1
ATOM 5807 C CA . ASP A 1 742 ? 21.474 10.827 24.214 1.00 89.44 742 ASP A CA 1
ATOM 5808 C C . ASP A 1 742 ? 22.183 12.099 23.711 1.00 89.44 742 ASP A C 1
ATOM 5810 O O . ASP A 1 742 ? 23.394 12.087 23.503 1.00 89.44 742 ASP A O 1
ATOM 5814 N N . VAL A 1 743 ? 21.450 13.215 23.570 1.00 92.06 743 VAL A N 1
ATOM 5815 C CA . VAL A 1 743 ? 22.014 14.537 23.222 1.00 92.06 743 VAL A CA 1
ATOM 5816 C C . VAL A 1 743 ? 23.002 15.024 24.292 1.00 92.06 743 VAL A C 1
ATOM 5818 O O . VAL A 1 743 ? 24.060 15.556 23.953 1.00 92.06 743 VAL A O 1
ATOM 5821 N N . TRP A 1 744 ? 22.715 14.788 25.575 1.00 93.62 744 TRP A N 1
ATOM 5822 C CA . TRP A 1 744 ? 23.667 15.064 26.656 1.00 93.62 744 TRP A CA 1
ATOM 5823 C C . TRP A 1 744 ? 24.923 14.199 26.544 1.00 93.62 744 TRP A C 1
ATOM 5825 O O . TRP A 1 744 ? 26.042 14.717 26.563 1.00 93.62 744 TRP A O 1
ATOM 5835 N N . SER A 1 745 ? 24.757 12.882 26.385 1.00 92.31 745 SER A N 1
ATOM 5836 C CA . SER A 1 745 ? 25.888 11.960 26.237 1.00 92.31 745 SER A CA 1
ATOM 5837 C C . SER A 1 745 ? 26.748 12.308 25.016 1.00 92.31 745 SER A C 1
ATOM 5839 O O . SER A 1 745 ? 27.975 12.242 25.086 1.00 92.31 745 SER A O 1
ATOM 5841 N N . LEU A 1 746 ? 26.123 12.762 23.926 1.00 94.06 746 LEU A N 1
ATOM 5842 C CA . LEU A 1 746 ? 26.795 13.297 22.742 1.00 94.06 746 LEU A CA 1
ATOM 5843 C C . LEU A 1 746 ? 27.636 14.541 23.082 1.00 94.06 746 LEU A C 1
ATOM 5845 O O . LEU A 1 746 ? 28.772 14.648 22.622 1.00 94.06 746 LEU A O 1
ATOM 5849 N N . GLY A 1 747 ? 27.126 15.447 23.922 1.00 92.50 747 GLY A N 1
ATOM 5850 C CA . GLY A 1 747 ? 27.887 16.584 24.451 1.00 92.50 747 GLY A CA 1
ATOM 5851 C C . GLY A 1 747 ? 29.116 16.158 25.261 1.00 92.50 747 GLY A C 1
ATOM 5852 O O . GLY A 1 747 ? 30.196 16.732 25.100 1.00 92.50 747 GLY A O 1
ATOM 5853 N N . CYS A 1 748 ? 28.996 15.106 26.078 1.00 92.56 748 CYS A N 1
ATOM 5854 C CA . CYS A 1 748 ? 30.129 14.539 26.814 1.00 92.56 748 CYS A CA 1
ATOM 5855 C C . CYS A 1 748 ? 31.189 13.946 25.871 1.00 92.56 748 CYS A C 1
ATOM 5857 O O . CYS A 1 748 ? 32.379 14.195 26.067 1.00 92.56 748 CYS A O 1
ATOM 5859 N N . VAL A 1 749 ? 30.766 13.215 24.831 1.00 92.94 749 VAL A N 1
ATOM 5860 C CA . VAL A 1 749 ? 31.666 12.660 23.803 1.00 92.94 749 VAL A CA 1
ATOM 5861 C C . VAL A 1 749 ? 32.368 13.775 23.024 1.00 92.94 749 VAL A C 1
ATOM 5863 O O . VAL A 1 749 ? 33.573 13.694 22.798 1.00 92.94 749 VAL A O 1
ATOM 5866 N N . LEU A 1 750 ? 31.656 14.848 22.663 1.00 91.31 750 LEU A N 1
ATOM 5867 C CA . LEU A 1 750 ? 32.244 16.008 21.987 1.00 91.31 750 LEU A CA 1
ATOM 5868 C C . LEU A 1 750 ? 33.328 16.684 22.836 1.00 91.31 750 LEU A C 1
ATOM 5870 O O . LEU A 1 750 ? 34.404 17.015 22.334 1.00 91.31 750 LEU A O 1
ATOM 5874 N N . HIS A 1 751 ? 33.059 16.864 24.130 1.00 88.94 751 HIS A N 1
ATOM 5875 C CA . HIS A 1 751 ? 34.033 17.419 25.065 1.00 88.94 751 HIS A CA 1
ATOM 5876 C C . HIS A 1 751 ? 35.284 16.533 25.166 1.00 88.94 751 HIS A C 1
ATOM 5878 O O . HIS A 1 751 ? 36.410 17.036 25.182 1.00 88.94 751 HIS A O 1
ATOM 5884 N N . GLU A 1 752 ? 35.110 15.215 25.206 1.00 90.81 752 GLU A N 1
ATOM 5885 C CA . GLU A 1 752 ? 36.220 14.271 25.293 1.00 90.81 752 GLU A CA 1
ATOM 5886 C C . GLU A 1 752 ? 37.038 14.188 24.004 1.00 90.81 752 GLU A C 1
ATOM 5888 O O . GLU A 1 752 ? 38.262 14.211 24.077 1.00 90.81 752 GLU A O 1
ATOM 5893 N N . LEU A 1 753 ? 36.403 14.220 22.829 1.00 89.12 753 LEU A N 1
ATOM 5894 C CA . LEU A 1 753 ? 37.102 14.367 21.545 1.00 89.12 753 LEU A CA 1
ATOM 5895 C C . LEU A 1 753 ? 38.004 15.611 21.535 1.00 89.12 753 LEU A C 1
ATOM 5897 O O . LEU A 1 753 ? 39.105 15.589 20.987 1.00 89.12 753 LEU A O 1
ATOM 5901 N N . ALA A 1 754 ? 37.552 16.699 22.166 1.00 85.50 754 ALA A N 1
ATOM 5902 C CA . ALA A 1 754 ? 38.298 17.947 22.216 1.00 85.50 754 ALA A CA 1
ATOM 5903 C C . ALA A 1 754 ? 39.382 17.986 23.307 1.00 85.50 754 ALA A C 1
ATOM 5905 O O . ALA A 1 754 ? 40.389 18.674 23.133 1.00 85.50 754 ALA A O 1
ATOM 5906 N N . THR A 1 755 ? 39.212 17.280 24.427 1.00 85.12 755 THR A N 1
ATOM 5907 C CA . THR A 1 755 ? 40.063 17.443 25.627 1.00 85.12 755 THR A CA 1
ATOM 5908 C C . THR A 1 755 ? 40.737 16.159 26.118 1.00 85.12 755 THR A C 1
ATOM 5910 O O . THR A 1 755 ? 41.516 16.222 27.066 1.00 85.12 755 THR A O 1
ATOM 5913 N N . PHE A 1 756 ? 40.465 15.012 25.487 1.00 86.88 756 PHE A N 1
ATOM 5914 C CA . PHE A 1 756 ? 40.840 13.662 25.940 1.00 86.88 756 PHE A CA 1
ATOM 5915 C C . PHE A 1 756 ? 40.347 13.325 27.352 1.00 86.88 756 PHE A C 1
ATOM 5917 O O . PHE A 1 756 ? 40.900 12.466 28.038 1.00 86.88 756 PHE A O 1
ATOM 5924 N N . SER A 1 757 ? 39.319 14.035 27.819 1.00 85.94 757 SER A N 1
ATOM 5925 C CA . SER A 1 757 ? 38.714 13.805 29.121 1.00 85.94 757 SER A CA 1
ATOM 5926 C C . SER A 1 757 ? 37.220 14.141 29.099 1.00 85.94 757 SER A C 1
ATOM 5928 O O . SER A 1 757 ? 36.828 15.152 28.508 1.00 85.94 757 SER A O 1
ATOM 5930 N N . PRO A 1 758 ? 36.352 13.347 29.746 1.00 88.31 758 PRO A N 1
ATOM 5931 C CA . PRO A 1 758 ? 34.946 13.711 29.858 1.00 88.31 758 PRO A CA 1
ATOM 5932 C C . PRO A 1 758 ? 34.788 14.971 30.736 1.00 88.31 758 PRO A C 1
ATOM 5934 O O . PRO A 1 758 ? 35.657 15.276 31.559 1.00 88.31 758 PRO A O 1
ATOM 5937 N N . PRO A 1 759 ? 33.684 15.723 30.592 1.00 87.94 759 PRO A N 1
ATOM 5938 C CA . PRO A 1 759 ? 33.524 17.031 31.236 1.00 87.94 759 PRO A CA 1
ATOM 5939 C C . PRO A 1 759 ? 33.468 16.948 32.769 1.00 87.94 759 PRO A C 1
ATOM 5941 O O . PRO A 1 759 ? 33.935 17.848 33.468 1.00 87.94 759 PRO A O 1
ATOM 5944 N N . PHE A 1 760 ? 32.940 15.853 33.318 1.00 89.75 760 PHE A N 1
ATOM 5945 C CA . PHE A 1 760 ? 32.772 15.673 34.758 1.00 89.75 760 PHE A CA 1
ATOM 5946 C C . PHE A 1 760 ? 33.551 14.448 35.241 1.00 89.75 760 PHE A C 1
ATOM 5948 O O . PHE A 1 760 ? 33.123 13.318 35.045 1.00 89.75 760 PHE A O 1
ATOM 5955 N N . ASN A 1 761 ? 34.681 14.678 35.914 1.00 82.00 761 ASN A N 1
ATOM 5956 C CA . ASN A 1 761 ? 35.544 13.630 36.476 1.00 82.00 761 ASN A CA 1
ATOM 5957 C C . ASN A 1 761 ? 35.618 13.690 38.003 1.00 82.00 761 ASN A C 1
ATOM 5959 O O . ASN A 1 761 ? 35.561 14.770 38.597 1.00 82.00 761 ASN A O 1
ATOM 5963 N N . GLY A 1 762 ? 35.834 12.552 38.661 1.00 79.31 762 GLY A N 1
ATOM 5964 C CA . GLY A 1 762 ? 35.965 12.474 40.116 1.00 79.31 762 GLY A CA 1
ATOM 5965 C C . GLY A 1 762 ? 36.537 11.138 40.581 1.00 79.31 762 GLY A C 1
ATOM 5966 O O . GLY A 1 762 ? 36.428 10.133 39.890 1.00 79.31 762 GLY A O 1
ATOM 5967 N N . SER A 1 763 ? 37.142 11.123 41.770 1.00 73.62 763 SER A N 1
ATOM 5968 C CA . SER A 1 763 ? 37.740 9.916 42.362 1.00 73.62 763 SER A CA 1
ATOM 5969 C C . SER A 1 763 ? 36.712 8.904 42.885 1.00 73.62 763 SER A C 1
ATOM 5971 O O . SER A 1 763 ? 37.073 7.768 43.177 1.00 73.62 763 SER A O 1
ATOM 5973 N N . ALA A 1 764 ? 35.442 9.301 43.009 1.00 75.69 764 ALA A N 1
ATOM 5974 C CA . ALA A 1 764 ? 34.344 8.458 43.471 1.00 75.69 764 ALA A CA 1
ATOM 5975 C C . ALA A 1 764 ? 33.046 8.769 42.711 1.00 75.69 764 ALA A C 1
ATOM 5977 O O . ALA A 1 764 ? 32.819 9.908 42.297 1.00 75.69 764 ALA A O 1
ATOM 5978 N N . LEU A 1 765 ? 32.163 7.771 42.599 1.00 73.06 765 LEU A N 1
ATOM 5979 C CA . LEU A 1 765 ? 30.888 7.855 41.874 1.00 73.06 765 LEU A CA 1
ATOM 5980 C C . LEU A 1 765 ? 30.031 9.052 42.322 1.00 73.06 765 LEU A C 1
ATOM 5982 O O . LEU A 1 765 ? 29.609 9.853 41.494 1.00 73.06 765 LEU A O 1
ATOM 5986 N N . GLY A 1 766 ? 29.851 9.229 43.635 1.00 72.62 766 GLY A N 1
ATOM 5987 C CA . GLY A 1 766 ? 29.082 10.348 44.191 1.00 72.62 766 GLY A CA 1
ATOM 5988 C C . GLY A 1 766 ? 29.687 11.723 43.889 1.00 72.62 766 GLY A C 1
ATOM 5989 O O . GLY A 1 766 ? 28.952 12.692 43.730 1.00 72.62 766 GLY A O 1
ATOM 5990 N N . ALA A 1 767 ? 31.014 11.815 43.736 1.00 80.00 767 ALA A N 1
ATOM 5991 C CA . ALA A 1 767 ? 31.676 13.060 43.349 1.00 80.00 767 ALA A CA 1
ATOM 5992 C C . ALA A 1 767 ? 31.431 13.402 41.871 1.00 80.00 767 ALA A C 1
ATOM 5994 O O . ALA A 1 767 ? 31.289 14.574 41.535 1.00 80.00 767 ALA A O 1
ATOM 5995 N N . VAL A 1 768 ? 31.357 12.393 40.997 1.00 83.81 768 VAL A N 1
ATOM 5996 C CA . VAL A 1 768 ? 31.004 12.581 39.580 1.00 83.81 768 VAL A CA 1
ATOM 5997 C C . VAL A 1 768 ? 29.539 12.992 39.448 1.00 83.81 768 VAL A C 1
ATOM 5999 O O . VAL A 1 768 ? 29.252 13.998 38.808 1.00 83.81 768 VAL A O 1
ATOM 6002 N N . VAL A 1 769 ? 28.628 12.287 40.127 1.00 83.31 769 VAL A N 1
ATOM 6003 C CA . VAL A 1 769 ? 27.190 12.615 40.150 1.00 83.31 769 VAL A CA 1
ATOM 6004 C C . VAL A 1 769 ? 26.957 14.033 40.673 1.00 83.31 769 VAL A C 1
ATOM 6006 O O . VAL A 1 769 ? 26.278 14.821 40.021 1.00 83.31 769 VAL A O 1
ATOM 6009 N N . GLY A 1 770 ? 27.584 14.407 41.793 1.00 80.31 770 GLY A N 1
ATOM 6010 C CA . GLY A 1 770 ? 27.470 15.763 42.337 1.00 80.31 770 GLY A CA 1
ATOM 6011 C C . GLY A 1 770 ? 27.960 16.843 41.366 1.00 80.31 770 GLY A C 1
ATOM 6012 O O . GLY A 1 770 ? 27.355 17.910 41.283 1.00 80.31 770 GLY A O 1
ATOM 6013 N N . LYS A 1 771 ? 29.012 16.564 40.584 1.00 86.44 771 LYS A N 1
ATOM 6014 C CA . LYS A 1 771 ? 29.489 17.481 39.539 1.00 86.44 771 LYS A CA 1
ATOM 6015 C C . LYS A 1 771 ? 28.513 17.592 38.370 1.00 86.44 771 LYS A C 1
ATOM 6017 O O . LYS A 1 771 ? 28.252 18.710 37.945 1.00 86.44 771 LYS A O 1
ATOM 6022 N N . ILE A 1 772 ? 27.947 16.480 37.902 1.00 88.12 772 ILE A N 1
ATOM 6023 C CA . ILE A 1 772 ? 26.939 16.475 36.827 1.00 88.12 772 ILE A CA 1
ATOM 6024 C C . ILE A 1 772 ? 25.713 17.306 37.234 1.00 88.12 772 ILE A C 1
ATOM 6026 O O . ILE A 1 772 ? 25.261 18.159 36.474 1.00 88.12 772 ILE A O 1
ATOM 6030 N N . LEU A 1 773 ? 25.213 17.116 38.458 1.00 84.88 773 LEU A N 1
ATOM 6031 C CA . LEU A 1 773 ? 24.018 17.814 38.938 1.00 84.88 773 LEU A CA 1
ATOM 6032 C C . LEU A 1 773 ? 24.286 19.293 39.256 1.00 84.88 773 LEU A C 1
ATOM 6034 O O . LEU A 1 773 ? 23.468 20.159 38.946 1.00 84.88 773 LEU A O 1
ATOM 6038 N N . HIS A 1 774 ? 25.447 19.639 39.825 1.00 84.56 774 HIS A N 1
ATOM 6039 C CA . HIS A 1 774 ? 25.634 20.958 40.454 1.00 84.56 774 HIS A CA 1
ATOM 6040 C C . HIS A 1 774 ? 26.741 21.834 39.861 1.00 84.56 774 HIS A C 1
ATOM 6042 O O . HIS A 1 774 ? 26.726 23.038 40.094 1.00 84.56 774 HIS A O 1
ATOM 6048 N N . CYS A 1 775 ? 27.661 21.297 39.060 1.00 85.56 775 CYS A N 1
ATOM 6049 C CA . CYS A 1 775 ? 28.732 22.088 38.446 1.00 85.56 775 CYS A CA 1
ATOM 6050 C C . CYS A 1 775 ? 28.431 22.409 36.980 1.00 85.56 775 CYS A C 1
ATOM 6052 O O . CYS A 1 775 ? 27.734 21.653 36.309 1.00 85.56 775 CYS A O 1
ATOM 6054 N N . GLU A 1 776 ? 28.958 23.528 36.495 1.00 82.56 776 GLU A N 1
ATOM 6055 C CA . GLU A 1 776 ? 28.986 23.838 35.063 1.00 82.56 776 GLU A CA 1
ATOM 6056 C C . GLU A 1 776 ? 30.064 22.997 34.358 1.00 82.56 776 GLU A C 1
ATOM 6058 O O . GLU A 1 776 ? 31.089 22.683 34.984 1.00 82.56 776 GLU A O 1
ATOM 6063 N N . PRO A 1 777 ? 29.869 22.624 33.079 1.00 80.50 777 PRO A N 1
ATOM 6064 C CA . PRO A 1 777 ? 30.879 21.898 32.326 1.00 80.50 777 PRO A CA 1
ATOM 6065 C C . PRO A 1 777 ? 32.142 22.760 32.155 1.00 80.50 777 PRO A C 1
ATOM 6067 O O . PRO A 1 777 ? 32.048 23.972 31.923 1.00 80.50 777 PRO A O 1
ATOM 6070 N N . PRO A 1 778 ? 33.345 22.168 32.271 1.00 78.56 778 PRO A N 1
ATOM 6071 C CA . PRO A 1 778 ? 34.576 22.907 32.068 1.00 78.56 778 PRO A CA 1
ATOM 6072 C C . PRO A 1 778 ? 34.654 23.428 30.626 1.00 78.56 778 PRO A C 1
ATOM 6074 O O . PRO A 1 778 ? 34.188 22.782 29.686 1.00 78.56 778 PRO A O 1
ATOM 6077 N N . PRO A 1 779 ? 35.244 24.614 30.426 1.00 70.06 779 PRO A N 1
ATOM 6078 C CA . PRO A 1 779 ? 35.385 25.166 29.097 1.00 70.06 779 PRO A CA 1
ATOM 6079 C C . PRO A 1 779 ? 36.381 24.348 28.277 1.00 70.06 779 PRO A C 1
ATOM 6081 O O . PRO A 1 779 ? 37.480 24.054 28.743 1.00 70.06 779 PRO A O 1
ATOM 6084 N N . ILE A 1 780 ? 36.046 24.082 27.016 1.00 72.31 780 ILE A N 1
ATOM 6085 C CA . ILE A 1 780 ? 37.000 23.514 26.065 1.00 72.31 780 ILE A CA 1
ATOM 6086 C C . ILE A 1 780 ? 38.074 24.585 25.790 1.00 72.31 780 ILE A C 1
ATOM 6088 O O . ILE A 1 780 ? 37.820 25.575 25.099 1.00 72.31 780 ILE A O 1
ATOM 6092 N N . SER A 1 781 ? 39.252 24.455 26.409 1.00 59.06 781 SER A N 1
ATOM 6093 C CA . SER A 1 781 ? 40.354 25.419 26.301 1.00 59.06 781 SER A CA 1
ATOM 6094 C C . SER A 1 781 ? 41.488 24.864 25.433 1.00 59.06 781 SER A C 1
ATOM 6096 O O . SER A 1 781 ? 42.408 24.230 25.948 1.00 59.06 781 SER A O 1
ATOM 6098 N N . LYS A 1 782 ? 41.448 25.123 24.122 1.00 55.84 782 LYS A N 1
ATOM 6099 C CA . LYS A 1 782 ? 42.586 24.911 23.212 1.00 55.84 782 LYS A CA 1
ATOM 6100 C C . LYS A 1 782 ? 42.799 26.129 22.312 1.00 55.84 782 LYS A C 1
ATOM 6102 O O . LYS A 1 782 ? 41.869 26.886 22.037 1.00 55.84 782 LYS A O 1
ATOM 6107 N N . GLN A 1 783 ? 44.052 26.354 21.913 1.00 58.03 783 GLN A N 1
ATOM 6108 C CA . GLN A 1 783 ? 44.430 27.394 20.954 1.00 58.03 783 GLN A CA 1
ATOM 6109 C C . GLN A 1 783 ? 44.008 26.944 19.551 1.00 58.03 783 GLN A C 1
ATOM 6111 O O . GLN A 1 783 ? 44.744 26.241 18.869 1.00 58.03 783 GLN A O 1
ATOM 6116 N N . TYR A 1 784 ? 42.795 27.317 19.158 1.00 58.34 784 TYR A N 1
ATOM 6117 C CA . TYR A 1 784 ? 42.237 27.038 17.837 1.00 58.34 784 TYR A CA 1
ATOM 6118 C C . TYR A 1 784 ? 42.776 27.993 16.757 1.00 58.34 784 TYR A C 1
ATOM 6120 O O . TYR A 1 784 ? 43.251 29.095 17.070 1.00 58.34 784 TYR A O 1
ATOM 6128 N N . SER A 1 785 ? 42.707 27.577 15.485 1.00 56.84 785 SER A N 1
ATOM 6129 C CA . SER A 1 785 ? 43.183 28.365 14.327 1.00 56.84 785 SER A CA 1
ATOM 6130 C C . SER A 1 785 ? 42.456 29.722 14.193 1.00 56.84 785 SER A C 1
ATOM 6132 O O . SER A 1 785 ? 41.461 29.978 14.867 1.00 56.84 785 SER A O 1
ATOM 6134 N N . ALA A 1 786 ? 42.952 30.670 13.385 1.00 50.56 786 ALA A N 1
ATOM 6135 C CA . ALA A 1 786 ? 42.296 31.982 13.237 1.00 50.56 786 ALA A CA 1
ATOM 6136 C C . ALA A 1 786 ? 40.903 31.868 12.600 1.00 50.56 786 ALA A C 1
ATOM 6138 O O . ALA A 1 786 ? 39.967 32.519 13.058 1.00 50.56 786 ALA A O 1
ATOM 6139 N N . GLU A 1 787 ? 40.780 30.987 11.614 1.00 49.69 787 GLU A N 1
ATOM 6140 C CA . GLU A 1 787 ? 39.550 30.647 10.911 1.00 49.69 787 GLU A CA 1
ATOM 6141 C C . GLU A 1 787 ? 38.580 29.918 11.847 1.00 49.69 787 GLU A C 1
ATOM 6143 O O . GLU A 1 787 ? 37.403 30.268 11.924 1.00 49.69 787 GLU A O 1
ATOM 6148 N N . PHE A 1 788 ? 39.082 28.972 12.645 1.00 51.34 788 PHE A N 1
ATOM 6149 C CA . PHE A 1 788 ? 38.246 28.263 13.603 1.00 51.34 788 PHE A CA 1
ATOM 6150 C C . PHE A 1 788 ? 37.939 29.084 14.848 1.00 51.34 788 PHE A C 1
ATOM 6152 O O . PHE A 1 788 ? 36.939 28.810 15.467 1.00 51.34 788 PHE A O 1
ATOM 6159 N N . ARG A 1 789 ? 38.687 30.127 15.231 1.00 55.06 789 ARG A N 1
ATOM 6160 C CA . ARG A 1 789 ? 38.345 30.963 16.405 1.00 55.06 789 ARG A CA 1
ATOM 6161 C C . ARG A 1 789 ? 36.984 31.661 16.285 1.00 55.06 789 ARG A C 1
ATOM 6163 O O . ARG A 1 789 ? 36.344 31.870 17.312 1.00 55.06 789 ARG A O 1
ATOM 6170 N N . ALA A 1 790 ? 36.542 31.978 15.066 1.00 55.81 790 ALA A N 1
ATOM 6171 C CA . ALA A 1 790 ? 35.194 32.487 14.796 1.00 55.81 790 ALA A CA 1
ATOM 6172 C C . ALA A 1 790 ? 34.124 31.381 14.908 1.00 55.81 790 ALA A C 1
ATOM 6174 O O . ALA A 1 790 ? 33.075 31.594 15.504 1.00 55.81 790 ALA A O 1
ATOM 6175 N N . LEU A 1 791 ? 34.433 30.172 14.429 1.00 52.78 791 LEU A N 1
ATOM 6176 C CA . LEU A 1 791 ? 33.613 28.963 14.602 1.00 52.78 791 LEU A CA 1
ATOM 6177 C C . LEU A 1 791 ? 33.704 28.371 16.024 1.00 52.78 791 LEU A C 1
ATOM 6179 O O . LEU A 1 791 ? 32.833 27.625 16.449 1.00 52.78 791 LEU A O 1
ATOM 6183 N N . ALA A 1 792 ? 34.732 28.706 16.802 1.00 50.34 792 ALA A N 1
ATOM 6184 C CA . ALA A 1 792 ? 35.043 28.122 18.102 1.00 50.34 792 ALA A CA 1
ATOM 6185 C C . ALA A 1 792 ? 34.128 28.681 19.183 1.00 50.34 792 ALA A C 1
ATOM 6187 O O . ALA A 1 792 ? 33.846 27.983 20.155 1.00 50.34 792 ALA A O 1
ATOM 6188 N N . SER A 1 793 ? 33.638 29.917 19.024 1.00 59.28 793 SER A N 1
ATOM 6189 C CA . SER A 1 793 ? 32.541 30.426 19.848 1.00 59.28 793 SER A CA 1
ATOM 6190 C C . SER A 1 793 ? 31.263 29.626 19.625 1.00 59.28 793 SER A C 1
ATOM 6192 O O . SER A 1 793 ? 30.573 29.339 20.597 1.00 59.28 793 SER A O 1
ATOM 6194 N N . GLU A 1 794 ? 30.988 29.201 18.390 1.00 61.41 794 GLU A N 1
ATOM 6195 C CA . GLU A 1 794 ? 29.826 28.369 18.056 1.00 61.41 794 GLU A CA 1
ATOM 6196 C C . GLU A 1 794 ? 30.023 26.912 18.463 1.00 61.41 794 GLU A C 1
ATOM 6198 O O . GLU A 1 794 ? 29.106 26.308 18.995 1.00 61.41 794 GLU A O 1
ATOM 6203 N N . PHE A 1 795 ? 31.223 26.354 18.304 1.00 63.72 795 PHE A N 1
ATOM 6204 C CA . PHE A 1 795 ? 31.581 25.018 18.781 1.00 63.72 795 PHE A CA 1
ATOM 6205 C C . PHE A 1 795 ? 31.493 24.920 20.304 1.00 63.72 795 PHE A C 1
ATOM 6207 O O . PHE A 1 795 ? 30.946 23.966 20.855 1.00 63.72 795 PHE A O 1
ATOM 6214 N N . ARG A 1 796 ? 32.002 25.941 21.000 1.00 65.94 796 ARG A N 1
ATOM 6215 C CA . ARG A 1 796 ? 31.886 26.057 22.451 1.00 65.94 796 ARG A CA 1
ATOM 6216 C C . ARG A 1 796 ? 30.432 26.249 22.868 1.00 65.94 796 ARG A C 1
ATOM 6218 O O . ARG A 1 796 ? 30.009 25.603 23.818 1.00 65.94 796 ARG A O 1
ATOM 6225 N N . ALA A 1 797 ? 29.671 27.080 22.155 1.00 71.12 797 ALA A N 1
ATOM 6226 C CA . ALA A 1 797 ? 28.238 27.229 22.389 1.00 71.12 797 ALA A CA 1
ATOM 6227 C C . ALA A 1 797 ? 27.492 25.911 22.147 1.00 71.12 797 ALA A C 1
ATOM 6229 O O . ALA A 1 797 ? 26.658 25.543 22.958 1.00 71.12 797 ALA A O 1
ATOM 6230 N N . LEU A 1 798 ? 27.841 25.157 21.105 1.00 78.69 798 LEU A N 1
ATOM 6231 C CA . LEU A 1 798 ? 27.263 23.855 20.795 1.00 78.69 798 LEU A CA 1
ATOM 6232 C C . LEU A 1 798 ? 27.538 22.856 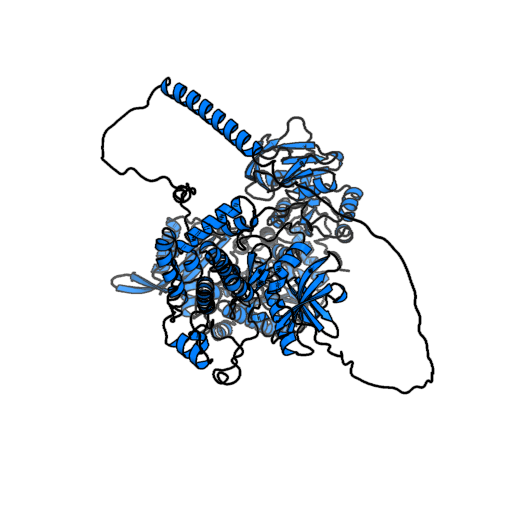21.921 1.00 78.69 798 LEU A C 1
ATOM 6234 O O . LEU A 1 798 ? 26.599 22.258 22.433 1.00 78.69 798 LEU A O 1
ATOM 6238 N N . ALA A 1 799 ? 28.789 22.724 22.369 1.00 77.06 799 ALA A N 1
ATOM 6239 C CA . ALA A 1 799 ? 29.132 21.858 23.497 1.00 77.06 799 ALA A CA 1
ATOM 6240 C C . ALA A 1 799 ? 28.397 22.265 24.790 1.00 77.06 799 ALA A C 1
ATOM 6242 O O . ALA A 1 799 ? 27.903 21.398 25.507 1.00 77.06 799 ALA A O 1
ATOM 6243 N N . CYS A 1 800 ? 28.268 23.569 25.063 1.00 79.44 800 CYS A N 1
ATOM 6244 C CA . CYS A 1 800 ? 27.483 24.076 26.191 1.00 79.44 800 CYS A CA 1
ATOM 6245 C C . CYS A 1 800 ? 25.981 23.782 26.043 1.00 79.44 800 CYS A C 1
ATOM 6247 O O . CYS A 1 800 ? 25.361 23.350 27.005 1.00 79.44 800 CYS A O 1
ATOM 6249 N N . ASN A 1 801 ? 25.409 23.950 24.848 1.00 84.56 801 ASN A N 1
ATOM 6250 C CA . ASN A 1 801 ? 23.992 23.706 24.572 1.00 84.56 801 ASN A CA 1
ATOM 6251 C C . ASN A 1 801 ? 23.636 22.214 24.683 1.00 84.56 801 ASN A C 1
ATOM 6253 O O . ASN A 1 801 ? 22.557 21.870 25.160 1.00 84.56 801 ASN A O 1
ATOM 6257 N N . LEU A 1 802 ? 24.538 21.319 24.263 1.00 89.19 802 LEU A N 1
ATOM 6258 C CA . LEU A 1 802 ? 24.373 19.869 24.422 1.00 89.19 802 LEU A CA 1
ATOM 6259 C C . LEU A 1 802 ? 24.448 19.443 25.899 1.00 89.19 802 LEU A C 1
ATOM 6261 O O . LEU A 1 802 ? 23.738 18.527 26.307 1.00 89.19 802 LEU A O 1
ATOM 6265 N N . LEU A 1 803 ? 25.280 20.126 26.693 1.00 90.81 803 LEU A N 1
ATOM 6266 C CA . LEU A 1 803 ? 25.474 19.905 28.132 1.00 90.81 803 LEU A CA 1
ATOM 6267 C C . LEU A 1 803 ? 24.600 20.821 29.010 1.00 90.81 803 LEU A C 1
ATOM 6269 O O . LEU A 1 803 ? 24.913 21.046 30.180 1.00 90.81 803 LEU A O 1
ATOM 6273 N N . GLU A 1 804 ? 23.502 21.348 28.467 1.00 90.44 804 GLU A N 1
ATOM 6274 C CA . GLU A 1 804 ? 22.508 22.096 29.238 1.00 90.44 804 GLU A CA 1
ATOM 6275 C C . GLU A 1 804 ? 21.789 21.144 30.201 1.00 90.44 804 GLU A C 1
ATOM 6277 O O . GLU A 1 804 ? 21.402 20.041 29.824 1.00 90.44 804 GLU A O 1
ATOM 6282 N N . LYS A 1 805 ? 21.616 21.514 31.470 1.00 88.06 805 LYS A N 1
ATOM 6283 C CA . LYS A 1 805 ? 21.084 20.573 32.470 1.00 88.06 805 LYS A CA 1
ATOM 6284 C C . LYS A 1 805 ? 19.600 20.322 32.284 1.00 88.06 805 LYS A C 1
ATOM 6286 O O . LYS A 1 805 ? 19.172 19.182 32.429 1.00 88.06 805 LYS A O 1
ATOM 6291 N N . ASP A 1 806 ? 18.850 21.356 31.914 1.00 85.81 806 ASP A N 1
ATOM 6292 C CA . ASP A 1 806 ? 17.427 21.261 31.595 1.00 85.81 806 ASP A CA 1
ATOM 6293 C C . ASP A 1 806 ? 17.229 20.602 30.211 1.00 85.81 806 ASP A C 1
ATOM 6295 O O . ASP A 1 806 ? 17.565 21.211 29.188 1.00 85.81 806 ASP A O 1
ATOM 6299 N N . PRO A 1 807 ? 16.652 19.384 30.130 1.00 86.94 807 PRO A N 1
ATOM 6300 C CA . PRO A 1 807 ? 16.468 18.685 28.858 1.00 86.94 807 PRO A CA 1
ATOM 6301 C C . PRO A 1 807 ? 15.605 19.456 27.852 1.00 86.94 807 PRO A C 1
ATOM 6303 O O . PRO A 1 807 ? 15.767 19.271 26.647 1.00 86.94 807 PRO A O 1
ATOM 6306 N N . SER A 1 808 ? 14.702 20.327 28.322 1.00 84.44 808 SER A N 1
ATOM 6307 C CA . SER A 1 808 ? 13.828 21.130 27.454 1.00 84.44 808 SER A CA 1
ATOM 6308 C C . SER A 1 808 ? 14.568 22.255 26.727 1.00 84.44 808 SER A C 1
ATOM 6310 O O . SER A 1 808 ? 14.101 22.729 25.693 1.00 84.44 808 SER A O 1
ATOM 6312 N N . ARG A 1 809 ? 15.732 22.659 27.248 1.00 87.38 809 ARG A N 1
ATOM 6313 C CA . ARG A 1 809 ? 16.590 23.704 26.676 1.00 87.38 809 ARG A CA 1
ATOM 6314 C C . ARG A 1 809 ? 17.708 23.152 25.798 1.00 87.38 809 ARG A C 1
ATOM 6316 O O . ARG A 1 809 ? 18.286 23.908 25.022 1.00 87.38 809 ARG A O 1
ATOM 6323 N N . ARG A 1 810 ? 18.005 21.850 25.892 1.00 91.50 810 ARG A N 1
ATOM 6324 C CA . ARG A 1 810 ? 18.931 21.181 24.968 1.00 91.50 810 ARG A CA 1
ATOM 6325 C C . ARG A 1 810 ? 18.365 21.235 23.542 1.00 91.50 810 ARG A C 1
ATOM 6327 O O . ARG A 1 810 ? 17.156 21.054 23.376 1.00 91.50 810 ARG A O 1
ATOM 6334 N N . PRO A 1 811 ? 19.199 21.417 22.507 1.00 89.50 811 PRO A N 1
ATOM 6335 C CA . PRO A 1 811 ? 18.753 21.375 21.115 1.00 89.50 811 PRO A CA 1
ATOM 6336 C C . PRO A 1 811 ? 18.262 19.973 20.732 1.00 89.50 811 PRO A C 1
ATOM 6338 O O . PRO A 1 811 ? 18.635 18.977 21.358 1.00 89.50 811 PRO A O 1
ATOM 6341 N N . ASP A 1 812 ? 17.414 19.866 19.711 1.00 86.69 812 ASP A N 1
ATOM 6342 C CA . ASP A 1 812 ? 17.183 18.580 19.045 1.00 86.69 812 ASP A CA 1
ATOM 6343 C C . ASP A 1 812 ? 18.320 18.268 18.063 1.00 86.69 812 ASP A C 1
ATOM 6345 O O . ASP A 1 812 ? 19.024 19.163 17.596 1.00 86.69 812 ASP A O 1
ATOM 6349 N N . LEU A 1 813 ? 18.508 16.993 17.703 1.00 87.19 813 LEU A N 1
ATOM 6350 C CA . LEU A 1 813 ? 19.549 16.599 16.738 1.00 87.19 813 LEU A CA 1
ATOM 6351 C C . LEU A 1 813 ? 19.374 17.294 15.374 1.00 87.19 813 LEU A C 1
ATOM 6353 O O . LEU A 1 813 ? 20.355 17.553 14.681 1.00 87.19 813 LEU A O 1
ATOM 6357 N N . SER A 1 814 ? 18.137 17.644 14.999 1.00 82.19 814 SER A N 1
ATOM 6358 C CA . SER A 1 814 ? 17.856 18.472 13.821 1.00 82.19 814 SER A CA 1
ATOM 6359 C C . SER A 1 814 ? 18.422 19.884 13.937 1.00 82.19 814 SER A C 1
ATOM 6361 O O . SER A 1 814 ? 18.873 20.433 12.937 1.00 82.19 814 SER A O 1
ATOM 6363 N N . ASP A 1 815 ? 18.404 20.467 15.134 1.00 84.44 815 ASP A N 1
ATOM 6364 C CA . ASP A 1 815 ? 18.936 21.807 15.380 1.00 84.44 815 ASP A CA 1
ATOM 6365 C C . ASP A 1 815 ? 20.463 21.772 15.407 1.00 84.44 815 ASP A C 1
ATOM 6367 O O . ASP A 1 815 ? 21.101 22.646 14.830 1.00 84.44 815 ASP A O 1
ATOM 6371 N N . VAL A 1 816 ? 21.046 20.708 15.977 1.00 85.06 816 VAL A N 1
ATOM 6372 C CA . VAL A 1 816 ? 22.496 20.446 15.942 1.00 85.06 816 VAL A CA 1
ATOM 6373 C C . VAL A 1 816 ? 23.004 20.371 14.504 1.00 85.06 816 VAL A C 1
ATOM 6375 O O . VAL A 1 816 ? 24.015 20.987 14.177 1.00 85.06 816 VAL A O 1
ATOM 6378 N N . LEU A 1 817 ? 22.295 19.657 13.622 1.00 81.31 817 LEU A N 1
ATOM 6379 C CA . LEU A 1 817 ? 22.668 19.580 12.209 1.00 81.31 817 LEU A CA 1
ATOM 6380 C C . LEU A 1 817 ? 22.538 20.924 11.493 1.00 81.31 817 LEU A C 1
ATOM 6382 O O . LEU A 1 817 ? 23.294 21.159 10.562 1.00 81.31 817 LEU A O 1
ATOM 6386 N N . LYS A 1 818 ? 21.621 21.804 11.908 1.00 81.00 818 LYS A N 1
ATOM 6387 C CA . LYS A 1 818 ? 21.437 23.141 11.317 1.00 81.00 818 LYS A CA 1
ATOM 6388 C C . LYS A 1 818 ? 22.459 24.174 11.796 1.00 81.00 818 LYS A C 1
ATOM 6390 O O . LYS A 1 818 ? 22.482 25.265 11.242 1.00 81.00 818 LYS A O 1
ATOM 6395 N N . CYS A 1 819 ? 23.278 23.870 12.803 1.00 77.94 819 CYS A N 1
ATOM 6396 C CA . CYS A 1 819 ? 24.313 24.792 13.263 1.00 77.94 819 CYS A CA 1
ATOM 6397 C C . CYS A 1 819 ? 25.324 25.088 12.145 1.00 77.94 819 CYS A C 1
ATOM 6399 O O . CYS A 1 819 ? 25.822 24.158 11.510 1.00 77.94 819 CYS A O 1
ATOM 6401 N N . ASP A 1 820 ? 25.686 26.358 11.962 1.00 73.25 820 ASP A N 1
ATOM 6402 C CA . ASP A 1 820 ? 26.580 26.809 10.884 1.00 73.25 820 ASP A CA 1
ATOM 6403 C C . ASP A 1 820 ? 27.933 26.084 10.906 1.00 73.25 820 ASP A C 1
ATOM 6405 O O . ASP A 1 820 ? 28.395 25.595 9.873 1.00 73.25 820 ASP A O 1
ATOM 6409 N N . ALA A 1 821 ? 28.523 25.892 12.091 1.00 70.50 821 ALA A N 1
ATOM 6410 C CA . ALA A 1 821 ? 29.736 25.091 12.254 1.00 70.50 821 ALA A CA 1
ATOM 6411 C C . ALA A 1 821 ? 29.586 23.636 11.764 1.00 70.50 821 ALA A C 1
ATOM 6413 O O . ALA A 1 821 ? 30.502 23.084 11.152 1.00 70.50 821 ALA A O 1
ATOM 6414 N N . VAL A 1 822 ? 28.430 23.010 12.003 1.00 78.81 822 VAL A N 1
ATOM 6415 C CA . VAL A 1 822 ? 28.149 21.632 11.574 1.00 78.81 822 VAL A CA 1
ATOM 6416 C C . VAL A 1 822 ? 27.895 21.587 10.067 1.00 78.81 822 VAL A C 1
ATOM 6418 O O . VAL A 1 822 ? 28.514 20.778 9.377 1.00 78.81 822 VAL A O 1
ATOM 6421 N N . GLN A 1 823 ? 27.080 22.503 9.537 1.00 77.06 823 GLN A N 1
ATOM 6422 C CA . GLN A 1 823 ? 26.813 22.644 8.102 1.00 77.06 823 GLN A CA 1
ATOM 6423 C C . GLN A 1 823 ? 28.095 22.889 7.299 1.00 77.06 823 GLN A C 1
ATOM 6425 O O . GLN A 1 823 ? 28.320 22.228 6.286 1.00 77.06 823 GLN A O 1
ATOM 6430 N N . TYR A 1 824 ? 28.985 23.759 7.782 1.00 74.38 824 TYR A N 1
ATOM 6431 C CA . TYR A 1 824 ? 30.276 24.027 7.150 1.00 74.38 824 TYR A CA 1
ATOM 6432 C C . TYR A 1 824 ? 31.107 22.747 6.981 1.00 74.38 824 TYR A C 1
ATOM 6434 O O . TYR A 1 824 ? 31.568 22.434 5.880 1.00 74.38 824 TYR A O 1
ATOM 6442 N N . HIS A 1 825 ? 31.260 21.957 8.049 1.00 69.31 825 HIS A N 1
ATOM 6443 C CA . HIS A 1 825 ? 32.016 20.705 7.994 1.00 69.31 825 HIS A CA 1
ATOM 6444 C C . HIS A 1 825 ? 31.284 19.589 7.232 1.00 69.31 825 HIS A C 1
ATOM 6446 O O . HIS A 1 825 ? 31.946 18.780 6.578 1.00 69.31 825 HIS A O 1
ATOM 6452 N N . MET A 1 826 ? 29.947 19.570 7.239 1.00 71.31 826 MET A N 1
ATOM 6453 C CA . MET A 1 826 ? 29.148 18.690 6.380 1.00 71.31 826 MET A CA 1
ATOM 6454 C C . MET A 1 826 ? 29.378 19.003 4.898 1.00 71.31 826 MET A C 1
ATOM 6456 O O . MET A 1 826 ? 29.620 18.086 4.123 1.00 71.31 826 MET A O 1
ATOM 6460 N N . MET A 1 827 ? 29.392 20.276 4.493 1.00 64.62 827 MET A N 1
ATOM 6461 C CA . MET A 1 827 ? 29.668 20.666 3.104 1.00 64.62 827 MET A CA 1
ATOM 6462 C C . MET A 1 827 ? 31.091 20.299 2.668 1.00 64.62 827 MET A C 1
ATOM 6464 O O . MET A 1 827 ? 31.288 19.861 1.535 1.00 64.62 827 MET A O 1
ATOM 6468 N N . GLN A 1 828 ? 32.077 20.400 3.565 1.00 61.53 828 GLN A N 1
ATOM 6469 C CA . GLN A 1 828 ? 33.439 19.917 3.301 1.00 61.53 828 GLN A CA 1
ATOM 6470 C C . GLN A 1 828 ? 33.475 18.390 3.129 1.00 61.53 828 GLN A C 1
ATOM 6472 O O . GLN A 1 828 ? 34.096 17.894 2.191 1.00 61.53 828 GLN A O 1
ATOM 6477 N N . LEU A 1 829 ? 32.767 17.639 3.980 1.00 60.28 829 LEU A N 1
ATOM 6478 C CA . LEU A 1 829 ? 32.621 16.185 3.850 1.00 60.28 829 LEU A CA 1
ATOM 6479 C C . LEU A 1 829 ? 31.956 15.787 2.527 1.00 60.28 829 LEU A C 1
ATOM 6481 O O . LEU A 1 829 ? 32.461 14.901 1.840 1.00 60.28 829 LEU A O 1
ATOM 6485 N N . ILE A 1 830 ? 30.875 16.472 2.142 1.00 54.59 830 ILE A N 1
ATOM 6486 C CA . ILE A 1 830 ? 30.173 16.266 0.868 1.00 54.59 830 ILE A CA 1
ATOM 6487 C C . ILE A 1 830 ? 31.108 16.551 -0.301 1.00 54.59 830 ILE A C 1
ATOM 6489 O O . ILE A 1 830 ? 31.202 15.721 -1.195 1.00 54.59 830 ILE A O 1
ATOM 6493 N N . SER A 1 831 ? 31.839 17.670 -0.273 1.00 44.59 831 SER A N 1
ATOM 6494 C CA . SER A 1 831 ? 32.782 18.054 -1.331 1.00 44.59 831 SER A CA 1
ATOM 6495 C C . SER A 1 831 ? 33.887 17.013 -1.540 1.00 44.59 831 SER A C 1
ATOM 6497 O O . SER A 1 831 ? 34.335 16.809 -2.672 1.00 44.59 831 SER A O 1
ATOM 6499 N N . VAL A 1 832 ? 34.336 16.349 -0.470 1.00 45.66 832 VAL A N 1
ATOM 6500 C CA . VAL A 1 832 ? 35.320 15.261 -0.551 1.00 45.66 832 VAL A CA 1
ATOM 6501 C C . VAL A 1 832 ? 34.646 13.955 -1.012 1.00 45.66 832 VAL A C 1
ATOM 6503 O O . VAL A 1 832 ? 35.187 13.273 -1.880 1.00 45.66 832 VAL A O 1
ATOM 6506 N N . ALA A 1 833 ? 33.430 13.644 -0.547 1.00 42.97 833 ALA A N 1
ATOM 6507 C CA . ALA A 1 833 ? 32.664 12.458 -0.954 1.00 42.97 833 ALA A CA 1
ATOM 6508 C C . ALA A 1 833 ? 32.212 12.490 -2.430 1.00 42.97 833 ALA A C 1
ATOM 6510 O O . ALA A 1 833 ? 32.297 11.467 -3.112 1.00 42.97 833 ALA A O 1
ATOM 6511 N N . THR A 1 834 ? 31.848 13.664 -2.970 1.00 37.00 834 THR A N 1
ATOM 6512 C CA . THR A 1 834 ? 31.480 13.885 -4.389 1.00 37.00 834 THR A CA 1
ATOM 6513 C C . THR A 1 834 ? 32.575 13.533 -5.383 1.00 37.00 834 THR A C 1
ATOM 6515 O O . THR A 1 834 ? 32.293 13.431 -6.573 1.00 37.00 834 THR A O 1
ATOM 6518 N N . SER A 1 835 ? 33.811 13.332 -4.925 1.00 34.44 835 SER A N 1
ATOM 6519 C CA . SER A 1 835 ? 34.898 12.905 -5.801 1.00 34.44 835 SER A CA 1
ATOM 6520 C C . SER A 1 835 ? 35.183 11.400 -5.756 1.00 34.44 835 SER A C 1
ATOM 6522 O O . SER A 1 835 ? 35.822 10.924 -6.688 1.00 34.44 835 SER A O 1
ATOM 6524 N N . HIS A 1 836 ? 34.709 10.640 -4.752 1.00 37.28 836 HIS A N 1
ATOM 6525 C CA . HIS A 1 836 ? 35.143 9.241 -4.583 1.00 37.28 836 HIS A CA 1
ATOM 6526 C C . HIS A 1 836 ? 34.127 8.222 -4.008 1.00 37.28 836 HIS A C 1
ATOM 6528 O O . HIS A 1 836 ? 34.462 7.043 -4.032 1.00 37.28 836 HIS A O 1
ATOM 6534 N N . GLN A 1 837 ? 32.907 8.574 -3.554 1.00 33.81 837 GLN A N 1
ATOM 6535 C CA . GLN A 1 837 ? 31.894 7.573 -3.129 1.00 33.81 837 GLN A CA 1
ATOM 6536 C C . GLN A 1 837 ? 30.422 8.041 -3.313 1.00 33.81 837 GLN A C 1
ATOM 6538 O O . GLN A 1 837 ? 30.013 9.014 -2.677 1.00 33.81 837 GLN A O 1
ATOM 6543 N N . PRO A 1 838 ? 29.575 7.333 -4.097 1.00 37.03 838 PRO A N 1
ATOM 6544 C CA . PRO A 1 838 ? 28.169 7.709 -4.335 1.00 37.03 838 PRO A CA 1
ATOM 6545 C C . PRO A 1 838 ? 27.216 7.516 -3.141 1.00 37.03 838 PRO A C 1
ATOM 6547 O O . PRO A 1 838 ? 26.208 8.212 -3.052 1.00 37.03 838 PRO A O 1
ATOM 6550 N N . MET A 1 839 ? 27.514 6.603 -2.207 1.00 37.09 839 MET A N 1
ATOM 6551 C CA . MET A 1 839 ? 26.576 6.246 -1.125 1.00 37.09 839 MET A CA 1
ATOM 6552 C C . MET A 1 839 ? 26.397 7.348 -0.071 1.00 37.09 839 MET A C 1
ATOM 6554 O O . MET A 1 839 ? 25.316 7.493 0.496 1.00 37.09 839 MET A O 1
ATOM 6558 N N . LEU A 1 840 ? 27.423 8.175 0.157 1.00 37.84 840 LEU A N 1
ATOM 6559 C CA . LEU A 1 840 ? 27.306 9.358 1.014 1.00 37.84 840 LEU A CA 1
ATOM 6560 C C . LEU A 1 840 ? 26.388 10.414 0.378 1.00 37.84 840 LEU A C 1
ATOM 6562 O O . LEU A 1 840 ? 25.627 11.059 1.090 1.00 37.84 840 LEU A O 1
ATOM 6566 N N . LEU A 1 841 ? 26.376 10.549 -0.956 1.00 39.22 841 LEU A N 1
ATOM 6567 C CA . LEU A 1 841 ? 25.503 11.502 -1.653 1.00 39.22 841 LEU A CA 1
ATOM 6568 C C . LEU A 1 841 ? 24.016 11.159 -1.560 1.00 39.22 841 LEU A C 1
ATOM 6570 O O . LEU A 1 841 ? 23.207 12.080 -1.442 1.00 39.22 841 LEU A O 1
ATOM 6574 N N . GLU A 1 842 ? 23.638 9.880 -1.585 1.00 39.69 842 GLU A N 1
ATOM 6575 C CA . GLU A 1 842 ? 22.236 9.457 -1.420 1.00 39.69 842 GLU A CA 1
ATOM 6576 C C . GLU A 1 842 ? 21.670 9.854 -0.049 1.00 39.69 842 GLU A C 1
ATOM 6578 O O . GLU A 1 842 ? 20.505 10.247 0.061 1.00 39.69 842 GLU A O 1
ATOM 6583 N N . GLN A 1 843 ? 22.511 9.876 0.988 1.00 42.81 843 GLN A N 1
ATOM 6584 C CA . GLN A 1 843 ? 22.112 10.305 2.332 1.00 42.81 843 GLN A CA 1
ATOM 6585 C C . GLN A 1 843 ? 21.891 11.822 2.431 1.00 42.81 843 GLN A C 1
ATOM 6587 O O . GLN A 1 843 ? 21.050 12.271 3.208 1.00 42.81 843 GLN A O 1
ATOM 6592 N N . PHE A 1 844 ? 22.585 12.617 1.610 1.00 39.41 844 PHE A N 1
ATOM 6593 C CA . PHE A 1 844 ? 22.373 14.068 1.536 1.00 39.41 844 PHE A CA 1
ATOM 6594 C C . PHE A 1 844 ? 21.230 14.454 0.589 1.00 39.41 844 PHE A C 1
ATOM 6596 O O . PHE A 1 844 ? 20.598 15.490 0.778 1.00 39.41 844 PHE A O 1
ATOM 6603 N N . SER A 1 845 ? 20.937 13.625 -0.415 1.00 34.41 845 SER A N 1
ATOM 6604 C CA . SER A 1 845 ? 19.911 13.906 -1.432 1.00 34.41 845 SER A CA 1
ATOM 6605 C C . SER A 1 845 ? 18.508 13.377 -1.098 1.00 34.41 845 SER A C 1
ATOM 6607 O O . SER A 1 845 ? 17.527 13.868 -1.656 1.00 34.41 845 SER A O 1
ATOM 6609 N N . THR A 1 846 ? 18.363 12.487 -0.113 1.00 34.41 846 THR A N 1
ATOM 6610 C CA . THR A 1 846 ? 17.050 12.001 0.372 1.00 34.41 846 THR A CA 1
ATOM 6611 C C . THR A 1 846 ? 16.309 12.964 1.311 1.00 34.41 846 THR A C 1
ATOM 6613 O O . THR A 1 846 ? 15.301 12.581 1.901 1.00 34.41 846 THR A O 1
ATOM 6616 N N . ARG A 1 847 ? 16.736 14.232 1.443 1.00 37.97 847 ARG A N 1
ATOM 6617 C CA . ARG A 1 847 ? 16.169 15.155 2.449 1.00 37.97 847 ARG A CA 1
ATOM 6618 C C . ARG A 1 847 ? 16.008 16.625 2.048 1.00 37.97 847 ARG A C 1
ATOM 6620 O O . ARG A 1 847 ? 16.121 17.495 2.902 1.00 37.97 847 ARG A O 1
ATOM 6627 N N . ASN A 1 848 ? 15.640 16.924 0.802 1.00 33.72 848 ASN A N 1
ATOM 6628 C CA . ASN A 1 848 ? 15.401 18.325 0.412 1.00 33.72 848 ASN A CA 1
ATOM 6629 C C . ASN A 1 848 ? 13.944 18.813 0.387 1.00 33.72 848 ASN A C 1
ATOM 6631 O O . ASN A 1 848 ? 13.761 20.005 0.176 1.00 33.72 848 ASN A O 1
ATOM 6635 N N . ASN A 1 849 ? 12.918 17.992 0.658 1.00 30.86 849 ASN A N 1
ATOM 6636 C CA . ASN A 1 849 ? 11.538 18.445 0.396 1.00 30.86 849 ASN A CA 1
ATOM 6637 C C . ASN A 1 849 ? 10.573 18.628 1.573 1.00 30.86 849 ASN A C 1
ATOM 6639 O O . ASN A 1 849 ? 9.528 19.217 1.333 1.00 30.86 849 ASN A O 1
ATOM 6643 N N . ASP A 1 850 ? 10.901 18.270 2.821 1.00 28.59 850 ASP A N 1
ATOM 6644 C CA . ASP A 1 850 ? 9.890 18.370 3.895 1.00 28.59 850 ASP A CA 1
ATOM 6645 C C . ASP A 1 850 ? 10.225 19.279 5.087 1.00 28.59 850 ASP A C 1
ATOM 6647 O O . ASP A 1 850 ? 9.344 19.505 5.909 1.00 28.59 850 ASP A O 1
ATOM 6651 N N . HIS A 1 851 ? 11.442 19.814 5.251 1.00 30.81 851 HIS A N 1
ATOM 6652 C CA . HIS A 1 851 ? 11.816 20.546 6.486 1.00 30.81 851 HIS A CA 1
ATOM 6653 C C . HIS A 1 851 ? 12.591 21.859 6.254 1.00 30.81 851 HIS A C 1
ATOM 6655 O O . HIS A 1 851 ? 13.487 22.201 7.027 1.00 30.81 851 HIS A O 1
ATOM 6661 N N . GLY A 1 852 ? 12.232 22.626 5.217 1.00 27.42 852 GLY A N 1
ATOM 6662 C CA . GLY A 1 852 ? 12.612 24.043 5.107 1.00 27.42 852 GLY A CA 1
ATOM 6663 C C . GLY A 1 852 ? 14.118 24.337 5.150 1.00 27.42 852 GLY A C 1
ATOM 6664 O O . GLY A 1 852 ? 14.521 25.332 5.747 1.00 27.42 852 GLY A O 1
ATOM 6665 N N . ILE A 1 853 ? 14.947 23.492 4.531 1.00 28.88 853 ILE A N 1
ATOM 6666 C CA . ILE A 1 853 ? 16.336 23.829 4.200 1.00 28.88 853 ILE A CA 1
ATOM 6667 C C . ILE A 1 853 ? 16.369 24.118 2.701 1.00 28.88 853 ILE A C 1
ATOM 6669 O O . ILE A 1 853 ? 16.509 23.222 1.874 1.00 28.88 853 ILE A O 1
ATOM 6673 N N . THR A 1 854 ? 16.195 25.385 2.339 1.00 24.27 854 THR A N 1
ATOM 6674 C CA . THR A 1 854 ? 16.462 25.844 0.976 1.00 24.27 854 THR A CA 1
ATOM 6675 C C . THR A 1 854 ? 17.973 25.972 0.829 1.00 24.27 854 THR A C 1
ATOM 6677 O O . THR A 1 854 ? 18.560 26.925 1.340 1.00 24.27 854 THR A O 1
ATOM 6680 N N . ILE A 1 855 ? 18.624 25.045 0.123 1.00 30.78 855 ILE A N 1
ATOM 6681 C CA . ILE A 1 855 ? 19.966 25.310 -0.407 1.00 30.78 855 ILE A CA 1
ATOM 6682 C C . ILE A 1 855 ? 19.771 26.342 -1.519 1.00 30.78 855 ILE A C 1
ATOM 6684 O O . ILE A 1 855 ? 19.422 25.993 -2.647 1.00 30.78 855 ILE A O 1
ATOM 6688 N N . SER A 1 856 ? 19.919 27.631 -1.202 1.00 26.92 856 SER A N 1
ATOM 6689 C CA . SER A 1 856 ? 19.972 28.643 -2.251 1.00 26.92 856 SER A CA 1
ATOM 6690 C C . SER A 1 856 ? 21.229 28.392 -3.083 1.00 26.92 856 SER A C 1
ATOM 6692 O O . SER A 1 856 ? 22.327 28.207 -2.550 1.00 26.92 856 SER A O 1
ATOM 6694 N N . SER A 1 857 ? 21.083 28.402 -4.407 1.00 29.45 857 SER A N 1
ATOM 6695 C CA . SER A 1 857 ? 22.200 28.291 -5.353 1.00 29.45 857 SER A CA 1
ATOM 6696 C C . SER A 1 857 ? 23.266 29.382 -5.163 1.00 29.45 857 SER A C 1
ATOM 6698 O O . SER A 1 857 ? 24.345 29.284 -5.735 1.00 29.45 857 SER A O 1
ATOM 6700 N N . GLU A 1 858 ? 22.988 30.399 -4.344 1.00 28.22 858 GLU A N 1
ATOM 6701 C CA . GLU A 1 858 ? 23.903 31.483 -3.984 1.00 28.22 858 GLU A CA 1
ATOM 6702 C C . GLU A 1 858 ? 24.946 31.089 -2.913 1.00 28.22 858 GLU A C 1
ATOM 6704 O O . GLU A 1 858 ? 26.028 31.679 -2.893 1.00 28.22 858 GLU A O 1
ATOM 6709 N N . HIS A 1 859 ? 24.701 30.064 -2.078 1.00 30.25 859 HIS A N 1
ATOM 6710 C CA . HIS A 1 859 ? 25.663 29.610 -1.050 1.00 30.25 859 HIS A CA 1
ATOM 6711 C C . HIS A 1 859 ? 26.668 28.555 -1.540 1.00 30.25 859 HIS A C 1
ATOM 6713 O O . HIS A 1 859 ? 27.749 28.413 -0.973 1.00 30.25 859 HIS A O 1
ATOM 6719 N N . VAL A 1 860 ? 26.364 27.846 -2.632 1.00 32.12 860 VAL A N 1
ATOM 6720 C CA . VAL A 1 860 ? 27.321 26.924 -3.279 1.00 32.12 860 VAL A CA 1
ATOM 6721 C C . VAL A 1 860 ? 28.411 27.706 -4.028 1.00 32.12 860 VAL A C 1
ATOM 6723 O O . VAL A 1 860 ? 29.535 27.233 -4.173 1.00 32.12 860 VAL A O 1
ATOM 6726 N N . SER A 1 861 ? 28.117 28.944 -4.439 1.00 29.09 861 SER A N 1
ATOM 6727 C CA . SER A 1 861 ? 29.069 29.852 -5.089 1.00 29.09 861 SER A CA 1
ATOM 6728 C C . SER A 1 861 ? 29.943 30.680 -4.134 1.00 29.09 861 SER A C 1
ATOM 6730 O O . SER A 1 861 ? 30.832 31.382 -4.615 1.00 29.09 861 SER A O 1
ATOM 6732 N N . SER A 1 862 ? 29.711 30.634 -2.813 1.00 27.94 862 SER A N 1
ATOM 6733 C CA . SER A 1 862 ? 30.370 31.524 -1.838 1.00 27.94 862 SER A CA 1
ATOM 6734 C C . SER A 1 862 ? 31.344 30.846 -0.864 1.00 27.94 862 SER A C 1
ATOM 6736 O O . SER A 1 862 ? 31.972 31.546 -0.069 1.00 27.94 862 SER A O 1
ATOM 6738 N N . LEU A 1 863 ? 31.562 29.527 -0.943 1.00 26.36 863 LEU A N 1
ATOM 6739 C CA . LEU A 1 863 ? 32.642 28.886 -0.183 1.00 26.36 863 LEU A CA 1
ATOM 6740 C C . LEU A 1 863 ? 34.004 29.097 -0.876 1.00 26.36 863 LEU A C 1
ATOM 6742 O O . LEU A 1 863 ? 34.122 28.876 -2.085 1.00 26.36 863 LEU A O 1
ATOM 6746 N N . PRO A 1 864 ? 35.057 29.513 -0.147 1.00 22.73 864 PRO A N 1
ATOM 6747 C CA . PRO A 1 864 ? 36.362 29.767 -0.737 1.00 22.73 864 PRO A CA 1
ATOM 6748 C C . PRO A 1 864 ? 36.989 28.450 -1.194 1.00 22.73 864 PRO A C 1
ATOM 6750 O O . PRO A 1 864 ? 37.210 27.545 -0.390 1.00 22.73 864 PRO A O 1
ATOM 6753 N N . ALA A 1 865 ? 37.373 28.361 -2.468 1.00 27.22 865 ALA A N 1
ATOM 6754 C CA . ALA A 1 865 ? 38.435 27.439 -2.850 1.00 27.22 865 ALA A CA 1
ATOM 6755 C C . ALA A 1 865 ? 39.663 27.780 -1.993 1.00 27.22 865 ALA A C 1
ATOM 6757 O O . ALA A 1 865 ? 40.073 28.943 -1.965 1.00 27.22 865 ALA A O 1
ATOM 6758 N N . ALA A 1 866 ? 40.228 26.793 -1.293 1.00 23.03 866 ALA A N 1
ATOM 6759 C CA . ALA A 1 866 ? 41.460 26.941 -0.530 1.00 23.03 866 ALA A CA 1
ATOM 6760 C C . ALA A 1 866 ? 42.556 27.535 -1.434 1.00 23.03 866 ALA A C 1
ATOM 6762 O O . ALA A 1 866 ? 43.184 26.837 -2.229 1.00 23.03 866 ALA A O 1
ATOM 6763 N N . LYS A 1 867 ? 42.756 28.852 -1.354 1.00 24.09 867 LYS A N 1
ATOM 6764 C CA . LYS A 1 867 ? 43.858 29.555 -2.005 1.00 24.09 867 LYS A CA 1
ATOM 6765 C C . LYS A 1 867 ? 44.948 29.745 -0.969 1.00 24.09 867 LYS A C 1
ATOM 6767 O O . LYS A 1 867 ? 44.732 30.373 0.063 1.00 24.09 867 LYS A O 1
ATOM 6772 N N . SER A 1 868 ? 46.127 29.212 -1.275 1.00 24.47 868 SER A N 1
ATOM 6773 C CA . SER A 1 868 ? 47.356 29.536 -0.565 1.00 24.47 868 SER A CA 1
ATOM 6774 C C . SER A 1 868 ? 47.570 31.052 -0.544 1.00 24.47 868 SER A C 1
ATOM 6776 O O . SER A 1 868 ? 47.498 31.705 -1.586 1.00 24.47 868 SER A O 1
ATOM 6778 N N . ASN A 1 869 ? 47.849 31.565 0.650 1.00 21.59 869 ASN A N 1
ATOM 6779 C CA . ASN A 1 869 ? 48.190 32.943 0.993 1.00 21.59 869 ASN A CA 1
ATOM 6780 C C . ASN A 1 869 ? 48.933 33.737 -0.096 1.00 21.59 869 ASN A C 1
ATOM 6782 O O . ASN A 1 869 ? 50.051 33.379 -0.454 1.00 21.59 869 ASN A O 1
ATOM 6786 N N . TYR A 1 870 ? 48.384 34.893 -0.481 1.00 22.98 870 TYR A N 1
ATOM 6787 C CA . TYR A 1 870 ? 49.167 36.113 -0.707 1.00 22.98 870 TYR A CA 1
ATOM 6788 C C . TYR A 1 870 ? 48.313 37.338 -0.338 1.00 22.98 870 TYR A C 1
ATOM 6790 O O . TYR A 1 870 ? 47.151 37.444 -0.725 1.00 22.98 870 TYR A O 1
ATOM 6798 N N . ILE A 1 871 ? 48.889 38.213 0.485 1.00 24.33 871 ILE A N 1
ATOM 6799 C CA . ILE A 1 871 ? 48.247 39.326 1.195 1.00 24.33 871 ILE A CA 1
ATOM 6800 C C . ILE A 1 871 ? 48.125 40.580 0.308 1.00 24.33 871 ILE A C 1
ATOM 6802 O O . ILE A 1 871 ? 49.115 41.043 -0.249 1.00 24.33 871 ILE A O 1
ATOM 6806 N N . ASP A 1 872 ? 46.891 41.089 0.246 1.00 25.27 872 ASP A N 1
ATOM 6807 C CA . ASP A 1 872 ? 46.404 42.468 0.467 1.00 25.27 872 ASP A CA 1
ATOM 6808 C C . ASP A 1 872 ? 47.116 43.691 -0.162 1.00 25.27 872 ASP A C 1
ATOM 6810 O O . ASP A 1 872 ? 48.237 44.045 0.201 1.00 25.27 872 ASP A O 1
ATOM 6814 N N . GLN A 1 873 ? 46.355 44.459 -0.957 1.00 23.61 873 GLN A N 1
ATOM 6815 C CA . GLN A 1 873 ? 46.364 45.929 -0.911 1.00 23.61 873 GLN A CA 1
ATOM 6816 C C . GLN A 1 873 ? 44.925 46.484 -0.992 1.00 23.61 873 GLN A C 1
ATOM 6818 O O . GLN A 1 873 ? 44.311 46.566 -2.053 1.00 23.61 873 GLN A O 1
ATOM 6823 N N . LYS A 1 874 ? 44.417 46.844 0.189 1.00 25.58 874 LYS A N 1
ATOM 6824 C CA . LYS A 1 874 ? 43.255 47.677 0.546 1.00 25.58 874 LYS A CA 1
ATOM 6825 C C . LYS A 1 874 ? 42.774 48.752 -0.451 1.00 25.58 874 LYS A C 1
ATOM 6827 O O . LYS A 1 874 ? 43.560 49.553 -0.935 1.00 25.58 874 LYS A O 1
ATOM 6832 N N . GLN A 1 875 ? 41.434 48.825 -0.526 1.00 26.11 875 GLN A N 1
ATOM 6833 C CA . GLN A 1 875 ? 40.525 49.997 -0.537 1.00 26.11 875 GLN A CA 1
ATOM 6834 C C . GLN A 1 875 ? 40.918 51.261 -1.321 1.00 26.11 875 GLN A C 1
ATOM 6836 O O . GLN A 1 875 ? 41.922 51.880 -0.998 1.00 26.11 875 GLN A O 1
ATOM 6841 N N . VAL A 1 876 ? 39.992 51.749 -2.172 1.00 22.64 876 VAL A N 1
ATOM 6842 C CA . VAL A 1 876 ? 39.439 53.132 -2.177 1.00 22.64 876 VAL A CA 1
ATOM 6843 C C . VAL A 1 876 ? 38.443 53.325 -3.350 1.00 22.64 876 VAL A C 1
ATOM 6845 O O . VAL A 1 876 ? 38.785 53.046 -4.490 1.00 22.64 876 VAL A O 1
ATOM 6848 N N . MET A 1 877 ? 37.237 53.828 -3.021 1.00 21.72 877 MET A N 1
ATOM 6849 C CA . MET A 1 877 ? 36.292 54.660 -3.818 1.00 21.72 877 MET A CA 1
ATOM 6850 C C . MET A 1 877 ? 35.692 54.091 -5.125 1.00 21.72 877 MET A C 1
ATOM 6852 O O . MET A 1 877 ? 36.392 53.771 -6.070 1.00 21.72 877 MET A O 1
ATOM 6856 N N . THR A 1 878 ? 34.386 53.797 -5.182 1.00 30.53 878 THR A N 1
ATOM 6857 C CA . THR A 1 878 ? 33.251 54.693 -5.537 1.00 30.53 878 THR A CA 1
ATOM 6858 C C . THR A 1 878 ? 33.370 55.418 -6.888 1.00 30.53 878 THR A C 1
ATOM 6860 O O . THR A 1 878 ? 34.194 56.313 -7.038 1.00 30.53 878 THR A O 1
ATOM 6863 N N . ASP A 1 879 ? 32.412 55.082 -7.762 1.00 28.09 879 ASP A N 1
ATOM 6864 C CA . ASP A 1 879 ? 31.883 55.784 -8.945 1.00 28.09 879 ASP A CA 1
ATOM 6865 C C . ASP A 1 879 ? 32.619 55.778 -10.305 1.00 28.09 879 ASP A C 1
ATOM 6867 O O . ASP A 1 879 ? 33.826 55.952 -10.413 1.00 28.09 879 ASP A O 1
ATOM 6871 N N . ALA A 1 880 ? 31.766 55.691 -11.346 1.00 25.41 880 ALA A N 1
ATOM 6872 C CA . ALA A 1 880 ? 31.921 56.071 -12.764 1.00 25.41 880 ALA A CA 1
ATOM 6873 C C . ALA A 1 880 ? 32.239 54.985 -13.836 1.00 25.41 880 ALA A C 1
ATOM 6875 O O . ALA A 1 880 ? 33.370 54.585 -14.065 1.00 25.41 880 ALA A O 1
ATOM 6876 N N . THR A 1 881 ? 31.172 54.602 -14.561 1.00 28.94 881 THR A N 1
ATOM 6877 C CA . THR A 1 881 ? 31.009 54.451 -16.037 1.00 28.94 881 THR A CA 1
ATOM 6878 C C . THR A 1 881 ? 32.071 53.784 -16.949 1.00 28.94 881 THR A C 1
ATOM 6880 O O . THR A 1 881 ? 33.166 54.302 -17.100 1.00 28.94 881 THR A O 1
ATOM 6883 N N . CYS A 1 882 ? 31.595 52.800 -17.747 1.00 29.50 882 CYS A N 1
ATOM 6884 C CA . CYS A 1 882 ? 31.901 52.473 -19.173 1.00 29.50 882 CYS A CA 1
ATOM 6885 C C . CYS A 1 882 ? 33.381 52.209 -19.581 1.00 29.50 882 CYS A C 1
ATOM 6887 O O . CYS A 1 882 ? 34.201 53.113 -19.563 1.00 29.50 882 CYS A O 1
ATOM 6889 N N . SER A 1 883 ? 33.818 51.034 -20.067 1.00 30.25 883 SER A N 1
ATOM 6890 C CA . SER A 1 883 ? 33.644 50.482 -21.438 1.00 30.25 883 SER A CA 1
ATOM 6891 C C . SER A 1 883 ? 34.617 49.280 -21.651 1.00 30.25 883 SER A C 1
ATOM 6893 O O . SER A 1 883 ? 35.576 49.135 -20.898 1.00 30.25 883 SER A O 1
ATOM 6895 N N . LYS A 1 884 ? 34.377 48.387 -22.635 1.00 29.05 884 LYS A N 1
ATOM 6896 C CA . LYS A 1 884 ? 35.187 47.164 -22.917 1.00 29.05 884 LYS A CA 1
ATOM 6897 C C . LYS A 1 884 ? 36.452 47.451 -23.771 1.00 29.05 884 LYS A C 1
ATOM 6899 O O . LYS A 1 884 ? 36.304 48.181 -24.751 1.00 29.05 884 LYS A O 1
ATOM 6904 N N . PRO A 1 885 ? 37.628 46.818 -23.525 1.00 30.97 885 PRO A N 1
ATOM 6905 C CA . PRO A 1 885 ? 38.813 46.942 -24.386 1.00 30.97 885 PRO A CA 1
ATOM 6906 C C . PRO A 1 885 ? 38.817 45.971 -25.585 1.00 30.97 885 PRO A C 1
ATOM 6908 O O . PRO A 1 885 ? 38.137 44.943 -25.595 1.00 30.97 885 PRO A O 1
ATOM 6911 N N . THR A 1 886 ? 39.590 46.327 -26.614 1.00 40.91 886 THR A N 1
ATOM 6912 C CA . THR A 1 886 ? 39.630 45.724 -27.962 1.00 40.91 886 THR A CA 1
ATOM 6913 C C . THR A 1 886 ? 40.693 44.625 -28.166 1.00 40.91 886 THR A C 1
ATOM 6915 O O . THR A 1 886 ? 41.652 44.498 -27.414 1.00 40.91 886 THR A O 1
ATOM 6918 N N . GLN A 1 887 ? 40.545 43.862 -29.263 1.00 37.78 887 GLN A N 1
ATOM 6919 C CA . GLN A 1 887 ? 41.316 42.664 -29.660 1.00 37.78 887 GLN A CA 1
ATOM 6920 C C . GLN A 1 887 ? 42.871 42.708 -29.693 1.00 37.78 887 GLN A C 1
ATOM 6922 O O . GLN A 1 887 ? 43.451 41.619 -29.650 1.00 37.78 887 GLN A O 1
ATOM 6927 N N . PRO A 1 888 ? 43.597 43.846 -29.761 1.00 32.69 888 PRO A N 1
ATOM 6928 C CA . PRO A 1 888 ? 45.067 43.813 -29.757 1.00 32.69 888 PRO A CA 1
ATOM 6929 C C . PRO A 1 888 ? 45.683 43.403 -28.406 1.00 32.69 888 PRO A C 1
ATOM 6931 O O . PRO A 1 888 ? 46.711 42.729 -28.386 1.00 32.69 888 PRO A O 1
ATOM 6934 N N . GLU A 1 889 ? 45.033 43.729 -27.284 1.00 34.31 889 GLU A N 1
ATOM 6935 C CA . GLU A 1 889 ? 45.565 43.511 -25.924 1.00 34.31 889 GLU A CA 1
ATOM 6936 C C . GLU A 1 889 ? 45.452 42.042 -25.476 1.00 34.31 889 GLU A C 1
ATOM 6938 O O . GLU A 1 889 ? 46.337 41.508 -24.807 1.00 34.31 889 GLU A O 1
ATOM 6943 N N . ALA A 1 890 ? 44.426 41.328 -25.951 1.00 38.94 890 ALA A N 1
ATOM 6944 C CA . ALA A 1 890 ? 44.244 39.897 -25.690 1.00 38.94 890 ALA A CA 1
ATOM 6945 C C . ALA A 1 890 ? 45.311 39.018 -26.373 1.00 38.94 890 ALA A C 1
ATOM 6947 O O . ALA A 1 890 ? 45.625 37.925 -25.899 1.00 38.94 890 ALA A O 1
ATOM 6948 N N . ARG A 1 891 ? 45.899 39.493 -27.481 1.00 33.28 891 ARG A N 1
ATOM 6949 C CA . ARG A 1 891 ? 46.947 38.769 -28.217 1.00 33.28 891 ARG A CA 1
ATOM 6950 C C . ARG A 1 891 ? 48.301 38.835 -27.514 1.00 33.28 891 ARG A C 1
ATOM 6952 O O . ARG A 1 891 ? 49.057 37.871 -27.586 1.00 33.28 891 ARG A O 1
ATOM 6959 N N . GLN A 1 892 ? 48.583 39.924 -26.803 1.00 36.31 892 GLN A N 1
ATOM 6960 C CA . GLN A 1 892 ? 49.813 40.083 -26.026 1.00 36.31 892 GLN A CA 1
ATOM 6961 C C . GLN A 1 892 ? 49.790 39.210 -24.758 1.00 36.31 892 GLN A C 1
ATOM 6963 O O . GLN A 1 892 ? 50.745 38.479 -24.496 1.00 36.31 892 GLN A O 1
ATOM 6968 N N . LEU A 1 893 ? 48.636 39.145 -24.081 1.00 37.91 893 LEU A N 1
ATOM 6969 C CA . LEU A 1 893 ? 48.389 38.245 -22.944 1.00 37.91 893 LEU A CA 1
ATOM 6970 C C . LEU A 1 893 ? 48.478 36.747 -23.300 1.00 37.91 893 LEU A C 1
ATOM 6972 O O . LEU A 1 893 ? 48.796 35.922 -22.444 1.00 37.91 893 LEU A O 1
ATOM 6976 N N . PHE A 1 894 ? 48.222 36.365 -24.555 1.00 37.09 894 PHE A N 1
ATOM 6977 C CA . PHE A 1 894 ? 48.317 34.969 -24.996 1.00 37.09 894 PHE A CA 1
ATOM 6978 C C . PHE A 1 894 ? 49.774 34.496 -25.165 1.00 37.09 894 PHE A C 1
ATOM 6980 O O . PHE A 1 894 ? 50.114 33.383 -24.760 1.00 37.09 894 PHE A O 1
ATOM 6987 N N . PHE A 1 895 ? 50.657 35.346 -25.702 1.00 38.03 895 PHE A N 1
ATOM 6988 C CA . PHE A 1 895 ? 52.073 35.003 -25.890 1.00 38.03 895 PHE A CA 1
ATOM 6989 C C . PHE A 1 895 ? 52.884 35.053 -24.587 1.00 38.03 895 PHE A C 1
ATOM 6991 O O . PHE A 1 895 ? 53.793 34.242 -24.399 1.00 38.03 895 PHE A O 1
ATOM 6998 N N . GLU A 1 896 ? 52.521 35.930 -23.648 1.00 36.72 896 GLU A N 1
ATOM 6999 C CA . GLU A 1 896 ? 53.164 35.993 -22.327 1.00 36.72 896 GLU A CA 1
ATOM 7000 C C . GLU A 1 896 ? 52.848 34.753 -21.468 1.00 36.72 896 GLU A C 1
ATOM 7002 O O . GLU A 1 896 ? 53.729 34.232 -20.778 1.00 36.72 896 GLU A O 1
ATOM 7007 N N . ASN A 1 897 ? 51.640 34.192 -21.601 1.00 38.22 897 ASN A N 1
ATOM 7008 C CA . ASN A 1 897 ? 51.236 32.971 -20.898 1.00 38.22 897 ASN A CA 1
ATOM 7009 C C . ASN A 1 897 ? 51.882 31.687 -21.462 1.00 38.22 897 ASN A C 1
ATOM 7011 O O . ASN A 1 897 ? 52.197 30.776 -20.693 1.00 38.22 897 ASN A O 1
ATOM 7015 N N . GLN A 1 898 ? 52.168 31.614 -22.770 1.00 38.78 898 GLN A N 1
ATOM 7016 C CA . GLN A 1 898 ? 52.928 30.489 -23.346 1.00 38.78 898 GLN A CA 1
ATOM 7017 C C . GLN A 1 898 ? 54.399 30.483 -22.900 1.00 38.78 898 GLN A C 1
ATOM 7019 O O . GLN A 1 898 ? 54.944 29.424 -22.584 1.00 38.78 898 GLN A O 1
ATOM 7024 N N . ALA A 1 899 ? 55.031 31.656 -22.793 1.00 38.75 899 ALA A N 1
ATOM 7025 C CA . ALA A 1 899 ? 56.412 31.769 -22.320 1.00 38.75 899 ALA A CA 1
ATOM 7026 C C . ALA A 1 899 ? 56.568 31.389 -20.832 1.00 38.75 899 ALA A C 1
ATOM 7028 O O . ALA A 1 899 ? 57.609 30.861 -20.435 1.00 38.75 899 ALA A O 1
ATOM 7029 N N . ALA A 1 900 ? 55.537 31.618 -20.009 1.00 36.66 900 ALA A N 1
ATOM 7030 C CA . ALA A 1 900 ? 55.513 31.223 -18.598 1.00 36.66 900 ALA A CA 1
ATOM 7031 C C . ALA A 1 900 ? 55.325 29.705 -18.407 1.00 36.66 900 ALA A C 1
ATOM 7033 O O . ALA A 1 900 ? 55.965 29.103 -17.542 1.00 36.66 900 ALA A O 1
ATOM 7034 N N . ALA A 1 901 ? 54.513 29.064 -19.255 1.00 37.31 901 ALA A N 1
ATOM 7035 C CA . ALA A 1 901 ? 54.312 27.614 -19.235 1.00 37.31 901 ALA A CA 1
ATOM 7036 C C . ALA A 1 901 ? 55.587 26.837 -19.618 1.00 37.31 901 ALA A C 1
ATOM 7038 O O . ALA A 1 901 ? 55.883 25.798 -19.024 1.00 37.31 901 ALA A O 1
ATOM 7039 N N . GLN A 1 902 ? 56.384 27.366 -20.553 1.00 38.81 902 GLN A N 1
ATOM 7040 C CA . GLN A 1 902 ? 57.633 26.735 -20.991 1.00 38.81 902 GLN A CA 1
ATOM 7041 C C . GLN A 1 902 ? 58.721 26.774 -19.902 1.00 38.81 902 GLN A C 1
ATOM 7043 O O . GLN A 1 902 ? 59.386 25.767 -19.667 1.00 38.81 902 GLN A O 1
ATOM 7048 N N . ARG A 1 903 ? 58.815 27.878 -19.143 1.00 39.03 903 ARG A N 1
ATOM 7049 C CA . ARG A 1 903 ? 59.735 28.002 -17.993 1.00 39.03 903 ARG A CA 1
ATOM 7050 C C . ARG A 1 903 ? 59.355 27.095 -16.820 1.00 39.03 903 ARG A C 1
ATOM 7052 O O . ARG A 1 903 ? 60.234 26.585 -16.133 1.00 39.03 903 ARG A O 1
ATOM 7059 N N . ASN A 1 904 ? 58.059 26.862 -16.595 1.00 40.94 904 ASN A N 1
ATOM 7060 C CA . ASN A 1 904 ? 57.604 25.924 -15.563 1.00 40.94 904 ASN A CA 1
ATOM 7061 C C . ASN A 1 904 ? 57.903 24.464 -15.932 1.00 40.94 904 ASN A C 1
ATOM 7063 O O . ASN A 1 904 ? 58.210 23.670 -15.046 1.00 40.94 904 ASN A O 1
ATOM 7067 N N . LYS A 1 905 ? 57.871 24.116 -17.225 1.00 38.34 905 LYS A N 1
ATOM 7068 C CA . LYS A 1 905 ? 58.249 22.779 -17.699 1.00 38.34 905 LYS A CA 1
ATOM 7069 C C . LYS A 1 905 ? 59.750 22.513 -17.527 1.00 38.34 905 LYS A C 1
ATOM 7071 O O . LYS A 1 905 ? 60.116 21.476 -16.987 1.00 38.34 905 LYS A O 1
ATOM 7076 N N . GLU A 1 906 ? 60.602 23.483 -17.866 1.00 40.66 906 GLU A N 1
ATOM 7077 C CA . GLU A 1 906 ? 62.059 23.392 -17.656 1.00 40.66 906 GLU A CA 1
ATOM 7078 C C . GLU A 1 906 ? 62.442 23.288 -16.166 1.00 40.66 906 GLU A C 1
ATOM 7080 O O . GLU A 1 906 ? 63.382 22.573 -15.819 1.00 40.66 906 GLU A O 1
ATOM 7085 N N . ARG A 1 907 ? 61.676 23.929 -15.268 1.00 37.06 907 ARG A N 1
ATOM 7086 C CA . ARG A 1 907 ? 61.886 23.841 -13.811 1.00 37.06 907 ARG A CA 1
ATOM 7087 C C . ARG A 1 907 ? 61.510 22.470 -13.238 1.00 37.06 907 ARG A C 1
ATOM 7089 O O . ARG A 1 907 ? 62.229 21.943 -12.395 1.00 37.06 907 ARG A O 1
ATOM 7096 N N . ILE A 1 908 ? 60.424 21.873 -13.728 1.00 42.03 908 ILE A N 1
ATOM 7097 C CA . ILE A 1 908 ? 59.972 20.533 -13.316 1.00 42.03 908 ILE A CA 1
ATOM 7098 C C . ILE A 1 908 ? 60.929 19.444 -13.834 1.00 42.03 908 ILE A C 1
ATOM 7100 O O . ILE A 1 908 ? 61.195 18.470 -13.127 1.00 42.03 908 ILE A O 1
ATOM 7104 N N . ASP A 1 909 ? 61.499 19.623 -15.028 1.00 39.88 909 ASP A N 1
ATOM 7105 C CA . ASP A 1 909 ? 62.490 18.695 -15.583 1.00 39.88 909 ASP A CA 1
ATOM 7106 C C . ASP A 1 909 ? 63.861 18.813 -14.874 1.00 39.88 909 ASP A C 1
ATOM 7108 O O . ASP A 1 909 ? 64.532 17.799 -14.668 1.00 39.88 909 ASP A O 1
ATOM 7112 N N . GLN A 1 910 ? 64.242 20.005 -14.384 1.00 35.41 910 GLN A N 1
ATOM 7113 C CA . GLN A 1 910 ? 65.399 20.179 -13.487 1.00 35.41 910 GLN A CA 1
ATOM 7114 C C . GLN A 1 910 ? 65.187 19.538 -12.105 1.00 35.41 910 GLN A C 1
ATOM 7116 O O . GLN A 1 910 ? 66.104 18.908 -11.577 1.00 35.41 910 GLN A O 1
ATOM 7121 N N . GLU A 1 911 ? 63.984 19.637 -11.530 1.00 38.97 911 GLU A N 1
ATOM 7122 C CA . GLU A 1 911 ? 63.661 19.035 -10.226 1.00 38.97 911 GLU A CA 1
ATOM 7123 C C . GLU A 1 911 ? 63.616 17.493 -10.287 1.00 38.97 911 GLU A C 1
ATOM 7125 O O . GLU A 1 911 ? 63.996 16.826 -9.323 1.00 38.97 911 GLU A O 1
ATOM 7130 N N . ARG A 1 912 ? 63.266 16.904 -11.443 1.00 37.25 912 ARG A N 1
ATOM 7131 C CA . ARG A 1 912 ? 63.322 15.445 -11.673 1.00 37.25 912 ARG A CA 1
ATOM 7132 C C . ARG A 1 912 ? 64.741 14.892 -11.843 1.00 37.25 912 ARG A C 1
ATOM 7134 O O . ARG A 1 912 ? 64.969 13.731 -11.511 1.00 37.25 912 ARG A O 1
ATOM 7141 N N . SER A 1 913 ? 65.700 15.703 -12.294 1.00 32.19 913 SER A N 1
ATOM 7142 C CA . SER A 1 913 ? 67.107 15.292 -12.446 1.00 32.19 913 SER A CA 1
ATOM 7143 C C . SER A 1 913 ? 67.896 15.275 -11.124 1.00 32.19 913 SER A C 1
ATOM 7145 O O . SER A 1 913 ? 68.968 14.674 -11.076 1.00 32.19 913 SER A O 1
ATOM 7147 N N . CYS A 1 914 ? 67.390 15.900 -10.053 1.00 30.98 914 CYS A N 1
ATOM 7148 C CA . CYS A 1 914 ? 68.074 15.989 -8.752 1.00 30.98 914 CYS A CA 1
ATOM 7149 C C . CYS A 1 914 ? 67.756 14.836 -7.779 1.00 30.98 914 CYS A C 1
ATOM 7151 O O . CYS A 1 914 ? 68.433 14.703 -6.764 1.00 30.98 914 CYS A O 1
ATOM 7153 N N . ALA A 1 915 ? 66.770 13.980 -8.074 1.00 30.64 915 ALA A N 1
ATOM 7154 C CA . ALA A 1 915 ? 66.363 12.870 -7.199 1.00 30.64 915 ALA A CA 1
ATOM 7155 C C . ALA A 1 915 ? 67.075 11.529 -7.495 1.00 30.64 915 ALA A C 1
ATOM 7157 O O . ALA A 1 915 ? 66.682 10.493 -6.962 1.00 30.64 915 ALA A O 1
ATOM 7158 N N . ALA A 1 916 ? 68.120 11.535 -8.328 1.00 32.53 916 ALA A N 1
ATOM 7159 C CA . ALA A 1 916 ? 68.865 10.342 -8.732 1.00 32.53 916 ALA A CA 1
ATOM 7160 C C . ALA A 1 916 ? 70.371 10.442 -8.429 1.00 32.53 916 ALA A C 1
ATOM 7162 O O . ALA A 1 916 ? 71.173 10.182 -9.312 1.00 32.53 916 ALA A O 1
ATOM 7163 N N . VAL A 1 917 ? 70.782 10.817 -7.211 1.00 29.86 917 VAL A N 1
ATOM 7164 C CA . VAL A 1 917 ? 72.153 10.579 -6.705 1.00 29.86 917 VAL A CA 1
ATOM 7165 C C . VAL A 1 917 ? 72.115 10.475 -5.170 1.00 29.86 917 VAL A C 1
ATOM 7167 O O . VAL A 1 917 ? 71.473 11.297 -4.526 1.00 29.86 917 VAL A O 1
ATOM 7170 N N . PHE A 1 918 ? 72.858 9.506 -4.618 1.00 26.53 918 PHE A N 1
ATOM 7171 C CA . PHE A 1 918 ? 73.115 9.186 -3.198 1.00 26.53 918 PHE A CA 1
ATOM 7172 C C . PHE A 1 918 ? 72.197 8.166 -2.506 1.00 26.53 918 PHE A C 1
ATOM 7174 O O . PHE A 1 918 ? 71.398 8.499 -1.638 1.00 26.53 918 PHE A O 1
ATOM 7181 N N . LEU A 1 919 ? 72.449 6.887 -2.806 1.00 25.33 919 LEU A N 1
ATOM 7182 C CA . LEU A 1 919 ? 72.910 5.908 -1.810 1.00 25.33 919 LEU A CA 1
ATOM 7183 C C . LEU A 1 919 ? 73.606 4.752 -2.548 1.00 25.33 919 LEU A C 1
ATOM 7185 O O . LEU A 1 919 ? 72.970 3.777 -2.922 1.00 25.33 919 LEU A O 1
ATOM 7189 N N . ASP A 1 920 ? 74.910 4.909 -2.779 1.00 24.88 920 ASP A N 1
ATOM 7190 C CA . ASP A 1 920 ? 75.858 3.795 -2.874 1.00 24.88 920 ASP A CA 1
ATOM 7191 C C . ASP A 1 920 ? 77.258 4.315 -2.520 1.00 24.88 920 ASP A C 1
ATOM 7193 O O . ASP A 1 920 ? 77.717 5.303 -3.096 1.00 24.88 920 ASP A O 1
ATOM 7197 N N . CYS A 1 921 ? 77.894 3.681 -1.532 1.00 25.00 921 CYS A N 1
ATOM 7198 C CA . CYS A 1 921 ? 79.342 3.671 -1.314 1.00 25.00 921 CYS A CA 1
ATOM 7199 C C . CYS A 1 921 ? 79.709 2.468 -0.422 1.00 25.00 921 CYS A C 1
ATOM 7201 O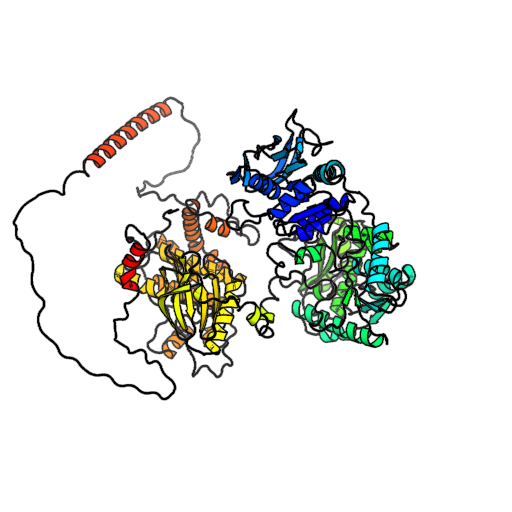 O . CYS A 1 921 ? 79.302 2.381 0.737 1.00 25.00 921 CYS A O 1
ATOM 7203 N N . ASP A 1 922 ? 80.482 1.568 -1.029 1.00 26.48 922 ASP A N 1
ATOM 7204 C CA . ASP A 1 922 ? 81.027 0.280 -0.586 1.00 26.48 922 ASP A CA 1
ATOM 7205 C C . ASP A 1 922 ? 82.011 0.316 0.608 1.00 26.48 922 ASP A C 1
ATOM 7207 O O . ASP A 1 922 ? 82.727 1.298 0.798 1.00 26.48 922 ASP A O 1
ATOM 7211 N N . ALA A 1 923 ? 82.163 -0.818 1.327 1.00 26.06 923 ALA A N 1
ATOM 7212 C CA . ALA A 1 923 ? 83.304 -1.758 1.159 1.00 26.06 923 ALA A CA 1
ATOM 7213 C C . ALA A 1 923 ? 83.660 -2.637 2.400 1.00 26.06 923 ALA A C 1
ATOM 7215 O O . ALA A 1 923 ? 83.915 -2.119 3.481 1.00 26.06 923 ALA A O 1
ATOM 7216 N N . ALA A 1 924 ? 83.837 -3.953 2.133 1.00 25.09 924 ALA A N 1
ATOM 7217 C CA . ALA A 1 924 ? 84.696 -4.983 2.787 1.00 25.09 924 ALA A CA 1
ATOM 7218 C C . ALA A 1 924 ? 84.385 -5.427 4.252 1.00 25.09 924 ALA A C 1
ATOM 7220 O O . ALA A 1 924 ? 84.157 -4.608 5.125 1.00 25.09 924 ALA A O 1
ATOM 7221 N N . THR A 1 925 ? 84.416 -6.709 4.681 1.00 26.91 925 THR A N 1
ATOM 7222 C CA . THR A 1 925 ? 85.394 -7.794 4.414 1.00 26.91 925 THR A CA 1
ATOM 7223 C C . THR A 1 925 ? 84.917 -9.180 4.955 1.00 26.91 925 THR A C 1
ATOM 7225 O O . THR A 1 925 ? 84.300 -9.246 6.011 1.00 26.91 925 THR A O 1
ATOM 7228 N N . SER A 1 926 ? 85.308 -10.267 4.262 1.00 24.72 926 SER A N 1
ATOM 7229 C CA . SER A 1 926 ? 85.696 -11.640 4.714 1.00 24.72 926 SER A CA 1
ATOM 7230 C C . SER A 1 926 ? 84.747 -12.679 5.385 1.00 24.72 926 SER A C 1
ATOM 7232 O O . SER A 1 926 ? 84.442 -12.591 6.565 1.00 24.72 926 SER A O 1
ATOM 7234 N N . VAL A 1 927 ? 84.464 -13.764 4.631 1.00 25.33 927 VAL A N 1
ATOM 7235 C CA . VAL A 1 927 ? 84.826 -15.211 4.815 1.00 25.33 927 VAL A CA 1
ATOM 7236 C C . VAL A 1 927 ? 84.657 -15.934 6.180 1.00 25.33 927 VAL A C 1
ATOM 7238 O O . VAL A 1 927 ? 85.361 -15.617 7.130 1.00 25.33 927 VAL A O 1
ATOM 7241 N N . SER A 1 928 ? 83.885 -17.048 6.194 1.00 26.38 928 SER A N 1
ATOM 7242 C CA . SER A 1 928 ? 84.214 -18.442 6.664 1.00 26.38 928 SER A CA 1
ATOM 7243 C C . SER A 1 928 ? 82.934 -19.218 7.085 1.00 26.38 928 SER A C 1
ATOM 7245 O O . SER A 1 928 ? 82.123 -18.709 7.843 1.00 26.38 928 SER A O 1
ATOM 7247 N N . GLN A 1 929 ? 82.521 -20.291 6.390 1.00 25.09 929 GLN A N 1
ATOM 7248 C CA . GLN A 1 929 ? 82.875 -21.726 6.523 1.00 25.09 929 GLN A CA 1
ATOM 7249 C C . GLN A 1 929 ? 82.198 -22.520 7.675 1.00 25.09 929 GLN A C 1
ATOM 7251 O O . GLN A 1 929 ? 82.381 -22.220 8.844 1.00 25.09 929 GLN A O 1
ATOM 7256 N N . TRP A 1 930 ? 81.584 -23.648 7.267 1.00 23.61 930 TRP A N 1
ATOM 7257 C CA . TRP A 1 930 ? 81.590 -24.990 7.898 1.00 23.61 930 TRP A CA 1
ATOM 7258 C C . TRP A 1 930 ? 80.496 -25.464 8.894 1.00 23.61 930 TRP A C 1
ATOM 7260 O O . TRP A 1 930 ? 80.489 -25.151 10.075 1.00 23.61 930 TRP A O 1
ATOM 7270 N N . THR A 1 931 ? 79.607 -26.313 8.351 1.00 25.53 931 THR A N 1
ATOM 7271 C CA . THR A 1 931 ? 79.219 -27.701 8.729 1.00 25.53 931 THR A CA 1
ATOM 7272 C C . THR A 1 931 ? 79.401 -28.283 10.151 1.00 25.53 931 THR A C 1
ATOM 7274 O O . THR A 1 931 ? 80.509 -28.329 10.662 1.00 25.53 931 THR A O 1
ATOM 7277 N N . VAL A 1 932 ? 78.326 -28.986 10.581 1.00 24.53 932 VAL A N 1
ATOM 7278 C CA . VAL A 1 932 ? 78.266 -30.351 11.190 1.00 24.53 932 VAL A CA 1
ATOM 7279 C C . VAL A 1 932 ? 78.768 -30.520 12.639 1.00 24.53 932 VAL A C 1
ATOM 7281 O O . VAL A 1 932 ? 79.926 -30.265 12.914 1.00 24.53 932 VAL A O 1
ATOM 7284 N N . GLU A 1 933 ? 77.927 -31.039 13.559 1.00 23.64 933 GLU A N 1
ATOM 7285 C CA . GLU A 1 933 ? 77.992 -32.424 14.097 1.00 23.64 933 GLU A CA 1
ATOM 7286 C C . GLU A 1 933 ? 77.140 -32.665 15.380 1.00 23.64 933 GLU A C 1
ATOM 7288 O O . GLU A 1 933 ? 77.126 -31.865 16.307 1.00 23.64 933 GLU A O 1
ATOM 7293 N N . LYS A 1 934 ? 76.512 -33.855 15.414 1.00 23.58 934 LYS A N 1
ATOM 7294 C CA . LYS A 1 934 ? 76.204 -34.752 16.556 1.00 23.58 934 LYS A CA 1
ATOM 7295 C C . LYS A 1 934 ? 75.189 -34.407 17.664 1.00 23.58 934 LYS A C 1
ATOM 7297 O O . LYS A 1 934 ? 75.457 -33.749 18.660 1.00 23.58 934 LYS A O 1
ATOM 7302 N N . LEU A 1 935 ? 74.087 -35.158 17.565 1.00 25.39 935 LEU A N 1
ATOM 7303 C CA . LEU A 1 935 ? 73.537 -36.047 18.601 1.00 25.39 935 LEU A CA 1
ATOM 7304 C C . LEU A 1 935 ? 74.597 -36.745 19.483 1.00 25.39 935 LEU A C 1
ATOM 7306 O O . LEU A 1 935 ? 75.513 -37.358 18.940 1.00 25.39 935 LEU A O 1
ATOM 7310 N N . GLN A 1 936 ? 74.365 -36.767 20.804 1.00 25.44 936 GLN A N 1
ATOM 7311 C CA . GLN A 1 936 ? 74.402 -37.922 21.739 1.00 25.44 936 GLN A CA 1
ATOM 7312 C C . GLN A 1 936 ? 74.417 -37.379 23.183 1.00 25.44 936 GLN A C 1
ATOM 7314 O O . GLN A 1 936 ? 75.317 -36.637 23.555 1.00 25.44 936 GLN A O 1
ATOM 7319 N N . SER A 1 937 ? 73.408 -37.650 24.013 1.00 24.02 937 SER A N 1
ATOM 7320 C CA . SER A 1 937 ? 73.418 -38.789 24.951 1.00 24.02 937 SER A CA 1
ATOM 7321 C C . SER A 1 937 ? 71.992 -39.038 25.503 1.00 24.02 937 SER A C 1
ATOM 7323 O O . SER A 1 937 ? 71.302 -38.108 25.901 1.00 24.02 937 SER A O 1
ATOM 7325 N N . ALA A 1 938 ? 71.418 -40.225 25.253 1.00 25.58 938 ALA A N 1
ATOM 7326 C CA . ALA A 1 938 ? 71.288 -41.383 26.168 1.00 25.58 938 ALA A CA 1
ATOM 7327 C C . ALA A 1 938 ? 70.088 -41.281 27.149 1.00 25.58 938 ALA A C 1
ATOM 7329 O O . ALA A 1 938 ? 70.113 -40.488 28.079 1.00 25.58 938 ALA A O 1
ATOM 7330 N N . GLN A 1 939 ? 68.955 -41.928 26.810 1.00 25.39 939 GLN A N 1
ATOM 7331 C CA . GLN A 1 939 ? 68.385 -43.168 27.413 1.00 25.39 939 GLN A CA 1
ATOM 7332 C C . GLN A 1 939 ? 67.882 -42.990 28.867 1.00 25.39 939 GLN A C 1
ATOM 7334 O O . GLN A 1 939 ? 68.600 -42.482 29.710 1.00 25.39 939 GLN A O 1
ATOM 7339 N N . VAL A 1 940 ? 66.642 -43.362 29.231 1.00 24.72 940 VAL A N 1
ATOM 7340 C CA . VAL A 1 940 ? 66.197 -44.744 29.536 1.00 24.72 940 VAL A CA 1
ATOM 7341 C C . VAL A 1 940 ? 64.644 -44.795 29.707 1.00 24.72 940 VAL A C 1
ATOM 7343 O O . VAL A 1 940 ? 64.057 -43.921 30.337 1.00 24.72 940 VAL A O 1
ATOM 7346 N N . HIS A 1 941 ? 63.989 -45.830 29.154 1.00 25.91 941 HIS A N 1
ATOM 7347 C CA . HIS A 1 941 ? 62.617 -46.350 29.443 1.00 25.91 941 HIS A CA 1
ATOM 7348 C C . HIS A 1 941 ? 62.662 -47.366 30.620 1.00 25.91 941 HIS A C 1
ATOM 7350 O O . HIS A 1 941 ? 63.779 -47.803 30.882 1.00 25.91 941 HIS A O 1
ATOM 7356 N N . PRO A 1 942 ? 61.576 -47.888 31.270 1.00 41.94 942 PRO A N 1
ATOM 7357 C CA . PRO A 1 942 ? 60.190 -48.144 30.796 1.00 41.94 942 PRO A CA 1
ATOM 7358 C C . PRO A 1 942 ? 59.103 -47.868 31.899 1.00 41.94 942 PRO A C 1
ATOM 7360 O O . PRO A 1 942 ? 59.426 -47.333 32.948 1.00 41.94 942 PRO A O 1
ATOM 7363 N N . THR A 1 943 ? 57.779 -48.098 31.803 1.00 23.16 943 THR A N 1
ATOM 7364 C CA . THR A 1 943 ? 57.034 -49.377 31.677 1.00 23.16 943 THR A CA 1
ATOM 7365 C C . THR A 1 943 ? 55.505 -49.123 31.684 1.00 23.16 943 THR A C 1
ATOM 7367 O O . THR A 1 943 ? 55.034 -48.164 32.287 1.00 23.16 943 THR A O 1
ATOM 7370 N N . LYS A 1 944 ? 54.743 -50.017 31.032 1.00 27.02 944 LYS A N 1
ATOM 7371 C CA . LYS A 1 944 ? 53.262 -50.107 30.941 1.00 27.02 944 LYS A CA 1
ATOM 7372 C C . LYS A 1 944 ? 52.592 -50.582 32.252 1.00 27.02 944 LYS A C 1
ATOM 7374 O O . LYS A 1 944 ? 53.246 -51.321 32.975 1.00 27.02 944 LYS A O 1
ATOM 7379 N N . VAL A 1 945 ? 51.279 -50.322 32.446 1.00 26.19 945 VAL A N 1
ATOM 7380 C CA . VAL A 1 945 ? 50.185 -51.325 32.677 1.00 26.19 945 VAL A CA 1
ATOM 7381 C C . VAL A 1 945 ? 48.783 -50.669 32.831 1.00 26.19 945 VAL A C 1
ATOM 7383 O O . VAL A 1 945 ? 48.630 -49.613 33.429 1.00 26.19 945 VAL A O 1
ATOM 7386 N N . ASN A 1 946 ? 47.778 -51.353 32.257 1.00 25.62 946 ASN A N 1
ATOM 7387 C CA . ASN A 1 946 ? 46.319 -51.120 32.190 1.00 25.62 946 ASN A CA 1
ATOM 7388 C C . ASN A 1 946 ? 45.534 -51.334 33.511 1.00 25.62 946 ASN A C 1
ATOM 7390 O O . ASN A 1 946 ? 45.827 -52.307 34.201 1.00 25.62 946 ASN A O 1
ATOM 7394 N N . LYS A 1 947 ? 44.391 -50.639 33.710 1.00 26.47 947 LYS A N 1
ATOM 7395 C CA . LYS A 1 947 ? 42.997 -51.180 33.632 1.00 26.47 947 LYS A CA 1
ATOM 7396 C C . LYS A 1 947 ? 41.915 -50.178 34.112 1.00 26.47 947 LYS A C 1
ATOM 7398 O O . LYS A 1 947 ? 42.197 -49.242 34.842 1.00 26.47 947 LYS A O 1
ATOM 7403 N N . ARG A 1 948 ? 40.701 -50.433 33.605 1.00 27.45 948 ARG A N 1
ATOM 7404 C CA . ARG A 1 948 ? 39.387 -49.751 33.673 1.00 27.45 948 ARG A CA 1
ATOM 7405 C C . ARG A 1 948 ? 38.857 -49.435 35.087 1.00 27.45 948 ARG A C 1
ATOM 7407 O O . ARG A 1 948 ? 39.058 -50.260 35.965 1.00 27.45 948 ARG A O 1
ATOM 7414 N N . ASP A 1 949 ? 38.143 -48.306 35.234 1.00 26.58 949 ASP A N 1
ATOM 7415 C CA . ASP A 1 949 ? 36.717 -48.169 35.639 1.00 26.58 949 ASP A CA 1
ATOM 7416 C C . ASP A 1 949 ? 36.270 -46.668 35.577 1.00 26.58 949 ASP A C 1
ATOM 7418 O O . ASP A 1 949 ? 37.108 -45.774 35.661 1.00 26.58 949 ASP A O 1
ATOM 7422 N N . LEU A 1 950 ? 34.982 -46.396 35.290 1.00 24.91 950 LEU A N 1
ATOM 7423 C CA . LEU A 1 950 ? 34.343 -45.116 34.844 1.00 24.91 950 LEU A CA 1
ATOM 7424 C C . LEU A 1 950 ? 34.015 -44.085 35.991 1.00 24.91 950 LEU A C 1
ATOM 7426 O O . LEU A 1 950 ? 34.300 -44.389 37.143 1.00 24.91 950 LEU A O 1
ATOM 7430 N N . PRO A 1 951 ? 33.261 -42.968 35.751 1.00 35.91 951 PRO A N 1
ATOM 7431 C CA . PRO A 1 951 ? 33.601 -41.544 35.469 1.00 35.91 951 PRO A CA 1
ATOM 7432 C C . PRO A 1 951 ? 33.204 -40.605 36.676 1.00 35.91 951 PRO A C 1
ATOM 7434 O O . PRO A 1 951 ? 33.071 -41.151 37.768 1.00 35.91 951 PRO A O 1
ATOM 7437 N N . PRO A 1 952 ? 32.932 -39.263 36.612 1.00 33.50 952 PRO A N 1
ATOM 7438 C CA . PRO A 1 952 ? 33.057 -38.231 35.564 1.00 33.50 952 PRO A CA 1
ATOM 7439 C C . PRO A 1 952 ? 33.729 -36.890 36.011 1.00 33.50 952 PRO A C 1
ATOM 7441 O O . PRO A 1 952 ? 34.000 -36.648 37.183 1.00 33.50 952 PRO A O 1
ATOM 7444 N N . SER A 1 953 ? 33.842 -35.953 35.054 1.00 25.19 953 SER A N 1
ATOM 7445 C CA . SER A 1 953 ? 33.857 -34.477 35.208 1.00 25.19 953 SER A CA 1
ATOM 7446 C C . SER A 1 953 ? 35.190 -33.708 35.361 1.00 25.19 953 SER A C 1
ATOM 7448 O O . SER A 1 953 ? 36.051 -34.026 36.173 1.00 25.19 953 SER A O 1
ATOM 7450 N N . ARG A 1 954 ? 35.235 -32.586 34.614 1.00 24.92 954 ARG A N 1
ATOM 7451 C CA . ARG A 1 954 ? 36.156 -31.423 34.638 1.00 24.92 954 ARG A CA 1
ATOM 7452 C C . ARG A 1 954 ? 37.440 -31.498 33.798 1.00 24.92 954 ARG A C 1
ATOM 7454 O O . ARG A 1 954 ? 38.507 -31.877 34.270 1.00 24.92 954 ARG A O 1
ATOM 7461 N N . LEU A 1 955 ? 37.360 -30.948 32.582 1.00 24.23 955 LEU A N 1
ATOM 7462 C CA . LEU A 1 955 ? 38.516 -30.402 31.865 1.00 24.23 955 LEU A CA 1
ATOM 7463 C C . LEU A 1 955 ? 38.933 -29.068 32.509 1.00 24.23 955 LEU A C 1
ATOM 7465 O O . LEU A 1 955 ? 38.296 -28.036 32.325 1.00 24.23 955 LEU A O 1
ATOM 7469 N N . ARG A 1 956 ? 40.023 -29.114 33.283 1.00 22.42 956 ARG A N 1
ATOM 7470 C CA . ARG A 1 956 ? 40.886 -27.961 33.569 1.00 22.42 956 ARG A CA 1
ATOM 7471 C C . ARG A 1 956 ? 41.706 -27.665 32.314 1.00 22.42 956 ARG A C 1
ATOM 7473 O O . ARG A 1 956 ? 42.505 -28.508 31.915 1.00 22.42 956 ARG A O 1
ATOM 7480 N N . VAL A 1 957 ? 41.596 -26.459 31.766 1.00 25.67 957 VAL A N 1
ATOM 7481 C CA . VAL A 1 957 ? 42.667 -25.887 30.939 1.00 25.67 957 VAL A CA 1
ATOM 7482 C C . VAL A 1 957 ? 43.671 -25.245 31.895 1.00 25.67 957 VAL A C 1
ATOM 7484 O O . VAL A 1 957 ? 43.336 -24.339 32.656 1.00 25.67 957 VAL A O 1
ATOM 7487 N N . GLN A 1 958 ? 44.890 -25.782 31.912 1.00 23.30 958 GLN A N 1
ATOM 7488 C CA . GLN A 1 958 ? 46.017 -25.219 32.647 1.00 23.30 958 GLN A CA 1
ATOM 7489 C C . GLN A 1 958 ? 46.468 -23.916 31.985 1.00 23.30 958 GLN A C 1
ATOM 7491 O O . GLN A 1 958 ? 46.833 -23.877 30.814 1.00 23.30 958 GLN A O 1
ATOM 7496 N N . SER A 1 959 ? 46.470 -22.855 32.784 1.00 25.09 959 SER A N 1
ATOM 7497 C CA . SER A 1 959 ? 47.070 -21.564 32.491 1.00 25.09 959 SER A CA 1
ATOM 7498 C C . SER A 1 959 ? 48.598 -21.653 32.465 1.00 25.09 959 SER A C 1
ATOM 7500 O O . SER A 1 959 ? 49.219 -22.007 33.469 1.00 25.09 959 SER A O 1
ATOM 7502 N N . SER A 1 960 ? 49.205 -21.199 31.372 1.00 22.52 960 SER A N 1
ATOM 7503 C CA . SER A 1 960 ? 50.530 -20.572 31.395 1.00 22.52 960 SER A CA 1
ATOM 7504 C C . SER A 1 960 ? 50.361 -19.114 30.948 1.00 22.52 960 SER A C 1
ATOM 7506 O O . SER A 1 960 ? 49.801 -18.895 29.871 1.00 22.52 960 SER A O 1
ATOM 7508 N N . PRO A 1 961 ? 50.785 -18.110 31.738 1.00 25.92 961 PRO A N 1
ATOM 7509 C CA . PRO A 1 961 ? 50.483 -16.709 31.471 1.00 25.92 961 PRO A CA 1
ATOM 7510 C C . PRO A 1 961 ? 51.397 -16.184 30.359 1.00 25.92 961 PRO A C 1
ATOM 7512 O O . PRO A 1 961 ? 52.523 -15.753 30.606 1.00 25.92 961 PRO A O 1
ATOM 7515 N N . LYS A 1 962 ? 50.920 -16.211 29.113 1.00 24.47 962 LYS A N 1
ATOM 7516 C CA . LYS A 1 962 ? 51.505 -15.405 28.038 1.00 24.47 962 LYS A CA 1
ATOM 7517 C C . LYS A 1 962 ? 50.707 -14.107 27.927 1.00 24.47 962 LYS A C 1
ATOM 7519 O O . LYS A 1 962 ? 49.533 -14.121 27.590 1.00 24.47 962 LYS A O 1
ATOM 7524 N N . LYS A 1 963 ? 51.387 -13.026 28.318 1.00 23.55 963 LYS A N 1
ATOM 7525 C CA . LYS A 1 963 ? 51.075 -11.594 28.188 1.00 23.55 963 LYS A CA 1
ATOM 7526 C C . LYS A 1 963 ? 49.820 -11.263 27.367 1.00 23.55 963 LYS A C 1
ATOM 7528 O O . LYS A 1 963 ? 49.805 -11.446 26.156 1.00 23.55 963 LYS A O 1
ATOM 7533 N N . ILE A 1 964 ? 48.848 -10.652 28.041 1.00 24.59 964 ILE A N 1
ATOM 7534 C CA . ILE A 1 964 ? 47.822 -9.795 27.441 1.00 24.59 964 ILE A CA 1
ATOM 7535 C C . ILE A 1 964 ? 48.566 -8.686 26.685 1.00 24.59 964 ILE A C 1
ATOM 7537 O O . ILE A 1 964 ? 49.229 -7.850 27.301 1.00 24.59 964 ILE A O 1
ATOM 7541 N N . VAL A 1 965 ? 48.540 -8.728 25.354 1.00 25.19 965 VAL A N 1
ATOM 7542 C CA . VAL A 1 965 ? 49.103 -7.671 24.509 1.00 25.19 965 VAL A CA 1
ATOM 7543 C C . VAL A 1 965 ? 47.983 -6.682 24.219 1.00 25.19 965 VAL A C 1
ATOM 7545 O O . VAL A 1 965 ? 46.964 -7.038 23.640 1.00 25.19 965 VAL A O 1
ATOM 7548 N N . ALA A 1 966 ? 48.177 -5.445 24.673 1.00 26.77 966 ALA A N 1
ATOM 7549 C CA . ALA A 1 966 ? 47.307 -4.319 24.385 1.00 26.77 966 ALA A CA 1
ATOM 7550 C C . ALA A 1 966 ? 47.172 -4.116 22.866 1.00 26.77 966 ALA A C 1
ATOM 7552 O O . ALA A 1 966 ? 48.172 -4.012 22.152 1.00 26.77 966 ALA A O 1
ATOM 7553 N N . ILE A 1 967 ? 45.924 -4.019 22.410 1.00 32.59 967 ILE A N 1
ATOM 7554 C CA . ILE A 1 967 ? 45.493 -3.894 21.009 1.00 32.59 967 ILE A CA 1
ATOM 7555 C C . ILE A 1 967 ? 46.132 -2.676 20.299 1.00 32.59 967 ILE A C 1
ATOM 7557 O O . ILE A 1 967 ? 46.293 -2.682 19.085 1.00 32.59 967 ILE A O 1
ATOM 7561 N N . GLY A 1 968 ? 46.644 -1.688 21.043 1.00 31.28 968 GLY A N 1
ATOM 7562 C CA . GLY A 1 968 ? 47.313 -0.508 20.480 1.00 31.28 968 GLY A CA 1
ATOM 7563 C C . GLY A 1 968 ? 48.698 -0.734 19.852 1.00 31.28 968 GLY A C 1
ATOM 7564 O O . GLY A 1 968 ? 49.139 0.103 19.072 1.00 31.28 968 GLY A O 1
ATOM 7565 N N . LYS A 1 969 ? 49.409 -1.839 20.138 1.00 30.92 969 LYS A N 1
ATOM 7566 C CA . LYS A 1 969 ? 50.771 -2.055 19.588 1.00 30.92 969 LYS A CA 1
ATOM 7567 C C . LYS A 1 969 ? 50.823 -2.764 18.234 1.00 30.92 969 LYS A C 1
ATOM 7569 O O . LYS A 1 969 ? 51.905 -2.864 17.667 1.00 30.92 969 LYS A O 1
ATOM 7574 N N . ASN A 1 970 ? 49.689 -3.233 17.714 1.00 39.12 970 ASN A N 1
ATOM 7575 C CA . ASN A 1 970 ? 49.645 -4.026 16.483 1.00 39.12 970 ASN A CA 1
ATOM 7576 C C . ASN A 1 970 ? 48.835 -3.385 15.350 1.00 39.12 970 ASN A C 1
ATOM 7578 O O . ASN A 1 970 ? 48.594 -4.060 14.359 1.00 39.12 970 ASN A O 1
ATOM 7582 N N . TYR A 1 971 ? 48.469 -2.102 15.436 1.00 40.34 971 TYR A N 1
ATOM 7583 C CA . TYR A 1 971 ? 47.760 -1.417 14.345 1.00 40.34 971 TYR A CA 1
ATOM 7584 C C . TYR A 1 971 ? 48.546 -1.478 13.022 1.00 40.34 971 TYR A C 1
ATOM 7586 O O . TYR A 1 971 ? 48.006 -1.875 11.995 1.00 40.34 971 TYR A O 1
ATOM 7594 N N . GLU A 1 972 ? 49.858 -1.208 13.050 1.00 37.09 972 GLU A N 1
ATOM 7595 C CA . GLU A 1 972 ? 50.704 -1.307 11.850 1.00 37.09 972 GLU A CA 1
ATOM 7596 C C . GLU A 1 972 ? 50.904 -2.749 11.362 1.00 37.09 972 GLU A C 1
ATOM 7598 O O . GLU A 1 972 ? 50.994 -2.991 10.159 1.00 37.09 972 GLU A O 1
ATOM 7603 N N . ALA A 1 973 ? 50.994 -3.711 12.285 1.00 40.75 973 ALA A N 1
ATOM 7604 C CA . ALA A 1 973 ? 51.184 -5.121 11.953 1.00 40.75 973 ALA A CA 1
ATOM 7605 C C . ALA A 1 973 ? 49.913 -5.723 11.338 1.00 40.75 973 ALA A C 1
ATOM 7607 O O . ALA A 1 973 ? 49.998 -6.438 10.345 1.00 40.75 973 ALA A O 1
ATOM 7608 N N . HIS A 1 974 ? 48.747 -5.360 11.875 1.00 42.00 974 HIS A N 1
ATOM 7609 C CA . HIS A 1 974 ? 47.439 -5.777 11.385 1.00 42.00 974 HIS A CA 1
ATOM 7610 C C . HIS A 1 974 ? 47.098 -5.107 10.045 1.00 42.00 974 HIS A C 1
ATOM 7612 O O . HIS A 1 974 ? 46.662 -5.783 9.118 1.00 42.00 974 HIS A O 1
ATOM 7618 N N . ALA A 1 975 ? 47.409 -3.812 9.884 1.00 40.16 975 ALA A N 1
ATOM 7619 C CA . ALA A 1 975 ? 47.280 -3.114 8.603 1.00 40.16 975 ALA A CA 1
ATOM 7620 C C . ALA A 1 975 ? 48.169 -3.738 7.507 1.00 40.16 975 ALA A C 1
ATOM 7622 O O . ALA A 1 975 ? 47.742 -3.858 6.360 1.00 40.16 975 ALA A O 1
ATOM 7623 N N . ARG A 1 976 ? 49.385 -4.195 7.850 1.00 40.34 976 ARG A N 1
ATOM 7624 C CA . ARG A 1 976 ? 50.273 -4.912 6.914 1.00 40.34 976 ARG A CA 1
ATOM 7625 C C . ARG A 1 976 ? 49.812 -6.339 6.607 1.00 40.34 976 ARG A C 1
ATOM 7627 O O . ARG A 1 976 ? 49.919 -6.750 5.456 1.00 40.34 976 ARG A O 1
ATOM 7634 N N . GLU A 1 977 ? 49.290 -7.083 7.585 1.00 39.25 977 GLU A N 1
ATOM 7635 C CA . GLU A 1 977 ? 48.701 -8.420 7.365 1.00 39.25 977 GLU A CA 1
ATOM 7636 C C . GLU A 1 977 ? 47.473 -8.374 6.439 1.00 39.25 977 GLU A C 1
ATOM 7638 O O . GLU A 1 977 ? 47.220 -9.330 5.710 1.00 39.25 977 GLU A O 1
ATOM 7643 N N . MET A 1 978 ? 46.766 -7.239 6.414 1.00 35.44 978 MET A N 1
ATOM 7644 C CA . MET A 1 978 ? 45.605 -6.968 5.558 1.00 35.44 978 MET A CA 1
ATOM 7645 C C . MET A 1 978 ? 45.966 -6.288 4.218 1.00 35.44 978 MET A C 1
ATOM 7647 O O . MET A 1 978 ? 45.078 -5.867 3.484 1.00 35.44 978 MET A O 1
ATOM 7651 N N . GLY A 1 979 ? 47.258 -6.191 3.868 1.00 31.14 979 GLY A N 1
ATOM 7652 C CA . GLY A 1 979 ? 47.712 -5.744 2.542 1.00 31.14 979 GLY A CA 1
ATOM 7653 C C . GLY A 1 979 ? 48.017 -4.247 2.381 1.00 31.14 979 GLY A C 1
ATOM 7654 O O . GLY A 1 979 ? 48.266 -3.805 1.259 1.00 31.14 979 GLY A O 1
ATOM 7655 N N . ALA A 1 980 ? 48.053 -3.448 3.455 1.00 33.84 980 ALA A N 1
ATOM 7656 C CA . ALA A 1 980 ? 48.407 -2.028 3.365 1.00 33.84 980 ALA A CA 1
ATOM 7657 C C . ALA A 1 980 ? 49.927 -1.812 3.191 1.00 33.84 980 ALA A C 1
ATOM 7659 O O . ALA A 1 980 ? 50.745 -2.303 3.972 1.00 33.84 980 ALA A O 1
ATOM 7660 N N . VAL A 1 981 ? 50.316 -1.019 2.184 1.00 32.38 981 VAL A N 1
ATOM 7661 C CA . VAL A 1 981 ? 51.722 -0.814 1.767 1.00 32.38 981 VAL A CA 1
ATOM 7662 C C . VAL A 1 981 ? 52.550 0.003 2.788 1.00 32.38 981 VAL A C 1
ATOM 7664 O O . VAL A 1 981 ? 53.770 -0.141 2.845 1.00 32.38 981 VAL A O 1
ATOM 7667 N N . SER A 1 982 ? 51.922 0.817 3.651 1.00 34.09 982 SER A N 1
ATOM 7668 C CA . SER A 1 982 ? 52.560 1.479 4.811 1.00 34.09 982 SER A CA 1
ATOM 7669 C C . SER A 1 982 ? 51.526 2.072 5.780 1.00 34.09 982 SER A C 1
ATOM 7671 O O . SER A 1 982 ? 50.453 2.472 5.334 1.00 34.09 982 SER A O 1
ATOM 7673 N N . ALA A 1 983 ? 51.868 2.219 7.067 1.00 33.78 983 ALA A N 1
ATOM 7674 C CA . ALA A 1 983 ? 51.021 2.905 8.046 1.00 33.78 983 ALA A CA 1
ATOM 7675 C C . ALA A 1 983 ? 50.987 4.437 7.814 1.00 33.78 983 ALA A C 1
ATOM 7677 O O . ALA A 1 983 ? 51.999 5.012 7.397 1.00 33.78 983 ALA A O 1
ATOM 7678 N N . PRO A 1 984 ? 49.853 5.118 8.048 1.00 33.50 984 PRO A N 1
ATOM 7679 C CA . PRO A 1 984 ? 49.659 6.518 7.671 1.00 33.50 984 PRO A CA 1
ATOM 7680 C C . PRO A 1 984 ? 50.232 7.484 8.716 1.00 33.50 984 PRO A C 1
ATOM 7682 O O . PRO A 1 984 ? 50.167 7.228 9.913 1.00 33.50 984 PRO A O 1
ATOM 7685 N N . LYS A 1 985 ? 50.740 8.639 8.264 1.00 34.31 985 LYS A N 1
ATOM 7686 C CA . LYS A 1 985 ? 51.255 9.717 9.135 1.00 34.31 985 LYS A CA 1
ATOM 7687 C C . LYS A 1 985 ? 50.167 10.608 9.758 1.00 34.31 985 LYS A C 1
ATOM 7689 O O . LYS A 1 985 ? 50.508 11.492 10.531 1.00 34.31 985 LYS A O 1
ATOM 7694 N N . ASP A 1 986 ? 48.895 10.400 9.422 1.00 34.62 986 ASP A N 1
ATOM 7695 C CA . ASP A 1 986 ? 47.745 11.109 9.992 1.00 34.62 986 ASP A CA 1
ATOM 7696 C C . ASP A 1 986 ? 46.534 10.148 9.971 1.00 34.62 986 ASP A C 1
ATOM 7698 O O . ASP A 1 986 ? 46.126 9.735 8.880 1.00 34.62 986 ASP A O 1
ATOM 7702 N N . PRO A 1 987 ? 45.992 9.708 11.122 1.00 36.31 987 PRO A N 1
ATOM 7703 C CA . PRO A 1 987 ? 44.996 8.635 11.163 1.00 36.31 987 PRO A CA 1
ATOM 7704 C C . PRO A 1 987 ? 43.621 9.044 10.619 1.00 36.31 987 PRO A C 1
ATOM 7706 O O . PRO A 1 987 ? 42.761 8.187 10.462 1.00 36.31 987 PRO A O 1
ATOM 7709 N N . VAL A 1 988 ? 43.395 10.332 10.326 1.00 34.03 988 VAL A N 1
ATOM 7710 C CA . VAL A 1 988 ? 42.079 10.862 9.917 1.00 34.03 988 VAL A CA 1
ATOM 7711 C C . VAL A 1 988 ? 42.066 11.333 8.453 1.00 34.03 988 VAL A C 1
ATOM 7713 O O . VAL A 1 988 ? 41.307 12.224 8.060 1.00 34.03 988 VAL A O 1
ATOM 7716 N N . LEU A 1 989 ? 42.914 10.737 7.616 1.00 32.56 989 LEU A N 1
ATOM 7717 C CA . LEU A 1 989 ? 42.924 10.930 6.164 1.00 32.56 989 LEU A CA 1
ATOM 7718 C C . LEU A 1 989 ? 42.867 9.577 5.435 1.00 32.56 989 LEU A C 1
ATOM 7720 O O . LEU A 1 989 ? 43.849 9.156 4.832 1.00 32.56 989 LEU A O 1
ATOM 7724 N N . PHE A 1 990 ? 41.694 8.933 5.429 1.00 33.12 990 PHE A N 1
ATOM 7725 C CA . PHE A 1 990 ? 41.333 7.938 4.410 1.00 33.12 990 PHE A CA 1
ATOM 7726 C C . PHE A 1 990 ? 39.974 8.262 3.781 1.00 33.12 990 PHE A C 1
ATOM 7728 O O . PHE A 1 990 ? 38.923 7.828 4.213 1.00 33.12 990 PHE A O 1
ATOM 7735 N N . LEU A 1 991 ? 40.025 9.049 2.707 1.00 29.94 991 LEU A N 1
ATOM 7736 C CA . LEU A 1 991 ? 39.341 8.702 1.463 1.00 29.94 991 LEU A CA 1
ATOM 7737 C C . LEU A 1 991 ? 40.462 8.608 0.427 1.00 29.94 991 LEU A C 1
ATOM 7739 O O . LEU A 1 991 ? 40.773 9.575 -0.268 1.00 29.94 991 LEU A O 1
ATOM 7743 N N . LYS A 1 992 ? 41.169 7.473 0.410 1.00 23.33 992 LYS A N 1
ATOM 7744 C CA . LYS A 1 992 ? 42.004 7.099 -0.733 1.00 23.33 992 LYS A CA 1
ATOM 7745 C C . LYS A 1 992 ? 41.297 5.967 -1.476 1.00 23.33 992 LYS A C 1
ATOM 7747 O O . LYS A 1 992 ? 40.828 5.042 -0.824 1.00 23.33 992 LYS A O 1
ATOM 7752 N N . PRO A 1 993 ? 41.206 6.043 -2.811 1.00 29.09 993 PRO A N 1
ATOM 7753 C CA . PRO A 1 993 ? 40.453 5.087 -3.601 1.00 29.09 993 PRO A CA 1
ATOM 7754 C C . PRO A 1 993 ? 41.236 3.780 -3.714 1.00 29.09 993 PRO A C 1
ATOM 7756 O O . PRO A 1 993 ? 42.335 3.771 -4.271 1.00 29.09 993 PRO A O 1
ATOM 7759 N N . THR A 1 994 ? 40.667 2.678 -3.236 1.00 22.81 994 THR A N 1
ATOM 7760 C CA . THR A 1 994 ? 41.112 1.332 -3.612 1.00 22.81 994 THR A CA 1
ATOM 7761 C C . THR A 1 994 ? 39.909 0.425 -3.850 1.00 22.81 994 THR A C 1
ATOM 7763 O O . THR A 1 994 ? 39.252 0.033 -2.895 1.00 22.81 994 THR A O 1
ATOM 7766 N N . THR A 1 995 ? 39.706 0.164 -5.152 1.00 25.62 995 THR A N 1
ATOM 7767 C CA . THR A 1 995 ? 39.012 -0.940 -5.858 1.00 25.62 995 THR A CA 1
ATOM 7768 C C . THR A 1 995 ? 37.648 -1.400 -5.389 1.00 25.62 995 THR A C 1
ATOM 7770 O O . THR A 1 995 ? 37.585 -2.071 -4.338 1.00 25.62 995 THR A O 1
#

pLDDT: mean 71.94, std 24.5, range [21.59, 98.44]

Secondary structure (DSSP, 8-state):
-PPPPTTTSSEEEEEEESS-TTHHHHHHHHHTTT--EEEEETT--HHHHTTSEEEEEEE---SS-TTSTT-----HHHHHHHHHHT--EEEETHHHHHHHHHTT-EEEEEEEEEEEEEEEEEPTT---TTTTTT--SEEEEEEEEEEEEEEPPTT-EEEEE-SS-TTSEEEETTTTEEEESEESSSTT-TTHHHHHHIIIIIIS-------HHHHHHHHHHHHHHHHTTT--EEEE--SSHHHHHHHHHHHHHHGGGEEEEEEE-S-SPTTHHHHHHIIIIIIT---EEEEE-HHHHHHHHTT--SHHHHHHHHHHHHHHHHHHHHHHTSS---EEE----HHHHHHHH-TTSS-TTTTS-SSSTT--S---PEEE-TTTT--HHHHHHHHHHTT--HHHHTPPP--TTGGGGTB-SS--HHHHHHHHHHHHHHHHHHHHTT-TTT-SEEEEEEEEEEEEEEETTEEEEEEEEEEEEEE-SSSSSBEEP---HHHHHHHHHHHHHHSTTEEEEEE----BTTS-SSS----TTTSHHHHTTTSS-HHHHHHHS----GGGEEEEEEEEEETTEEEEEEEETTT--EEEEEE-STT-HHHHHHHHHHHHHHTT---TTBPPEEEEEE-SS-EEEEEE--TTEEHHHHHHHHHHHT-SPPHHHHHHHHHHHHHHHHHHHHTT---S--SGGGEEE-TT--EEE----TT-----TT-TTT---S-GGG--HHHHTT----HHHHHHHHHHHHHHHHHSS-SS--SSHHHHHHHHHHSPPPP------HHHHHHHHHHHHHHHHHT-SSTTTSPPHHHHHHSHHHHHHHHHHHHHHTTT-HHHHHHHHTTSSSS-----HHHHTSSPP------------------PPPHHHHHHHHHHHHHHHHHHHHHHHHHHHTSS--------------------------------------------------GGG-HHHHHHHTT-SS--SSTT-------

Organism: NCBI:txid4796

Foldseek 3Di:
DPDQAPLQQFAEEEEEDQPDPCSVLLQVLCVVLLFHYDYAHLADDLVVVVVHNYLAYEYEAHPDQPPDDPRRARDVVNVVSCQVVLHAYEYEAVHLNNVQVVQVFDKDFAPDFDFFKWKKAFDPPDDPLQLQPPHDRIFIFGAGHRMATPGGGPQKDATIATPRHPRQKIANNVSNYIYGRTDLSDVRGVCSSVSSCSVVCVVSVGDSNNALLVLLVSLLVSLCVVQDDQAAEEEEQQLALLSLLLQLSCCSNPPPSYAYEYEQQLQAFPCRLVVSCCQCCVPRVGNYDYHYPNVVLLVQLAQPQALVSLVVSLLVVVQVVSVVVCVVVPDNHAAYEDSAAQVLVVCQRYNVHNVVPLDPDDPHPDDDPDDNHHYDHSRNSDDLVSSLSSCVSSVRDNCSSLDADADSSHCSLQERGGDDPLSSVLQSVLFVLLVVLCVVVVNSSQWNHKGKHWDPAWDWDDDPNDIDTATEIEIFTWGDDRLQWIFTDPDPPVSVVSSQVCSCPVRPRYNYYHYDGQTPVVDHRTDRDDDPPAPVPPPCLPDDDPPVCVVQQPPDDPVQKDWDAFPDADPFFTWTWIAGPPPRDIWIKGKGDWPPPLSLVVLVSQLVVQCPDDDQQAKHFDGWHDDPTITIGIIHDAAQAFQLLVLVLCCVPPNADAPLLLLVLLLLVLVVLVSCVVNVAAQQADDRNQWGHHQQRRTHGHDRPPPPPPDDPPCLPPDPPHDCLQFALCVNVVHDDGSLRVLSSSLQRSLCSQPVHGQFDDPDPVSSSCCLNPNQGDFSDDDHDPVCVVVSVVSRVLSNLSSPNPSVSRDDSVVVCVRPSSVVSVVVVVVVCVVFPCVSVVVVPVDDPDDPDPPDPVVVVPDDDDDDDDDDDDDDDDDDDDDDDDDPVVVVVVVVVVVVVVVVVVVVVVVVVPVPDDDDDDDDDDDDDDDDDDDDDDDDDDDDDDDDDDDDDDDDDDDDDDDDDDPSVCPQVVCVVVPNPGDDPRSNDDPDDDD

InterPro domains:
  IPR000719 Protein kinase domain [PF00069] (561-818)
  IPR000719 Protein kinase domain [PS50011] (561-828)
  IPR000719 Protein kinase domain [SM00220] (561-822)
  IPR001245 Serine-threonine/tyrosine-protein kinase, catalytic domain [PR00109] (635-648)
  IPR001245 Serine-threonine/tyrosine-protein kinase, catalytic domain [PR00109] (675-693)
  IPR001245 Serine-threonine/tyrosine-protein kinase, catalytic domain [PR00109] (741-763)
  IPR001674 GMP synthase, C-terminal [PF00958] (436-527)
  IPR001674 GMP synthase, C-terminal [TIGR00884] (215-528)
  IPR001674 GMP synthase, C-terminal [cd01997] (223-527)
  IPR004739 GMP synthase, glutamine amidotransferase [TIGR00888] (13-205)
  IPR004739 GMP synthase, glutamine amidotransferase [cd01742] (13-200)
  IPR008271 Serine/threonine-protein kinase, active site [PS00108] (681-693)
  IPR011009 Protein kinase-like domain superfamily [SSF56112] (549-847)
  IPR014729 Rossmann-like alpha/beta/alpha sandwich fold [G3DSA:3.40.50.620] (211-413)
  IPR017441 Protein kinase, ATP binding site [PS00107] (567-590)
  IPR017926 Glutamine amidotransferase [PF00117] (15-202)
  IPR022310 NAD/GMP synthase [PF02540] (218-308)
  IPR022955 GMP synthase [MF_00344] (10-528)
  IPR025777 GMP synthetase ATP pyrophosphatase domain [PS51553] (210-403)
  IPR029062 Class I glutamine amidotransferase-like [G3DSA:3.40.50.880] (6-206)

Sequence (995 aa):
MADASPVTNRKQVAILDFGSQYSHLIARRVRELHVFCELYSCLVSADELRQHQLTGIILSGGPQSVFDEGAPHVHPEVWKLIEEQKLPVLGICYGLQELAFTNNGKVAPSQHREYGKAIVTRKNGVDCGGLFEGLPDEFQMWMSHGDKLHQNPDGFVDIATTENSEHAAIVNVARKFYGIQFHPEVTHSPRGKDILRNFVVNICNSPTDWDMRSIADAFIEEVRETVGPEGHVIGAVSGGVDSSVAAVLLQRALGDRFHAVLIDNGLLRKDEATEVVDRLQTKLGINLKCINASDRFLTALKGVTEPETKRKTIGNLFIELFQEEAERIGHPVDFLLQGTLYPDVIESISYKGPSATIKTHHNVGGLPEKMHLKLIEPLRELFKDEVRELGMALGIDEPSVWRHPFPGPGLAIRVLGEITPEALETLRHADSIFIEELRNSGHYKTTGQAFCVLLPVKSVGVMGDGRTYEKVVAIRAVSTSDYMTADWYHMPYEVLGRMSNRIINEVRGVNRVVYDISSKPPATIEWDNVKLIEQRYLHTVTVQNEGLIDKLCTMRDIDAYETLTVLGSGQFGNVVLVRRNSDRKLFAAKIPHGDDATACLAARQEAQLLMHLHHVNVIQFVALVEDDKQLALVMEYASGGDLDAFLRWQQENMGDLSEPAIMRIFIQIVLALQYLHGHHILHRDLKPKNILLDGDGIVKLSDFGVSKILKSASDCAQTITGTPHYMAPELLEGSIYNGKSDVWSLGCVLHELATFSPPFNGSALGAVVGKILHCEPPPISKQYSAEFRALASEFRALACNLLEKDPSRRPDLSDVLKCDAVQYHMMQLISVATSHQPMLLEQFSTRNNDHGITISSEHVSSLPAAKSNYIDQKQVMTDATCSKPTQPEARQLFFENQAAAQRNKERIDQERSCAAVFLDCDAATSVSQWTVEKLQSAQVHPTKVNKRDLPPSRLRVQSSPKKIVAIGKNYEAHAREMGAVSAPKDPVLFLKPTT

Radius of gyration: 36.34 Å; chains: 1; bounding box: 121×107×88 Å